Protein AF-A0A5J4VWJ1-F1 (afdb_monomer_lite)

Secondary structure (DSSP, 8-state):
-B---TT--S--TT-GGG---HHHHHHHHHHHHHH-TTS----EE-S--SSSSHHHHSSSSTTHHHHHHHHHS--SEE---SGGGS-HHHHHHIIIIIHHHTTT-BB-SSEEESSTT--SSBSEEEEEETTTEEEEEEEEE-S-----TTEEE--HHHHTT-HHHHHHHHH-TTTS-SSS-EEEEEEEEES-TTSHHHHHHHHHHHHH-TTS-EEEE--SSSS--EEE-STHHHHHHHH--S--------S-TT--S--S---HHHHHHHHHHHHHHHHHTTT-EEEEESSPBBSSTTSSSBHHIIIIIIIHHHH-TTS---TT----BTTB-PEEEEEEEEEGGG--S-B-SEEEEHHHHHHH-TT---EEEEEEEEHHHHHHHHHTTSSSSTTTS--TT--HHHHEE--HHHHHHHH-TT--TTEEEEEEEETTTHHHHHHHHHHHH--S----------TTHHHHHHHHHHHHHHHHHGGG-TTS-HHHHHHHHHHHHHHHHHTS-HHHHHHHTTHHHHHHHHHHH---HHHHHHHHHHHHHHH--SGGGS-HHHHHHHHHHHHHHHT-SSHHHHHHHHHHHHHHHHH-HHHHHHHHHTTHHHHHHHHHHHTS--------------PPPPHHHHHHHHHHHHHHHHHSTTT----HHHHHHHHHHHTT----HHHHHHHHHHHHHH-SS-SHHHHHHHHHHHHHHHHHHHHHHHHHHHHHHHHHHHHHHHHHHHHHHHHHHHHHHHHHHHHHHHHHHHHHHHHTT--------------PPPPPPHHHHHHHHHHHHHTTSSS-----HHHHHHHHTTT-

InterPro domains:
  IPR006179 5'-Nucleotidase/apyrase [PTHR11575] (5-394)
  IPR016024 Armadillo-type fold [SSF48371] (463-711)
  IPR029052 Metallo-dependent phosphatase-like [G3DSA:3.60.21.10] (3-283)
  IPR029052 Metallo-dependent phosphatase-like [SSF56300] (5-232)
  IPR036907 5'-Nucleotidase, C-terminal domain superfamily [G3DSA:3.90.780.10] (284-482)
  IPR036907 5'-Nucleotidase, C-terminal domain superfamily [SSF55816] (283-396)

Structure (mmCIF, N/CA/C/O backbone):
data_AF-A0A5J4VWJ1-F1
#
_entry.id   AF-A0A5J4VWJ1-F1
#
loop_
_atom_site.group_PDB
_atom_site.id
_atom_site.type_symbol
_atom_site.label_atom_id
_atom_site.label_alt_id
_atom_site.label_comp_id
_atom_site.label_asym_id
_atom_site.label_entity_id
_atom_site.label_seq_id
_atom_site.pdbx_PDB_ins_code
_atom_site.Cartn_x
_atom_site.Cartn_y
_atom_site.Cartn_z
_atom_site.occupancy
_atom_site.B_iso_or_equiv
_atom_site.auth_seq_id
_atom_site.auth_comp_id
_atom_site.auth_asym_id
_atom_site.auth_atom_id
_atom_site.pdbx_PDB_model_num
ATOM 1 N N . MET A 1 1 ? -17.140 -6.253 10.075 1.00 41.75 1 MET A N 1
ATOM 2 C CA . MET A 1 1 ? -15.728 -5.814 10.004 1.00 41.75 1 MET A CA 1
ATOM 3 C C . MET A 1 1 ? -15.234 -6.061 8.591 1.00 41.75 1 MET A C 1
ATOM 5 O O . MET A 1 1 ? -15.516 -7.145 8.090 1.00 41.75 1 MET A O 1
ATOM 9 N N . ASN A 1 2 ? -14.573 -5.085 7.962 1.00 52.69 2 ASN A N 1
ATOM 10 C CA . ASN A 1 2 ? -13.907 -5.279 6.672 1.00 52.69 2 ASN A CA 1
ATOM 11 C C . ASN A 1 2 ? -12.413 -5.498 6.952 1.00 52.69 2 ASN A C 1
ATOM 13 O O . ASN A 1 2 ? -11.795 -4.680 7.625 1.00 52.69 2 ASN A O 1
ATOM 17 N N . GLN A 1 3 ? -11.865 -6.644 6.567 1.00 61.09 3 GLN A N 1
ATOM 18 C CA . GLN A 1 3 ? -10.452 -6.974 6.783 1.00 61.09 3 GLN A CA 1
ATOM 19 C C . GLN A 1 3 ? -9.765 -7.047 5.423 1.00 61.09 3 GLN A C 1
ATOM 21 O O . GLN A 1 3 ? -10.224 -7.834 4.601 1.00 61.09 3 GLN A O 1
ATOM 26 N N . GLN A 1 4 ? -8.679 -6.284 5.228 1.00 69.62 4 GLN A N 1
ATOM 27 C CA . GLN A 1 4 ? -7.743 -6.422 4.099 1.00 69.62 4 GLN A CA 1
ATOM 28 C C . GLN A 1 4 ? -8.444 -6.388 2.729 1.00 69.62 4 GLN A C 1
ATOM 30 O O . GLN A 1 4 ? -8.497 -7.385 2.010 1.00 69.62 4 GLN A O 1
ATOM 35 N N . VAL A 1 5 ? -9.024 -5.232 2.380 1.00 82.19 5 VAL A N 1
ATOM 36 C CA . VAL A 1 5 ? -9.803 -5.055 1.138 1.00 82.19 5 VAL A CA 1
ATOM 37 C C . VAL A 1 5 ? -8.951 -5.279 -0.108 1.00 82.19 5 VAL A C 1
ATOM 39 O O . VAL A 1 5 ? -9.465 -5.793 -1.099 1.00 82.19 5 VAL A O 1
ATOM 42 N N . HIS A 1 6 ? -7.679 -4.870 -0.094 1.00 88.38 6 HIS A N 1
ATOM 43 C CA . HIS A 1 6 ? -6.758 -4.993 -1.231 1.00 88.38 6 HIS A CA 1
ATOM 44 C C . HIS A 1 6 ? -7.349 -4.533 -2.581 1.00 88.38 6 HIS A C 1
ATOM 46 O O . HIS A 1 6 ? -7.099 -5.103 -3.643 1.00 88.38 6 HIS A O 1
ATOM 52 N N . GLY A 1 7 ? -8.188 -3.498 -2.545 1.00 89.75 7 GLY A N 1
ATOM 53 C CA . GLY A 1 7 ? -8.872 -2.942 -3.706 1.00 89.75 7 GLY A CA 1
ATOM 54 C C . GLY A 1 7 ? -10.054 -3.748 -4.262 1.00 89.75 7 GLY A C 1
ATOM 55 O O . GLY A 1 7 ? -10.639 -3.308 -5.251 1.00 89.75 7 GLY A O 1
ATOM 56 N N . TRP A 1 8 ? -10.462 -4.865 -3.649 1.00 89.12 8 TRP A N 1
ATOM 57 C CA . TRP A 1 8 ? -11.611 -5.683 -4.074 1.00 89.12 8 TRP A CA 1
ATOM 58 C C . TRP A 1 8 ? -12.959 -5.008 -3.783 1.00 89.12 8 TRP A C 1
ATOM 60 O O . TRP A 1 8 ? -13.750 -5.441 -2.951 1.00 89.12 8 TRP A O 1
ATOM 70 N N . ILE A 1 9 ? -13.232 -3.912 -4.490 1.00 91.31 9 ILE A N 1
ATOM 71 C CA . ILE A 1 9 ? -14.455 -3.114 -4.344 1.00 91.31 9 ILE A CA 1
ATOM 72 C C . ILE A 1 9 ? -15.513 -3.410 -5.414 1.00 91.31 9 ILE A C 1
ATOM 74 O O . ILE A 1 9 ? -16.617 -2.885 -5.320 1.00 91.31 9 ILE A O 1
ATOM 78 N N . ASN A 1 10 ? -15.182 -4.214 -6.427 1.00 90.25 10 ASN A N 1
ATOM 79 C CA . ASN A 1 10 ? -16.055 -4.566 -7.557 1.00 90.25 10 ASN A CA 1
ATOM 80 C C . ASN A 1 10 ? -16.518 -6.038 -7.522 1.00 90.25 10 ASN A C 1
ATOM 82 O O . ASN A 1 10 ? -16.942 -6.573 -8.543 1.00 90.25 10 ASN A O 1
ATOM 86 N N . GLY A 1 11 ? -16.384 -6.700 -6.369 1.00 83.56 11 GLY A N 1
ATOM 87 C CA . GLY A 1 11 ? -16.665 -8.128 -6.221 1.00 83.56 11 GLY A CA 1
ATOM 88 C C . GLY A 1 11 ? -15.670 -9.034 -6.960 1.00 83.56 11 GLY A C 1
ATOM 89 O O . GLY A 1 11 ? -14.825 -8.590 -7.741 1.00 83.56 11 GLY A O 1
ATOM 90 N N . HIS A 1 12 ? -15.757 -10.338 -6.706 1.00 81.00 12 HIS A N 1
ATOM 91 C CA . HIS A 1 12 ? -14.933 -11.354 -7.352 1.00 81.00 12 HIS A CA 1
ATOM 92 C C . HIS A 1 12 ? -15.649 -11.959 -8.561 1.00 81.00 12 HIS A C 1
ATOM 94 O O . HIS A 1 12 ? -16.521 -12.816 -8.435 1.00 81.00 12 HIS A O 1
ATOM 100 N N . ARG A 1 13 ? -15.202 -11.599 -9.766 1.00 82.62 13 ARG A N 1
ATOM 101 C CA . ARG A 1 13 ? -15.778 -12.088 -11.031 1.00 82.62 13 ARG A CA 1
ATOM 102 C C . ARG A 1 13 ? -15.819 -13.616 -11.162 1.00 82.62 13 ARG A C 1
ATOM 104 O O . ARG A 1 13 ? -16.742 -14.160 -11.766 1.00 82.62 13 ARG A O 1
ATOM 111 N N . HIS A 1 14 ? -14.796 -14.302 -10.657 1.00 83.56 14 HIS A N 1
ATOM 112 C CA . HIS A 1 14 ? -14.616 -15.748 -10.849 1.00 83.56 14 HIS A CA 1
ATOM 113 C C . HIS A 1 14 ? -15.104 -16.599 -9.676 1.00 83.56 14 HIS A C 1
ATOM 115 O O . HIS A 1 14 ? -15.082 -17.828 -9.770 1.00 83.56 14 HIS A O 1
ATOM 121 N N . ILE A 1 15 ? -15.533 -15.965 -8.582 1.00 79.19 15 ILE A N 1
ATOM 122 C CA . ILE A 1 15 ? -16.015 -16.635 -7.373 1.00 79.19 15 ILE A CA 1
ATOM 123 C C . ILE A 1 15 ? -17.427 -16.105 -7.112 1.00 79.19 15 ILE A C 1
ATOM 125 O O . ILE A 1 15 ? -17.566 -15.087 -6.441 1.00 79.19 15 ILE A O 1
ATOM 129 N N . PRO A 1 16 ? -18.471 -16.757 -7.659 1.00 77.25 16 PRO A N 1
ATOM 130 C CA . PRO A 1 16 ? -19.846 -16.268 -7.572 1.00 77.25 16 PRO A CA 1
ATOM 131 C C . PRO A 1 16 ? -20.338 -16.033 -6.142 1.00 77.25 16 PRO A C 1
ATOM 133 O O . PRO A 1 16 ? -21.242 -15.247 -5.927 1.00 77.25 16 PRO A O 1
ATOM 136 N N . GLU A 1 17 ? -19.774 -16.721 -5.151 1.00 75.25 17 GLU A N 1
ATOM 137 C CA . GLU A 1 17 ? -20.124 -16.525 -3.743 1.00 75.25 17 GLU A CA 1
ATOM 138 C C . GLU A 1 17 ? -19.548 -15.231 -3.133 1.00 75.25 17 GLU A C 1
ATOM 140 O O . GLU A 1 17 ? -19.908 -14.879 -2.011 1.00 75.25 17 GLU A O 1
ATOM 145 N N . LEU A 1 18 ? -18.647 -14.549 -3.844 1.00 75.50 18 LEU A N 1
ATOM 146 C CA . LEU A 1 18 ? -17.956 -13.325 -3.431 1.00 75.50 18 LEU A CA 1
ATOM 147 C C . LEU A 1 18 ? -18.155 -12.189 -4.455 1.00 75.50 18 LEU A C 1
ATOM 149 O O . LEU A 1 18 ? -17.297 -11.320 -4.591 1.00 75.50 18 LEU A O 1
ATOM 153 N N . ASP A 1 19 ? -19.254 -12.202 -5.206 1.00 77.00 19 ASP A N 1
ATOM 154 C CA . ASP A 1 19 ? -19.548 -11.236 -6.274 1.00 77.00 19 ASP A CA 1
ATOM 155 C C . ASP A 1 19 ? -20.109 -9.889 -5.781 1.00 77.00 19 ASP A C 1
ATOM 157 O O . ASP A 1 19 ? -20.164 -8.937 -6.559 1.00 77.00 19 ASP A O 1
ATOM 161 N N . ALA A 1 20 ? -20.460 -9.787 -4.495 1.00 82.38 20 ALA A N 1
ATOM 162 C CA . ALA A 1 20 ? -20.917 -8.551 -3.868 1.00 82.38 20 ALA A CA 1
ATOM 163 C C . ALA A 1 20 ? -19.849 -7.443 -3.931 1.00 82.38 20 ALA A C 1
ATOM 165 O O . ALA A 1 20 ? -18.679 -7.655 -3.600 1.00 82.38 20 ALA A O 1
ATOM 166 N N . ASP A 1 21 ? -20.269 -6.237 -4.307 1.00 87.94 21 ASP A N 1
ATOM 167 C CA . ASP A 1 21 ? -19.394 -5.075 -4.443 1.00 87.94 21 ASP A CA 1
ATOM 168 C C . ASP A 1 21 ? -19.426 -4.154 -3.203 1.00 87.94 21 ASP A C 1
ATOM 170 O O . ASP A 1 21 ? -20.156 -4.354 -2.224 1.00 87.94 21 ASP A O 1
ATOM 174 N N . ILE A 1 22 ? -18.611 -3.095 -3.209 1.00 90.88 22 ILE A N 1
ATOM 175 C CA . ILE A 1 22 ? -18.559 -2.149 -2.083 1.00 90.88 22 ILE A CA 1
ATOM 176 C C . ILE A 1 22 ? -19.871 -1.361 -1.906 1.00 90.88 22 ILE A C 1
ATOM 178 O O . ILE A 1 22 ? -20.135 -0.832 -0.823 1.00 90.88 22 ILE A O 1
ATOM 182 N N . ALA A 1 23 ? -20.708 -1.264 -2.942 1.00 89.75 23 ALA A N 1
ATOM 183 C CA . ALA A 1 23 ? -22.016 -0.630 -2.853 1.00 89.75 23 ALA A CA 1
ATOM 184 C C . ALA A 1 23 ? -23.045 -1.560 -2.187 1.00 89.75 23 ALA A C 1
ATOM 186 O O . ALA A 1 23 ? -23.872 -1.086 -1.404 1.00 89.75 23 ALA A O 1
ATOM 187 N N . ASP A 1 24 ? -22.950 -2.875 -2.399 1.00 86.62 24 ASP A N 1
ATOM 188 C CA . ASP A 1 24 ? -23.676 -3.870 -1.600 1.00 86.62 24 ASP A CA 1
ATOM 189 C C . ASP A 1 24 ? -23.291 -3.767 -0.125 1.00 86.62 24 ASP A C 1
ATOM 191 O O . ASP A 1 24 ? -24.164 -3.714 0.748 1.00 86.62 24 ASP A O 1
ATOM 195 N N . TYR A 1 25 ? -21.992 -3.632 0.162 1.00 87.31 25 TYR A N 1
ATOM 196 C CA . TYR A 1 25 ? -21.520 -3.417 1.528 1.00 87.31 25 TYR A CA 1
ATOM 197 C C . TYR A 1 25 ? -22.025 -2.091 2.119 1.00 87.31 25 TYR A C 1
ATOM 199 O O . TYR A 1 25 ? -22.477 -2.064 3.267 1.00 87.31 25 TYR A O 1
ATOM 207 N N . TYR A 1 26 ? -22.036 -1.002 1.341 1.00 91.12 26 TYR A N 1
ATOM 208 C CA . TYR A 1 26 ? -22.662 0.261 1.746 1.00 91.12 26 TYR A CA 1
ATOM 209 C C . TYR A 1 26 ? -24.124 0.049 2.153 1.00 91.12 26 TYR A C 1
ATOM 211 O O . TYR A 1 26 ? -24.516 0.439 3.255 1.00 91.12 26 TYR A O 1
ATOM 219 N N . ASN A 1 27 ? -24.923 -0.589 1.288 1.00 87.31 27 ASN A N 1
ATOM 220 C CA . ASN A 1 27 ? -26.335 -0.851 1.556 1.00 87.31 27 ASN A CA 1
ATOM 221 C C . ASN A 1 27 ? -26.494 -1.682 2.830 1.00 87.31 27 ASN A C 1
ATOM 223 O O . ASN A 1 27 ? -27.317 -1.348 3.680 1.00 87.31 27 ASN A O 1
ATOM 227 N N . PHE A 1 28 ? -25.691 -2.735 2.987 1.00 86.50 28 PHE A N 1
ATOM 228 C CA . PHE A 1 28 ? -25.718 -3.592 4.163 1.00 86.50 28 PHE A CA 1
ATOM 229 C C . PHE A 1 28 ? -25.463 -2.802 5.451 1.00 86.50 28 PHE A C 1
ATOM 231 O O . PHE A 1 28 ? -26.274 -2.870 6.377 1.00 86.50 28 PHE A O 1
ATOM 238 N N . VAL A 1 29 ? -24.381 -2.019 5.520 1.00 86.75 29 VAL A N 1
ATOM 239 C CA . VAL A 1 29 ? -24.052 -1.244 6.729 1.00 86.75 29 VAL A CA 1
ATOM 240 C C . VAL A 1 29 ? -25.121 -0.183 6.998 1.00 86.75 29 VAL A C 1
ATOM 242 O O . VAL A 1 29 ? -25.551 -0.032 8.143 1.00 86.75 29 VAL A O 1
ATOM 245 N N . GLN A 1 30 ? -25.587 0.518 5.961 1.00 88.44 30 GLN A N 1
ATOM 246 C CA . GLN A 1 30 ? -26.596 1.569 6.088 1.00 88.44 30 GLN A CA 1
ATOM 247 C C . GLN A 1 30 ? -27.931 1.009 6.597 1.00 88.44 30 GLN A C 1
ATOM 249 O O . GLN A 1 30 ? -28.434 1.465 7.626 1.00 88.44 30 GLN A O 1
ATOM 254 N N . HIS A 1 31 ? -28.460 -0.037 5.954 1.00 87.00 31 HIS A N 1
ATOM 255 C CA . HIS A 1 31 ? -29.690 -0.704 6.390 1.00 87.00 31 HIS A CA 1
ATOM 256 C C . HIS A 1 31 ? -29.544 -1.280 7.797 1.00 87.00 31 HIS A C 1
ATOM 258 O O . HIS A 1 31 ? -30.457 -1.161 8.610 1.00 87.00 31 HIS A O 1
ATOM 264 N N . THR A 1 32 ? -28.391 -1.865 8.132 1.00 84.62 32 THR A N 1
ATOM 265 C CA . THR A 1 32 ? -28.152 -2.423 9.472 1.00 84.62 32 THR A CA 1
ATOM 266 C C . THR A 1 32 ? -28.196 -1.334 10.543 1.00 84.62 32 THR A C 1
ATOM 268 O O . THR A 1 32 ? -28.865 -1.510 11.564 1.00 84.62 32 THR A O 1
ATOM 271 N N . LYS A 1 33 ? -27.552 -0.185 10.300 1.00 86.12 33 LYS A N 1
ATOM 272 C CA . LYS A 1 33 ? -27.597 0.978 11.200 1.00 86.12 33 LYS A CA 1
ATOM 273 C C . LYS A 1 33 ? -29.017 1.542 11.344 1.00 86.12 33 LYS A C 1
ATOM 275 O O . LYS A 1 33 ? -29.417 1.895 12.451 1.00 86.12 33 LYS A O 1
ATOM 280 N N . GLU A 1 34 ? -29.796 1.584 10.264 1.00 86.25 34 GLU A N 1
ATOM 281 C CA . GLU A 1 34 ? -31.175 2.096 10.278 1.00 86.25 34 GLU A CA 1
ATOM 282 C C . GLU A 1 34 ? -32.186 1.133 10.920 1.00 86.25 34 GLU A C 1
ATOM 284 O O . GLU A 1 34 ? -33.127 1.573 11.582 1.00 86.25 34 GLU A O 1
ATOM 289 N N . LEU A 1 35 ? -32.012 -0.180 10.756 1.00 84.69 35 LEU A N 1
ATOM 290 C CA . LEU A 1 35 ? -32.937 -1.189 11.281 1.00 84.69 35 LEU A CA 1
ATOM 291 C C . LEU A 1 35 ? -32.664 -1.517 12.750 1.00 84.69 35 LEU A C 1
ATOM 293 O O . LEU A 1 35 ? -33.600 -1.719 13.531 1.00 84.69 35 LEU A O 1
ATOM 297 N N . LEU A 1 36 ? -31.395 -1.546 13.163 1.00 84.12 36 LEU A N 1
ATOM 298 C CA . LEU A 1 36 ? -30.996 -1.910 14.521 1.00 84.12 36 LEU A CA 1
ATOM 299 C C . LEU A 1 36 ? -30.930 -0.700 15.463 1.00 84.12 36 LEU A C 1
ATOM 301 O O . LEU A 1 36 ? -30.034 -0.614 16.291 1.00 84.12 36 LEU A O 1
ATOM 305 N N . THR A 1 37 ? -31.934 0.182 15.430 1.00 79.38 37 THR A N 1
ATOM 306 C CA . THR A 1 37 ? -32.017 1.408 16.268 1.00 79.38 37 THR A CA 1
ATOM 307 C C . THR A 1 37 ? -31.914 1.188 17.784 1.00 79.38 37 THR A C 1
ATOM 309 O O . THR A 1 37 ? -31.680 2.132 18.533 1.00 79.38 37 THR A O 1
ATOM 312 N N . LYS A 1 38 ? -32.109 -0.047 18.263 1.00 77.75 38 LYS A N 1
ATOM 313 C CA . LYS A 1 38 ? -31.958 -0.428 19.680 1.00 77.75 38 LYS A CA 1
ATOM 314 C C . LYS A 1 38 ? -30.564 -0.963 20.034 1.00 77.75 38 LYS A C 1
ATOM 316 O O . LYS A 1 38 ? -30.335 -1.292 21.197 1.00 77.75 38 LYS A O 1
ATOM 321 N N . HIS A 1 39 ? -29.673 -1.084 19.054 1.00 81.00 39 HIS A N 1
ATOM 322 C CA . HIS A 1 39 ? -28.316 -1.598 19.199 1.00 81.00 39 HIS A CA 1
ATOM 323 C C . HIS A 1 39 ? -27.301 -0.553 18.736 1.00 81.00 39 HIS A C 1
ATOM 325 O O . HIS A 1 39 ? -27.621 0.380 18.005 1.00 81.00 39 HIS A O 1
ATOM 331 N N . ILE A 1 40 ? -26.057 -0.740 19.163 1.00 82.56 40 ILE A N 1
ATOM 332 C CA . ILE A 1 40 ? -24.918 0.047 18.700 1.00 82.56 40 ILE A CA 1
ATOM 333 C C . ILE A 1 40 ? -24.303 -0.732 17.545 1.00 82.56 40 ILE A C 1
ATOM 335 O O . ILE A 1 40 ? -23.815 -1.842 17.748 1.00 82.56 40 ILE A O 1
ATOM 339 N N . VAL A 1 41 ? -24.349 -0.170 16.342 1.00 85.75 41 VAL A N 1
ATOM 340 C CA . VAL A 1 41 ? -23.763 -0.784 15.147 1.00 85.75 41 VAL A CA 1
ATOM 341 C C . VAL A 1 41 ? -22.576 0.061 14.720 1.00 85.75 41 VAL A C 1
ATOM 343 O O . VAL A 1 41 ? -22.749 1.221 14.345 1.00 85.75 41 VAL A O 1
ATOM 346 N N . LEU A 1 42 ? -21.383 -0.528 14.778 1.00 88.50 42 LEU A N 1
ATOM 347 C CA . LEU A 1 42 ? -20.139 0.101 14.349 1.00 88.50 42 LEU A CA 1
ATOM 348 C C . LEU A 1 42 ? -19.463 -0.758 13.284 1.00 88.50 42 LEU A C 1
ATOM 350 O O . LEU A 1 42 ? -19.460 -1.986 13.379 1.00 88.50 42 LEU A O 1
ATOM 354 N N . ALA A 1 43 ? -18.879 -0.110 12.285 1.00 89.94 43 ALA A N 1
ATOM 355 C CA . ALA A 1 43 ? -18.099 -0.753 11.240 1.00 89.94 43 ALA A CA 1
ATOM 356 C C . ALA A 1 43 ? -16.651 -0.262 11.301 1.00 89.94 43 ALA A C 1
ATOM 358 O O . ALA A 1 43 ? -16.401 0.929 11.462 1.00 89.94 43 ALA A O 1
ATOM 359 N N . PHE A 1 44 ? -15.704 -1.182 11.157 1.00 91.75 44 PHE A N 1
ATOM 360 C CA . PHE A 1 44 ? -14.276 -0.890 11.203 1.00 91.75 44 PHE A CA 1
ATOM 361 C C . PHE A 1 44 ? -13.535 -1.606 10.081 1.00 91.75 44 PHE A C 1
ATOM 363 O O . PHE A 1 44 ? -13.994 -2.662 9.619 1.00 91.75 44 PHE A O 1
ATOM 370 N N . ASP A 1 45 ? -12.406 -1.017 9.701 1.00 92.25 45 ASP A N 1
ATOM 371 C CA . ASP A 1 45 ? -11.444 -1.535 8.736 1.00 92.25 45 ASP A CA 1
ATOM 372 C C . ASP A 1 45 ? -10.030 -1.537 9.338 1.00 92.25 45 ASP A C 1
ATOM 374 O O . ASP A 1 45 ? -9.615 -0.550 9.954 1.00 92.25 45 ASP A O 1
ATOM 378 N N . SER A 1 46 ? -9.319 -2.657 9.188 1.00 90.88 46 SER A N 1
ATOM 379 C CA . SER A 1 46 ? -8.021 -2.895 9.837 1.00 90.88 46 SER A CA 1
ATOM 380 C C . SER A 1 46 ? -6.816 -2.766 8.891 1.00 90.88 46 SER A C 1
ATOM 382 O O . SER A 1 46 ? -5.800 -3.414 9.127 1.00 90.88 46 SER A O 1
ATOM 384 N N . GLY A 1 47 ? -6.894 -1.937 7.845 1.00 90.81 47 GLY A N 1
ATOM 385 C CA . GLY A 1 47 ? -5.755 -1.660 6.956 1.00 90.81 47 GLY A CA 1
ATOM 386 C C . GLY A 1 47 ? -5.665 -2.592 5.749 1.00 90.81 47 GLY A C 1
ATOM 387 O O . GLY A 1 47 ? -6.488 -3.501 5.598 1.00 90.81 47 GLY A O 1
ATOM 388 N N . ASP A 1 48 ? -4.659 -2.351 4.904 1.00 92.81 48 ASP A N 1
ATOM 389 C CA . ASP A 1 48 ? -4.461 -3.000 3.604 1.00 92.81 48 ASP A CA 1
ATOM 390 C C . ASP A 1 48 ? -5.669 -2.811 2.686 1.00 92.81 48 ASP A C 1
ATOM 392 O O . ASP A 1 48 ? -6.320 -3.744 2.203 1.00 92.81 48 ASP A O 1
ATOM 396 N N . GLN A 1 49 ? -6.006 -1.544 2.463 1.00 93.31 49 GLN A N 1
ATOM 397 C CA . GLN A 1 49 ? -7.055 -1.178 1.522 1.00 93.31 49 GLN A CA 1
ATOM 398 C C . GLN A 1 49 ? -6.568 -1.259 0.072 1.00 93.31 49 GLN A C 1
ATOM 400 O O . GLN A 1 49 ? -7.388 -1.386 -0.838 1.00 93.31 49 GLN A O 1
ATOM 405 N N . THR A 1 50 ? -5.255 -1.198 -0.145 1.00 91.62 50 THR A N 1
ATOM 406 C CA . THR A 1 50 ? -4.604 -1.113 -1.457 1.00 91.62 50 THR A CA 1
ATOM 407 C C . THR A 1 50 ? -3.865 -2.404 -1.845 1.00 91.62 50 THR A C 1
ATOM 409 O O . THR A 1 50 ? -3.724 -3.324 -1.041 1.00 91.62 50 THR A O 1
ATOM 412 N N . GLN A 1 51 ? -3.397 -2.478 -3.095 1.00 85.00 51 GLN A N 1
ATOM 413 C CA . GLN A 1 51 ? -2.572 -3.555 -3.659 1.00 85.00 51 GLN A CA 1
ATOM 414 C C . GLN A 1 51 ? -3.252 -4.934 -3.754 1.00 85.00 51 GLN A C 1
ATOM 416 O O . GLN A 1 51 ? -3.119 -5.780 -2.871 1.00 85.00 51 GLN A O 1
ATOM 421 N N . GLY A 1 52 ? -3.910 -5.199 -4.885 1.00 85.50 52 GLY A N 1
ATOM 422 C CA . GLY A 1 52 ? -4.572 -6.477 -5.179 1.00 85.50 52 GLY A CA 1
ATOM 423 C C . GLY A 1 52 ? -5.535 -6.484 -6.372 1.00 85.50 52 GLY A C 1
ATOM 424 O O . GLY A 1 52 ? -6.041 -7.548 -6.731 1.00 85.50 52 GLY A O 1
ATOM 425 N N . THR A 1 53 ? -5.804 -5.335 -6.994 1.00 90.38 53 THR A N 1
ATOM 426 C CA . THR A 1 53 ? -6.703 -5.206 -8.156 1.00 90.38 53 THR A CA 1
ATOM 427 C C . THR A 1 53 ? -6.291 -4.015 -9.012 1.00 90.38 53 THR A C 1
ATOM 429 O O . THR A 1 53 ? -5.716 -3.042 -8.517 1.00 90.38 53 THR A O 1
ATOM 432 N N . GLY A 1 54 ? -6.663 -4.007 -10.289 1.00 90.25 54 GLY A N 1
ATOM 433 C CA . GLY A 1 54 ? -6.392 -2.872 -11.163 1.00 90.25 54 GLY A CA 1
ATOM 434 C C . GLY A 1 54 ? -7.111 -1.582 -10.756 1.00 90.25 54 GLY A C 1
ATOM 435 O O . GLY A 1 54 ? -6.605 -0.496 -11.037 1.00 90.25 54 GLY A O 1
ATOM 436 N N . LEU A 1 55 ? -8.237 -1.664 -10.035 1.00 93.06 55 LEU A N 1
ATOM 437 C CA . LEU A 1 55 ? -8.920 -0.487 -9.471 1.00 93.06 55 LEU A CA 1
ATOM 438 C C . LEU A 1 55 ? -8.099 0.224 -8.388 1.00 93.06 55 LEU A C 1
ATOM 440 O O . LEU A 1 55 ? -8.269 1.429 -8.197 1.00 93.06 55 LEU A O 1
ATOM 444 N N . SER A 1 56 ? -7.226 -0.512 -7.701 1.00 92.38 56 SER A N 1
ATOM 445 C CA . SER A 1 56 ? -6.239 0.041 -6.774 1.00 92.38 56 SER A CA 1
ATOM 446 C C . SER A 1 56 ? -4.933 0.401 -7.483 1.00 92.38 56 SER A C 1
ATOM 448 O O . SER A 1 56 ? -4.362 1.454 -7.214 1.00 92.38 56 SER A O 1
ATOM 450 N N . ASP A 1 57 ? -4.451 -0.461 -8.378 1.00 88.81 57 ASP A N 1
ATOM 451 C CA . ASP A 1 57 ? -3.020 -0.499 -8.715 1.00 88.81 57 ASP A CA 1
ATOM 452 C C . ASP A 1 57 ? -2.699 0.050 -10.108 1.00 88.81 57 ASP A C 1
ATOM 454 O O . ASP A 1 57 ? -1.537 0.297 -10.434 1.00 88.81 57 ASP A O 1
ATOM 458 N N . GLN A 1 58 ? -3.722 0.269 -10.940 1.00 87.00 58 GLN A N 1
ATOM 459 C CA . GLN A 1 58 ? -3.581 0.875 -12.267 1.00 87.00 58 GLN A CA 1
ATOM 460 C C . GLN A 1 58 ? -3.929 2.375 -12.279 1.00 87.00 58 GLN A C 1
ATOM 462 O O . GLN A 1 58 ? -3.911 3.019 -13.332 1.00 87.00 58 GLN A O 1
ATOM 467 N N . THR A 1 59 ? -4.248 2.956 -11.124 1.00 84.12 59 THR A N 1
ATOM 468 C CA . THR A 1 59 ? -4.455 4.400 -10.969 1.00 84.12 59 THR A CA 1
ATOM 469 C C . THR A 1 59 ? -3.125 5.161 -10.942 1.00 84.12 59 THR A C 1
ATOM 471 O O . THR A 1 59 ? -2.059 4.578 -10.751 1.00 84.12 59 THR A O 1
ATOM 474 N N . LEU A 1 60 ? -3.166 6.483 -11.164 1.00 83.19 60 LEU A N 1
ATOM 475 C CA . LEU A 1 60 ? -1.948 7.310 -11.162 1.00 83.19 60 LEU A CA 1
ATOM 476 C C . LEU A 1 60 ? -1.314 7.350 -9.767 1.00 83.19 60 LEU A C 1
ATOM 478 O O . LEU A 1 60 ? -0.096 7.254 -9.628 1.00 83.19 60 LEU A O 1
ATOM 482 N N . ILE A 1 61 ? -2.166 7.492 -8.755 1.00 90.12 61 ILE A N 1
ATOM 483 C CA . ILE A 1 61 ? -1.825 7.356 -7.345 1.00 90.12 61 ILE A CA 1
ATOM 484 C C . ILE A 1 61 ? -2.447 6.038 -6.875 1.00 90.12 61 ILE A C 1
ATOM 486 O O . ILE A 1 61 ? -3.675 5.906 -6.963 1.00 90.12 61 ILE A O 1
ATOM 490 N N . PRO A 1 62 ? -1.658 5.060 -6.394 1.00 86.94 62 PRO A N 1
ATOM 491 C CA . PRO A 1 62 ? -2.202 3.788 -5.932 1.00 86.94 62 PRO A CA 1
ATOM 492 C C . PRO A 1 62 ? -3.274 3.982 -4.861 1.00 86.94 62 PRO A C 1
ATOM 494 O O . PRO A 1 62 ? -3.133 4.815 -3.965 1.00 86.94 62 PRO A O 1
ATOM 497 N N . GLY A 1 63 ? -4.368 3.238 -4.984 1.00 91.62 63 GLY A N 1
ATOM 498 C CA . GLY A 1 63 ? -5.466 3.255 -4.024 1.00 91.62 63 GLY A CA 1
ATOM 499 C C . GLY A 1 63 ? -6.369 4.489 -4.062 1.00 91.62 63 GLY A C 1
ATOM 500 O O . GLY A 1 63 ? -7.386 4.481 -3.373 1.00 91.62 63 GLY A O 1
ATOM 501 N N . GLU A 1 64 ? -6.076 5.530 -4.857 1.00 95.06 64 GLU A N 1
ATOM 502 C CA . GLU A 1 64 ? -6.843 6.793 -4.834 1.00 95.06 64 GLU A CA 1
ATOM 503 C C . GLU A 1 64 ? -8.353 6.564 -4.998 1.00 95.06 64 GLU A C 1
ATOM 505 O O . GLU A 1 64 ? -9.156 7.064 -4.212 1.00 95.06 64 GLU A O 1
ATOM 510 N N . PHE A 1 65 ? -8.730 5.715 -5.956 1.00 96.12 65 PHE A N 1
ATOM 511 C CA . PHE A 1 65 ? -10.124 5.397 -6.239 1.00 96.12 65 PHE A CA 1
ATOM 512 C C . PHE A 1 65 ? -10.747 4.496 -5.162 1.00 96.12 65 PHE A C 1
ATOM 514 O O . PHE A 1 65 ? -11.942 4.598 -4.877 1.00 96.12 65 PHE A O 1
ATOM 521 N N . ILE A 1 66 ? -9.940 3.642 -4.526 1.00 96.00 66 ILE A N 1
ATOM 522 C CA . ILE A 1 66 ? -10.389 2.801 -3.413 1.00 96.00 66 ILE A CA 1
ATOM 523 C C . ILE A 1 66 ? -10.782 3.679 -2.229 1.00 96.00 66 ILE A C 1
ATOM 525 O O . ILE A 1 66 ? -11.887 3.539 -1.703 1.00 96.00 66 ILE A O 1
ATOM 529 N N . PHE A 1 67 ? -9.928 4.633 -1.853 1.00 96.19 67 PHE A N 1
ATOM 530 C CA . PHE A 1 67 ? -10.218 5.555 -0.759 1.00 96.19 67 PHE A CA 1
ATOM 531 C C . PHE A 1 67 ? -11.461 6.409 -1.035 1.00 96.19 67 PHE A C 1
ATOM 533 O O . PHE A 1 67 ? -12.281 6.575 -0.133 1.00 96.19 67 PHE A O 1
ATOM 540 N N . GLU A 1 68 ? -11.664 6.874 -2.274 1.00 95.81 68 GLU A N 1
ATOM 541 C CA . GLU A 1 68 ? -12.882 7.599 -2.674 1.00 95.81 68 GLU A CA 1
ATOM 542 C C . GLU A 1 68 ? -14.163 6.767 -2.490 1.00 95.81 68 GLU A C 1
ATOM 544 O O . GLU A 1 68 ? -15.218 7.307 -2.138 1.00 95.81 68 GLU A O 1
ATOM 549 N N . MET A 1 69 ? -14.118 5.453 -2.746 1.00 96.00 69 MET A N 1
ATOM 550 C CA . MET A 1 69 ? -15.275 4.581 -2.513 1.00 96.00 69 MET A CA 1
ATOM 551 C C . MET A 1 69 ? -15.463 4.277 -1.028 1.00 96.00 69 MET A C 1
ATOM 553 O O . MET A 1 69 ? -16.590 4.352 -0.533 1.00 96.00 69 MET A O 1
ATOM 557 N N . LEU A 1 70 ? -14.380 3.984 -0.304 1.00 93.88 70 LEU A N 1
ATOM 558 C CA . LEU A 1 70 ? -14.423 3.697 1.131 1.00 93.88 70 LEU A CA 1
ATOM 559 C C . LEU A 1 70 ? -14.891 4.900 1.956 1.00 93.88 70 LEU A C 1
ATOM 561 O O . LEU A 1 70 ? -15.608 4.715 2.939 1.00 93.88 70 LEU A O 1
ATOM 565 N N . GLU A 1 71 ? -14.564 6.128 1.540 1.00 95.00 71 GLU A N 1
ATOM 566 C CA . GLU A 1 71 ? -15.022 7.357 2.199 1.00 95.00 71 GLU A CA 1
ATOM 567 C C . GLU A 1 71 ? -16.552 7.402 2.316 1.00 95.00 71 GLU A C 1
ATOM 569 O O . GLU A 1 71 ? -17.083 7.807 3.359 1.00 95.00 71 GLU A O 1
ATOM 574 N N . LYS A 1 72 ? -17.252 6.950 1.264 1.00 94.81 72 LYS A N 1
ATOM 575 C CA . LYS A 1 72 ? -18.719 6.951 1.162 1.00 94.81 72 LYS A CA 1
ATOM 576 C C . LYS A 1 72 ? -19.365 5.922 2.080 1.00 94.81 72 LYS A C 1
ATOM 578 O O . LYS A 1 72 ? -20.513 6.109 2.481 1.00 94.81 72 LYS A O 1
ATOM 583 N N . VAL A 1 73 ? -18.654 4.847 2.422 1.00 93.06 73 VAL A N 1
ATOM 584 C CA . VAL A 1 73 ? -19.170 3.810 3.316 1.00 93.06 73 VAL A CA 1
ATOM 585 C C . VAL A 1 73 ? -19.227 4.360 4.746 1.00 93.06 73 VAL A C 1
ATOM 587 O O . VAL A 1 73 ? -18.257 4.969 5.216 1.00 93.06 73 VAL A O 1
ATOM 590 N N . PRO A 1 74 ? -20.334 4.153 5.487 1.00 92.38 74 PRO A N 1
ATOM 591 C CA . PRO A 1 74 ? -20.478 4.616 6.868 1.00 92.38 74 PRO A CA 1
ATOM 592 C C . PRO A 1 74 ? -19.669 3.758 7.864 1.00 92.38 74 PRO A C 1
ATOM 594 O O . PRO A 1 74 ? -20.198 3.301 8.877 1.00 92.38 74 PRO A O 1
ATOM 597 N N . ILE A 1 75 ? -18.383 3.541 7.581 1.00 93.06 75 ILE A N 1
ATOM 598 C CA . ILE A 1 75 ? -17.382 2.944 8.475 1.00 93.06 75 ILE A CA 1
ATOM 599 C C . ILE A 1 75 ? -17.028 3.969 9.559 1.00 93.06 75 ILE A C 1
ATOM 601 O O . ILE A 1 75 ? -16.932 5.160 9.274 1.00 93.06 75 ILE A O 1
ATOM 605 N N . ASP A 1 76 ? -16.872 3.539 10.806 1.00 95.06 76 ASP A N 1
ATOM 606 C CA . ASP A 1 76 ? -16.671 4.398 11.978 1.00 95.06 76 ASP A CA 1
ATOM 607 C C . ASP A 1 76 ? -15.189 4.635 12.312 1.00 95.06 76 ASP A C 1
ATOM 609 O O . ASP A 1 76 ? -14.860 5.675 12.904 1.00 95.06 76 ASP A O 1
ATOM 613 N N . GLY A 1 77 ? -14.307 3.724 11.885 1.00 95.56 77 GLY A N 1
ATOM 614 C CA . GLY A 1 77 ? -12.853 3.850 11.982 1.00 95.56 77 GLY A CA 1
ATOM 615 C C . GLY A 1 77 ? -12.097 2.963 10.984 1.00 95.56 77 GLY A C 1
ATOM 616 O O . GLY A 1 77 ? -12.514 1.839 10.715 1.00 95.56 77 GLY A O 1
ATOM 617 N N . PHE A 1 78 ? -10.988 3.481 10.468 1.00 94.69 78 PHE A N 1
ATOM 618 C CA . PHE A 1 78 ? -10.016 2.800 9.612 1.00 94.69 78 PHE A CA 1
ATOM 619 C C . PHE A 1 78 ? -8.651 2.849 10.292 1.00 94.69 78 PHE A C 1
ATOM 621 O O . PHE A 1 78 ? -8.374 3.805 11.022 1.00 94.69 78 PHE A O 1
ATOM 628 N N . THR A 1 79 ? -7.782 1.889 10.005 1.00 95.56 79 THR A N 1
ATOM 629 C CA . THR A 1 79 ? -6.347 2.016 10.283 1.00 95.56 79 THR A CA 1
ATOM 630 C C . THR A 1 79 ? -5.523 1.784 9.021 1.00 95.56 79 THR A C 1
ATOM 632 O O . THR A 1 79 ? -6.078 1.486 7.965 1.00 95.56 79 THR A O 1
ATOM 635 N N . ILE A 1 80 ? -4.215 1.998 9.118 1.00 95.31 80 ILE A N 1
ATOM 636 C CA . ILE A 1 80 ? -3.273 1.861 8.006 1.00 95.31 80 ILE A CA 1
ATOM 637 C C . ILE A 1 80 ? -2.649 0.462 8.012 1.00 95.31 80 ILE A C 1
ATOM 639 O O . ILE A 1 80 ? -2.348 -0.062 9.086 1.00 95.31 80 ILE A O 1
ATOM 643 N N . GLY A 1 81 ? -2.466 -0.134 6.835 1.00 94.25 81 GLY A N 1
ATOM 644 C CA . GLY A 1 81 ? -1.698 -1.364 6.651 1.00 94.25 81 GLY A CA 1
ATOM 645 C C . GLY A 1 81 ? -0.336 -1.116 6.011 1.00 94.25 81 GLY A C 1
ATOM 646 O O . GLY A 1 81 ? 0.028 0.017 5.680 1.00 94.25 81 GLY A O 1
ATOM 647 N N . ASN A 1 82 ? 0.453 -2.180 5.853 1.00 89.38 82 ASN A N 1
ATOM 648 C CA . ASN A 1 82 ? 1.776 -2.061 5.237 1.00 89.38 82 ASN A CA 1
ATOM 649 C C . ASN A 1 82 ? 1.674 -1.733 3.741 1.00 89.38 82 ASN A C 1
ATOM 651 O O . ASN A 1 82 ? 2.555 -1.052 3.210 1.00 89.38 82 ASN A O 1
ATOM 655 N N . HIS A 1 83 ? 0.599 -2.155 3.068 1.00 90.00 83 HIS A N 1
ATOM 656 C CA . HIS A 1 83 ? 0.432 -1.927 1.633 1.00 90.00 83 HIS A CA 1
ATOM 657 C C . HIS A 1 83 ? 0.255 -0.449 1.265 1.00 90.00 83 HIS A C 1
ATOM 659 O O . HIS A 1 83 ? 0.775 0.003 0.243 1.00 90.00 83 HIS A O 1
ATOM 665 N N . GLU A 1 84 ? -0.335 0.345 2.156 1.00 93.88 84 GLU A N 1
ATOM 666 C CA . GLU A 1 84 ? -0.446 1.796 1.989 1.00 93.88 84 GLU A CA 1
ATOM 667 C C . GLU A 1 84 ? 0.909 2.524 2.081 1.00 93.88 84 GLU A C 1
ATOM 669 O O . GLU A 1 84 ? 1.035 3.662 1.621 1.00 93.88 84 GLU A O 1
ATOM 674 N N . MET A 1 85 ? 1.926 1.881 2.671 1.00 91.62 85 MET A N 1
ATOM 675 C CA . MET A 1 85 ? 3.221 2.484 3.007 1.00 91.62 85 MET A CA 1
ATOM 676 C C . MET A 1 85 ? 4.355 2.097 2.048 1.00 91.62 85 MET A C 1
ATOM 678 O O . MET A 1 85 ? 5.470 2.607 2.181 1.00 91.62 85 MET A O 1
ATOM 682 N N . TYR A 1 86 ? 4.095 1.241 1.054 1.00 82.31 86 TYR A N 1
ATOM 683 C CA . TYR A 1 86 ? 5.082 0.882 0.026 1.00 82.31 86 TYR A CA 1
ATOM 684 C C . TYR A 1 86 ? 5.254 1.946 -1.068 1.00 82.31 86 TYR A C 1
ATOM 686 O O . TYR A 1 86 ? 6.139 1.807 -1.915 1.00 82.31 86 TYR A O 1
ATOM 694 N N . ASN A 1 87 ? 4.455 3.020 -1.071 1.00 83.25 87 ASN A N 1
ATOM 695 C CA . ASN A 1 87 ? 4.511 4.056 -2.101 1.00 83.25 87 ASN A CA 1
ATOM 696 C C . ASN A 1 87 ? 4.348 5.476 -1.527 1.00 83.25 87 ASN A C 1
ATOM 698 O O . ASN A 1 87 ? 3.306 5.795 -0.960 1.00 83.25 87 ASN A O 1
ATOM 702 N N . ASN A 1 88 ? 5.331 6.357 -1.765 1.00 89.94 88 ASN A N 1
ATOM 703 C CA . ASN A 1 88 ? 5.294 7.760 -1.316 1.00 89.94 88 ASN A CA 1
ATOM 704 C C . ASN A 1 88 ? 4.071 8.536 -1.827 1.00 89.94 88 ASN A C 1
ATOM 706 O O . ASN A 1 88 ? 3.474 9.281 -1.065 1.00 89.94 88 ASN A O 1
ATOM 710 N N . SER A 1 89 ? 3.634 8.321 -3.073 1.00 92.06 89 SER A N 1
ATOM 711 C CA . SER A 1 89 ? 2.428 8.985 -3.593 1.00 92.06 89 SER A CA 1
ATOM 712 C C . SER A 1 89 ? 1.146 8.519 -2.896 1.00 92.06 89 SER A C 1
ATOM 714 O O . SER A 1 89 ? 0.229 9.317 -2.724 1.00 92.06 89 SER A O 1
ATOM 716 N N . CYS A 1 90 ? 1.088 7.258 -2.450 1.00 92.88 90 CYS A N 1
ATOM 717 C CA . CYS A 1 90 ? -0.016 6.760 -1.629 1.00 92.88 90 CYS A CA 1
ATOM 718 C C . CYS A 1 90 ? 0.028 7.393 -0.230 1.00 92.88 90 CYS A C 1
ATOM 720 O O . CYS A 1 90 ? -0.981 7.927 0.225 1.00 92.88 90 CYS A O 1
ATOM 722 N N . ILE A 1 91 ? 1.207 7.428 0.404 1.00 96.44 91 ILE A N 1
ATOM 723 C CA . ILE A 1 91 ? 1.436 8.083 1.704 1.00 96.44 91 ILE A CA 1
ATOM 724 C C . ILE A 1 91 ? 1.013 9.563 1.659 1.00 96.44 91 ILE A C 1
ATOM 726 O O . ILE A 1 91 ? 0.240 10.011 2.509 1.00 96.44 91 ILE A O 1
ATOM 730 N N . ASP A 1 92 ? 1.460 10.305 0.644 1.00 97.00 92 ASP A N 1
ATOM 731 C CA . ASP A 1 92 ? 1.114 11.716 0.451 1.00 97.00 92 ASP A CA 1
ATOM 732 C C . ASP A 1 92 ? -0.387 11.894 0.211 1.00 97.00 92 ASP A C 1
ATOM 734 O O . ASP A 1 92 ? -1.012 12.778 0.790 1.00 97.00 92 ASP A O 1
ATOM 738 N N . ASN A 1 93 ? -1.004 11.029 -0.598 1.00 96.88 93 ASN A N 1
ATOM 739 C CA . ASN A 1 93 ? -2.442 11.076 -0.838 1.00 96.88 93 ASN A CA 1
ATOM 740 C C . ASN A 1 93 ? -3.251 10.791 0.433 1.00 96.88 93 ASN A C 1
ATOM 742 O O . ASN A 1 93 ? -4.287 11.428 0.655 1.00 96.88 93 ASN A O 1
ATOM 746 N N . ILE A 1 94 ? -2.773 9.880 1.287 1.00 97.62 94 ILE A N 1
ATOM 747 C CA . ILE A 1 94 ? -3.378 9.637 2.594 1.00 97.62 94 ILE A CA 1
ATOM 748 C C . ILE A 1 94 ? -3.320 10.907 3.437 1.00 97.62 94 ILE A C 1
ATOM 750 O O . ILE A 1 94 ? -4.358 11.346 3.929 1.00 97.62 94 ILE A O 1
ATOM 754 N N . ALA A 1 95 ? -2.146 11.528 3.551 1.00 97.69 95 ALA A N 1
ATOM 755 C CA . ALA A 1 95 ? -1.967 12.738 4.345 1.00 97.69 95 ALA A CA 1
ATOM 756 C C . ALA A 1 95 ? -2.773 13.938 3.821 1.00 97.69 95 ALA A C 1
ATOM 758 O O . ALA A 1 95 ? -3.406 14.654 4.596 1.00 97.69 95 ALA A O 1
ATOM 759 N N . ASP A 1 96 ? -2.760 14.152 2.507 1.00 96.81 96 ASP A N 1
ATOM 760 C CA . ASP A 1 96 ? -3.258 15.383 1.893 1.00 96.81 96 ASP A CA 1
ATOM 761 C C . ASP A 1 96 ? -4.755 15.319 1.559 1.00 96.81 96 ASP A C 1
ATOM 763 O O . ASP A 1 96 ? -5.420 16.356 1.503 1.00 96.81 96 ASP A O 1
ATOM 767 N N . LYS A 1 97 ? -5.304 14.117 1.325 1.00 96.56 97 LYS A N 1
ATOM 768 C CA . LYS A 1 97 ? -6.701 13.938 0.893 1.00 96.56 97 LYS A CA 1
ATOM 769 C C . LYS A 1 97 ? -7.493 12.976 1.767 1.00 96.56 97 LYS A C 1
ATOM 771 O O . LYS A 1 97 ? -8.553 13.362 2.259 1.00 96.56 97 LYS A O 1
ATOM 776 N N . VAL A 1 98 ? -7.013 11.746 1.968 1.00 96.44 98 VAL A N 1
ATOM 777 C CA . VAL A 1 98 ? -7.810 10.691 2.624 1.00 96.44 98 VAL A CA 1
ATOM 778 C C . VAL A 1 98 ? -8.052 11.019 4.092 1.00 96.44 98 VAL A C 1
ATOM 780 O O . VAL A 1 98 ? -9.200 11.037 4.532 1.00 96.44 98 VAL A O 1
ATOM 783 N N . GLN A 1 99 ? -7.001 11.316 4.856 1.00 95.75 99 GLN A N 1
ATOM 784 C CA . GLN A 1 99 ? -7.102 11.615 6.282 1.00 95.75 99 GLN A CA 1
ATOM 785 C C . GLN A 1 99 ? -8.050 12.804 6.543 1.00 95.75 99 GLN A C 1
ATOM 787 O O . GLN A 1 99 ? -8.978 12.637 7.351 1.00 95.75 99 GLN A O 1
ATOM 792 N N . PRO A 1 100 ? -7.945 13.939 5.814 1.00 95.06 100 PRO A N 1
ATOM 793 C CA . PRO A 1 100 ? -8.917 15.025 5.916 1.00 95.06 100 PRO A CA 1
ATOM 794 C C . PRO A 1 100 ? -10.350 14.607 5.548 1.00 95.06 100 PRO A C 1
ATOM 796 O O . PRO A 1 100 ? -11.296 14.919 6.280 1.00 95.06 100 PRO A O 1
ATOM 799 N N . ALA A 1 101 ? -10.531 13.875 4.443 1.00 95.31 101 ALA A N 1
ATOM 800 C CA . ALA A 1 101 ? -11.846 13.454 3.950 1.00 95.31 101 ALA A CA 1
ATOM 801 C C . ALA A 1 101 ? -12.547 12.459 4.893 1.00 95.31 101 ALA A C 1
ATOM 803 O O . ALA A 1 101 ? -13.767 12.493 5.080 1.00 95.31 101 ALA A O 1
ATOM 804 N N . MET A 1 102 ? -11.769 11.629 5.588 1.00 93.81 102 MET A N 1
ATOM 805 C CA . MET A 1 102 ? -12.264 10.662 6.562 1.00 93.81 102 MET A CA 1
ATOM 806 C C . MET A 1 102 ? -12.755 11.308 7.867 1.00 93.81 102 MET A C 1
ATOM 808 O O . MET A 1 102 ? -13.367 10.609 8.677 1.00 93.81 102 MET A O 1
ATOM 812 N N . LYS A 1 103 ? -12.572 12.624 8.072 1.00 93.38 103 LYS A N 1
ATOM 813 C CA . LYS A 1 103 ? -13.114 13.404 9.210 1.00 93.38 103 LYS A CA 1
ATOM 814 C C . LYS A 1 103 ? -12.776 12.779 10.569 1.00 93.38 103 LYS A C 1
ATOM 816 O O . LYS A 1 103 ? -13.651 12.555 11.408 1.00 93.38 103 LYS A O 1
ATOM 821 N N . GLY A 1 104 ? -11.500 12.439 10.755 1.00 92.25 104 GLY A N 1
ATOM 822 C CA . GLY A 1 104 ? -10.986 11.824 11.983 1.00 92.25 104 GLY A CA 1
ATOM 823 C C . GLY A 1 104 ? -11.339 10.343 12.156 1.00 92.25 104 GLY A C 1
ATOM 824 O O . GLY A 1 104 ? -11.188 9.809 13.249 1.00 92.25 104 GLY A O 1
ATOM 825 N N . ARG A 1 105 ? -11.850 9.665 11.115 1.00 95.50 105 ARG A N 1
ATOM 826 C CA . ARG A 1 105 ? -12.056 8.204 11.113 1.00 95.50 105 ARG A CA 1
ATOM 827 C C . ARG A 1 105 ? -10.800 7.406 10.774 1.00 95.50 105 ARG A C 1
ATOM 829 O O . ARG A 1 105 ? -10.790 6.217 11.054 1.00 95.50 105 ARG A O 1
ATOM 836 N N . TYR A 1 106 ? -9.787 8.015 10.170 1.00 97.25 106 TYR A N 1
ATOM 837 C CA . TYR A 1 106 ? -8.534 7.330 9.859 1.00 97.25 106 TYR A CA 1
ATOM 838 C C . TYR A 1 106 ? -7.595 7.436 11.064 1.00 97.25 106 TYR A C 1
ATOM 840 O O . TYR A 1 106 ? -7.229 8.546 11.457 1.00 97.25 106 TYR A O 1
ATOM 848 N N . ILE A 1 107 ? -7.288 6.303 11.695 1.00 97.94 107 ILE A N 1
ATOM 849 C CA . ILE A 1 107 ? -6.666 6.224 13.019 1.00 97.94 107 ILE A CA 1
ATOM 850 C C . ILE A 1 107 ? -5.367 5.423 12.909 1.00 97.94 107 ILE A C 1
ATOM 852 O O . ILE A 1 107 ? -5.391 4.239 12.574 1.00 97.94 107 ILE A O 1
ATOM 856 N N . THR A 1 108 ? -4.239 6.055 13.224 1.00 97.25 108 THR A N 1
ATOM 857 C CA . THR A 1 108 ? -2.948 5.380 13.399 1.00 97.25 108 THR A CA 1
ATOM 858 C C . THR A 1 108 ? -2.187 6.025 14.552 1.00 97.25 108 THR A C 1
ATOM 860 O O . THR A 1 108 ? -2.000 7.237 14.606 1.00 97.25 108 THR A O 1
ATOM 863 N N . SER A 1 109 ? -1.809 5.197 15.514 1.00 97.94 109 SER A N 1
ATOM 864 C CA . SER A 1 109 ? -1.206 5.537 16.796 1.00 97.94 109 SER A CA 1
ATOM 865 C C . SER A 1 109 ? 0.318 5.428 16.760 1.00 97.94 109 SER A C 1
ATOM 867 O O . SER A 1 109 ? 0.959 5.927 17.678 1.00 97.94 109 SER A O 1
ATOM 869 N N . ASN A 1 110 ? 0.892 4.783 15.738 1.00 97.69 110 ASN A N 1
ATOM 870 C CA . ASN A 1 110 ? 2.337 4.581 15.604 1.00 97.69 110 ASN A CA 1
ATOM 871 C C . ASN A 1 110 ? 2.882 4.785 14.179 1.00 97.69 110 ASN A C 1
ATOM 873 O O . ASN A 1 110 ? 4.045 4.477 13.931 1.00 97.69 110 ASN A O 1
ATOM 877 N N . SER A 1 111 ? 2.078 5.292 13.240 1.00 97.50 111 SER A N 1
ATOM 878 C CA . SER A 1 111 ? 2.545 5.666 11.898 1.00 97.50 111 SER A CA 1
ATOM 879 C C . SER A 1 111 ? 2.464 7.174 11.698 1.00 97.50 111 SER A C 1
ATOM 881 O O . SER A 1 111 ? 1.440 7.807 11.959 1.00 97.50 111 SER A O 1
ATOM 883 N N . HIS A 1 112 ? 3.540 7.751 11.179 1.00 96.31 112 HIS A N 1
ATOM 884 C CA . HIS A 1 112 ? 3.710 9.191 11.052 1.00 96.31 112 HIS A CA 1
ATOM 885 C C . HIS A 1 112 ? 4.185 9.558 9.653 1.00 96.31 112 HIS A C 1
ATOM 887 O O . HIS A 1 112 ? 4.902 8.796 9.008 1.00 96.31 112 HIS A O 1
ATOM 893 N N . HIS A 1 113 ? 3.797 10.743 9.196 1.00 97.12 113 HIS A N 1
ATOM 894 C CA . HIS A 1 113 ? 4.399 11.348 8.018 1.00 97.12 113 HIS A CA 1
ATOM 895 C C . HIS A 1 113 ? 5.713 12.030 8.435 1.00 97.12 113 HIS A C 1
ATOM 897 O O . HIS A 1 113 ? 5.813 12.537 9.554 1.00 97.12 113 HIS A O 1
ATOM 903 N N . ILE A 1 114 ? 6.722 12.044 7.561 1.00 94.06 114 ILE A N 1
ATOM 904 C CA . ILE A 1 114 ? 8.033 12.637 7.873 1.00 94.06 114 ILE A CA 1
ATOM 905 C C . ILE A 1 114 ? 7.974 14.172 7.988 1.00 94.06 114 ILE A C 1
ATOM 907 O O . ILE A 1 114 ? 8.656 14.764 8.822 1.00 94.06 114 ILE A O 1
ATOM 911 N N . ASP A 1 115 ? 7.131 14.824 7.178 1.00 93.25 115 ASP A N 1
ATOM 912 C CA . ASP A 1 115 ? 6.727 16.226 7.374 1.00 93.25 115 ASP A CA 1
ATOM 913 C C . ASP A 1 115 ? 5.827 16.348 8.620 1.00 93.25 115 ASP A C 1
ATOM 915 O O . ASP A 1 115 ? 4.712 15.816 8.605 1.00 93.25 115 ASP A O 1
ATOM 919 N N . PRO A 1 116 ? 6.250 17.081 9.668 1.00 90.75 116 PRO A N 1
ATOM 920 C CA . PRO A 1 116 ? 5.499 17.215 10.916 1.00 90.75 116 PRO A CA 1
ATOM 921 C C . PRO A 1 116 ? 4.177 17.986 10.776 1.00 90.75 116 PRO A C 1
ATOM 923 O O . PRO A 1 116 ? 3.362 17.965 11.699 1.00 90.75 116 PRO A O 1
ATOM 926 N N . ASN A 1 117 ? 3.947 18.683 9.658 1.00 93.38 117 ASN A N 1
ATOM 927 C CA . ASN A 1 117 ? 2.686 19.382 9.395 1.00 93.38 117 ASN A CA 1
ATOM 928 C C . ASN A 1 117 ? 1.616 18.466 8.786 1.00 93.38 117 ASN A C 1
ATOM 930 O O . ASN A 1 117 ? 0.445 18.849 8.722 1.00 93.38 117 ASN A O 1
ATOM 934 N N . LYS A 1 118 ? 2.008 17.269 8.343 1.00 95.12 118 LYS A N 1
ATOM 935 C CA . LYS A 1 118 ? 1.135 16.272 7.730 1.00 95.12 118 LYS A CA 1
ATOM 936 C C . LYS A 1 118 ? 0.842 15.144 8.715 1.00 95.12 118 LYS A C 1
ATOM 938 O O . LYS A 1 118 ? 1.682 14.758 9.524 1.00 95.12 118 LYS A O 1
ATOM 943 N N . LYS A 1 119 ? -0.367 14.586 8.641 1.00 95.38 119 LYS A N 1
ATOM 944 C CA . LYS A 1 119 ? -0.793 13.452 9.470 1.00 95.38 119 LYS A CA 1
ATOM 945 C C . LYS A 1 119 ? -1.270 12.310 8.591 1.00 95.38 119 LYS A C 1
ATOM 947 O O . LYS A 1 119 ? -2.094 12.531 7.715 1.00 95.38 119 LYS A O 1
ATOM 952 N N . LEU A 1 120 ? -0.836 11.088 8.893 1.00 96.81 120 LEU A N 1
ATOM 953 C CA . LEU A 1 120 ? -1.385 9.885 8.254 1.00 96.81 120 LEU A CA 1
ATOM 954 C C . LEU A 1 120 ? -2.712 9.445 8.879 1.00 96.81 120 LEU A C 1
ATOM 956 O O . LEU A 1 120 ? -3.521 8.805 8.224 1.00 96.81 120 LEU A O 1
ATOM 960 N N . GLY A 1 121 ? -2.968 9.826 10.127 1.00 96.62 121 GLY A N 1
ATOM 961 C CA . GLY A 1 121 ? -4.216 9.576 10.836 1.00 96.62 121 GLY A CA 1
ATOM 962 C C . GLY A 1 121 ? -4.241 10.318 12.163 1.00 96.62 121 GLY A C 1
ATOM 963 O O . GLY A 1 121 ? -3.285 11.001 12.530 1.00 96.62 121 GLY A O 1
ATOM 964 N N . GLU A 1 122 ? -5.353 10.206 12.878 1.00 96.56 122 GLU A N 1
ATOM 965 C CA . GLU A 1 122 ? -5.399 10.617 14.279 1.00 96.56 122 GLU A CA 1
ATOM 966 C C . GLU A 1 122 ? -4.835 9.506 15.170 1.00 96.56 122 GLU A C 1
ATOM 968 O O . GLU A 1 122 ? -5.085 8.327 14.927 1.00 96.56 122 GLU A O 1
ATOM 973 N N . ASN A 1 123 ? -4.133 9.872 16.245 1.00 95.00 123 ASN A N 1
ATOM 974 C CA . ASN A 1 123 ? -3.565 8.888 17.172 1.00 95.00 123 ASN A CA 1
ATOM 975 C C . ASN A 1 123 ? -4.644 8.029 17.851 1.00 95.00 123 ASN A C 1
ATOM 977 O O . ASN A 1 123 ? -4.379 6.899 18.251 1.00 95.00 123 ASN A O 1
ATOM 981 N N . TYR A 1 124 ? -5.850 8.571 18.025 1.00 96.00 124 TYR A N 1
ATOM 982 C CA . TYR A 1 124 ? -7.006 7.880 18.588 1.00 96.00 124 TYR A CA 1
ATOM 983 C C . TYR A 1 124 ? -8.303 8.593 18.193 1.00 96.00 124 TYR A C 1
ATOM 985 O O . TYR A 1 124 ? -8.296 9.744 17.752 1.00 96.00 124 TYR A O 1
ATOM 993 N N . LYS A 1 125 ? -9.439 7.935 18.430 1.00 94.62 125 LYS A N 1
ATOM 994 C CA . LYS A 1 125 ? -10.774 8.527 18.290 1.00 94.62 125 LYS A CA 1
ATOM 995 C C . LYS A 1 125 ? -11.659 8.178 19.477 1.00 94.62 125 LYS A C 1
ATOM 997 O O . LYS A 1 125 ? -11.635 7.053 19.960 1.00 94.62 125 LYS A O 1
ATOM 1002 N N . ILE A 1 126 ? -12.494 9.120 19.908 1.00 92.88 126 ILE A N 1
ATOM 1003 C CA . ILE A 1 126 ? -13.557 8.864 20.886 1.00 92.88 126 ILE A CA 1
ATOM 1004 C C . ILE A 1 126 ? -14.906 8.903 20.166 1.00 92.88 126 ILE A C 1
ATOM 1006 O O . ILE A 1 126 ? -15.265 9.911 19.556 1.00 92.88 126 ILE A O 1
ATOM 1010 N N . ILE A 1 127 ? -15.662 7.810 20.240 1.00 92.12 127 ILE A N 1
ATOM 1011 C CA . ILE A 1 127 ? -17.027 7.710 19.717 1.00 92.12 127 ILE A CA 1
ATOM 1012 C C . ILE A 1 127 ? -17.987 7.806 20.900 1.00 92.12 127 ILE A C 1
ATOM 1014 O O . ILE A 1 127 ? -18.017 6.916 21.750 1.00 92.12 127 ILE A O 1
ATOM 1018 N N . LYS A 1 128 ? -18.774 8.883 20.959 1.00 89.94 128 LYS A N 1
ATOM 1019 C CA . LYS A 1 128 ? -19.846 9.034 21.950 1.00 89.94 128 LYS A CA 1
ATOM 1020 C C . LYS A 1 128 ? -21.098 8.327 21.455 1.00 89.94 128 LYS A C 1
ATOM 1022 O O . LYS A 1 128 ? -21.566 8.604 20.353 1.00 89.94 128 LYS A O 1
ATOM 1027 N N . VAL A 1 129 ? -21.632 7.427 22.271 1.00 85.62 129 VAL A N 1
ATOM 1028 C CA . VAL A 1 129 ? -22.819 6.642 21.946 1.00 85.62 129 VAL A CA 1
ATOM 1029 C C . VAL A 1 129 ? -23.906 6.909 22.975 1.00 85.62 129 VAL A C 1
ATOM 1031 O O . VAL A 1 129 ? -23.740 6.651 24.172 1.00 85.62 129 VAL A O 1
ATOM 1034 N N . GLU A 1 130 ? -25.032 7.432 22.495 1.00 81.62 130 GLU A N 1
ATOM 1035 C CA . GLU A 1 130 ? -26.189 7.755 23.324 1.00 81.62 130 GLU A CA 1
ATOM 1036 C C . GLU A 1 130 ? -26.670 6.514 24.091 1.00 81.62 130 GLU A C 1
ATOM 1038 O O . GLU A 1 130 ? -26.771 5.419 23.537 1.00 81.62 130 GLU A O 1
ATOM 1043 N N . ASN A 1 131 ? -26.966 6.678 25.382 1.00 75.94 131 ASN A N 1
ATOM 1044 C CA . ASN A 1 131 ? -27.428 5.607 26.276 1.00 75.94 131 ASN A CA 1
ATOM 1045 C C . ASN A 1 131 ? -26.433 4.442 26.496 1.00 75.94 131 ASN A C 1
ATOM 1047 O O . ASN A 1 131 ? -26.820 3.412 27.058 1.00 75.94 131 ASN A O 1
ATOM 1051 N N . PHE A 1 132 ? -25.163 4.599 26.105 1.00 83.44 132 PHE A N 1
ATOM 1052 C CA . PHE A 1 132 ? -24.089 3.632 26.367 1.00 83.44 132 PHE A CA 1
ATOM 1053 C C . PHE A 1 132 ? -22.892 4.267 27.077 1.00 83.44 132 PHE A C 1
ATOM 1055 O O . PHE A 1 132 ? -22.486 3.789 28.138 1.00 83.44 132 PHE A O 1
ATOM 1062 N N . GLY A 1 133 ? -22.353 5.351 26.519 1.00 85.75 133 GLY A N 1
ATOM 1063 C CA . GLY A 1 133 ? -21.124 5.992 26.978 1.00 85.75 133 GLY A CA 1
ATOM 1064 C C . GLY A 1 133 ? -20.166 6.258 25.820 1.00 85.75 133 GLY A C 1
ATOM 1065 O O . GLY A 1 133 ? -20.582 6.336 24.665 1.00 85.75 133 GLY A O 1
ATOM 1066 N N . SER A 1 134 ? -18.879 6.390 26.126 1.00 89.06 134 SER A N 1
ATOM 1067 C CA . SER A 1 134 ? -17.833 6.608 25.123 1.00 89.06 134 SER A CA 1
ATOM 1068 C C . SER A 1 134 ? -17.081 5.319 24.789 1.00 89.06 134 SER A C 1
ATOM 1070 O O . SER A 1 134 ? -16.889 4.456 25.650 1.00 89.06 134 SER A O 1
ATOM 1072 N N . ILE A 1 135 ? -16.617 5.217 23.545 1.00 91.38 135 ILE A N 1
ATOM 1073 C CA . ILE A 1 135 ? -15.730 4.163 23.041 1.00 91.38 135 ILE A CA 1
ATOM 1074 C C . ILE A 1 135 ? -14.433 4.824 22.584 1.00 91.38 135 ILE A C 1
ATOM 1076 O O . ILE A 1 135 ? -14.474 5.748 21.772 1.00 91.38 135 ILE A O 1
ATOM 1080 N N . LEU A 1 136 ? -13.297 4.361 23.098 1.00 93.19 136 LEU A N 1
ATOM 1081 C CA . LEU A 1 136 ? -11.971 4.821 22.690 1.00 93.19 136 LEU A CA 1
ATOM 1082 C C . LEU A 1 136 ? -11.411 3.873 21.632 1.00 93.19 136 LEU A C 1
ATOM 1084 O O . LEU A 1 136 ? -11.375 2.669 21.855 1.00 93.19 136 LEU A O 1
ATOM 1088 N N . VAL A 1 137 ? -10.987 4.407 20.494 1.00 96.56 137 VAL A N 1
ATOM 1089 C CA . VAL A 1 137 ? -10.474 3.632 19.363 1.00 96.56 137 VAL A CA 1
ATOM 1090 C C . VAL A 1 137 ? -9.014 3.994 19.118 1.00 96.56 137 VAL A C 1
ATOM 1092 O O . VAL A 1 137 ? -8.707 5.173 18.931 1.00 96.56 137 VAL A O 1
ATOM 1095 N N . PHE A 1 138 ? -8.144 2.989 19.098 1.00 97.69 138 PHE A N 1
ATOM 1096 C CA . PHE A 1 138 ? -6.737 3.092 18.698 1.00 97.69 138 PHE A CA 1
ATOM 1097 C C . PHE A 1 138 ? -6.496 2.337 17.388 1.00 97.69 138 PHE A C 1
ATOM 1099 O O . PHE A 1 138 ? -7.281 1.454 17.039 1.00 97.69 138 PHE A O 1
ATOM 1106 N N . GLY A 1 139 ? -5.409 2.669 16.692 1.00 97.19 139 GLY A N 1
ATOM 1107 C CA . GLY A 1 139 ? -5.005 2.017 15.448 1.00 97.19 139 GLY A CA 1
ATOM 1108 C C . GLY A 1 139 ? -3.509 1.750 15.454 1.00 97.19 139 GLY A C 1
ATOM 1109 O O . GLY A 1 139 ? -2.753 2.698 15.569 1.00 97.19 139 GLY A O 1
ATOM 1110 N N . TYR A 1 140 ? -3.060 0.508 15.355 1.00 97.19 140 TYR A N 1
ATOM 1111 C CA . TYR A 1 140 ? -1.633 0.183 15.337 1.00 97.19 140 TYR A CA 1
ATOM 1112 C C . TYR A 1 140 ? -1.308 -0.704 14.146 1.00 97.19 140 TYR A C 1
ATOM 1114 O O . TYR A 1 140 ? -2.006 -1.680 13.896 1.00 97.19 140 TYR A O 1
ATOM 1122 N N . ILE A 1 141 ? -0.215 -0.408 13.457 1.00 95.12 141 ILE A N 1
ATOM 1123 C CA . ILE A 1 141 ? 0.478 -1.399 12.630 1.00 95.12 141 ILE A CA 1
ATOM 1124 C C . ILE A 1 141 ? 1.546 -2.084 13.494 1.00 95.12 141 ILE A C 1
ATOM 1126 O O . ILE A 1 141 ? 2.005 -1.488 14.475 1.00 95.12 141 ILE A O 1
ATOM 1130 N N . TYR A 1 142 ? 1.932 -3.322 13.168 1.00 87.75 142 TYR A N 1
ATOM 1131 C CA . TYR A 1 142 ? 3.110 -3.971 13.770 1.00 87.75 142 TYR A CA 1
ATOM 1132 C C . TYR A 1 142 ? 4.370 -3.099 13.618 1.00 87.75 142 TYR A C 1
ATOM 1134 O O . TYR A 1 142 ? 4.340 -2.071 12.935 1.00 87.75 142 TYR A O 1
ATOM 1142 N N . SER A 1 143 ? 5.489 -3.482 14.239 1.00 86.12 143 SER A N 1
ATOM 1143 C CA . SER A 1 143 ? 6.795 -2.806 14.107 1.00 86.12 143 SER A CA 1
ATOM 1144 C C . SER A 1 143 ? 7.399 -2.933 12.694 1.00 86.12 143 SER A C 1
ATOM 1146 O O . SER A 1 143 ? 8.495 -3.456 12.496 1.00 86.12 143 SER A O 1
ATOM 1148 N N . PHE A 1 144 ? 6.664 -2.450 11.699 1.00 84.19 144 PHE A N 1
ATOM 1149 C CA . PHE A 1 144 ? 6.956 -2.492 10.283 1.00 84.19 144 PHE A CA 1
ATOM 1150 C C . PHE A 1 144 ? 8.122 -1.568 9.936 1.00 84.19 144 PHE A C 1
ATOM 1152 O O . PHE A 1 144 ? 8.170 -0.431 10.394 1.00 84.19 144 PHE A O 1
ATOM 1159 N N . THR A 1 145 ? 9.046 -2.036 9.094 1.00 76.06 145 THR A N 1
ATOM 1160 C CA . THR A 1 145 ? 10.302 -1.325 8.774 1.00 76.06 145 THR A CA 1
ATOM 1161 C C . THR A 1 145 ? 10.531 -1.079 7.281 1.00 76.06 145 THR A C 1
ATOM 1163 O O . THR A 1 145 ? 11.503 -0.424 6.916 1.00 76.06 145 THR A O 1
ATOM 1166 N N . LEU A 1 146 ? 9.657 -1.583 6.400 1.00 72.75 146 LEU A N 1
ATOM 1167 C CA . LEU A 1 146 ? 9.816 -1.475 4.938 1.00 72.75 146 LEU A CA 1
ATOM 1168 C C . LEU A 1 146 ? 8.980 -0.339 4.321 1.00 72.75 146 LEU A C 1
ATOM 1170 O O . LEU A 1 146 ? 8.666 -0.368 3.129 1.00 72.75 146 LEU A O 1
ATOM 1174 N N . TYR A 1 147 ? 8.589 0.643 5.131 1.00 79.31 147 TYR A N 1
ATOM 1175 C CA . TYR A 1 147 ? 7.886 1.838 4.673 1.00 79.31 147 TYR A CA 1
ATOM 1176 C C . TYR A 1 147 ? 8.795 2.726 3.810 1.00 79.31 147 TYR A C 1
ATOM 1178 O O . TYR A 1 147 ? 10.019 2.687 3.925 1.00 79.31 147 TYR A O 1
ATOM 1186 N N 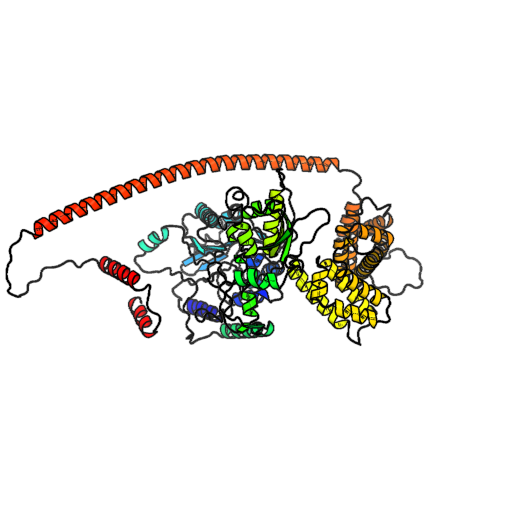. GLN A 1 148 ? 8.197 3.523 2.923 1.00 80.75 148 GLN A N 1
ATOM 1187 C CA . GLN A 1 148 ? 8.936 4.474 2.087 1.00 80.75 148 GLN A CA 1
ATOM 1188 C C . GLN A 1 148 ? 9.254 5.789 2.814 1.00 80.75 148 GLN A C 1
ATOM 1190 O O . GLN A 1 148 ? 8.659 6.110 3.842 1.00 80.75 148 GLN A O 1
ATOM 1195 N N . ASP A 1 149 ? 10.173 6.563 2.230 1.00 86.06 149 ASP A N 1
ATOM 1196 C CA . ASP A 1 149 ? 10.824 7.741 2.823 1.00 86.06 149 ASP A CA 1
ATOM 1197 C C . ASP A 1 149 ? 9.878 8.835 3.361 1.00 86.06 149 ASP A C 1
ATOM 1199 O O . ASP A 1 149 ? 10.292 9.645 4.191 1.00 86.06 149 ASP A O 1
ATOM 1203 N N . HIS A 1 150 ? 8.625 8.903 2.899 1.00 91.31 150 HIS A N 1
ATOM 1204 C CA . HIS A 1 150 ? 7.657 9.904 3.370 1.00 91.31 150 HIS A CA 1
ATOM 1205 C C . HIS A 1 150 ? 6.959 9.511 4.676 1.00 91.31 150 HIS A C 1
ATOM 1207 O O . HIS A 1 150 ? 6.280 10.342 5.285 1.00 91.31 150 HIS A O 1
ATOM 1213 N N . ALA A 1 151 ? 7.120 8.269 5.129 1.00 91.69 151 ALA A N 1
ATOM 1214 C CA . ALA A 1 151 ? 6.544 7.788 6.370 1.00 91.69 151 ALA A CA 1
ATOM 1215 C C . ALA A 1 151 ? 7.613 7.311 7.356 1.00 91.69 151 ALA A C 1
ATOM 1217 O O . ALA A 1 151 ? 8.751 7.016 7.004 1.00 91.69 151 ALA A O 1
ATOM 1218 N N . ASN A 1 152 ? 7.212 7.224 8.618 1.00 92.06 152 ASN A N 1
ATOM 1219 C CA . ASN A 1 152 ? 7.966 6.590 9.682 1.00 92.06 152 ASN A CA 1
ATOM 1220 C C . ASN A 1 152 ? 7.010 5.798 10.577 1.00 92.06 152 ASN A C 1
ATOM 1222 O O . ASN A 1 152 ? 5.937 6.298 10.921 1.00 92.06 152 ASN A O 1
ATOM 1226 N N . VAL A 1 153 ? 7.404 4.592 10.978 1.00 91.94 153 VAL A N 1
ATOM 1227 C CA . VAL A 1 153 ? 6.654 3.782 11.945 1.00 91.94 153 VAL A CA 1
ATOM 1228 C C . VAL A 1 153 ? 7.453 3.699 13.235 1.00 91.94 153 VAL A C 1
ATOM 1230 O O . VAL A 1 153 ? 8.587 3.224 13.250 1.00 91.94 153 VAL A O 1
ATOM 1233 N N . THR A 1 154 ? 6.859 4.159 14.332 1.00 90.88 154 THR A N 1
ATOM 1234 C CA . THR A 1 154 ? 7.399 3.911 15.667 1.00 90.88 154 THR A CA 1
ATOM 1235 C C . THR A 1 154 ? 7.096 2.460 16.038 1.00 90.88 154 THR A C 1
ATOM 1237 O O . THR A 1 154 ? 5.950 2.013 15.929 1.00 90.88 154 THR A O 1
ATOM 1240 N N . SER A 1 155 ? 8.113 1.712 16.478 1.00 89.06 155 SER A N 1
ATOM 1241 C CA . SER A 1 155 ? 7.941 0.318 16.909 1.00 89.06 155 SER A CA 1
ATOM 1242 C C . SER A 1 155 ? 6.849 0.217 17.979 1.00 89.06 155 SER A C 1
ATOM 1244 O O . SER A 1 155 ? 6.716 1.114 18.815 1.00 89.06 155 SER A O 1
ATOM 1246 N N . VAL A 1 156 ? 6.066 -0.864 17.993 1.00 89.31 156 VAL A N 1
ATOM 1247 C CA . VAL A 1 156 ? 5.020 -1.053 19.011 1.00 89.31 156 VAL A CA 1
ATOM 1248 C C . VAL A 1 156 ? 5.588 -0.946 20.435 1.00 89.31 156 VAL A C 1
ATOM 1250 O O . VAL A 1 156 ? 5.009 -0.200 21.230 1.00 89.31 156 VAL A O 1
ATOM 1253 N N . PRO A 1 157 ? 6.728 -1.586 20.783 1.00 89.00 157 PRO A N 1
ATOM 1254 C CA . PRO A 1 157 ? 7.330 -1.449 22.108 1.00 89.00 157 PRO A CA 1
ATOM 1255 C C . PRO A 1 157 ? 7.666 -0.011 22.515 1.00 89.00 157 PRO A C 1
ATOM 1257 O O . PRO A 1 157 ? 7.675 0.278 23.713 1.00 89.00 157 PRO A O 1
ATOM 1260 N N . ASP A 1 158 ? 7.958 0.879 21.567 1.00 90.31 158 ASP A N 1
ATOM 1261 C CA . ASP A 1 158 ? 8.283 2.277 21.854 1.00 90.31 158 ASP A CA 1
ATOM 1262 C C . ASP A 1 158 ? 7.052 3.182 21.809 1.00 90.31 158 ASP A C 1
ATOM 1264 O O . ASP A 1 158 ? 6.870 3.995 22.715 1.00 90.31 158 ASP A O 1
ATOM 1268 N N . ALA A 1 159 ? 6.147 2.967 20.855 1.00 93.69 159 ALA A N 1
ATOM 1269 C CA . ALA A 1 159 ? 4.914 3.736 20.712 1.00 93.69 159 ALA A CA 1
ATOM 1270 C C . ALA A 1 159 ? 4.027 3.640 21.966 1.00 93.69 159 ALA A C 1
ATOM 1272 O O . ALA A 1 159 ? 3.442 4.625 22.412 1.00 93.69 159 ALA A O 1
ATOM 1273 N N . ILE A 1 160 ? 3.966 2.468 22.610 1.00 94.69 160 ILE A N 1
ATOM 1274 C CA . ILE A 1 160 ? 3.194 2.280 23.852 1.00 94.69 160 ILE A CA 1
ATOM 1275 C C . ILE A 1 160 ? 3.808 2.986 25.076 1.00 94.69 160 ILE A C 1
ATOM 1277 O O . ILE A 1 160 ? 3.185 3.035 26.140 1.00 94.69 160 ILE A O 1
ATOM 1281 N N . LYS A 1 161 ? 5.042 3.497 24.970 1.00 93.44 161 LYS A N 1
ATOM 1282 C CA . LYS A 1 161 ? 5.710 4.269 26.030 1.00 93.44 161 LYS A CA 1
ATOM 1283 C C . LYS A 1 161 ? 5.481 5.773 25.885 1.00 93.44 161 LYS A C 1
ATOM 1285 O O . LYS A 1 161 ? 5.830 6.503 26.809 1.00 93.44 161 LYS A O 1
ATOM 1290 N N . GLU A 1 162 ? 4.925 6.234 24.767 1.00 92.88 162 GLU A N 1
ATOM 1291 C CA . GLU A 1 162 ? 4.717 7.656 24.515 1.00 92.88 162 GLU A CA 1
ATOM 1292 C C . GLU A 1 162 ? 3.740 8.282 25.522 1.00 92.88 162 GLU A C 1
ATOM 1294 O O . GLU A 1 162 ? 2.699 7.712 25.868 1.00 92.88 162 GLU A O 1
ATOM 1299 N N . ASP A 1 163 ? 4.065 9.492 25.985 1.00 90.88 163 ASP A N 1
ATOM 1300 C CA . ASP A 1 163 ? 3.340 10.155 27.076 1.00 90.88 163 ASP A CA 1
ATOM 1301 C C . ASP A 1 163 ? 1.860 10.410 26.743 1.00 90.88 163 ASP A C 1
ATOM 1303 O O . ASP A 1 163 ? 0.996 10.312 27.620 1.00 90.88 163 ASP A O 1
ATOM 1307 N N . TRP A 1 164 ? 1.539 10.664 25.469 1.00 91.69 164 TRP A N 1
ATOM 1308 C CA . TRP A 1 164 ? 0.166 10.948 25.046 1.00 91.69 164 TRP A CA 1
ATOM 1309 C C . TRP A 1 164 ? -0.780 9.769 25.312 1.00 91.69 164 TRP A C 1
ATOM 1311 O O . TRP A 1 164 ? -1.944 9.995 25.641 1.00 91.69 164 TRP A O 1
ATOM 1321 N N . LEU A 1 165 ? -0.305 8.518 25.225 1.00 92.19 165 LEU A N 1
ATOM 1322 C CA . LEU A 1 165 ? -1.131 7.333 25.472 1.00 92.19 165 LEU A CA 1
ATOM 1323 C C . LEU A 1 165 ? -1.565 7.279 26.941 1.00 92.19 165 LEU A C 1
ATOM 1325 O O . LEU A 1 165 ? -2.738 7.056 27.258 1.00 92.19 165 LEU A O 1
ATOM 1329 N N . LYS A 1 166 ? -0.619 7.546 27.846 1.00 87.50 166 LYS A N 1
ATOM 1330 C CA . LYS A 1 166 ? -0.875 7.647 29.285 1.00 87.50 166 LYS A CA 1
ATOM 1331 C C . LYS A 1 166 ? -1.852 8.780 29.592 1.00 87.50 166 LYS A C 1
ATOM 1333 O O . LYS A 1 166 ? -2.747 8.590 30.418 1.00 87.50 166 LYS A O 1
ATOM 1338 N N . ASP A 1 167 ? -1.682 9.939 28.962 1.00 86.19 167 ASP A N 1
ATOM 1339 C CA . ASP A 1 167 ? -2.552 11.094 29.179 1.00 86.19 167 ASP A CA 1
ATOM 1340 C C . ASP A 1 167 ? -3.970 10.848 28.675 1.00 86.19 167 ASP A C 1
ATOM 1342 O O . ASP A 1 167 ? -4.934 11.175 29.371 1.00 86.19 167 ASP A O 1
ATOM 1346 N N . VAL A 1 168 ? -4.118 10.197 27.520 1.00 88.75 168 VAL A N 1
ATOM 1347 C CA . VAL A 1 168 ? -5.427 9.775 27.024 1.00 88.75 168 VAL A CA 1
ATOM 1348 C C . VAL A 1 168 ? -6.070 8.811 28.009 1.00 88.75 168 VAL A C 1
ATOM 1350 O O . VAL A 1 168 ? -7.197 9.049 28.408 1.00 88.75 168 VAL A O 1
ATOM 1353 N N . LEU A 1 169 ? -5.376 7.772 28.473 1.00 86.56 169 LEU A N 1
ATOM 1354 C CA . LEU A 1 169 ? -5.991 6.748 29.324 1.00 86.56 169 LEU A CA 1
ATOM 1355 C C . LEU A 1 169 ? -6.284 7.207 30.768 1.00 86.56 169 LEU A C 1
ATOM 1357 O O . LEU A 1 169 ? -7.226 6.685 31.370 1.00 86.56 169 LEU A O 1
ATOM 1361 N N . ASN A 1 170 ? -5.532 8.178 31.309 1.00 81.25 170 ASN A N 1
ATOM 1362 C CA . ASN A 1 170 ? -5.663 8.633 32.705 1.00 81.25 170 ASN A CA 1
ATOM 1363 C C . ASN A 1 170 ? -6.287 10.027 32.887 1.00 81.25 170 ASN A C 1
ATOM 1365 O O . ASN A 1 170 ? -6.962 10.256 33.887 1.00 81.25 170 ASN A O 1
ATOM 1369 N N . ASN A 1 171 ? -6.025 10.970 31.977 1.00 63.88 171 ASN A N 1
ATOM 1370 C CA . ASN A 1 171 ? -6.148 12.408 32.253 1.00 63.88 171 ASN A CA 1
ATOM 1371 C C . ASN A 1 171 ? -7.062 13.162 31.279 1.00 63.88 171 ASN A C 1
ATOM 1373 O O . ASN A 1 171 ? -7.278 14.364 31.455 1.00 63.88 171 ASN A O 1
ATOM 1377 N N . ASN A 1 172 ? -7.607 12.510 30.250 1.00 61.53 172 ASN A N 1
ATOM 1378 C CA . ASN A 1 172 ? -8.441 13.219 29.290 1.00 61.53 172 ASN A CA 1
ATOM 1379 C C . ASN A 1 172 ? -9.815 13.541 29.897 1.00 61.53 172 ASN A C 1
ATOM 1381 O O . ASN A 1 172 ? -10.643 12.662 30.137 1.00 61.53 172 ASN A O 1
ATOM 1385 N N . GLN A 1 173 ? -10.072 14.833 30.098 1.00 53.38 173 GLN A N 1
ATOM 1386 C CA . GLN A 1 173 ? -11.321 15.369 30.641 1.00 53.38 173 GLN A CA 1
ATOM 1387 C C . GLN A 1 173 ? -12.549 15.003 29.781 1.00 53.38 173 GLN A C 1
ATOM 1389 O O . GLN A 1 173 ? -13.663 14.997 30.289 1.00 53.38 173 GLN A O 1
ATOM 1394 N N . GLN A 1 174 ? -12.353 14.621 28.510 1.00 51.41 174 GLN A N 1
ATOM 1395 C CA . GLN A 1 174 ? -13.401 14.081 27.630 1.00 51.41 174 GLN A CA 1
ATOM 1396 C C . GLN A 1 174 ? -13.789 12.621 27.936 1.00 51.41 174 GLN A C 1
ATOM 1398 O O . GLN A 1 174 ? -14.839 12.172 27.485 1.00 51.41 174 GLN A O 1
ATOM 1403 N N . LEU A 1 175 ? -12.961 11.876 28.678 1.00 54.06 175 LEU A N 1
ATOM 1404 C CA . LEU A 1 175 ? -13.243 10.505 29.133 1.00 54.06 175 LEU A CA 1
ATOM 1405 C C . LEU A 1 175 ? -13.832 10.461 30.551 1.00 54.06 175 LEU A C 1
ATOM 1407 O O . LEU A 1 175 ? -14.367 9.430 30.961 1.00 54.06 175 LEU A O 1
ATOM 1411 N N . ILE A 1 176 ? -13.742 11.586 31.267 1.00 56.72 176 ILE A N 1
ATOM 1412 C CA . ILE A 1 176 ? -14.415 11.889 32.538 1.00 56.72 176 ILE A CA 1
ATOM 1413 C C . ILE A 1 176 ? -15.622 12.787 32.219 1.00 56.72 176 ILE A C 1
ATOM 1415 O O . ILE A 1 176 ? -15.806 13.869 32.769 1.00 56.72 176 ILE A O 1
ATOM 1419 N N . ASP A 1 177 ? -16.400 12.367 31.228 1.00 65.94 177 ASP A N 1
ATOM 1420 C CA . ASP A 1 177 ? -17.697 12.950 30.926 1.00 65.94 177 ASP A CA 1
ATOM 1421 C C . ASP A 1 177 ? -18.733 12.138 31.712 1.00 65.94 177 ASP A C 1
ATOM 1423 O O . ASP A 1 177 ? -18.943 10.961 31.414 1.00 65.94 177 ASP A O 1
ATOM 1427 N N . ASP A 1 178 ? -19.342 12.735 32.742 1.00 68.50 178 ASP A N 1
ATOM 1428 C CA . ASP A 1 178 ? -20.385 12.075 33.543 1.00 68.50 178 ASP A CA 1
ATOM 1429 C C . ASP A 1 178 ? -21.576 11.636 32.669 1.00 68.50 178 ASP A C 1
ATOM 1431 O O . ASP A 1 178 ? -22.271 10.674 33.006 1.00 68.50 178 ASP A O 1
ATOM 1435 N N . GLU A 1 179 ? -21.800 12.311 31.534 1.00 75.88 179 GLU A N 1
ATOM 1436 C CA . GLU A 1 179 ? -22.839 11.971 30.561 1.00 75.88 179 GLU A CA 1
ATOM 1437 C C . GLU A 1 179 ? -22.406 10.812 29.646 1.00 75.88 179 GLU A C 1
ATOM 1439 O O . GLU A 1 179 ? -23.208 9.922 29.354 1.00 75.88 179 GLU A O 1
ATOM 1444 N N . TYR A 1 180 ? -21.128 10.767 29.247 1.00 80.75 180 TYR A N 1
ATOM 1445 C CA . TYR A 1 180 ? -20.567 9.732 28.366 1.00 80.75 180 TYR A CA 1
ATOM 1446 C C . TYR A 1 180 ? -19.317 9.050 28.950 1.00 80.75 180 TYR A C 1
ATOM 1448 O O . TYR A 1 180 ? -18.234 9.131 28.353 1.00 80.75 180 TYR A O 1
ATOM 1456 N N . PRO A 1 181 ? -19.442 8.309 30.067 1.00 81.00 181 PRO A N 1
ATOM 1457 C CA . PRO A 1 181 ? -18.313 7.608 30.675 1.00 81.00 181 PRO A CA 1
ATOM 1458 C C . PRO A 1 181 ? -17.662 6.638 29.682 1.00 81.00 181 PRO A C 1
ATOM 1460 O O . PRO A 1 181 ? -18.366 5.954 28.937 1.00 81.00 181 PRO A O 1
ATOM 1463 N N . LEU A 1 182 ? -16.329 6.539 29.676 1.00 83.88 182 LEU A N 1
ATOM 1464 C CA . LEU A 1 182 ? -15.617 5.561 28.844 1.00 83.88 182 LEU A CA 1
ATOM 1465 C C . LEU A 1 182 ? -16.002 4.126 29.250 1.00 83.88 182 LEU A C 1
ATOM 1467 O O . LEU A 1 182 ? -15.882 3.764 30.421 1.00 83.88 182 LEU A O 1
ATOM 1471 N N . LYS A 1 183 ? -16.471 3.321 28.287 1.00 83.69 183 LYS A N 1
ATOM 1472 C CA . LYS A 1 183 ? -16.977 1.952 28.515 1.00 83.69 183 LYS A CA 1
ATOM 1473 C C . LYS A 1 183 ? -16.229 0.852 27.779 1.00 83.69 183 LYS A C 1
ATOM 1475 O O . LYS A 1 183 ? -16.335 -0.297 28.189 1.00 83.69 183 LYS A O 1
ATOM 1480 N N . LEU A 1 184 ? -15.538 1.176 26.692 1.00 85.81 184 LEU A N 1
ATOM 1481 C CA . LEU A 1 184 ? -14.926 0.190 25.805 1.00 85.81 184 LEU A CA 1
ATOM 1482 C C . LEU A 1 184 ? -13.702 0.798 25.128 1.00 85.81 184 LEU A C 1
ATOM 1484 O O . LEU A 1 184 ? -13.737 1.961 24.719 1.00 85.81 184 LEU A O 1
ATOM 1488 N N . VAL A 1 185 ? -12.660 -0.012 24.972 1.00 90.00 185 VAL A N 1
ATOM 1489 C CA . VAL A 1 185 ? -11.562 0.267 24.050 1.00 90.00 185 VAL A CA 1
ATOM 1490 C C . VAL A 1 185 ? -11.687 -0.660 22.845 1.00 90.00 185 VAL A C 1
ATOM 1492 O O . VAL A 1 185 ? -11.877 -1.865 23.002 1.00 90.00 185 VAL A O 1
ATOM 1495 N N . ILE A 1 186 ? -11.589 -0.103 21.644 1.00 93.12 186 ILE A N 1
ATOM 1496 C CA . ILE A 1 186 ? -11.444 -0.853 20.400 1.00 93.12 186 ILE A CA 1
ATOM 1497 C C . ILE A 1 186 ? -10.027 -0.617 19.897 1.00 93.12 186 ILE A C 1
ATOM 1499 O O . ILE A 1 186 ? -9.584 0.521 19.762 1.00 93.12 186 ILE A O 1
ATOM 1503 N N . LEU A 1 187 ? -9.316 -1.699 19.634 1.00 94.25 187 LEU A N 1
ATOM 1504 C CA . LEU A 1 187 ? -7.971 -1.673 19.102 1.00 94.25 187 LEU A CA 1
ATOM 1505 C C . LEU A 1 187 ? -8.014 -2.226 17.678 1.00 94.25 187 LEU A C 1
ATOM 1507 O O . LEU A 1 187 ? -8.193 -3.428 17.488 1.00 94.25 187 LEU A O 1
ATOM 1511 N N . LEU A 1 188 ? -7.878 -1.344 16.691 1.00 94.94 188 LEU A N 1
ATOM 1512 C CA . LEU A 1 188 ? -7.633 -1.744 15.310 1.00 94.94 188 LEU A CA 1
ATOM 1513 C C . LEU A 1 188 ? -6.146 -2.081 15.212 1.00 94.94 188 LEU A C 1
ATOM 1515 O O . LEU A 1 188 ? -5.316 -1.206 15.441 1.00 94.94 188 LEU A O 1
ATOM 1519 N N . VAL A 1 189 ? -5.804 -3.335 14.929 1.00 92.12 189 VAL A N 1
ATOM 1520 C CA . VAL A 1 189 ? -4.418 -3.714 14.644 1.00 92.12 189 VAL A CA 1
ATOM 1521 C C . VAL A 1 189 ? -4.303 -4.205 13.214 1.00 92.12 189 VAL A C 1
ATOM 1523 O O . VAL A 1 189 ? -5.040 -5.093 12.796 1.00 92.12 189 VAL A O 1
ATOM 1526 N N . HIS A 1 190 ? -3.356 -3.660 12.466 1.00 93.38 190 HIS A N 1
ATOM 1527 C CA . HIS A 1 190 ? -2.872 -4.296 11.255 1.00 93.38 190 HIS A CA 1
ATOM 1528 C C . HIS A 1 190 ? -1.764 -5.283 11.639 1.00 93.38 190 HIS A C 1
ATOM 1530 O O . HIS A 1 190 ? -0.590 -5.028 11.412 1.00 93.38 190 HIS A O 1
ATOM 1536 N N . ASN A 1 191 ? -2.148 -6.337 12.359 1.00 86.19 191 ASN A N 1
ATOM 1537 C CA . ASN A 1 191 ? -1.312 -7.435 12.849 1.00 86.19 191 ASN A CA 1
ATOM 1538 C C . ASN A 1 191 ? -2.237 -8.609 13.246 1.00 86.19 191 ASN A C 1
ATOM 1540 O O . ASN A 1 191 ? -3.455 -8.411 13.382 1.00 86.19 191 ASN A O 1
ATOM 1544 N N . ASP A 1 192 ? -1.695 -9.805 13.496 1.00 78.56 192 ASP A N 1
ATOM 1545 C CA . ASP A 1 192 ? -2.471 -10.891 14.100 1.00 78.56 192 ASP A CA 1
ATOM 1546 C C . ASP A 1 192 ? -2.923 -10.471 15.514 1.00 78.56 192 ASP A C 1
ATOM 1548 O O . ASP A 1 192 ? -2.106 -10.066 16.351 1.00 78.56 192 ASP A O 1
ATOM 1552 N N . PRO A 1 193 ? -4.217 -10.593 15.855 1.00 76.44 193 PRO A N 1
ATOM 1553 C CA . PRO A 1 193 ? -4.681 -10.365 17.220 1.00 76.44 193 PRO A CA 1
ATOM 1554 C C . PRO A 1 193 ? -3.993 -11.229 18.291 1.00 76.44 193 PRO A C 1
ATOM 1556 O O . PRO A 1 193 ? -3.987 -10.866 19.472 1.00 76.44 193 PRO A O 1
ATOM 1559 N N . ALA A 1 194 ? -3.471 -12.396 17.907 1.00 74.50 194 ALA A N 1
ATOM 1560 C CA . ALA A 1 194 ? -2.736 -13.310 18.775 1.00 74.50 194 ALA A CA 1
ATOM 1561 C C . ALA A 1 194 ? -1.228 -13.013 18.838 1.00 74.50 194 ALA A C 1
ATOM 1563 O O . ALA A 1 194 ? -0.530 -13.692 19.586 1.00 74.50 194 ALA A O 1
ATOM 1564 N N . ASP A 1 195 ? -0.737 -12.025 18.087 1.00 81.94 195 ASP A N 1
ATOM 1565 C CA . ASP A 1 195 ? 0.675 -11.659 18.092 1.00 81.94 195 ASP A CA 1
ATOM 1566 C C . ASP A 1 195 ? 1.115 -11.027 19.426 1.00 81.94 195 ASP A C 1
ATOM 1568 O O . ASP A 1 195 ? 0.343 -10.362 20.134 1.00 81.94 195 ASP A O 1
ATOM 1572 N N . SER A 1 196 ? 2.394 -11.219 19.750 1.00 83.25 196 SER A N 1
ATOM 1573 C CA . SER A 1 196 ? 3.009 -10.723 20.979 1.00 83.25 196 SER A CA 1
ATOM 1574 C C . SER A 1 196 ? 3.050 -9.191 21.061 1.00 83.25 196 SER A C 1
ATOM 1576 O O . SER A 1 196 ? 2.890 -8.640 22.153 1.00 83.25 196 SER A O 1
ATOM 1578 N N . GLU A 1 197 ? 3.180 -8.469 19.943 1.00 84.00 197 GLU A N 1
ATOM 1579 C CA . GLU A 1 197 ? 3.104 -7.004 19.938 1.00 84.00 197 GLU A CA 1
ATOM 1580 C C . GLU A 1 197 ? 1.684 -6.519 20.233 1.00 84.00 197 GLU A C 1
ATOM 1582 O O . GLU A 1 197 ? 1.493 -5.557 20.983 1.00 84.00 197 GLU A O 1
ATOM 1587 N N . THR A 1 198 ? 0.670 -7.235 19.742 1.00 85.00 198 THR A N 1
ATOM 1588 C CA . THR A 1 198 ? -0.726 -6.971 20.107 1.00 85.00 198 THR A CA 1
ATOM 1589 C C . THR A 1 198 ? -0.935 -7.150 21.617 1.00 85.00 198 THR A C 1
ATOM 1591 O O . THR A 1 198 ? -1.614 -6.335 22.249 1.00 85.00 198 THR A O 1
ATOM 1594 N N . ASP A 1 199 ? -0.336 -8.180 22.231 1.00 84.75 199 ASP A N 1
ATOM 1595 C CA . ASP A 1 199 ? -0.328 -8.341 23.695 1.00 84.75 199 ASP A CA 1
ATOM 1596 C C . ASP A 1 199 ? 0.339 -7.168 24.417 1.00 84.75 199 ASP A C 1
ATOM 1598 O O . ASP A 1 199 ? -0.173 -6.726 25.446 1.00 84.75 199 ASP A O 1
ATOM 1602 N N . LEU A 1 200 ? 1.446 -6.624 23.901 1.00 88.75 200 LEU A N 1
ATOM 1603 C CA . LEU A 1 200 ? 2.106 -5.464 24.508 1.00 88.75 200 LEU A CA 1
ATOM 1604 C C . LEU A 1 200 ? 1.176 -4.246 24.574 1.00 88.75 200 LEU A C 1
ATOM 1606 O O . LEU A 1 200 ? 1.091 -3.602 25.623 1.00 88.75 200 LEU A O 1
ATOM 1610 N N . ILE A 1 201 ? 0.439 -3.960 23.496 1.00 93.19 201 ILE A N 1
ATOM 1611 C CA . ILE A 1 201 ? -0.518 -2.842 23.452 1.00 93.19 201 ILE A CA 1
ATOM 1612 C C . ILE A 1 201 ? -1.643 -3.065 24.466 1.00 93.19 201 ILE A C 1
ATOM 1614 O O . ILE A 1 201 ? -1.947 -2.182 25.274 1.00 93.19 201 ILE A O 1
ATOM 1618 N N . VAL A 1 202 ? -2.241 -4.259 24.464 1.00 90.19 202 VAL A N 1
ATOM 1619 C CA . VAL A 1 202 ? -3.334 -4.614 25.380 1.00 90.19 202 VAL A CA 1
ATOM 1620 C C . VAL A 1 202 ? -2.881 -4.518 26.835 1.00 90.19 202 VAL A C 1
ATOM 1622 O O . VAL A 1 202 ? -3.557 -3.881 27.646 1.00 90.19 202 VAL A O 1
ATOM 1625 N N . ASN A 1 203 ? -1.715 -5.074 27.163 1.00 90.50 203 ASN A N 1
ATOM 1626 C CA . ASN A 1 203 ? -1.143 -5.011 28.504 1.00 90.50 203 ASN A CA 1
ATOM 1627 C C . ASN A 1 203 ? -0.888 -3.566 28.936 1.00 90.50 203 ASN A C 1
ATOM 1629 O O . ASN A 1 203 ? -1.238 -3.196 30.057 1.00 90.50 203 ASN A O 1
ATOM 1633 N N . LYS A 1 204 ? -0.371 -2.716 28.041 1.00 94.12 204 LYS A N 1
ATOM 1634 C CA . LYS A 1 204 ? -0.168 -1.298 28.347 1.00 94.12 204 LYS A CA 1
ATOM 1635 C C . LYS A 1 204 ? -1.477 -0.574 28.648 1.00 94.12 204 LYS A C 1
ATOM 1637 O O . LYS A 1 204 ? -1.550 0.196 29.604 1.00 94.12 204 LYS A O 1
ATOM 1642 N N . ILE A 1 205 ? -2.528 -0.833 27.873 1.00 91.12 205 ILE A N 1
ATOM 1643 C CA . ILE A 1 205 ? -3.854 -0.262 28.139 1.00 91.12 205 ILE A CA 1
ATOM 1644 C C . ILE A 1 205 ? -4.365 -0.742 29.505 1.00 91.12 205 ILE A C 1
ATOM 1646 O O . ILE A 1 205 ? -4.864 0.067 30.288 1.00 91.12 205 ILE A O 1
ATOM 1650 N N . ARG A 1 206 ? -4.187 -2.029 29.830 1.00 87.69 206 ARG A N 1
ATOM 1651 C CA . ARG A 1 206 ? -4.578 -2.627 31.118 1.00 87.69 206 ARG A CA 1
ATOM 1652 C C . ARG A 1 206 ? -3.820 -2.066 32.317 1.00 87.69 206 ARG A C 1
ATOM 1654 O O . ARG A 1 206 ? -4.418 -1.975 33.386 1.00 87.69 206 ARG A O 1
ATOM 1661 N N . GLU A 1 207 ? -2.560 -1.652 32.160 1.00 91.25 207 GLU A N 1
ATOM 1662 C CA . GLU A 1 207 ? -1.804 -0.977 33.228 1.00 91.25 207 GLU A CA 1
ATOM 1663 C C . GLU A 1 207 ? -2.513 0.294 33.714 1.00 91.25 207 GLU A C 1
ATOM 1665 O O . GLU A 1 207 ? -2.504 0.590 34.909 1.00 91.25 207 GLU A O 1
ATOM 1670 N N . TYR A 1 208 ? -3.143 1.037 32.799 1.00 88.62 208 TYR A N 1
ATOM 1671 C CA . TYR A 1 208 ? -3.855 2.274 33.123 1.00 88.62 208 TYR A CA 1
ATOM 1672 C C . TYR A 1 208 ? -5.347 2.053 33.378 1.00 88.62 208 TYR A C 1
ATOM 1674 O O . TYR A 1 208 ? -5.927 2.701 34.246 1.00 88.62 208 TYR A O 1
ATOM 1682 N N . ARG A 1 209 ? -5.976 1.142 32.628 1.00 84.88 209 ARG A N 1
ATOM 1683 C CA . ARG A 1 209 ? -7.419 0.866 32.643 1.00 84.88 209 ARG A CA 1
ATOM 1684 C C . ARG A 1 209 ? -7.697 -0.634 32.764 1.00 84.88 209 ARG A C 1
ATOM 1686 O O . ARG A 1 209 ? -8.177 -1.259 31.815 1.00 84.88 209 ARG A O 1
ATOM 1693 N N . PRO A 1 210 ? -7.437 -1.235 33.940 1.00 83.38 210 PRO A N 1
ATOM 1694 C CA . PRO A 1 210 ? -7.704 -2.655 34.165 1.00 83.38 210 PRO A CA 1
ATOM 1695 C C . PRO A 1 210 ? -9.204 -2.985 34.103 1.00 83.38 210 PRO A C 1
ATOM 1697 O O . PRO A 1 210 ? -9.565 -4.133 33.870 1.00 83.38 210 PRO A O 1
ATOM 1700 N N . ASP A 1 211 ? -10.076 -1.986 34.270 1.00 76.12 211 ASP A N 1
ATOM 1701 C CA . ASP A 1 211 ? -11.536 -2.094 34.335 1.00 76.12 211 ASP A CA 1
ATOM 1702 C C . ASP A 1 211 ? -12.246 -2.173 32.972 1.00 76.12 211 ASP A C 1
ATOM 1704 O O . ASP A 1 211 ? -13.390 -2.625 32.910 1.00 76.12 211 ASP A O 1
ATOM 1708 N N . LEU A 1 212 ? -11.610 -1.723 31.884 1.00 79.25 212 LEU A N 1
ATOM 1709 C CA . LEU A 1 212 ? -12.287 -1.533 30.596 1.00 79.25 212 LEU A CA 1
ATOM 1710 C C . LEU A 1 212 ? -12.201 -2.758 29.684 1.00 79.25 212 LEU A C 1
ATOM 1712 O O . LEU A 1 212 ? -11.096 -3.191 29.390 1.00 79.25 212 LEU A O 1
ATOM 1716 N N . PRO A 1 213 ? -13.300 -3.292 29.137 1.00 83.00 213 PRO A N 1
ATOM 1717 C CA . PRO A 1 213 ? -13.225 -4.257 28.041 1.00 83.00 213 PRO A CA 1
ATOM 1718 C C . PRO A 1 213 ? -12.391 -3.723 26.860 1.00 83.00 213 PRO A C 1
ATOM 1720 O O . PRO A 1 213 ? -12.472 -2.535 26.536 1.00 83.00 213 PRO A O 1
ATOM 1723 N N . ILE A 1 214 ? -11.613 -4.604 26.219 1.00 83.06 214 ILE A N 1
ATOM 1724 C CA . ILE A 1 214 ? -10.796 -4.295 25.035 1.00 83.06 214 ILE A CA 1
ATOM 1725 C C . ILE A 1 214 ? -11.184 -5.268 23.918 1.00 83.06 214 ILE A C 1
ATOM 1727 O O . ILE A 1 214 ? -11.057 -6.481 24.086 1.00 83.06 214 ILE A O 1
ATOM 1731 N N . LEU A 1 215 ? -11.660 -4.735 22.792 1.00 85.31 215 LEU A N 1
ATOM 1732 C CA . LEU A 1 215 ? -11.955 -5.488 21.573 1.00 85.31 215 LEU A CA 1
ATOM 1733 C C . LEU A 1 215 ? -10.824 -5.285 20.568 1.00 85.31 215 LEU A C 1
ATOM 1735 O O . LEU A 1 215 ? -10.599 -4.156 20.136 1.00 85.31 215 LEU A O 1
ATOM 1739 N N . VAL A 1 216 ? -10.141 -6.366 20.188 1.00 84.06 216 VAL A N 1
ATOM 1740 C CA . VAL A 1 216 ? -9.066 -6.320 19.191 1.00 84.06 216 VAL A CA 1
ATOM 1741 C C . VAL A 1 216 ? -9.589 -6.773 17.835 1.00 84.06 216 VAL A C 1
ATOM 1743 O O . VAL A 1 216 ? -10.123 -7.873 17.684 1.00 84.06 216 VAL A O 1
ATOM 1746 N N . LEU A 1 217 ? -9.413 -5.903 16.849 1.00 85.19 217 LEU A N 1
ATOM 1747 C CA . LEU A 1 217 ? -9.841 -6.067 15.472 1.00 85.19 217 LEU A CA 1
ATOM 1748 C C . LEU A 1 217 ? -8.589 -6.110 14.582 1.00 85.19 217 LEU A C 1
ATOM 1750 O O . LEU A 1 217 ? -8.028 -5.066 14.255 1.00 85.19 217 LEU A O 1
ATOM 1754 N N . GLY A 1 218 ? -8.154 -7.323 14.225 1.00 82.25 218 GLY A N 1
ATOM 1755 C CA . GLY A 1 218 ? -6.897 -7.572 13.508 1.00 82.25 218 GLY A CA 1
ATOM 1756 C C . GLY A 1 218 ? -6.956 -7.604 11.983 1.00 82.25 218 GLY A C 1
ATOM 1757 O O . GLY A 1 218 ? -8.034 -7.559 11.388 1.00 82.25 218 GLY A O 1
ATOM 1758 N N . GLY A 1 219 ? -5.774 -7.741 11.381 1.00 81.25 219 GLY A N 1
ATOM 1759 C CA . GLY A 1 219 ? -5.528 -7.837 9.941 1.00 81.25 219 GLY A CA 1
ATOM 1760 C C . GLY A 1 219 ? -4.171 -8.496 9.653 1.00 81.25 219 GLY A C 1
ATOM 1761 O O . GLY A 1 219 ? -3.683 -9.269 10.472 1.00 81.25 219 GLY A O 1
ATOM 1762 N N . HIS A 1 220 ? -3.562 -8.172 8.513 1.00 82.00 220 HIS A N 1
ATOM 1763 C CA . HIS A 1 220 ? -2.236 -8.613 8.049 1.00 82.00 220 HIS A CA 1
ATOM 1764 C C . HIS A 1 220 ? -2.056 -10.100 7.686 1.00 82.00 220 HIS A C 1
ATOM 1766 O O . HIS A 1 220 ? -1.489 -10.415 6.646 1.00 82.00 220 HIS A O 1
ATOM 1772 N N . THR A 1 221 ? -2.540 -11.045 8.497 1.00 68.69 221 THR A N 1
ATOM 1773 C CA . THR A 1 221 ? -2.268 -12.480 8.265 1.00 68.69 221 THR A CA 1
ATOM 1774 C C . THR A 1 221 ? -3.204 -13.141 7.257 1.00 68.69 221 THR A C 1
ATOM 1776 O O . THR A 1 221 ? -3.072 -14.335 6.988 1.00 68.69 221 THR A O 1
ATOM 1779 N N . HIS A 1 222 ? -4.194 -12.409 6.729 1.00 65.75 222 HIS A N 1
ATOM 1780 C CA . HIS A 1 222 ? -5.285 -12.952 5.906 1.00 65.75 222 HIS A CA 1
ATOM 1781 C C . HIS A 1 222 ? -6.076 -14.100 6.578 1.00 65.75 222 HIS A C 1
ATOM 1783 O O . HIS A 1 222 ? -6.842 -14.808 5.920 1.00 65.75 222 HIS A O 1
ATOM 1789 N N . ILE A 1 223 ? -5.924 -14.289 7.894 1.00 59.56 223 ILE A N 1
ATOM 1790 C CA . ILE A 1 223 ? -6.685 -15.252 8.688 1.00 59.56 223 ILE A CA 1
ATOM 1791 C C . ILE A 1 223 ? -7.761 -14.491 9.451 1.00 59.56 223 ILE A C 1
ATOM 1793 O O . ILE A 1 223 ? -7.469 -13.571 10.214 1.00 59.56 223 ILE A O 1
ATOM 1797 N N . GLU A 1 224 ? -9.014 -14.918 9.298 1.00 51.31 224 GLU A N 1
ATOM 1798 C CA . GLU A 1 224 ? -10.109 -14.367 10.089 1.00 51.31 224 GLU A CA 1
ATOM 1799 C C . GLU A 1 224 ? -9.892 -14.673 11.572 1.00 51.31 224 GLU A C 1
ATOM 1801 O O . GLU A 1 224 ? -10.097 -15.795 12.048 1.00 51.31 224 GLU A O 1
ATOM 1806 N N . ARG A 1 225 ? -9.490 -13.652 12.325 1.00 51.44 225 ARG A N 1
ATOM 1807 C CA . ARG A 1 225 ? -9.351 -13.756 13.769 1.00 51.44 225 ARG A CA 1
ATOM 1808 C C . ARG A 1 225 ? -9.841 -12.479 14.436 1.00 51.44 225 ARG A C 1
ATOM 1810 O O . ARG A 1 225 ? -9.419 -11.375 14.108 1.00 51.44 225 ARG A O 1
ATOM 1817 N N . ILE A 1 226 ? -10.751 -12.648 15.389 1.00 51.53 226 ILE A N 1
ATOM 1818 C CA . ILE A 1 226 ? -11.100 -11.630 16.379 1.00 51.53 226 ILE A CA 1
ATOM 1819 C C . ILE A 1 226 ? -10.747 -12.221 17.732 1.00 51.53 226 ILE A C 1
ATOM 1821 O O . ILE A 1 226 ? -11.187 -13.325 18.055 1.00 51.53 226 ILE A O 1
ATOM 1825 N N . VAL A 1 227 ? -9.949 -11.494 18.511 1.00 53.34 227 VAL A N 1
ATOM 1826 C CA . VAL A 1 227 ? -9.570 -11.913 19.861 1.00 53.34 227 VAL A CA 1
ATOM 1827 C C . VAL A 1 227 ? -10.083 -10.884 20.852 1.00 53.34 227 VAL A C 1
ATOM 1829 O O . VAL A 1 227 ? -9.774 -9.696 20.777 1.00 53.34 227 VAL A O 1
ATOM 1832 N N . MET A 1 228 ? -10.861 -11.369 21.810 1.00 54.16 228 MET A N 1
ATOM 1833 C CA . MET A 1 228 ? -11.170 -10.643 23.033 1.00 54.16 228 MET A CA 1
ATOM 1834 C C . MET A 1 228 ? -10.180 -11.116 24.094 1.00 54.16 228 MET A C 1
ATOM 1836 O O . MET A 1 228 ? -10.141 -12.306 24.399 1.00 54.16 228 MET A O 1
ATOM 1840 N N . LYS A 1 229 ? -9.366 -10.208 24.638 1.00 50.38 229 LYS A N 1
ATOM 1841 C CA . LYS A 1 229 ? -8.416 -10.542 25.709 1.00 50.38 229 LYS A CA 1
ATOM 1842 C C . LYS A 1 229 ? -9.088 -10.285 27.083 1.00 50.38 229 LYS A C 1
ATOM 1844 O O . LYS A 1 229 ? -9.216 -9.124 27.483 1.00 50.38 229 LYS A O 1
ATOM 1849 N N . ASP A 1 230 ? -9.553 -11.389 27.710 1.00 51.91 230 ASP A N 1
ATOM 1850 C CA . ASP A 1 230 ? -10.040 -11.662 29.102 1.00 51.91 230 ASP A CA 1
ATOM 1851 C C . ASP A 1 230 ? -11.519 -12.079 29.367 1.00 51.91 230 ASP A C 1
ATOM 1853 O O . ASP A 1 230 ? -12.469 -11.586 28.756 1.00 51.91 230 ASP A O 1
ATOM 1857 N N . ASP A 1 231 ? -11.677 -12.909 30.422 1.00 42.47 231 ASP A N 1
ATOM 1858 C CA . ASP A 1 231 ? -12.861 -13.555 31.056 1.00 42.47 231 ASP A CA 1
ATOM 1859 C C . ASP A 1 231 ? -14.018 -12.627 31.515 1.00 42.47 231 ASP A C 1
ATOM 1861 O O . ASP A 1 231 ? -15.024 -13.062 32.085 1.00 42.47 231 ASP A O 1
ATOM 1865 N N . GLN A 1 232 ? -13.907 -11.312 31.315 1.00 46.41 232 GLN A N 1
ATOM 1866 C CA . GLN A 1 232 ? -14.869 -10.323 31.831 1.00 46.41 232 GLN A CA 1
ATOM 1867 C C . GLN A 1 232 ? -16.201 -10.322 31.070 1.00 46.41 232 GLN A C 1
ATOM 1869 O O . GLN A 1 232 ? -17.195 -9.816 31.598 1.00 46.41 232 GLN A O 1
ATOM 1874 N N . LEU A 1 233 ? -16.254 -10.905 29.864 1.00 43.69 233 LEU A N 1
ATOM 1875 C CA . LEU A 1 233 ? -17.522 -11.121 29.173 1.00 43.69 233 LEU A CA 1
ATOM 1876 C C . LEU A 1 233 ? -18.334 -12.220 29.858 1.00 43.69 233 LEU A C 1
ATOM 1878 O O . LEU A 1 233 ? -19.517 -12.016 30.045 1.00 43.69 233 LEU A O 1
ATOM 1882 N N . GLU A 1 234 ? -17.723 -13.295 30.364 1.00 38.56 234 GLU A N 1
ATOM 1883 C CA . GLU A 1 234 ? -18.445 -14.329 31.122 1.00 38.56 234 GLU A CA 1
ATOM 1884 C C . GLU A 1 234 ? -19.049 -13.741 32.412 1.00 38.56 234 GLU A C 1
ATOM 1886 O O . GLU A 1 234 ? -20.149 -14.098 32.819 1.00 38.56 234 GLU A O 1
ATOM 1891 N N . LEU A 1 235 ? -18.391 -12.742 33.012 1.00 36.97 235 LEU A N 1
ATOM 1892 C CA . LEU A 1 235 ? -18.909 -11.949 34.135 1.00 36.97 235 LEU A CA 1
ATOM 1893 C C . LEU A 1 235 ? -19.952 -10.889 33.729 1.00 36.97 235 LEU A C 1
ATOM 1895 O O . LEU A 1 235 ? -20.820 -10.578 34.544 1.00 36.97 235 LEU A O 1
ATOM 1899 N N . LEU A 1 236 ? -19.906 -10.340 32.511 1.00 37.97 236 LEU A N 1
ATOM 1900 C CA . LEU A 1 236 ? -20.935 -9.449 31.944 1.00 37.97 236 LEU A CA 1
ATOM 1901 C C . LEU A 1 236 ? -22.176 -10.233 31.473 1.00 37.97 236 LEU A C 1
ATOM 1903 O O . LEU A 1 236 ? -23.298 -9.799 31.725 1.00 37.97 236 LEU A O 1
ATOM 1907 N N . GLU A 1 237 ? -21.981 -11.413 30.889 1.00 36.78 237 GLU A N 1
ATOM 1908 C CA . GLU A 1 237 ? -22.982 -12.398 30.471 1.00 36.78 237 GLU A CA 1
ATOM 1909 C C . GLU A 1 237 ? -23.649 -13.045 31.692 1.00 36.78 237 GLU A C 1
ATOM 1911 O O . GLU A 1 237 ? -24.877 -13.107 31.765 1.00 36.78 237 GLU A O 1
ATOM 1916 N N . GLN A 1 238 ? -22.882 -13.439 32.720 1.00 36.09 238 GLN A N 1
ATOM 1917 C CA . GLN A 1 238 ? -23.441 -13.982 33.966 1.00 36.09 238 GLN A CA 1
ATOM 1918 C C . GLN A 1 238 ? -24.137 -12.916 34.825 1.00 36.09 238 GLN A C 1
ATOM 1920 O O . GLN A 1 238 ? -25.124 -13.232 35.495 1.00 36.09 238 GLN A O 1
ATOM 1925 N N . LYS A 1 239 ? -23.680 -11.652 34.819 1.00 35.44 239 LYS A N 1
ATOM 1926 C CA . LYS A 1 239 ? -24.346 -10.566 35.572 1.00 35.44 239 LYS A CA 1
ATOM 1927 C C . LYS A 1 239 ? -25.603 -10.022 34.890 1.00 35.44 239 LYS A C 1
ATOM 1929 O O . LYS A 1 239 ? -26.389 -9.351 35.560 1.00 35.44 239 LYS A O 1
ATOM 1934 N N . HIS A 1 240 ? -25.850 -10.344 33.621 1.00 40.44 240 HIS A N 1
ATOM 1935 C CA . HIS A 1 240 ? -27.031 -9.893 32.887 1.00 40.44 240 HIS A CA 1
ATOM 1936 C C . HIS A 1 240 ? -27.880 -11.057 32.351 1.00 40.44 240 HIS A C 1
ATOM 1938 O O . HIS A 1 240 ? -28.093 -11.199 31.153 1.00 40.44 240 HIS A O 1
ATOM 1944 N N . GLN A 1 241 ? -28.538 -11.789 33.262 1.00 34.62 241 GLN A N 1
ATOM 1945 C CA . GLN A 1 241 ? -29.691 -12.667 32.963 1.00 34.62 241 GLN A CA 1
ATOM 1946 C C . GLN A 1 241 ? -30.952 -11.918 32.457 1.00 34.62 241 GLN A C 1
ATOM 1948 O O . GLN A 1 241 ? -32.064 -12.416 32.584 1.00 34.62 241 GLN A O 1
ATOM 1953 N N . ASN A 1 242 ? -30.804 -10.725 31.875 1.00 31.61 242 ASN A N 1
ATOM 1954 C CA . ASN A 1 242 ? -31.874 -9.949 31.244 1.00 31.61 242 ASN A CA 1
ATOM 1955 C C . ASN A 1 242 ? -31.361 -9.297 29.944 1.00 31.61 242 ASN A C 1
ATOM 1957 O O . ASN A 1 242 ? -31.311 -8.075 29.834 1.00 31.61 242 ASN A O 1
ATOM 1961 N N . GLY A 1 243 ? -30.955 -10.147 28.994 1.00 39.81 243 GLY A N 1
ATOM 1962 C CA . GLY A 1 243 ? -30.907 -9.916 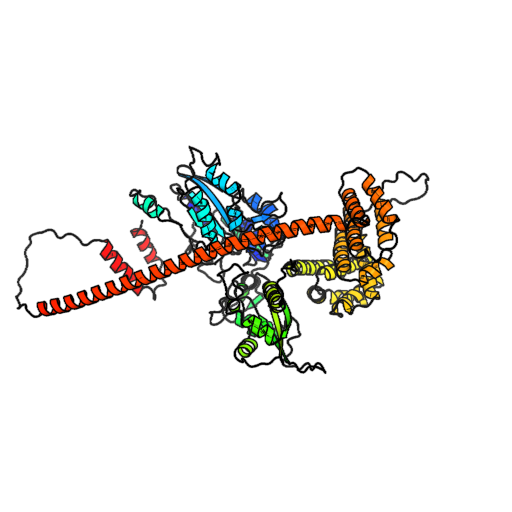27.544 1.00 39.81 243 GLY A CA 1
ATOM 1963 C C . GLY A 1 243 ? -30.337 -8.590 27.038 1.00 39.81 243 GLY A C 1
ATOM 1964 O O . GLY A 1 243 ? -31.091 -7.629 26.897 1.00 39.81 243 GLY A O 1
ATOM 1965 N N . LYS A 1 244 ? -29.057 -8.591 26.643 1.00 36.34 244 LYS A N 1
ATOM 1966 C CA . LYS A 1 244 ? -28.476 -7.719 25.604 1.00 36.34 244 LYS A CA 1
ATOM 1967 C C . LYS A 1 244 ? -27.260 -8.432 24.991 1.00 36.34 244 LYS A C 1
ATOM 1969 O O . LYS A 1 244 ? -26.174 -8.368 25.555 1.00 36.34 244 LYS A O 1
ATOM 1974 N N . ASP A 1 245 ? -27.468 -9.124 23.874 1.00 39.31 245 ASP A N 1
ATOM 1975 C CA . ASP A 1 245 ? -26.414 -9.834 23.139 1.00 39.31 245 ASP A CA 1
ATOM 1976 C C . ASP A 1 245 ? -25.470 -8.829 22.454 1.00 39.31 245 ASP A C 1
ATOM 1978 O O . ASP A 1 245 ? -25.910 -8.005 21.648 1.00 39.31 245 ASP A O 1
ATOM 1982 N N . VAL A 1 246 ? -24.168 -8.895 22.745 1.00 39.94 246 VAL A N 1
ATOM 1983 C CA . VAL A 1 246 ? -23.130 -8.296 21.893 1.00 39.94 246 VAL A CA 1
ATOM 1984 C C . VAL A 1 246 ? -22.824 -9.318 20.804 1.00 39.94 246 VAL A C 1
ATOM 1986 O O . VAL A 1 246 ? -22.261 -10.371 21.083 1.00 39.94 246 VAL A O 1
ATOM 1989 N N . ARG A 1 247 ? -23.223 -9.031 19.563 1.00 42.44 247 ARG A N 1
ATOM 1990 C CA . ARG A 1 247 ? -22.984 -9.905 18.409 1.00 42.44 247 ARG A CA 1
ATOM 1991 C C . ARG A 1 247 ? -21.939 -9.265 17.501 1.00 42.44 247 ARG A C 1
ATOM 1993 O O . ARG A 1 247 ? -22.118 -8.133 17.064 1.00 42.44 247 ARG A O 1
ATOM 2000 N N . ILE A 1 248 ? -20.856 -9.991 17.243 1.00 43.91 248 ILE A N 1
ATOM 2001 C CA . ILE A 1 248 ? -19.767 -9.578 16.354 1.00 43.91 248 ILE A CA 1
ATOM 2002 C C . ILE A 1 248 ? -19.883 -10.420 15.080 1.00 43.91 248 ILE A C 1
ATOM 2004 O O . ILE A 1 248 ? -19.864 -11.646 15.159 1.00 43.91 248 ILE A O 1
ATOM 2008 N N . GLU A 1 249 ? -20.035 -9.775 13.922 1.00 41.53 249 GLU A N 1
ATOM 2009 C CA . GLU A 1 249 ? -20.054 -10.441 12.612 1.00 41.53 249 GLU A CA 1
ATOM 2010 C C . GLU A 1 249 ? -18.869 -9.962 11.754 1.00 41.53 249 GLU A C 1
ATOM 2012 O O . GLU A 1 249 ? -18.688 -8.761 11.498 1.00 41.53 249 GLU A O 1
ATOM 2017 N N . ASN A 1 250 ? -18.049 -10.922 11.321 1.00 38.31 250 ASN A N 1
ATOM 2018 C CA . ASN A 1 250 ? -17.065 -10.743 10.250 1.00 38.31 250 ASN A CA 1
ATOM 2019 C C . ASN A 1 250 ? -17.790 -10.768 8.907 1.00 38.31 250 ASN A C 1
ATOM 2021 O O . ASN A 1 250 ? -18.848 -11.384 8.848 1.00 38.31 250 ASN A O 1
ATOM 2025 N N . GLN A 1 251 ? -17.243 -10.060 7.907 1.00 41.25 251 GLN A N 1
ATOM 2026 C CA . GLN A 1 251 ? -17.596 -10.087 6.473 1.00 41.25 251 GLN A CA 1
ATOM 2027 C C . GLN A 1 251 ? -18.893 -10.851 6.127 1.00 41.25 251 GLN A C 1
ATOM 2029 O O . GLN A 1 251 ? -18.950 -12.067 6.322 1.00 41.25 251 GLN A O 1
ATOM 2034 N N . PRO A 1 252 ? -19.945 -10.212 5.586 1.00 42.06 252 PRO A N 1
ATOM 2035 C CA . PRO A 1 252 ? -21.199 -10.912 5.339 1.00 42.06 252 PRO A CA 1
ATOM 2036 C C . PRO A 1 252 ? -21.035 -11.965 4.221 1.00 42.06 252 PRO A C 1
ATOM 2038 O O . PRO A 1 252 ? -21.181 -11.676 3.042 1.00 42.06 252 PRO A O 1
ATOM 2041 N N . THR A 1 253 ? -20.772 -13.221 4.594 1.00 36.38 253 THR A N 1
ATOM 2042 C CA . THR A 1 253 ? -20.451 -14.347 3.688 1.00 36.38 253 THR A CA 1
ATOM 2043 C C . THR A 1 253 ? -21.657 -14.936 2.942 1.00 36.38 253 THR A C 1
ATOM 2045 O O . THR A 1 253 ? -21.590 -16.057 2.452 1.00 36.38 253 THR A O 1
ATOM 2048 N N . ASN A 1 254 ? -22.792 -14.231 2.877 1.00 38.34 254 ASN A N 1
ATOM 2049 C CA . ASN A 1 254 ? -24.017 -14.699 2.211 1.00 38.34 254 ASN A CA 1
ATOM 2050 C C . ASN A 1 254 ? -25.007 -13.548 1.935 1.00 38.34 254 ASN A C 1
ATOM 2052 O O . ASN A 1 254 ? -26.195 -13.645 2.262 1.00 38.34 254 ASN A O 1
ATOM 2056 N N . VAL A 1 255 ? -24.554 -12.439 1.344 1.00 43.62 255 VAL A N 1
ATOM 2057 C CA . VAL A 1 255 ? -25.491 -11.445 0.790 1.00 43.62 255 VAL A CA 1
ATOM 2058 C C . VAL A 1 255 ? -25.926 -11.926 -0.592 1.00 43.62 255 VAL A C 1
ATOM 2060 O O . VAL A 1 255 ? -25.378 -11.532 -1.603 1.00 43.62 255 VAL A O 1
ATOM 2063 N N . THR A 1 256 ? -26.893 -12.842 -0.647 1.00 40.94 256 THR A N 1
ATOM 2064 C CA . THR A 1 256 ? -27.481 -13.255 -1.931 1.00 40.94 256 THR A CA 1
ATOM 2065 C C . THR A 1 256 ? -28.310 -12.108 -2.521 1.00 40.94 256 THR A C 1
ATOM 2067 O O . THR A 1 256 ? -29.128 -11.558 -1.782 1.00 40.94 256 THR A O 1
ATOM 2070 N N . ASP A 1 257 ? -28.153 -11.841 -3.826 1.00 44.28 257 ASP A N 1
ATOM 2071 C CA . ASP A 1 257 ? -28.722 -10.823 -4.754 1.00 44.28 257 ASP A CA 1
ATOM 2072 C C . ASP A 1 257 ? -30.173 -10.305 -4.603 1.00 44.28 257 ASP A C 1
ATOM 2074 O O . ASP A 1 257 ? -30.677 -9.569 -5.453 1.00 44.28 257 ASP A O 1
ATOM 2078 N N . GLN A 1 258 ? -30.918 -10.652 -3.559 1.00 41.66 258 GLN A N 1
ATOM 2079 C CA . GLN A 1 258 ? -32.246 -10.093 -3.306 1.00 41.66 258 GLN A CA 1
ATOM 2080 C C . GLN A 1 258 ? -32.193 -8.903 -2.341 1.00 41.66 258 GLN A C 1
ATOM 2082 O O . GLN A 1 258 ? -32.892 -8.886 -1.328 1.00 41.66 258 GLN A O 1
ATOM 2087 N N . ILE A 1 259 ? -31.419 -7.867 -2.677 1.00 45.75 259 ILE A N 1
ATOM 2088 C CA . ILE A 1 259 ? -31.559 -6.552 -2.037 1.00 45.75 259 ILE A CA 1
ATOM 2089 C C . ILE A 1 259 ? -32.697 -5.804 -2.735 1.00 45.75 259 ILE A C 1
ATOM 2091 O O . ILE A 1 259 ? -32.538 -5.159 -3.767 1.00 45.75 259 ILE A O 1
ATOM 2095 N N . VAL A 1 260 ? -33.895 -5.877 -2.157 1.00 48.59 260 VAL A N 1
ATOM 2096 C CA . VAL A 1 260 ? -35.014 -5.005 -2.535 1.00 48.59 260 VAL A CA 1
ATOM 2097 C C . VAL A 1 260 ? -34.890 -3.700 -1.742 1.00 48.59 260 VAL A C 1
ATOM 2099 O O . VAL A 1 260 ? -35.687 -3.498 -0.836 1.00 48.59 260 VAL A O 1
ATOM 2102 N N . TRP A 1 261 ? -33.863 -2.880 -2.029 1.00 63.56 261 TRP A N 1
ATOM 2103 C CA . TRP A 1 261 ? -33.769 -1.414 -1.814 1.00 63.56 261 TRP A CA 1
ATOM 2104 C C . TRP A 1 261 ? -32.302 -0.929 -1.865 1.00 63.56 261 TRP A C 1
ATOM 2106 O O . TRP A 1 261 ? -31.629 -0.849 -0.838 1.00 63.56 261 TRP A O 1
ATOM 2116 N N . ASP A 1 262 ? -31.806 -0.570 -3.050 1.00 82.88 262 ASP A N 1
ATOM 2117 C CA . ASP A 1 262 ? -30.550 0.182 -3.183 1.00 82.88 262 ASP A CA 1
ATOM 2118 C C . ASP A 1 262 ? -30.752 1.655 -2.794 1.00 82.88 262 ASP A C 1
ATOM 2120 O O . ASP A 1 262 ? -31.707 2.300 -3.245 1.00 82.88 262 ASP A O 1
ATOM 2124 N N . TYR A 1 263 ? -29.817 2.230 -2.035 1.00 89.00 263 TYR A N 1
ATOM 2125 C CA . TYR A 1 263 ? -29.737 3.687 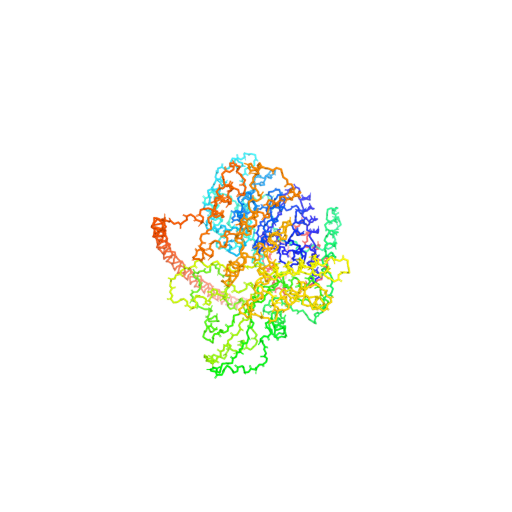-1.891 1.00 89.00 263 TYR A CA 1
ATOM 2126 C C . TYR A 1 263 ? -29.184 4.331 -3.169 1.00 89.00 263 TYR A C 1
ATOM 2128 O O . TYR A 1 263 ? -28.365 3.751 -3.881 1.00 89.00 263 TYR A O 1
ATOM 2136 N N . SER A 1 264 ? -29.556 5.587 -3.435 1.00 91.25 264 SER A N 1
ATOM 2137 C CA . SER A 1 264 ? -29.020 6.342 -4.580 1.00 91.25 264 SER A CA 1
ATOM 2138 C C . SER A 1 264 ? -27.494 6.472 -4.547 1.00 91.25 264 SER A C 1
ATOM 2140 O O . SER A 1 264 ? -26.867 6.448 -5.602 1.00 91.25 264 SER A O 1
ATOM 2142 N N . VAL A 1 265 ? -26.902 6.563 -3.350 1.00 93.25 265 VAL A N 1
ATOM 2143 C CA . VAL A 1 265 ? -25.445 6.579 -3.155 1.00 93.25 265 VAL A CA 1
ATOM 2144 C C . VAL A 1 265 ? -24.820 5.263 -3.622 1.00 93.25 265 VAL A C 1
ATOM 2146 O O . VAL A 1 265 ? -23.841 5.300 -4.358 1.00 93.25 265 VAL A O 1
ATOM 2149 N N . ALA A 1 266 ? -25.415 4.117 -3.278 1.00 91.00 266 ALA A N 1
ATOM 2150 C CA . ALA A 1 266 ? -24.939 2.806 -3.719 1.00 91.00 266 ALA A CA 1
ATOM 2151 C C . ALA A 1 266 ? -25.009 2.664 -5.249 1.00 91.00 266 ALA A C 1
ATOM 2153 O O . ALA A 1 266 ? -24.040 2.261 -5.889 1.00 91.00 266 ALA A O 1
ATOM 2154 N N . VAL A 1 267 ? -26.120 3.088 -5.864 1.00 92.81 267 VAL A N 1
ATOM 2155 C CA . VAL A 1 267 ? -26.261 3.094 -7.331 1.00 92.81 267 VAL A CA 1
ATOM 2156 C C . VAL A 1 267 ? -25.191 3.969 -7.994 1.00 92.81 267 VAL A C 1
ATOM 2158 O O . VAL A 1 267 ? -24.598 3.574 -8.998 1.00 92.81 267 VAL A O 1
ATOM 2161 N N . ASP A 1 268 ? -24.919 5.152 -7.440 1.00 96.19 268 ASP A N 1
ATOM 2162 C CA . ASP A 1 268 ? -23.878 6.046 -7.948 1.00 96.19 268 ASP A CA 1
ATOM 2163 C C . ASP A 1 268 ? -22.470 5.451 -7.784 1.00 96.19 268 ASP A C 1
ATOM 2165 O O . ASP A 1 268 ? -21.668 5.515 -8.714 1.00 96.19 268 ASP A O 1
ATOM 2169 N N . MET A 1 269 ? -22.188 4.785 -6.659 1.00 95.75 269 MET A N 1
ATOM 2170 C CA . MET A 1 269 ? -20.936 4.049 -6.448 1.00 95.75 269 MET A CA 1
ATOM 2171 C C . MET A 1 269 ? -20.724 2.975 -7.523 1.00 95.75 269 MET A C 1
ATOM 2173 O O . MET A 1 269 ? -19.676 2.979 -8.167 1.00 95.75 269 MET A O 1
ATOM 2177 N N . ARG A 1 270 ? -21.727 2.130 -7.813 1.00 94.31 270 ARG A N 1
ATOM 2178 C CA . ARG A 1 270 ? -21.618 1.114 -8.883 1.00 94.31 270 ARG A CA 1
ATOM 2179 C C . ARG A 1 270 ? -21.383 1.730 -10.260 1.00 94.31 270 ARG A C 1
ATOM 2181 O O . ARG A 1 270 ? -20.582 1.223 -11.047 1.00 94.31 270 ARG A O 1
ATOM 2188 N N . ASN A 1 271 ? -22.039 2.855 -10.552 1.00 96.31 271 ASN A N 1
ATOM 2189 C CA . ASN A 1 271 ? -21.824 3.586 -11.801 1.00 96.31 271 ASN A CA 1
ATOM 2190 C C . ASN A 1 271 ? -20.394 4.137 -11.906 1.00 96.31 271 ASN A C 1
ATOM 2192 O O . ASN A 1 271 ? -19.786 4.057 -12.976 1.00 96.31 271 ASN A O 1
ATOM 2196 N N . GLN A 1 272 ? -19.848 4.678 -10.812 1.00 97.81 272 GLN A N 1
ATOM 2197 C CA . GLN A 1 272 ? -18.467 5.161 -10.755 1.00 97.81 272 GLN A CA 1
ATOM 2198 C C . GLN A 1 272 ? -17.466 4.019 -10.947 1.00 97.81 272 GLN A C 1
ATOM 2200 O O . GLN A 1 272 ? -16.557 4.156 -11.764 1.00 97.81 272 GLN A O 1
ATOM 2205 N N . ILE A 1 273 ? -17.673 2.879 -10.281 1.00 96.19 273 ILE A N 1
ATOM 2206 C CA . ILE A 1 273 ? -16.835 1.681 -10.429 1.00 96.19 273 ILE A CA 1
ATOM 2207 C C . ILE A 1 273 ? -16.872 1.186 -11.875 1.00 96.19 273 ILE A C 1
ATOM 2209 O O . ILE A 1 273 ? -15.832 1.109 -12.522 1.00 96.19 273 ILE A O 1
ATOM 2213 N N . THR A 1 274 ? -18.064 0.985 -12.442 1.00 96.44 274 THR A N 1
ATOM 2214 C CA . THR A 1 274 ? -18.234 0.558 -13.844 1.00 96.44 274 THR A CA 1
ATOM 2215 C C . THR A 1 274 ? -17.542 1.512 -14.823 1.00 96.44 274 THR A C 1
ATOM 2217 O O . THR A 1 274 ? -16.965 1.091 -15.828 1.00 96.44 274 THR A O 1
ATOM 2220 N N . LYS A 1 275 ? -17.603 2.824 -14.563 1.00 97.56 275 LYS A N 1
ATOM 2221 C CA . LYS A 1 275 ? -16.910 3.825 -15.378 1.00 97.56 275 LYS A CA 1
ATOM 2222 C C . LYS A 1 275 ? -15.393 3.689 -15.245 1.00 97.56 275 LYS A C 1
ATOM 2224 O O . LYS A 1 275 ? -14.715 3.725 -16.270 1.00 97.56 275 LYS A O 1
ATOM 2229 N N . LYS A 1 276 ? -14.873 3.515 -14.027 1.00 96.62 276 LYS A N 1
ATOM 2230 C CA . LYS A 1 276 ? -13.433 3.403 -13.770 1.00 96.62 276 LYS A CA 1
ATOM 2231 C C . LYS A 1 276 ? -12.842 2.117 -14.351 1.00 96.62 276 LYS A C 1
ATOM 2233 O O . LYS A 1 276 ? -11.811 2.186 -15.009 1.00 96.62 276 LYS A O 1
ATOM 2238 N N . VAL A 1 277 ? -13.546 0.988 -14.232 1.00 96.25 277 VAL A N 1
ATOM 2239 C CA . VAL A 1 277 ? -13.203 -0.289 -14.889 1.00 96.25 277 VAL A CA 1
ATOM 2240 C C . VAL A 1 277 ? -13.024 -0.095 -16.400 1.00 96.25 277 VAL A C 1
ATOM 2242 O O . VAL A 1 277 ? -12.027 -0.532 -16.972 1.00 96.25 277 VAL A O 1
ATOM 2245 N N . LYS A 1 278 ? -13.942 0.632 -17.054 1.00 96.38 278 LYS A N 1
ATOM 2246 C CA . LYS A 1 278 ? -13.850 0.940 -18.494 1.00 96.38 278 LYS A CA 1
ATOM 2247 C C . LYS A 1 278 ? -12.724 1.913 -18.836 1.00 96.38 278 LYS A C 1
ATOM 2249 O O . LYS A 1 278 ? -12.071 1.738 -19.859 1.00 96.38 278 LYS A O 1
ATOM 2254 N N . GLU A 1 279 ? -12.519 2.940 -18.016 1.00 95.94 279 GLU A N 1
ATOM 2255 C CA . GLU A 1 279 ? -11.452 3.936 -18.185 1.00 95.94 279 GLU A CA 1
ATOM 2256 C C . GLU A 1 279 ? -10.064 3.286 -18.126 1.00 95.94 279 GLU A C 1
ATOM 2258 O O . GLU A 1 279 ? -9.218 3.560 -18.975 1.00 95.94 279 GLU A O 1
ATOM 2263 N N . LEU A 1 280 ? -9.869 2.383 -17.164 1.00 92.31 280 LEU A N 1
ATOM 2264 C CA . LEU A 1 280 ? -8.627 1.641 -16.949 1.00 92.31 280 LEU A CA 1
ATOM 2265 C C . LEU A 1 280 ? -8.505 0.389 -17.834 1.00 92.31 280 LEU A C 1
ATOM 2267 O O . LEU A 1 280 ? -7.451 -0.241 -17.849 1.00 92.31 280 LEU A O 1
ATOM 2271 N N . LYS A 1 281 ? -9.557 0.061 -18.599 1.00 95.69 281 LYS A N 1
ATOM 2272 C CA . LYS A 1 281 ? -9.664 -1.125 -19.467 1.00 95.69 281 LYS A CA 1
ATOM 2273 C C . LYS A 1 281 ? -9.483 -2.461 -18.735 1.00 95.69 281 LYS A C 1
ATOM 2275 O O . LYS A 1 281 ? -9.025 -3.437 -19.314 1.00 95.69 281 LYS A O 1
ATOM 2280 N N . LEU A 1 282 ? -9.920 -2.531 -17.483 1.00 93.94 282 LEU A N 1
ATOM 2281 C CA . LEU A 1 282 ? -9.761 -3.713 -16.629 1.00 93.94 282 LEU A CA 1
ATOM 2282 C C . LEU A 1 282 ? -10.482 -4.959 -17.170 1.00 93.94 282 LEU A C 1
ATOM 2284 O O . LEU A 1 282 ? -10.002 -6.077 -16.997 1.00 93.94 282 LEU A O 1
ATOM 2288 N N . ASP A 1 283 ? -11.578 -4.766 -17.906 1.00 94.75 283 ASP A N 1
ATOM 2289 C CA . ASP A 1 283 ? -12.327 -5.842 -18.570 1.00 94.75 283 ASP A CA 1
ATOM 2290 C C . ASP A 1 283 ? -11.737 -6.281 -19.925 1.00 94.75 283 ASP A C 1
ATOM 2292 O O . ASP A 1 283 ? -12.289 -7.175 -20.573 1.00 94.75 283 ASP A O 1
ATOM 2296 N N . GLU A 1 284 ? -10.656 -5.653 -20.405 1.00 95.88 284 GLU A N 1
ATOM 2297 C CA . GLU A 1 284 ? -10.038 -6.019 -21.682 1.00 95.88 284 GLU A CA 1
ATOM 2298 C C . GLU A 1 284 ? -9.443 -7.427 -21.596 1.00 95.88 284 GLU A C 1
ATOM 2300 O O . GLU A 1 284 ? -8.624 -7.718 -20.727 1.00 95.88 284 GLU A O 1
ATOM 2305 N N . ILE A 1 285 ? -9.858 -8.312 -22.504 1.00 96.12 285 ILE A N 1
ATOM 2306 C CA . ILE A 1 285 ? -9.341 -9.680 -22.585 1.00 96.12 285 ILE A CA 1
ATOM 2307 C C . ILE A 1 285 ? -7.939 -9.626 -23.195 1.00 96.12 285 ILE A C 1
ATOM 2309 O O . ILE A 1 285 ? -7.781 -9.316 -24.377 1.00 96.12 285 ILE A O 1
ATOM 2313 N N . ILE A 1 286 ? -6.930 -9.971 -22.401 1.00 94.62 286 ILE A N 1
ATOM 2314 C CA . ILE A 1 286 ? -5.517 -9.972 -22.809 1.00 94.62 286 ILE A CA 1
ATOM 2315 C C . ILE A 1 286 ? -5.013 -11.370 -23.178 1.00 94.62 286 ILE A C 1
ATOM 2317 O O . ILE A 1 286 ? -3.935 -11.522 -23.753 1.00 94.62 286 ILE A O 1
ATOM 2321 N N . GLY A 1 287 ? -5.786 -12.410 -22.863 1.00 94.31 287 GLY A N 1
ATOM 2322 C CA . GLY A 1 287 ? -5.403 -13.782 -23.148 1.00 94.31 287 GLY A CA 1
ATOM 2323 C C . GLY A 1 287 ? -6.433 -14.805 -22.698 1.00 94.31 287 GLY A C 1
ATOM 2324 O O . GLY A 1 287 ? -7.599 -14.498 -22.457 1.00 94.31 287 GLY A O 1
ATOM 2325 N N . CYS A 1 288 ? -5.989 -16.054 -22.612 1.00 95.06 288 CYS A N 1
ATOM 2326 C CA . CYS A 1 288 ? -6.797 -17.165 -22.134 1.00 95.06 288 CYS A CA 1
ATOM 2327 C C . CYS A 1 288 ? -5.911 -18.145 -21.364 1.00 95.06 288 CYS A C 1
ATOM 2329 O O . CYS A 1 288 ? -4.807 -18.465 -21.816 1.00 95.06 288 CYS A O 1
ATOM 2331 N N . SER A 1 289 ? -6.401 -18.622 -20.223 1.00 93.88 289 SER A N 1
ATOM 2332 C CA . SER A 1 289 ? -5.771 -19.677 -19.441 1.00 93.88 289 SER A CA 1
ATOM 2333 C C . SER A 1 289 ? -6.440 -21.016 -19.737 1.00 93.88 289 SER A C 1
ATOM 2335 O O . SER A 1 289 ? -7.663 -21.156 -19.685 1.00 93.88 289 SER A O 1
ATOM 2337 N N . ASP A 1 290 ? -5.635 -22.037 -20.025 1.00 93.75 290 ASP A N 1
ATOM 2338 C CA . ASP A 1 290 ? -6.119 -23.377 -20.365 1.00 93.75 290 ASP A CA 1
ATOM 2339 C C . ASP A 1 290 ? -6.691 -24.135 -19.158 1.00 93.75 290 ASP A C 1
ATOM 2341 O O . ASP A 1 290 ? -7.498 -25.054 -19.325 1.00 93.75 290 ASP A O 1
ATOM 2345 N N . LYS A 1 291 ? -6.296 -23.740 -17.945 1.00 94.12 291 LYS A N 1
ATOM 2346 C CA . LYS A 1 291 ? -6.731 -24.298 -16.660 1.00 94.12 291 LYS A CA 1
ATOM 2347 C C . LYS A 1 291 ? -6.647 -23.240 -15.558 1.00 94.12 291 LYS A C 1
ATOM 2349 O O . LYS A 1 291 ? -6.074 -22.174 -15.760 1.00 94.12 291 LYS A O 1
ATOM 2354 N N . THR A 1 292 ? -7.185 -23.551 -14.385 1.00 92.19 292 THR A N 1
ATOM 2355 C CA . THR A 1 292 ? -6.989 -22.711 -13.201 1.00 92.19 292 THR A CA 1
ATOM 2356 C C . THR A 1 292 ? -5.637 -23.029 -12.567 1.00 92.19 292 THR A C 1
ATOM 2358 O O . THR A 1 292 ? -5.372 -24.191 -12.250 1.00 92.19 292 THR A O 1
ATOM 2361 N N . TYR A 1 293 ? -4.804 -22.009 -12.376 1.00 92.25 293 TYR A N 1
ATOM 2362 C CA . TYR A 1 293 ? -3.558 -22.080 -11.618 1.00 92.25 293 TYR A CA 1
ATOM 2363 C C . TYR A 1 293 ? -3.790 -21.442 -10.250 1.00 92.25 293 TYR A C 1
ATOM 2365 O O . TYR A 1 293 ? -4.112 -20.259 -10.152 1.00 92.25 293 TYR A O 1
ATOM 2373 N N . GLY A 1 294 ? -3.662 -22.239 -9.194 1.00 86.00 294 GLY A N 1
ATOM 2374 C CA . GLY A 1 294 ? -3.780 -21.763 -7.822 1.00 86.00 294 GLY A CA 1
ATOM 2375 C C . GLY A 1 294 ? -2.596 -20.885 -7.412 1.00 86.00 294 GLY A C 1
ATOM 2376 O O . GLY A 1 294 ? -1.506 -20.996 -7.972 1.00 86.00 294 GLY A O 1
ATOM 2377 N N . HIS A 1 295 ? -2.801 -19.994 -6.449 1.00 79.62 295 HIS A N 1
ATOM 2378 C CA . HIS A 1 295 ? -1.751 -19.101 -5.944 1.00 79.62 295 HIS A CA 1
ATOM 2379 C C . HIS A 1 295 ? -1.050 -19.660 -4.699 1.00 79.62 295 HIS A C 1
ATOM 2381 O O . HIS A 1 295 ? -0.152 -19.013 -4.174 1.00 79.62 295 HIS A O 1
ATOM 2387 N N . SER A 1 296 ? -1.427 -20.851 -4.215 1.00 75.31 296 SER A N 1
ATOM 2388 C CA . SER A 1 296 ? -0.706 -21.535 -3.142 1.00 75.31 296 SER A CA 1
ATOM 2389 C C . SER A 1 296 ? 0.326 -22.497 -3.718 1.00 75.31 296 SER A C 1
ATOM 2391 O O . SER A 1 296 ? 0.048 -23.263 -4.640 1.00 75.31 296 SER A O 1
ATOM 2393 N N . LYS A 1 297 ? 1.506 -22.564 -3.091 1.00 66.12 297 LYS A N 1
ATOM 2394 C CA . LYS A 1 297 ? 2.527 -23.578 -3.413 1.00 66.12 297 LYS A CA 1
ATOM 2395 C C . LYS A 1 297 ? 2.046 -25.018 -3.205 1.00 66.12 297 LYS A C 1
ATOM 2397 O O . LYS A 1 297 ? 2.646 -25.953 -3.719 1.00 66.12 297 LYS A O 1
ATOM 2402 N N . THR A 1 298 ? 0.997 -25.207 -2.401 1.00 72.50 298 THR A N 1
ATOM 2403 C CA . THR A 1 298 ? 0.419 -26.532 -2.126 1.00 72.50 298 THR A CA 1
ATOM 2404 C C . THR A 1 298 ? -0.608 -26.965 -3.172 1.00 72.50 298 THR A C 1
ATOM 2406 O O . THR A 1 298 ? -1.008 -28.134 -3.190 1.00 72.50 298 THR A O 1
ATOM 2409 N N . ASP A 1 299 ? -1.005 -26.061 -4.072 1.00 76.06 299 ASP A N 1
ATOM 2410 C CA . ASP A 1 299 ? -1.920 -26.387 -5.154 1.00 76.06 299 ASP A CA 1
ATOM 2411 C C . ASP A 1 299 ? -1.235 -27.303 -6.173 1.00 76.06 299 ASP A C 1
ATOM 2413 O O . ASP A 1 299 ? -0.107 -27.076 -6.612 1.00 76.06 299 ASP A O 1
ATOM 2417 N N . LYS A 1 300 ? -1.957 -28.346 -6.600 1.00 83.50 300 LYS A N 1
ATOM 2418 C CA . LYS A 1 300 ? -1.461 -29.327 -7.587 1.00 83.50 300 LYS A CA 1
ATOM 2419 C C . LYS A 1 300 ? -1.061 -28.694 -8.918 1.00 83.50 300 LYS A C 1
ATOM 2421 O O . LYS A 1 300 ? -0.256 -29.261 -9.646 1.00 83.50 300 LYS A O 1
ATOM 2426 N N . ILE A 1 301 ? -1.719 -27.596 -9.266 1.00 86.62 301 ILE A N 1
ATOM 2427 C CA . ILE A 1 301 ? -1.462 -26.782 -10.446 1.00 86.62 301 ILE A CA 1
ATOM 2428 C C . ILE A 1 301 ? -1.392 -25.363 -9.911 1.00 86.62 301 ILE A C 1
ATOM 2430 O O . ILE A 1 301 ? -2.426 -24.797 -9.559 1.00 86.62 301 ILE A O 1
ATOM 2434 N N . ASN A 1 302 ? -0.184 -24.830 -9.791 1.00 84.50 302 ASN A N 1
ATOM 2435 C CA . ASN A 1 302 ? 0.047 -23.547 -9.146 1.00 84.50 302 ASN A CA 1
ATOM 2436 C C . ASN A 1 302 ? 0.759 -22.566 -10.082 1.00 84.50 302 ASN A C 1
ATOM 2438 O O . ASN A 1 302 ? 1.408 -22.944 -11.062 1.00 84.50 302 ASN A O 1
ATOM 2442 N N . LEU A 1 303 ? 0.592 -21.286 -9.777 1.00 86.00 303 LEU A N 1
ATOM 2443 C CA . LEU A 1 303 ? 1.158 -20.180 -10.531 1.00 86.00 303 LEU A CA 1
ATOM 2444 C C . LEU A 1 303 ? 2.678 -20.116 -10.435 1.00 86.00 303 LEU A C 1
ATOM 2446 O O . LEU A 1 303 ? 3.320 -19.658 -11.375 1.00 86.00 303 LEU A O 1
ATOM 2450 N N . PHE A 1 304 ? 3.264 -20.598 -9.343 1.00 79.19 304 PHE A N 1
ATOM 2451 C CA . PHE A 1 304 ? 4.711 -20.582 -9.181 1.00 79.19 304 PHE A CA 1
ATOM 2452 C C . PHE A 1 304 ? 5.396 -21.517 -10.165 1.00 79.19 304 PHE A C 1
ATOM 2454 O O . PHE A 1 304 ? 6.324 -21.097 -10.845 1.00 79.19 304 PHE A O 1
ATOM 2461 N N . ASP A 1 305 ? 4.898 -22.743 -10.312 1.00 78.94 305 ASP A N 1
ATOM 2462 C CA . ASP A 1 305 ? 5.385 -23.689 -11.312 1.00 78.94 305 ASP A CA 1
ATOM 2463 C C . ASP A 1 305 ? 5.215 -23.124 -12.723 1.00 78.94 305 ASP A C 1
ATOM 2465 O O . ASP A 1 305 ? 6.107 -23.240 -13.566 1.00 78.94 305 ASP A O 1
ATOM 2469 N N . LEU A 1 306 ? 4.089 -22.459 -12.993 1.00 84.56 306 LEU A N 1
ATOM 2470 C CA . LEU A 1 306 ? 3.886 -21.783 -14.269 1.00 84.56 306 LEU A CA 1
ATOM 2471 C C . LEU A 1 306 ? 4.938 -20.681 -14.491 1.00 84.56 306 LEU A C 1
ATOM 2473 O O . LEU A 1 306 ? 5.571 -20.639 -15.546 1.00 84.56 306 LEU A O 1
ATOM 2477 N N . LEU A 1 307 ? 5.163 -19.809 -13.511 1.00 81.56 307 LEU A N 1
ATOM 2478 C CA . LEU A 1 307 ? 6.093 -18.689 -13.636 1.00 81.56 307 LEU A CA 1
ATOM 2479 C C . LEU A 1 307 ? 7.547 -19.155 -13.720 1.00 81.56 307 LEU A C 1
ATOM 2481 O O . LEU A 1 307 ? 8.222 -18.885 -14.713 1.00 81.56 307 LEU A O 1
ATOM 2485 N N . ILE A 1 308 ? 8.006 -19.897 -12.718 1.00 77.38 308 ILE A N 1
ATOM 2486 C CA . ILE A 1 308 ? 9.404 -20.291 -12.538 1.00 77.38 308 ILE A CA 1
ATOM 2487 C C . ILE A 1 308 ? 9.825 -21.374 -13.533 1.00 77.38 308 ILE A C 1
ATOM 2489 O O . ILE A 1 308 ? 10.889 -21.256 -14.130 1.00 77.38 308 ILE A O 1
ATOM 2493 N N . ASN A 1 309 ? 9.007 -22.408 -13.758 1.00 75.25 309 ASN A N 1
ATOM 2494 C CA . ASN A 1 309 ? 9.405 -23.531 -14.618 1.00 75.25 309 ASN A CA 1
ATOM 2495 C C . ASN A 1 309 ? 9.010 -23.340 -16.089 1.00 75.25 309 ASN A C 1
ATOM 2497 O O . ASN A 1 309 ? 9.580 -23.988 -16.967 1.00 75.25 309 ASN A O 1
ATOM 2501 N N . THR A 1 310 ? 8.039 -22.468 -16.392 1.00 81.00 310 THR A N 1
ATOM 2502 C CA . THR A 1 310 ? 7.529 -22.316 -17.767 1.00 81.00 310 THR A CA 1
ATOM 2503 C C . THR A 1 310 ? 7.749 -20.929 -18.359 1.00 81.00 310 THR A C 1
ATOM 2505 O O . THR A 1 310 ? 8.154 -20.846 -19.521 1.00 81.00 310 THR A O 1
ATOM 2508 N N . ILE A 1 311 ? 7.458 -19.850 -17.628 1.00 83.44 311 ILE A N 1
ATOM 2509 C CA . ILE A 1 311 ? 7.481 -18.486 -18.178 1.00 83.44 311 ILE A CA 1
ATOM 2510 C C . ILE A 1 311 ? 8.892 -17.900 -18.134 1.00 83.44 311 ILE A C 1
ATOM 2512 O O . ILE A 1 311 ? 9.433 -17.579 -19.192 1.00 83.44 311 ILE A O 1
ATOM 2516 N N . TYR A 1 312 ? 9.522 -17.789 -16.965 1.00 79.94 312 TYR A N 1
ATOM 2517 C CA . TYR A 1 312 ? 10.831 -17.141 -16.825 1.00 79.94 312 TYR A CA 1
ATOM 2518 C C . TYR A 1 312 ? 11.930 -17.784 -17.681 1.00 79.94 312 TYR A C 1
ATOM 2520 O O . TYR A 1 312 ? 12.601 -17.040 -18.399 1.00 79.94 312 TYR A O 1
ATOM 2528 N N . PRO A 1 313 ? 12.055 -19.125 -17.770 1.00 75.88 313 PRO A N 1
ATOM 2529 C CA . PRO A 1 313 ? 13.051 -19.755 -18.635 1.00 75.88 313 PRO A CA 1
ATOM 2530 C C . PRO A 1 313 ? 12.856 -19.438 -20.126 1.00 75.88 313 PRO A C 1
ATOM 2532 O O . PRO A 1 313 ? 13.818 -19.452 -20.898 1.00 75.88 313 PRO A O 1
ATOM 2535 N N . LYS A 1 314 ? 11.617 -19.143 -20.551 1.00 79.81 314 LYS A N 1
ATOM 2536 C CA . LYS A 1 314 ? 11.300 -18.726 -21.927 1.00 79.81 314 LYS A CA 1
ATOM 2537 C C . LYS A 1 314 ? 11.534 -17.236 -22.147 1.00 79.81 314 LYS A C 1
ATOM 2539 O O . LYS A 1 314 ? 12.060 -16.866 -23.193 1.00 79.81 314 LYS A O 1
ATOM 2544 N N . VAL A 1 315 ? 11.119 -16.405 -21.191 1.00 76.12 315 VAL A N 1
ATOM 2545 C CA . VAL A 1 315 ? 11.210 -14.939 -21.268 1.00 76.12 315 VAL A CA 1
ATOM 2546 C C . VAL A 1 315 ? 12.653 -14.470 -21.145 1.00 76.12 315 VAL A C 1
ATOM 2548 O O . VAL A 1 315 ? 13.024 -13.518 -21.825 1.00 76.12 315 VAL A O 1
ATOM 2551 N N . LYS A 1 316 ? 13.468 -15.167 -20.344 1.00 74.25 316 LYS A N 1
ATOM 2552 C CA . LYS A 1 316 ? 14.886 -14.864 -20.129 1.00 74.25 316 LYS A CA 1
ATOM 2553 C C . LYS A 1 316 ? 15.095 -13.401 -19.724 1.00 74.25 316 LYS A C 1
ATOM 2555 O O . LYS A 1 316 ? 15.620 -12.629 -20.533 1.00 74.25 316 LYS A O 1
ATOM 2560 N N . PRO A 1 317 ? 14.659 -12.989 -18.514 1.00 66.94 317 PRO A N 1
ATOM 2561 C CA . PRO A 1 317 ? 14.605 -11.583 -18.102 1.00 66.94 317 PRO A CA 1
ATOM 2562 C C . PRO A 1 317 ? 15.888 -10.774 -18.346 1.00 66.94 317 PRO A C 1
ATOM 2564 O O . PRO A 1 317 ? 15.816 -9.565 -18.560 1.00 66.94 317 PRO A O 1
ATOM 2567 N N . PHE A 1 318 ? 17.059 -11.423 -18.364 1.00 66.75 318 PHE A N 1
ATOM 2568 C CA . PHE A 1 318 ? 18.345 -10.772 -18.635 1.00 66.75 318 PHE A CA 1
ATOM 2569 C C . PHE A 1 318 ? 19.061 -11.256 -19.905 1.00 66.75 318 PHE A C 1
ATOM 2571 O O . PHE A 1 318 ? 20.191 -10.835 -20.165 1.00 66.75 318 PHE A O 1
ATOM 2578 N N . GLY A 1 319 ? 18.457 -12.152 -20.692 1.00 58.09 319 GLY A N 1
ATOM 2579 C CA . GLY A 1 319 ? 18.971 -12.642 -21.979 1.00 58.09 319 GLY A CA 1
ATOM 2580 C C . GLY A 1 319 ? 20.276 -13.453 -21.917 1.00 58.09 319 GLY A C 1
ATOM 2581 O O . GLY A 1 319 ? 20.752 -13.931 -22.953 1.00 58.09 319 GLY A O 1
ATOM 2582 N N . ARG A 1 320 ? 20.867 -13.615 -20.723 1.00 55.50 320 ARG A N 1
ATOM 2583 C CA . ARG A 1 320 ? 22.077 -14.413 -20.461 1.00 55.50 320 ARG A CA 1
ATOM 2584 C C . ARG A 1 320 ? 21.773 -15.892 -20.226 1.00 55.50 320 ARG A C 1
ATOM 2586 O O . ARG A 1 320 ? 22.705 -16.684 -20.321 1.00 55.50 320 ARG A O 1
ATOM 2593 N N . GLU A 1 321 ? 20.510 -16.276 -20.014 1.00 56.66 321 GLU A N 1
ATOM 2594 C CA . GLU A 1 321 ? 20.085 -17.662 -19.755 1.00 56.66 321 GLU A CA 1
ATOM 2595 C C . GLU A 1 321 ? 20.126 -18.549 -21.024 1.00 56.66 321 GLU A C 1
ATOM 2597 O O . GLU A 1 321 ? 19.139 -19.177 -21.419 1.00 56.66 321 GLU A O 1
ATOM 2602 N N . LYS A 1 322 ? 21.240 -18.565 -21.768 1.00 44.16 322 LYS A N 1
ATOM 2603 C CA . LYS A 1 322 ? 21.397 -19.429 -22.949 1.00 44.16 322 LYS A CA 1
ATOM 2604 C C . LYS A 1 322 ? 21.629 -20.885 -22.542 1.00 44.16 322 LYS A C 1
ATOM 2606 O O . LYS A 1 322 ? 22.441 -21.176 -21.675 1.00 44.16 322 LYS A O 1
ATOM 2611 N N . GLU A 1 323 ? 20.924 -21.772 -23.249 1.00 42.75 323 GLU A N 1
ATOM 2612 C CA . GLU A 1 323 ? 21.038 -23.232 -23.204 1.00 42.75 323 GLU A CA 1
ATOM 2613 C C . GLU A 1 323 ? 22.501 -23.668 -23.143 1.00 42.75 323 GLU A C 1
ATOM 2615 O O . GLU A 1 323 ? 23.208 -23.466 -24.127 1.00 42.75 323 GLU A O 1
ATOM 2620 N N . ASN A 1 324 ? 22.942 -24.258 -22.024 1.00 39.69 324 ASN A N 1
ATOM 2621 C CA . ASN A 1 324 ? 24.136 -25.108 -21.922 1.00 39.69 324 ASN A CA 1
ATOM 2622 C C . ASN A 1 324 ? 25.312 -24.719 -22.841 1.00 39.69 324 ASN A C 1
ATOM 2624 O O . ASN A 1 324 ? 25.932 -25.575 -23.474 1.00 39.69 324 ASN A O 1
ATOM 2628 N N . SER A 1 325 ? 25.633 -23.429 -22.949 1.00 35.78 325 SER A N 1
ATOM 2629 C CA . SER A 1 325 ? 26.764 -22.985 -23.748 1.00 35.78 325 SER A CA 1
ATOM 2630 C C . SER A 1 325 ? 27.880 -22.675 -22.780 1.00 35.78 325 SER A C 1
ATOM 2632 O O . SER A 1 325 ? 27.889 -21.627 -22.137 1.00 35.78 325 SER A O 1
ATOM 2634 N N . SER A 1 326 ? 28.801 -23.626 -22.683 1.00 36.41 326 SER A N 1
ATOM 2635 C CA . SER A 1 326 ? 30.140 -23.478 -22.137 1.00 36.41 326 SER A CA 1
ATOM 2636 C C . SER A 1 326 ? 30.774 -22.163 -22.606 1.00 36.41 326 SER A C 1
ATOM 2638 O O . SER A 1 326 ? 31.434 -22.115 -23.646 1.00 36.41 326 SER A O 1
ATOM 2640 N N . TYR A 1 327 ? 30.582 -21.083 -21.849 1.00 36.66 327 TYR A N 1
ATOM 2641 C CA . TYR A 1 327 ? 31.411 -19.896 -21.968 1.00 36.66 327 TYR A CA 1
ATOM 2642 C C . TYR A 1 327 ? 32.732 -20.226 -21.286 1.00 36.66 327 TYR A C 1
ATOM 2644 O O . TYR A 1 327 ? 32.935 -20.005 -20.098 1.00 36.66 327 TYR A O 1
ATOM 2652 N N . SER A 1 328 ? 33.635 -20.820 -22.061 1.00 36.31 328 SER A N 1
ATOM 2653 C CA . SER A 1 328 ? 35.032 -20.945 -21.684 1.00 36.31 328 SER A CA 1
ATOM 2654 C C . SER A 1 328 ? 35.625 -19.542 -21.579 1.00 36.31 328 SER A C 1
ATOM 2656 O O . SER A 1 328 ? 36.032 -18.951 -22.581 1.00 36.31 328 SER A O 1
ATOM 2658 N N . ASN A 1 329 ? 35.690 -19.008 -20.363 1.00 35.28 329 ASN A N 1
ATOM 2659 C CA . ASN A 1 329 ? 36.705 -18.023 -20.036 1.00 35.28 329 ASN A CA 1
ATOM 2660 C C . ASN A 1 329 ? 38.056 -18.750 -20.211 1.00 35.28 329 ASN A C 1
ATOM 2662 O O . ASN A 1 329 ? 38.209 -19.827 -19.629 1.00 35.28 329 ASN A O 1
ATOM 2666 N N . PRO A 1 330 ? 39.035 -18.260 -20.999 1.00 40.34 330 PRO A N 1
ATOM 2667 C CA . PRO A 1 330 ? 40.233 -19.044 -21.339 1.00 40.34 330 PRO A CA 1
ATOM 2668 C C . PRO A 1 330 ? 41.123 -19.407 -20.137 1.00 40.34 330 PRO A C 1
ATOM 2670 O O . PRO A 1 330 ? 42.149 -20.058 -20.312 1.00 40.34 330 PRO A O 1
ATOM 2673 N N . ILE A 1 331 ? 40.759 -18.960 -18.930 1.00 44.09 331 ILE A N 1
ATOM 2674 C CA . ILE A 1 331 ? 41.522 -19.121 -17.693 1.00 44.09 331 ILE A CA 1
ATOM 2675 C C . ILE A 1 331 ? 40.695 -19.809 -16.577 1.00 44.09 331 ILE A C 1
ATOM 2677 O O . ILE A 1 331 ? 41.274 -20.206 -15.574 1.00 44.09 331 ILE A O 1
ATOM 2681 N N . ASN A 1 332 ? 39.380 -20.047 -16.735 1.00 45.16 332 ASN A N 1
ATOM 2682 C CA . ASN A 1 332 ? 38.594 -20.803 -15.742 1.00 45.16 332 ASN A CA 1
ATOM 2683 C C . ASN A 1 332 ? 37.373 -21.507 -16.366 1.00 45.16 332 ASN A C 1
ATOM 2685 O O . ASN A 1 332 ? 36.475 -20.871 -16.913 1.00 45.16 332 ASN A O 1
ATOM 2689 N N . THR A 1 333 ? 37.343 -22.836 -16.269 1.00 49.88 333 THR A N 1
ATOM 2690 C CA . THR A 1 333 ? 36.344 -23.752 -16.843 1.00 49.88 333 THR A CA 1
ATOM 2691 C C . THR A 1 333 ? 35.147 -23.963 -15.905 1.00 49.88 333 THR A C 1
ATOM 2693 O O . THR A 1 333 ? 34.925 -25.089 -15.459 1.00 49.88 333 THR A O 1
ATOM 2696 N N . LYS A 1 334 ? 34.403 -22.909 -15.545 1.00 53.44 334 LYS A N 1
ATOM 2697 C CA . LYS A 1 334 ? 33.199 -23.057 -14.705 1.00 53.44 334 LYS A CA 1
ATOM 2698 C C . LYS A 1 334 ? 31.919 -23.014 -15.537 1.00 53.44 334 LYS A C 1
ATOM 2700 O O . LYS A 1 334 ? 31.791 -22.194 -16.441 1.00 53.44 334 LYS A O 1
ATOM 2705 N N . SER A 1 335 ? 30.991 -23.926 -15.255 1.00 59.47 335 SER A N 1
ATOM 2706 C CA . SER A 1 335 ? 29.670 -23.963 -15.895 1.00 59.47 335 SER A CA 1
ATOM 2707 C C . SER A 1 335 ? 28.723 -23.031 -15.143 1.00 59.47 335 SER A C 1
ATOM 2709 O O . SER A 1 335 ? 28.596 -23.160 -13.926 1.00 59.47 335 SER A O 1
ATOM 2711 N N . ILE A 1 336 ? 28.066 -22.118 -15.864 1.00 63.19 336 ILE A N 1
ATOM 2712 C CA . ILE A 1 336 ? 27.127 -21.145 -15.292 1.00 63.19 336 ILE A CA 1
ATOM 2713 C C . ILE A 1 336 ? 25.708 -21.710 -15.379 1.00 63.19 336 ILE A C 1
ATOM 2715 O O . ILE A 1 336 ? 25.293 -22.123 -16.461 1.00 63.19 336 ILE A O 1
ATOM 2719 N N . SER A 1 337 ? 24.980 -21.737 -14.261 1.00 70.81 337 SER A N 1
ATOM 2720 C CA . SER A 1 337 ? 23.560 -22.130 -14.215 1.00 70.81 337 SER A CA 1
ATOM 2721 C C . SER A 1 337 ? 22.714 -20.972 -13.693 1.00 70.81 337 SER A C 1
ATOM 2723 O O . SER A 1 337 ? 23.103 -20.321 -12.726 1.00 70.81 337 SER A O 1
ATOM 2725 N N . THR A 1 338 ? 21.567 -20.706 -14.316 1.00 73.44 338 THR A N 1
ATOM 2726 C CA . THR A 1 338 ? 20.631 -19.685 -13.826 1.00 73.44 338 THR A CA 1
ATOM 2727 C C . THR A 1 338 ? 19.574 -20.330 -12.945 1.00 73.44 338 THR A C 1
ATOM 2729 O O . THR A 1 338 ? 19.077 -21.399 -13.279 1.00 73.44 338 THR A O 1
ATOM 2732 N N . ILE A 1 339 ? 19.249 -19.677 -11.834 1.00 73.88 339 ILE A N 1
ATOM 2733 C CA . ILE A 1 339 ? 18.263 -20.122 -10.857 1.00 73.88 339 ILE A CA 1
ATOM 2734 C C . ILE A 1 339 ? 17.265 -18.992 -10.648 1.00 73.88 339 ILE A C 1
ATOM 2736 O O . ILE A 1 339 ? 17.662 -17.871 -10.326 1.00 73.88 339 ILE A O 1
ATOM 2740 N N . TYR A 1 340 ? 15.977 -19.288 -10.790 1.00 76.06 340 TYR A N 1
ATOM 2741 C CA . TYR A 1 340 ? 14.927 -18.334 -10.451 1.00 76.06 340 TYR A CA 1
ATOM 2742 C C . TYR A 1 340 ? 14.489 -18.512 -9.003 1.00 76.06 340 TYR A C 1
ATOM 2744 O O . TYR A 1 340 ? 14.235 -19.625 -8.549 1.00 76.06 340 TYR A O 1
ATOM 2752 N N . ILE A 1 341 ? 14.407 -17.394 -8.296 1.00 74.38 341 ILE A N 1
ATOM 2753 C CA . ILE A 1 341 ? 13.954 -17.291 -6.918 1.00 74.38 341 ILE A CA 1
ATOM 2754 C C . ILE A 1 341 ? 12.781 -16.313 -6.919 1.00 74.38 341 ILE A C 1
ATOM 2756 O O . ILE A 1 341 ? 12.865 -15.238 -7.506 1.00 74.38 341 ILE A O 1
ATOM 2760 N N . TYR A 1 342 ? 11.658 -16.692 -6.320 1.00 73.06 342 TYR A N 1
ATOM 2761 C CA . TYR A 1 342 ? 10.484 -15.822 -6.278 1.00 73.06 342 TYR A CA 1
ATOM 2762 C C . TYR A 1 342 ? 9.711 -16.029 -4.986 1.00 73.06 342 TYR A C 1
ATOM 2764 O O . TYR A 1 342 ? 9.494 -17.177 -4.582 1.00 73.06 342 TYR A O 1
ATOM 2772 N N . ASN A 1 343 ? 9.308 -14.927 -4.356 1.00 71.88 343 ASN A N 1
ATOM 2773 C CA . ASN A 1 343 ? 8.565 -14.964 -3.111 1.00 71.88 343 ASN A CA 1
ATOM 2774 C C . ASN A 1 343 ? 7.139 -15.489 -3.299 1.00 71.88 343 ASN A C 1
ATOM 2776 O O . ASN A 1 343 ? 6.355 -14.948 -4.081 1.00 71.88 343 ASN A O 1
ATOM 2780 N N . SER A 1 344 ? 6.782 -16.520 -2.535 1.00 65.38 344 SER A N 1
ATOM 2781 C CA . SER A 1 344 ? 5.446 -17.107 -2.575 1.00 65.38 344 SER A CA 1
ATOM 2782 C C . SER A 1 344 ? 4.326 -16.129 -2.195 1.00 65.38 344 SER A C 1
ATOM 2784 O O . SER A 1 344 ? 3.211 -16.260 -2.680 1.00 65.38 344 SER A O 1
ATOM 2786 N N . GLN A 1 345 ? 4.617 -15.094 -1.411 1.00 69.19 345 GLN A N 1
ATOM 2787 C CA . GLN A 1 345 ? 3.637 -14.078 -1.017 1.00 69.19 345 GLN A CA 1
ATOM 2788 C C . GLN A 1 345 ? 3.432 -12.971 -2.066 1.00 69.19 345 GLN A C 1
ATOM 2790 O O . GLN A 1 345 ? 2.544 -12.132 -1.908 1.00 69.19 345 GLN A O 1
ATOM 2795 N N . SER A 1 346 ? 4.243 -12.947 -3.133 1.00 73.38 346 SER A N 1
ATOM 2796 C CA . SER A 1 346 ? 4.117 -11.950 -4.208 1.00 73.38 346 SER A CA 1
ATOM 2797 C C . SER A 1 346 ? 2.958 -12.237 -5.169 1.00 73.38 346 SER A C 1
ATOM 2799 O O . SER A 1 346 ? 2.479 -11.308 -5.810 1.00 73.38 346 SER A O 1
ATOM 2801 N N . LEU A 1 347 ? 2.470 -13.484 -5.243 1.00 80.12 347 LEU A N 1
ATOM 2802 C CA . LEU A 1 347 ? 1.280 -13.830 -6.030 1.00 80.12 347 LEU A CA 1
ATOM 2803 C C . LEU A 1 347 ? 0.042 -13.816 -5.140 1.00 80.12 347 LEU A C 1
ATOM 2805 O O . LEU A 1 347 ? -0.006 -14.518 -4.132 1.00 80.12 347 LEU A O 1
ATOM 2809 N N . ARG A 1 348 ? -0.953 -13.011 -5.511 1.00 79.88 348 ARG A N 1
ATOM 2810 C CA . ARG A 1 348 ? -2.038 -12.614 -4.598 1.00 79.88 348 ARG A CA 1
ATOM 2811 C C . ARG A 1 348 ? -3.391 -13.239 -4.929 1.00 79.88 348 ARG A C 1
ATOM 2813 O O . ARG A 1 348 ? -4.246 -13.320 -4.054 1.00 79.88 348 ARG A O 1
ATOM 2820 N N . ALA A 1 349 ? -3.577 -13.726 -6.154 1.00 85.00 349 ALA A N 1
ATOM 2821 C CA . ALA A 1 349 ? -4.817 -14.356 -6.597 1.00 85.00 349 ALA A CA 1
ATOM 2822 C C . ALA A 1 349 ? -4.541 -15.540 -7.535 1.00 85.00 349 ALA A C 1
ATOM 2824 O O . ALA A 1 349 ? -3.496 -15.577 -8.188 1.00 85.00 349 ALA A O 1
ATOM 2825 N N . PRO A 1 350 ? -5.448 -16.533 -7.617 1.00 88.56 350 PRO A N 1
ATOM 2826 C CA . PRO A 1 350 ? -5.349 -17.585 -8.621 1.00 88.56 350 PRO A CA 1
ATOM 2827 C C . PRO A 1 350 ? -5.622 -17.031 -10.029 1.00 88.56 350 PRO A C 1
ATOM 2829 O O . PRO A 1 350 ? -6.416 -16.111 -10.205 1.00 88.56 350 PRO A O 1
ATOM 2832 N N . LEU A 1 351 ? -5.033 -17.653 -11.051 1.00 92.38 351 LEU A N 1
ATOM 2833 C CA . LEU A 1 351 ? -5.388 -17.394 -12.448 1.00 92.38 351 LEU A CA 1
ATOM 2834 C C . LEU A 1 351 ? -6.436 -18.410 -12.891 1.00 92.38 351 LEU A C 1
ATOM 2836 O O . LEU A 1 351 ? -6.135 -19.599 -13.010 1.00 92.38 351 LEU A O 1
ATOM 2840 N N . HIS A 1 352 ? -7.663 -17.961 -13.131 1.00 91.62 352 HIS A N 1
ATOM 2841 C CA . HIS A 1 352 ? -8.782 -18.835 -13.482 1.00 91.62 352 HIS A CA 1
ATOM 2842 C C . HIS A 1 352 ? -8.732 -19.324 -14.936 1.00 91.62 352 HIS A C 1
ATOM 2844 O O . HIS A 1 352 ? -8.220 -18.651 -15.826 1.00 91.62 352 HIS A O 1
ATOM 2850 N N . GLN A 1 353 ? -9.273 -20.523 -15.181 1.00 94.38 353 GLN A N 1
ATOM 2851 C CA . GLN A 1 353 ? -9.460 -21.059 -16.531 1.00 94.38 353 GLN A CA 1
ATOM 2852 C C . GLN A 1 353 ? -10.430 -20.195 -17.348 1.00 94.38 353 GLN A C 1
ATOM 2854 O O . GLN A 1 353 ? -11.512 -19.864 -16.869 1.00 94.38 353 GLN A O 1
ATOM 2859 N N . GLY A 1 354 ? -10.108 -19.963 -18.622 1.00 95.00 354 GLY A N 1
ATOM 2860 C CA . GLY A 1 354 ? -10.951 -19.214 -19.552 1.00 95.00 354 GLY A CA 1
ATOM 2861 C C . GLY A 1 354 ? -10.312 -17.900 -19.981 1.00 95.00 354 GLY A C 1
ATOM 2862 O O . GLY A 1 354 ? -9.089 -17.784 -20.007 1.00 95.00 354 GLY A O 1
ATOM 2863 N N . GLU A 1 355 ? -11.141 -16.936 -20.374 1.00 95.31 355 GLU A N 1
ATOM 2864 C CA . GLU A 1 355 ? -10.682 -15.596 -20.750 1.00 95.31 355 GLU A CA 1
ATOM 2865 C C . GLU A 1 355 ? -9.986 -14.926 -19.565 1.00 95.31 355 GLU A C 1
ATOM 2867 O O . GLU A 1 355 ? -10.523 -14.919 -18.461 1.00 95.31 355 GLU A O 1
ATOM 2872 N N . VAL A 1 356 ? -8.800 -14.376 -19.817 1.00 95.06 356 VAL A N 1
ATOM 2873 C CA . VAL A 1 356 ? -8.006 -13.638 -18.832 1.00 95.06 356 VAL A CA 1
ATOM 2874 C C . VAL A 1 356 ? -8.109 -12.166 -19.178 1.00 95.06 356 VAL A C 1
ATOM 2876 O O . VAL A 1 356 ? -7.716 -11.767 -20.283 1.00 95.06 356 VAL A O 1
ATOM 2879 N N . THR A 1 357 ? -8.638 -11.369 -18.257 1.00 94.88 357 THR A N 1
ATOM 2880 C CA . THR A 1 357 ? -8.686 -9.917 -18.421 1.00 94.88 357 THR A CA 1
ATOM 2881 C C . THR A 1 357 ? -7.438 -9.228 -17.888 1.00 94.88 357 THR A C 1
ATOM 2883 O O . THR A 1 357 ? -6.585 -9.834 -17.236 1.00 94.88 357 THR A O 1
ATOM 2886 N N . GLN A 1 358 ? -7.318 -7.937 -18.185 1.00 92.88 358 GLN A N 1
ATOM 2887 C CA . GLN A 1 358 ? -6.299 -7.094 -17.586 1.00 92.88 358 GLN A CA 1
ATOM 2888 C C . GLN A 1 358 ? -6.386 -7.115 -16.054 1.00 92.88 358 GLN A C 1
ATOM 2890 O O . GLN A 1 358 ? -5.354 -7.271 -15.409 1.00 92.88 358 GLN A O 1
ATOM 2895 N N . ASP A 1 359 ? -7.587 -7.037 -15.474 1.00 92.56 359 ASP A N 1
ATOM 2896 C CA . ASP A 1 359 ? -7.759 -7.097 -14.016 1.00 92.56 359 ASP A CA 1
ATOM 2897 C C . ASP A 1 359 ? -7.316 -8.440 -13.423 1.00 92.56 359 ASP A C 1
ATOM 2899 O O . ASP A 1 359 ? -6.618 -8.457 -12.417 1.00 92.56 359 ASP A O 1
ATOM 2903 N N . ASP A 1 360 ? -7.622 -9.562 -14.089 1.00 92.19 360 ASP A N 1
ATOM 2904 C CA . ASP A 1 360 ? -7.202 -10.894 -13.630 1.00 92.19 360 ASP A CA 1
ATOM 2905 C C . ASP A 1 360 ? -5.680 -10.992 -13.487 1.00 92.19 360 ASP A C 1
ATOM 2907 O O . ASP A 1 360 ? -5.165 -11.554 -12.521 1.00 92.19 360 ASP A O 1
ATOM 2911 N N . PHE A 1 361 ? -4.941 -10.423 -14.442 1.00 88.31 361 PHE A N 1
ATOM 2912 C CA . PHE A 1 361 ? -3.482 -10.382 -14.383 1.00 88.31 361 PHE A CA 1
ATOM 2913 C C . PHE A 1 361 ? -2.974 -9.496 -13.240 1.00 88.31 361 PHE A C 1
ATOM 2915 O O . PHE A 1 361 ? -2.038 -9.876 -12.536 1.00 88.31 361 PHE A O 1
ATOM 2922 N N . LEU A 1 362 ? -3.607 -8.340 -13.035 1.00 88.75 362 LEU A N 1
ATOM 2923 C CA . LEU A 1 362 ? -3.249 -7.392 -11.980 1.00 88.75 362 LEU A CA 1
ATOM 2924 C C . LEU A 1 362 ? -3.545 -7.936 -10.586 1.00 88.75 362 LEU A C 1
ATOM 2926 O O . LEU A 1 362 ? -2.772 -7.701 -9.667 1.00 88.75 362 LEU A O 1
ATOM 2930 N N . SER A 1 363 ? -4.613 -8.712 -10.433 1.00 88.31 363 SER A N 1
ATOM 2931 C CA . SER A 1 363 ? -4.910 -9.397 -9.179 1.00 88.31 363 SER A CA 1
ATOM 2932 C C . SER A 1 363 ? -3.939 -10.534 -8.875 1.00 88.31 363 SER A C 1
ATOM 2934 O O . SER A 1 363 ? -3.677 -10.818 -7.708 1.00 88.31 363 SER A O 1
ATOM 2936 N N . VAL A 1 364 ? -3.381 -11.185 -9.900 1.00 88.88 364 VAL A N 1
ATOM 2937 C CA . VAL A 1 364 ? -2.377 -12.241 -9.716 1.00 88.88 364 VAL A CA 1
ATOM 2938 C C . VAL A 1 364 ? -1.042 -11.665 -9.232 1.00 88.88 364 VAL A C 1
ATOM 2940 O O . VAL A 1 364 ? -0.521 -12.159 -8.234 1.00 88.88 364 VAL A O 1
ATOM 2943 N N . ASP A 1 365 ? -0.498 -10.643 -9.900 1.00 84.88 365 ASP A N 1
ATOM 2944 C CA . ASP A 1 365 ? 0.791 -10.009 -9.556 1.00 84.88 365 ASP A CA 1
ATOM 2945 C C . ASP A 1 365 ? 0.664 -8.470 -9.488 1.00 84.88 365 ASP A C 1
ATOM 2947 O O . ASP A 1 365 ? 1.107 -7.755 -10.396 1.00 84.88 365 ASP A O 1
ATOM 2951 N N . PRO A 1 366 ? 0.063 -7.931 -8.409 1.00 79.50 366 PRO A N 1
ATOM 2952 C CA . PRO A 1 366 ? -0.161 -6.490 -8.256 1.00 79.50 366 PRO A CA 1
ATOM 2953 C C . PRO A 1 366 ? 1.123 -5.715 -7.933 1.00 79.50 366 PRO A C 1
ATOM 2955 O O . PRO A 1 366 ? 1.172 -4.495 -8.077 1.00 79.50 366 PRO A O 1
ATOM 2958 N N . GLY A 1 367 ? 2.179 -6.404 -7.483 1.00 66.19 367 GLY A N 1
ATOM 2959 C CA . GLY A 1 367 ? 3.443 -5.774 -7.098 1.00 66.19 367 GLY A CA 1
ATOM 2960 C C . GLY A 1 367 ? 4.265 -5.285 -8.291 1.00 66.19 367 GLY A C 1
ATOM 2961 O O . GLY A 1 367 ? 5.144 -4.440 -8.121 1.00 66.19 367 GLY A O 1
ATOM 2962 N N . PHE A 1 368 ? 3.991 -5.801 -9.498 1.00 65.19 368 PHE A N 1
ATOM 2963 C CA . PHE A 1 368 ? 4.741 -5.512 -10.726 1.00 65.19 368 PHE A CA 1
ATOM 2964 C C . PHE A 1 368 ? 6.255 -5.515 -10.516 1.00 65.19 368 PHE A C 1
ATOM 2966 O O . PHE A 1 368 ? 6.975 -4.602 -10.949 1.00 65.19 368 PHE A O 1
ATOM 2973 N N . ASN A 1 369 ? 6.735 -6.524 -9.803 1.00 67.69 369 ASN A N 1
ATOM 2974 C CA . ASN A 1 369 ? 8.139 -6.612 -9.470 1.00 67.69 369 ASN A CA 1
ATOM 2975 C C . ASN A 1 369 ? 8.980 -6.673 -10.752 1.00 67.69 369 ASN A C 1
ATOM 2977 O O . ASN A 1 369 ? 8.689 -7.445 -11.666 1.00 67.69 369 ASN A O 1
ATOM 2981 N N . THR A 1 370 ? 10.045 -5.873 -10.825 1.00 71.38 370 THR A N 1
ATOM 2982 C CA . THR A 1 370 ? 11.078 -6.105 -11.846 1.00 71.38 370 THR A CA 1
ATOM 2983 C C . THR A 1 370 ? 11.991 -7.217 -11.387 1.00 71.38 370 THR A C 1
ATOM 2985 O O . THR A 1 370 ? 11.873 -7.712 -10.272 1.00 71.38 370 THR A O 1
ATOM 2988 N N . PHE A 1 371 ? 12.911 -7.629 -12.248 1.00 75.94 371 PHE A N 1
ATOM 2989 C CA . PHE A 1 371 ? 13.915 -8.610 -11.881 1.00 75.94 371 PHE A CA 1
ATOM 2990 C C . PHE A 1 371 ? 15.212 -7.921 -11.460 1.00 75.94 371 PHE A C 1
ATOM 2992 O O . PHE A 1 371 ? 15.607 -6.909 -12.040 1.00 75.94 371 PHE A O 1
ATOM 2999 N N . CYS A 1 372 ? 15.919 -8.516 -10.506 1.00 76.75 372 CYS A N 1
ATOM 3000 C CA . CYS A 1 372 ? 17.350 -8.325 -10.305 1.00 76.75 372 CYS A CA 1
ATOM 3001 C C . CYS A 1 372 ? 18.075 -9.663 -10.475 1.00 76.75 372 CYS A C 1
ATOM 3003 O O . CYS A 1 372 ? 17.462 -10.731 -10.404 1.00 76.75 372 CYS A O 1
ATOM 3005 N N . ALA A 1 373 ? 19.385 -9.599 -10.713 1.00 79.12 373 ALA A N 1
ATOM 3006 C CA . ALA A 1 373 ? 20.224 -10.783 -10.811 1.00 79.12 373 ALA A CA 1
ATOM 3007 C C . ALA A 1 373 ? 21.459 -10.672 -9.911 1.00 79.12 373 ALA A C 1
ATOM 3009 O O . ALA A 1 373 ? 22.229 -9.718 -10.037 1.00 79.12 373 ALA A O 1
ATOM 3010 N N . PHE A 1 374 ? 21.686 -11.678 -9.069 1.00 75.88 374 PHE A N 1
ATOM 3011 C CA . PHE A 1 374 ? 22.954 -11.896 -8.378 1.00 75.88 374 PHE A CA 1
ATOM 3012 C C . PHE A 1 374 ? 23.786 -12.835 -9.232 1.00 75.88 374 PHE A C 1
ATOM 3014 O O . PHE A 1 374 ? 23.439 -14.000 -9.401 1.00 75.88 374 PHE A O 1
ATOM 3021 N N . ARG A 1 375 ? 24.856 -12.309 -9.818 1.00 77.62 375 ARG A N 1
ATOM 3022 C CA . ARG A 1 375 ? 25.713 -13.065 -10.729 1.00 77.62 375 ARG A CA 1
ATOM 3023 C C . ARG A 1 375 ? 26.964 -13.532 -10.025 1.00 77.62 375 ARG A C 1
ATOM 3025 O O . ARG A 1 375 ? 27.448 -12.857 -9.119 1.00 77.62 375 ARG A O 1
ATOM 3032 N N . GLY A 1 376 ? 27.527 -14.633 -10.497 1.00 70.12 376 GLY A N 1
ATOM 3033 C CA . GLY A 1 376 ? 28.795 -15.103 -9.960 1.00 70.12 376 GLY A CA 1
ATOM 3034 C C . GLY A 1 376 ? 28.693 -15.779 -8.601 1.00 70.12 376 GLY A C 1
ATOM 3035 O O . GLY A 1 376 ? 29.705 -15.912 -7.914 1.00 70.12 376 GLY A O 1
ATOM 3036 N N . VAL A 1 377 ? 27.490 -16.194 -8.199 1.00 74.44 377 VAL A N 1
ATOM 3037 C CA . VAL A 1 377 ? 27.263 -16.827 -6.901 1.00 74.44 377 VAL A CA 1
ATOM 3038 C C . VAL A 1 377 ? 27.966 -18.178 -6.908 1.00 74.44 377 VAL A C 1
ATOM 3040 O O . VAL A 1 377 ? 27.728 -19.016 -7.780 1.00 74.44 377 VAL A O 1
ATOM 3043 N N . THR A 1 378 ? 28.876 -18.401 -5.965 1.00 72.50 378 THR A N 1
ATOM 3044 C CA . THR A 1 378 ? 29.619 -19.661 -5.916 1.00 72.50 378 THR A CA 1
ATOM 3045 C C . THR A 1 378 ? 28.727 -20.790 -5.404 1.00 72.50 378 THR A C 1
ATOM 3047 O O . THR A 1 378 ? 27.745 -20.562 -4.696 1.00 72.50 378 THR A O 1
ATOM 3050 N N . GLY A 1 379 ? 29.082 -22.044 -5.699 1.00 69.62 379 GLY A N 1
ATOM 3051 C CA . GLY A 1 379 ? 28.407 -23.187 -5.075 1.00 69.62 379 GLY A CA 1
ATOM 3052 C C . GLY A 1 379 ? 28.446 -23.158 -3.545 1.00 69.62 379 GLY A C 1
ATOM 3053 O O . GLY A 1 379 ? 27.511 -23.640 -2.911 1.00 69.62 379 GLY A O 1
ATOM 3054 N N . GLN A 1 380 ? 29.475 -22.556 -2.940 1.00 70.00 380 GLN A N 1
ATOM 3055 C CA . GLN A 1 380 ? 29.554 -22.356 -1.494 1.00 70.00 380 GLN A CA 1
ATOM 3056 C C . GLN A 1 380 ? 28.527 -21.337 -0.991 1.00 70.00 380 GLN A C 1
ATOM 3058 O O . GLN A 1 380 ? 27.779 -21.657 -0.069 1.00 70.00 380 GLN A O 1
ATOM 3063 N N . ASP A 1 381 ? 28.454 -20.160 -1.609 1.00 72.31 381 ASP A N 1
ATOM 3064 C CA . ASP A 1 381 ? 27.519 -19.105 -1.195 1.00 72.31 381 ASP A CA 1
ATOM 3065 C C . ASP A 1 381 ? 26.070 -19.538 -1.430 1.00 72.31 381 ASP A C 1
ATOM 3067 O O . ASP A 1 381 ? 25.200 -19.304 -0.595 1.00 72.31 381 ASP A O 1
ATOM 3071 N N . MET A 1 382 ? 25.822 -20.273 -2.520 1.00 71.88 382 MET A N 1
ATOM 3072 C CA . MET A 1 382 ? 24.518 -20.870 -2.796 1.00 71.88 382 MET A CA 1
ATOM 3073 C C . MET A 1 382 ? 24.140 -21.916 -1.739 1.00 71.88 382 MET A C 1
ATOM 3075 O O . MET A 1 382 ? 23.015 -21.915 -1.241 1.00 71.88 382 MET A O 1
ATOM 3079 N N . ARG A 1 383 ? 25.077 -22.787 -1.330 1.00 68.00 383 ARG A N 1
ATOM 3080 C CA . ARG A 1 383 ? 24.850 -23.713 -0.206 1.00 68.00 383 ARG A CA 1
ATOM 3081 C C . ARG A 1 383 ? 24.526 -22.946 1.065 1.00 68.00 383 ARG A C 1
ATOM 3083 O O . ARG A 1 383 ? 23.603 -23.342 1.765 1.00 68.00 383 ARG A O 1
ATOM 3090 N N . GLN A 1 384 ? 25.244 -21.865 1.358 1.00 65.06 384 GLN A N 1
ATOM 3091 C CA . GLN A 1 384 ? 25.004 -21.077 2.560 1.00 65.06 384 GLN A CA 1
ATOM 3092 C C . GLN A 1 384 ? 23.613 -20.430 2.523 1.00 65.06 384 GLN A C 1
ATOM 3094 O O . GLN A 1 384 ? 22.860 -20.622 3.475 1.00 65.06 384 GLN A O 1
ATOM 3099 N N . LEU A 1 385 ? 23.238 -19.787 1.409 1.00 68.12 385 LEU A N 1
ATOM 3100 C CA . LEU A 1 385 ? 21.924 -19.168 1.186 1.00 68.12 385 LEU A CA 1
ATOM 3101 C C . LEU A 1 385 ? 20.784 -20.170 1.402 1.00 68.12 385 LEU A C 1
ATOM 3103 O O . LEU A 1 385 ? 19.819 -19.879 2.103 1.00 68.12 385 LEU A O 1
ATOM 3107 N N . MET A 1 386 ? 20.928 -21.385 0.867 1.00 60.75 386 MET A N 1
ATOM 3108 C CA . MET A 1 386 ? 19.907 -22.434 0.962 1.00 60.75 386 MET A CA 1
ATOM 3109 C C . MET A 1 386 ? 19.956 -23.219 2.287 1.00 60.75 386 MET A C 1
ATOM 3111 O O . MET A 1 386 ? 18.950 -23.791 2.709 1.00 60.75 386 MET A O 1
ATOM 3115 N N . SER A 1 387 ? 21.110 -23.260 2.965 1.00 53.31 387 SER A N 1
ATOM 3116 C CA . SER A 1 387 ? 21.301 -23.942 4.257 1.00 53.31 387 SER A CA 1
ATOM 3117 C C . SER A 1 387 ? 20.797 -23.147 5.458 1.00 53.31 387 SER A C 1
ATOM 3119 O O . SER A 1 387 ? 20.749 -23.697 6.559 1.00 53.31 387 SER A O 1
ATOM 3121 N N . MET A 1 388 ? 20.343 -21.904 5.256 1.00 56.81 388 MET A N 1
ATOM 3122 C CA . MET A 1 388 ? 19.681 -21.053 6.258 1.00 56.81 388 MET A CA 1
ATOM 3123 C C . MET A 1 388 ? 18.310 -21.592 6.712 1.00 56.81 388 MET A C 1
ATOM 3125 O O . MET A 1 388 ? 17.399 -20.847 7.057 1.00 56.81 388 MET A O 1
ATOM 3129 N N . LYS A 1 389 ? 18.167 -22.918 6.750 1.00 43.41 389 LYS A N 1
ATOM 3130 C CA . LYS A 1 389 ? 17.050 -23.641 7.337 1.00 43.41 389 LYS A CA 1
ATOM 3131 C C . LYS A 1 389 ? 17.196 -23.819 8.854 1.00 43.41 389 LYS A C 1
ATOM 3133 O O . LYS A 1 389 ? 16.205 -24.137 9.494 1.00 43.41 389 LYS A O 1
ATOM 3138 N N . TYR A 1 390 ? 18.380 -23.612 9.446 1.00 39.75 390 TYR A N 1
ATOM 3139 C CA . TYR A 1 390 ? 18.594 -23.807 10.886 1.00 39.75 390 TYR A CA 1
ATOM 3140 C C . TYR A 1 390 ? 19.702 -22.905 11.469 1.00 39.75 390 TYR A C 1
ATOM 3142 O O . TYR A 1 390 ? 20.852 -22.982 11.056 1.00 39.75 390 TYR A O 1
ATOM 3150 N N . ALA A 1 391 ? 19.331 -22.127 12.495 1.00 35.78 391 ALA A N 1
ATOM 3151 C CA . ALA A 1 391 ? 20.176 -21.537 13.544 1.00 35.78 391 ALA A CA 1
ATOM 3152 C C . ALA A 1 391 ? 21.250 -20.503 13.132 1.00 35.78 391 ALA A C 1
ATOM 3154 O O . ALA A 1 391 ? 22.405 -20.856 12.918 1.00 35.78 391 ALA A O 1
ATOM 3155 N N . SER A 1 392 ? 20.860 -19.215 13.119 1.00 31.66 392 SER A N 1
ATOM 3156 C CA . SER A 1 392 ? 21.629 -18.018 13.579 1.00 31.66 392 SER A CA 1
ATOM 3157 C C . SER A 1 392 ? 21.166 -16.683 12.960 1.00 31.66 392 SER A C 1
ATOM 3159 O O . SER A 1 392 ? 21.732 -15.642 13.268 1.00 31.66 392 SER A O 1
ATOM 3161 N N . VAL A 1 393 ? 20.085 -16.671 12.169 1.00 34.28 393 VAL A N 1
ATOM 3162 C CA . VAL A 1 393 ? 19.439 -15.426 11.684 1.00 34.28 393 VAL A CA 1
ATOM 3163 C C . VAL A 1 393 ? 18.221 -15.018 12.543 1.00 34.28 393 VAL A C 1
ATOM 3165 O O . VAL A 1 393 ? 17.675 -13.937 12.371 1.00 34.28 393 VAL A O 1
ATOM 3168 N N . ASN A 1 394 ? 17.867 -15.813 13.562 1.00 33.41 394 ASN A N 1
ATOM 3169 C CA . ASN A 1 394 ? 16.752 -15.549 14.493 1.00 33.41 394 ASN A CA 1
ATOM 3170 C C . ASN A 1 394 ? 16.957 -14.338 15.426 1.00 33.41 394 ASN A C 1
ATOM 3172 O O . ASN A 1 394 ? 16.110 -14.084 16.271 1.00 33.41 394 ASN A O 1
ATOM 3176 N N . TYR A 1 395 ? 18.092 -13.638 15.353 1.00 32.78 395 TYR A N 1
ATOM 3177 C CA . TYR A 1 395 ? 18.432 -12.587 16.320 1.00 32.78 395 TYR A CA 1
ATOM 3178 C C . TYR A 1 395 ? 18.283 -11.160 15.768 1.00 32.78 395 TYR A C 1
ATOM 3180 O O . TYR A 1 395 ? 18.440 -10.213 16.528 1.00 32.78 395 TYR A O 1
ATOM 3188 N N . ILE A 1 396 ? 18.041 -10.987 14.458 1.00 35.53 396 ILE A N 1
ATOM 3189 C CA . ILE A 1 396 ? 18.107 -9.659 13.806 1.00 35.53 396 ILE A CA 1
ATOM 3190 C C . ILE A 1 396 ? 16.917 -9.378 12.867 1.00 35.53 396 ILE A C 1
ATOM 3192 O O . ILE A 1 396 ? 16.689 -8.232 12.496 1.00 35.53 396 ILE A O 1
ATOM 3196 N N . LEU A 1 397 ? 16.125 -10.389 12.514 1.00 32.41 397 LEU A N 1
ATOM 3197 C CA . LEU A 1 397 ? 14.834 -10.203 11.854 1.00 32.41 397 LEU A CA 1
ATOM 3198 C C . LEU A 1 397 ? 13.774 -10.609 12.881 1.00 32.41 397 LEU A C 1
ATOM 3200 O O . LEU A 1 397 ? 13.593 -11.798 13.134 1.00 32.41 397 LEU A O 1
ATOM 3204 N N . ASN A 1 398 ? 13.167 -9.629 13.554 1.00 33.34 398 ASN A N 1
ATOM 3205 C CA . ASN A 1 398 ? 11.934 -9.852 14.308 1.00 33.34 398 ASN A CA 1
ATOM 3206 C C . ASN A 1 398 ? 10.893 -10.352 13.310 1.00 33.34 398 ASN A C 1
ATOM 3208 O O . ASN A 1 398 ? 10.360 -9.534 12.580 1.00 33.34 398 ASN A O 1
ATOM 3212 N N . GLU A 1 399 ? 10.662 -11.658 13.246 1.00 39.94 399 GLU A N 1
ATOM 3213 C CA . GLU A 1 399 ? 9.423 -12.243 12.737 1.00 39.94 399 GLU A CA 1
ATOM 3214 C C . GLU A 1 399 ? 9.468 -13.756 12.980 1.00 39.94 399 GLU A C 1
ATOM 3216 O O . GLU A 1 399 ? 10.295 -14.485 12.428 1.00 39.94 399 GLU A O 1
ATOM 3221 N N . GLU A 1 400 ? 8.537 -14.243 13.798 1.00 33.28 400 GLU A N 1
ATOM 3222 C CA . GLU A 1 400 ? 8.182 -15.662 13.901 1.00 33.28 400 GLU A CA 1
ATOM 3223 C C . GLU A 1 400 ? 7.556 -16.203 12.596 1.00 33.28 400 GLU A C 1
ATOM 3225 O O . GLU A 1 400 ? 7.094 -17.343 12.554 1.00 33.28 400 GLU A O 1
ATOM 3230 N N . GLU A 1 401 ? 7.541 -15.428 11.508 1.00 44.66 401 GLU A N 1
ATOM 3231 C CA . GLU A 1 401 ? 6.600 -15.663 10.421 1.00 44.66 401 GLU A CA 1
ATOM 3232 C C . GLU A 1 401 ? 7.119 -16.433 9.215 1.00 44.66 401 GLU A C 1
ATOM 3234 O O . GLU A 1 401 ? 6.286 -16.901 8.442 1.00 44.66 401 GLU A O 1
ATOM 3239 N N . THR A 1 402 ? 8.419 -16.653 8.976 1.00 39.00 402 THR A N 1
ATOM 3240 C CA . THR A 1 402 ? 8.777 -17.544 7.849 1.00 39.00 402 THR A CA 1
ATOM 3241 C C . THR A 1 402 ? 10.245 -17.952 7.777 1.00 39.00 402 THR A C 1
ATOM 3243 O O . THR A 1 402 ? 11.167 -17.138 7.738 1.00 39.00 402 THR A O 1
ATOM 3246 N N . LEU A 1 403 ? 10.475 -19.256 7.616 1.00 37.03 403 LEU A N 1
ATOM 3247 C CA . LEU A 1 403 ? 11.777 -19.784 7.224 1.00 37.03 403 LEU A CA 1
ATOM 3248 C C . LEU A 1 403 ? 12.130 -19.262 5.821 1.00 37.03 403 LEU A C 1
ATOM 3250 O O . LEU A 1 403 ? 11.283 -19.208 4.930 1.00 37.03 403 LEU A O 1
ATOM 3254 N N . PHE A 1 404 ? 13.398 -18.925 5.579 1.00 39.94 404 PHE A N 1
ATOM 3255 C CA . PHE A 1 404 ? 13.874 -18.456 4.267 1.00 39.94 404 PHE A CA 1
ATOM 3256 C C . PHE A 1 404 ? 13.538 -19.450 3.135 1.00 39.94 404 PHE A C 1
ATOM 3258 O O . PHE A 1 404 ? 13.293 -19.060 1.999 1.00 39.94 404 PHE A O 1
ATOM 3265 N N . SER A 1 405 ? 13.429 -20.745 3.458 1.00 43.44 405 SER A N 1
ATOM 3266 C CA . SER A 1 405 ? 12.991 -21.781 2.515 1.00 43.44 405 SER A CA 1
ATOM 3267 C C . SER A 1 405 ? 11.508 -21.726 2.136 1.00 43.44 405 SER A C 1
ATOM 3269 O O . SER A 1 405 ? 11.131 -22.311 1.128 1.00 43.44 405 SER A O 1
ATOM 3271 N N . ASP A 1 406 ? 10.654 -21.108 2.952 1.00 41.25 406 ASP A N 1
ATOM 3272 C CA . ASP A 1 406 ? 9.223 -20.974 2.655 1.00 41.25 406 ASP A CA 1
ATOM 3273 C C . ASP A 1 406 ? 8.924 -19.795 1.733 1.00 41.25 406 ASP A C 1
ATOM 3275 O O . ASP A 1 406 ? 7.919 -19.824 1.019 1.00 41.25 406 ASP A O 1
ATOM 3279 N N . HIS A 1 407 ? 9.817 -18.805 1.713 1.00 46.84 407 HIS A N 1
ATOM 3280 C CA . HIS A 1 407 ? 9.713 -17.653 0.835 1.00 46.84 407 HIS A CA 1
ATOM 3281 C C . HIS A 1 407 ? 9.939 -18.036 -0.619 1.00 46.84 407 HIS A C 1
ATOM 3283 O O . HIS A 1 407 ? 9.190 -17.577 -1.464 1.00 46.84 407 HIS A O 1
ATOM 3289 N N . TYR A 1 408 ? 10.894 -18.908 -0.928 1.00 54.28 408 TYR A N 1
ATOM 3290 C CA . TYR A 1 408 ? 11.364 -19.045 -2.301 1.00 54.28 408 TYR A CA 1
ATOM 3291 C C . TYR A 1 408 ? 11.045 -20.391 -2.932 1.00 54.28 408 TYR A C 1
ATOM 3293 O O . TYR A 1 408 ? 11.320 -21.450 -2.366 1.00 54.28 408 TYR A O 1
ATOM 3301 N N . LEU A 1 409 ? 10.524 -20.339 -4.155 1.00 55.09 409 LEU A N 1
ATOM 3302 C CA . LEU A 1 409 ? 10.427 -21.495 -5.037 1.00 55.09 409 LEU A CA 1
ATOM 3303 C C . LEU A 1 409 ? 11.527 -21.429 -6.091 1.00 55.09 409 LEU A C 1
ATOM 3305 O O . LEU A 1 409 ? 11.873 -20.349 -6.568 1.00 55.09 409 LEU A O 1
ATOM 3309 N N . VAL A 1 410 ? 12.082 -22.597 -6.406 1.00 57.66 410 VAL A N 1
ATOM 3310 C CA . VAL A 1 410 ? 13.200 -22.764 -7.331 1.00 57.66 410 VAL A CA 1
ATOM 3311 C C . VAL A 1 410 ? 12.825 -23.783 -8.400 1.00 57.66 410 VAL A C 1
ATOM 3313 O O . VAL A 1 410 ? 12.125 -24.749 -8.096 1.00 57.66 410 VAL A O 1
ATOM 3316 N N . ASP A 1 411 ? 13.284 -23.562 -9.632 1.00 55.88 411 ASP A N 1
ATOM 3317 C CA . ASP A 1 411 ? 13.015 -24.445 -10.768 1.00 55.88 411 ASP A CA 1
ATOM 3318 C C . ASP A 1 411 ? 13.546 -25.877 -10.579 1.00 55.88 411 ASP A C 1
ATOM 3320 O O . ASP A 1 411 ? 14.358 -26.144 -9.698 1.00 55.88 411 ASP A O 1
ATOM 3324 N N . ASP A 1 412 ? 13.093 -26.819 -11.409 1.00 50.84 412 ASP A N 1
ATOM 3325 C CA . ASP A 1 412 ? 13.490 -28.235 -11.336 1.00 50.84 412 ASP A CA 1
ATOM 3326 C C . ASP A 1 412 ? 15.005 -28.470 -11.481 1.00 50.84 412 ASP A C 1
ATOM 3328 O O . ASP A 1 412 ? 15.520 -29.464 -10.958 1.00 50.84 412 ASP A O 1
ATOM 3332 N N . GLU A 1 413 ? 15.731 -27.614 -12.208 1.00 51.75 413 GLU A N 1
ATOM 3333 C CA . GLU A 1 413 ? 17.186 -27.735 -12.346 1.00 51.75 413 GLU A CA 1
ATOM 3334 C C . GLU A 1 413 ? 17.879 -27.285 -11.060 1.00 51.75 413 GLU A C 1
ATOM 3336 O O . GLU A 1 413 ? 18.733 -28.014 -10.555 1.00 51.75 413 GLU A O 1
ATOM 3341 N N . GLY A 1 414 ? 17.452 -26.169 -10.471 1.00 52.03 414 GLY A N 1
ATOM 3342 C CA . GLY A 1 414 ? 17.856 -25.688 -9.157 1.00 52.03 414 GLY A CA 1
ATOM 3343 C C . GLY A 1 414 ? 17.455 -26.657 -8.043 1.00 52.03 414 GLY A C 1
ATOM 3344 O O . GLY A 1 414 ? 18.292 -27.037 -7.231 1.00 52.03 414 GLY A O 1
ATOM 3345 N N . TYR A 1 415 ? 16.228 -27.179 -8.049 1.00 50.91 415 TYR A N 1
ATOM 3346 C CA . TYR A 1 415 ? 15.749 -28.185 -7.100 1.00 50.91 415 TYR A CA 1
ATOM 3347 C C . TYR A 1 415 ? 16.580 -29.473 -7.171 1.00 50.91 415 TYR A C 1
ATOM 3349 O O . TYR A 1 415 ? 16.980 -30.017 -6.136 1.00 50.91 415 TYR A O 1
ATOM 3357 N N . LYS A 1 416 ? 16.925 -29.933 -8.384 1.00 47.78 416 LYS A N 1
ATOM 3358 C CA . LYS A 1 416 ? 17.851 -31.061 -8.585 1.00 47.78 416 LYS A CA 1
ATOM 3359 C C . LYS A 1 416 ? 19.274 -30.733 -8.137 1.00 47.78 416 LYS A C 1
ATOM 3361 O O . LYS A 1 416 ? 19.856 -31.559 -7.436 1.00 47.78 416 LYS A O 1
ATOM 3366 N N . LEU A 1 417 ? 19.788 -29.536 -8.443 1.00 46.69 417 LEU A N 1
ATOM 3367 C CA . LEU A 1 417 ? 21.063 -28.996 -7.943 1.00 46.69 417 LEU A CA 1
ATOM 3368 C C . LEU A 1 417 ? 21.136 -29.014 -6.403 1.00 46.69 417 LEU A C 1
ATOM 3370 O O . LEU A 1 417 ? 22.221 -29.189 -5.856 1.00 46.69 417 LEU A O 1
ATOM 3374 N N . PHE A 1 418 ? 20.006 -28.896 -5.696 1.00 51.75 418 PHE A N 1
ATOM 3375 C CA . PHE A 1 418 ? 19.946 -28.979 -4.228 1.00 51.75 418 PHE A CA 1
ATOM 3376 C C . PHE A 1 418 ? 19.835 -30.409 -3.677 1.00 51.75 418 PHE A C 1
ATOM 3378 O O . PHE A 1 418 ? 20.242 -30.657 -2.539 1.00 51.75 418 PHE A O 1
ATOM 3385 N N . SER A 1 419 ? 19.286 -31.355 -4.450 1.00 49.34 419 SER A N 1
ATOM 3386 C CA . SER A 1 419 ? 19.279 -32.785 -4.092 1.00 49.34 419 SER A CA 1
ATOM 3387 C C . SER A 1 419 ? 20.620 -33.471 -4.389 1.00 49.34 419 SER A C 1
ATOM 3389 O O . SER A 1 419 ? 21.041 -34.359 -3.643 1.00 49.34 419 SER A O 1
ATOM 3391 N N . ASP A 1 420 ? 21.325 -32.991 -5.418 1.00 50.75 420 ASP A N 1
ATOM 3392 C CA . ASP A 1 420 ? 22.678 -33.387 -5.795 1.00 50.75 420 ASP A CA 1
ATOM 3393 C C . ASP A 1 420 ? 23.689 -32.617 -4.931 1.00 50.75 420 ASP A C 1
ATOM 3395 O O . ASP A 1 420 ? 24.297 -31.643 -5.369 1.00 50.75 420 ASP A O 1
ATOM 3399 N N . LYS A 1 421 ? 23.888 -33.056 -3.683 1.00 44.25 421 LYS A N 1
ATOM 3400 C CA . LYS A 1 421 ? 24.812 -32.467 -2.686 1.00 44.25 421 LYS A CA 1
ATOM 3401 C C . LYS A 1 421 ? 26.286 -32.277 -3.132 1.00 44.25 421 LYS A C 1
ATOM 3403 O O . LYS A 1 421 ? 27.075 -31.770 -2.340 1.00 44.25 421 LYS A O 1
ATOM 3408 N N . ASP A 1 422 ? 26.651 -32.620 -4.370 1.00 49.31 422 ASP A N 1
ATOM 3409 C CA . ASP A 1 422 ? 28.025 -32.868 -4.831 1.00 49.31 422 ASP A CA 1
ATOM 3410 C C . ASP A 1 422 ? 28.459 -32.045 -6.063 1.00 49.31 422 ASP A C 1
ATOM 3412 O O . ASP A 1 422 ? 29.274 -32.503 -6.868 1.00 49.31 422 ASP A O 1
ATOM 3416 N N . LYS A 1 423 ? 27.959 -30.820 -6.256 1.00 51.88 423 LYS A N 1
ATOM 3417 C CA . LYS A 1 423 ? 28.553 -29.916 -7.259 1.00 51.88 423 LYS A CA 1
ATOM 3418 C C . LYS A 1 423 ? 29.477 -28.887 -6.603 1.00 51.88 423 LYS A C 1
ATOM 3420 O O . LYS A 1 423 ? 29.053 -27.862 -6.070 1.00 51.88 423 LYS A O 1
ATOM 3425 N N . ASP A 1 424 ? 30.756 -29.267 -6.642 1.00 55.41 424 ASP A N 1
ATOM 3426 C CA . ASP A 1 424 ? 31.982 -28.557 -6.262 1.00 55.41 424 ASP A CA 1
ATOM 3427 C C . ASP A 1 424 ? 32.046 -27.100 -6.747 1.00 55.41 424 ASP A C 1
ATOM 3429 O O . ASP A 1 424 ? 31.330 -26.698 -7.666 1.00 55.41 424 ASP A O 1
ATOM 3433 N N . ASP A 1 425 ? 33.009 -26.343 -6.207 1.00 56.06 425 ASP A N 1
ATOM 3434 C CA . ASP A 1 425 ? 33.384 -24.956 -6.550 1.00 56.06 425 ASP A CA 1
ATOM 3435 C C . ASP A 1 425 ? 33.673 -24.702 -8.051 1.00 56.06 425 ASP A C 1
ATOM 3437 O O . ASP A 1 425 ? 34.080 -23.608 -8.439 1.00 56.06 425 ASP A O 1
ATOM 3441 N N . ILE A 1 426 ? 33.472 -25.697 -8.913 1.00 54.59 426 ILE A N 1
ATOM 3442 C CA . ILE A 1 426 ? 33.537 -25.653 -10.374 1.00 54.59 426 ILE A CA 1
ATOM 3443 C C . ILE A 1 426 ? 32.272 -25.068 -11.034 1.00 54.59 426 ILE A C 1
ATOM 3445 O O . ILE A 1 426 ? 32.276 -24.871 -12.248 1.00 54.59 426 ILE A O 1
ATOM 3449 N N . TYR A 1 427 ? 31.207 -24.786 -10.277 1.00 60.28 427 TYR A N 1
ATOM 3450 C CA . TYR A 1 427 ? 29.986 -24.145 -10.786 1.00 60.28 427 TYR A CA 1
ATOM 3451 C C . TYR A 1 427 ? 29.819 -22.722 -10.256 1.00 60.28 427 TYR A C 1
ATOM 3453 O O . TYR A 1 427 ? 30.207 -22.398 -9.130 1.00 60.28 427 TYR A O 1
ATOM 3461 N N . GLU A 1 428 ? 29.232 -21.889 -11.103 1.00 68.88 428 GLU A N 1
ATOM 3462 C CA . GLU A 1 428 ? 28.870 -20.502 -10.835 1.00 68.88 428 GLU A CA 1
ATOM 3463 C C . GLU A 1 428 ? 27.371 -20.347 -11.121 1.00 68.88 428 GLU A C 1
ATOM 3465 O O . GLU A 1 428 ? 26.854 -20.956 -12.061 1.00 68.88 428 GLU A O 1
ATOM 3470 N N . TYR A 1 429 ? 26.662 -19.587 -10.293 1.00 73.06 429 TYR A N 1
ATOM 3471 C CA . TYR A 1 429 ? 25.214 -19.436 -10.379 1.00 73.06 429 TYR A CA 1
ATOM 3472 C C . TYR A 1 429 ? 24.829 -17.977 -10.608 1.00 73.06 429 TYR A C 1
ATOM 3474 O O . TYR A 1 429 ? 25.359 -17.069 -9.965 1.00 73.06 429 TYR A O 1
ATOM 3482 N N . ASP A 1 430 ? 23.868 -17.777 -11.504 1.00 76.12 430 ASP A N 1
ATOM 3483 C CA . ASP A 1 430 ? 23.144 -16.519 -11.643 1.00 76.12 430 ASP A CA 1
ATOM 3484 C C . ASP A 1 430 ? 21.779 -16.698 -10.963 1.00 76.12 430 ASP A C 1
ATOM 3486 O O . ASP A 1 430 ? 20.953 -17.476 -11.429 1.00 76.12 430 ASP A O 1
ATOM 3490 N N . ILE A 1 431 ? 21.529 -16.000 -9.858 1.00 77.81 431 ILE A N 1
ATOM 3491 C CA . ILE A 1 431 ? 20.219 -15.980 -9.196 1.00 77.81 431 ILE A CA 1
ATOM 3492 C C . ILE A 1 431 ? 19.414 -14.833 -9.783 1.00 77.81 431 ILE A C 1
ATOM 3494 O O . ILE A 1 431 ? 19.829 -13.685 -9.659 1.00 77.81 431 ILE A O 1
ATOM 3498 N N . VAL A 1 432 ? 18.257 -15.118 -10.368 1.00 77.44 432 VAL A N 1
ATOM 3499 C CA . VAL A 1 432 ? 17.299 -14.120 -10.850 1.00 77.44 432 VAL A CA 1
ATOM 3500 C C . VAL A 1 432 ? 16.112 -14.080 -9.894 1.00 77.44 432 VAL A C 1
ATOM 3502 O O . VAL A 1 432 ? 15.486 -15.106 -9.653 1.00 77.44 432 VAL A O 1
ATOM 3505 N N . THR A 1 433 ? 15.795 -12.905 -9.353 1.00 76.06 433 THR A N 1
ATOM 3506 C CA . THR A 1 433 ? 14.691 -12.733 -8.395 1.00 76.06 433 THR A CA 1
ATOM 3507 C C . THR A 1 433 ? 13.909 -11.450 -8.636 1.00 76.06 433 THR A C 1
ATOM 3509 O O . THR A 1 433 ? 14.382 -10.557 -9.336 1.00 76.06 433 THR A O 1
ATOM 3512 N N . ALA A 1 434 ? 12.721 -11.350 -8.045 1.00 73.81 434 ALA A N 1
ATOM 3513 C CA . ALA A 1 434 ? 11.918 -10.134 -8.017 1.00 73.81 434 ALA A CA 1
ATOM 3514 C C . ALA A 1 434 ? 12.598 -9.001 -7.222 1.00 73.81 434 ALA A C 1
ATOM 3516 O O . ALA A 1 434 ? 13.265 -9.248 -6.219 1.00 73.81 434 ALA A O 1
ATOM 3517 N N . SER A 1 435 ? 12.369 -7.750 -7.630 1.00 70.50 435 SER A N 1
ATOM 3518 C CA . SER A 1 435 ? 12.910 -6.524 -7.027 1.00 70.50 435 SER A CA 1
ATOM 3519 C C . SER A 1 435 ? 12.582 -6.395 -5.545 1.00 70.50 435 SER A C 1
ATOM 3521 O O . SER A 1 435 ? 13.395 -5.875 -4.786 1.00 70.50 435 SER A O 1
ATOM 3523 N N . TYR A 1 436 ? 11.412 -6.895 -5.143 1.00 71.31 436 TYR A N 1
ATOM 3524 C CA . TYR A 1 436 ? 10.985 -6.987 -3.750 1.00 71.31 436 TYR A C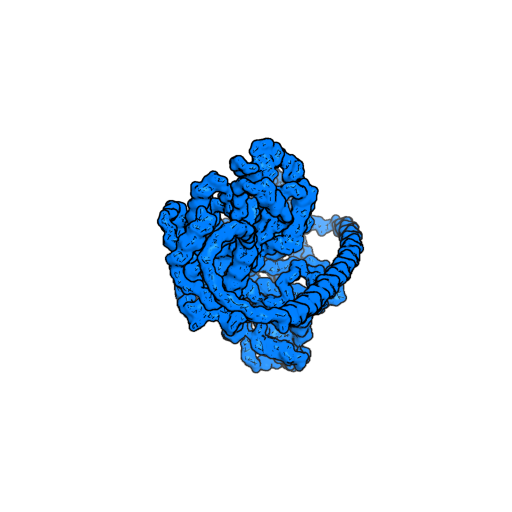A 1
ATOM 3525 C C . TYR A 1 436 ? 11.956 -7.808 -2.885 1.00 71.31 436 TYR A C 1
ATOM 3527 O O . TYR A 1 436 ? 12.276 -7.429 -1.763 1.00 71.31 436 TYR A O 1
ATOM 3535 N N . ASP A 1 437 ? 12.501 -8.892 -3.435 1.00 70.31 437 ASP A N 1
ATOM 3536 C CA . ASP A 1 437 ? 13.327 -9.850 -2.695 1.00 70.31 437 ASP A CA 1
ATOM 3537 C C . ASP A 1 437 ? 14.824 -9.497 -2.702 1.00 70.31 437 ASP A C 1
ATOM 3539 O O . ASP A 1 437 ? 15.597 -9.983 -1.872 1.00 70.31 437 ASP A O 1
ATOM 3543 N N . CYS A 1 438 ? 15.258 -8.624 -3.617 1.00 71.38 438 CYS A N 1
ATOM 3544 C CA . CYS A 1 438 ? 16.670 -8.279 -3.796 1.00 71.38 438 CYS A CA 1
ATOM 3545 C C . CYS A 1 438 ? 17.346 -7.736 -2.526 1.00 71.38 438 CYS A C 1
ATOM 3547 O O . CYS A 1 438 ? 18.448 -8.199 -2.219 1.00 71.38 438 CYS A O 1
ATOM 3549 N N . PRO A 1 439 ? 16.748 -6.806 -1.749 1.00 66.31 439 PRO A N 1
ATOM 3550 C CA . PRO A 1 439 ? 17.393 -6.299 -0.540 1.00 66.31 439 PRO A CA 1
ATOM 3551 C C . PRO A 1 439 ? 17.681 -7.410 0.476 1.00 66.31 439 PRO A C 1
ATOM 3553 O O . PRO A 1 439 ? 18.784 -7.471 1.019 1.00 66.31 439 PRO A O 1
ATOM 3556 N N . ARG A 1 440 ? 16.738 -8.344 0.663 1.00 66.31 440 ARG A N 1
ATOM 3557 C CA . ARG A 1 440 ? 16.866 -9.469 1.604 1.00 66.31 440 ARG A CA 1
ATOM 3558 C C . ARG A 1 440 ? 17.979 -10.428 1.182 1.00 66.31 440 ARG A C 1
ATOM 3560 O O . ARG A 1 440 ? 18.826 -10.790 1.997 1.00 66.31 440 ARG A O 1
ATOM 3567 N N . ILE A 1 441 ? 18.033 -10.791 -0.102 1.00 69.81 441 ILE A N 1
ATOM 3568 C CA . ILE A 1 441 ? 19.106 -11.648 -0.632 1.00 69.81 441 ILE A CA 1
ATOM 3569 C C . ILE A 1 441 ? 20.471 -10.936 -0.554 1.00 69.81 441 ILE A C 1
ATOM 3571 O O . ILE A 1 441 ? 21.473 -11.548 -0.181 1.00 69.81 441 ILE A O 1
ATOM 3575 N N . SER A 1 442 ? 20.524 -9.629 -0.827 1.00 69.38 442 SER A N 1
ATOM 3576 C CA . SER A 1 442 ? 21.754 -8.832 -0.721 1.00 69.38 442 SER A CA 1
ATOM 3577 C C . SER A 1 442 ? 22.285 -8.755 0.714 1.00 69.38 442 SER A C 1
ATOM 3579 O O . SER A 1 442 ? 23.479 -8.960 0.929 1.00 69.38 442 SER A O 1
ATOM 3581 N N . GLN A 1 443 ? 21.422 -8.484 1.700 1.00 61.97 443 GLN A N 1
ATOM 3582 C CA . GLN A 1 443 ? 21.796 -8.449 3.124 1.00 61.97 443 GLN A CA 1
ATOM 3583 C C . GLN A 1 443 ? 22.431 -9.766 3.568 1.00 61.97 443 GLN A C 1
ATOM 3585 O O . GLN A 1 443 ? 23.410 -9.782 4.317 1.00 61.97 443 GLN A O 1
ATOM 3590 N N . ILE A 1 444 ? 21.895 -10.877 3.071 1.00 65.06 444 ILE A N 1
ATOM 3591 C CA . ILE A 1 444 ? 22.423 -12.201 3.356 1.00 65.06 444 ILE A CA 1
ATOM 3592 C C . ILE A 1 444 ? 23.840 -12.352 2.806 1.00 65.06 444 ILE A C 1
ATOM 3594 O O . ILE A 1 444 ? 24.746 -12.670 3.575 1.00 65.06 444 ILE A O 1
ATOM 3598 N N . PHE A 1 445 ? 24.068 -12.055 1.525 1.00 66.94 445 PHE A N 1
ATOM 3599 C CA . PHE A 1 445 ? 25.411 -12.143 0.943 1.00 66.94 445 PHE A CA 1
ATOM 3600 C C . PHE A 1 445 ? 26.417 -11.186 1.599 1.00 66.94 445 PHE A C 1
ATOM 3602 O O . PHE A 1 445 ? 27.591 -11.529 1.745 1.00 66.94 445 PHE A O 1
ATOM 3609 N N . GLN A 1 446 ? 25.981 -10.002 2.035 1.00 63.47 446 GLN A N 1
ATOM 3610 C CA . GLN A 1 446 ? 26.835 -9.071 2.779 1.00 63.47 446 GLN A CA 1
ATOM 3611 C C . GLN A 1 446 ? 27.275 -9.666 4.122 1.00 63.47 446 GLN A C 1
ATOM 3613 O O . GLN A 1 446 ? 28.463 -9.638 4.443 1.00 63.47 446 GLN A O 1
ATOM 3618 N N . ARG A 1 447 ? 26.347 -10.282 4.866 1.00 58.75 447 ARG A N 1
ATOM 3619 C CA . ARG A 1 447 ? 26.641 -10.912 6.162 1.00 58.75 447 ARG A CA 1
ATOM 3620 C C . ARG A 1 447 ? 27.449 -12.203 6.046 1.00 58.75 447 ARG A C 1
ATOM 3622 O O . ARG A 1 447 ? 28.246 -12.496 6.931 1.00 58.75 447 ARG A O 1
ATOM 3629 N N . MET A 1 448 ? 27.293 -12.954 4.953 1.00 61.62 448 MET A N 1
ATOM 3630 C CA . MET A 1 448 ? 28.144 -14.116 4.655 1.00 61.62 448 MET A CA 1
ATOM 3631 C C . MET A 1 448 ? 29.615 -13.719 4.469 1.00 61.62 448 MET A C 1
ATOM 3633 O O . MET A 1 448 ? 30.507 -14.455 4.884 1.00 61.62 448 MET A O 1
ATOM 3637 N N . ASN A 1 449 ? 29.863 -12.545 3.881 1.00 52.38 449 ASN A N 1
ATOM 3638 C CA . ASN A 1 449 ? 31.207 -12.044 3.591 1.00 52.38 449 ASN A CA 1
ATOM 3639 C C . ASN A 1 449 ? 31.849 -11.267 4.756 1.00 52.38 449 ASN A C 1
ATOM 3641 O O . ASN A 1 449 ? 33.071 -11.107 4.788 1.00 52.38 449 ASN A O 1
ATOM 3645 N N . SER A 1 450 ? 31.069 -10.795 5.731 1.00 44.56 450 SER A N 1
ATOM 3646 C CA . SER A 1 450 ? 31.588 -10.108 6.915 1.00 44.56 450 SER A CA 1
ATOM 3647 C C . SER A 1 450 ? 32.019 -11.109 7.993 1.00 44.56 450 SER A C 1
ATOM 3649 O O . SER A 1 450 ? 31.213 -11.583 8.787 1.00 44.56 450 SER A O 1
ATOM 3651 N N . SER A 1 451 ? 33.321 -11.390 8.077 1.00 38.66 451 SER A N 1
ATOM 3652 C CA . SER A 1 451 ? 33.938 -12.040 9.252 1.00 38.66 451 SER A CA 1
ATOM 3653 C C . SER A 1 451 ? 34.195 -11.059 10.411 1.00 38.66 451 SER A C 1
ATOM 3655 O O . SER A 1 451 ? 34.969 -11.363 11.315 1.00 38.66 451 SER A O 1
ATOM 3657 N N . SER A 1 452 ? 33.622 -9.856 10.367 1.00 31.36 452 SER A N 1
ATOM 3658 C CA . SER A 1 452 ? 33.903 -8.773 11.308 1.00 31.36 452 SER A CA 1
ATOM 3659 C C . SER A 1 452 ? 32.615 -8.078 11.729 1.00 31.36 452 SER A C 1
ATOM 3661 O O . SER A 1 452 ? 31.897 -7.556 10.878 1.00 31.36 452 SER A O 1
ATOM 3663 N N . GLU A 1 453 ? 32.373 -8.052 13.039 1.00 33.78 453 GLU A N 1
ATOM 3664 C CA . GLU A 1 453 ? 31.425 -7.169 13.720 1.00 33.78 453 GLU A CA 1
ATOM 3665 C C . GLU A 1 453 ? 31.713 -5.710 13.343 1.00 33.78 453 GLU A C 1
ATOM 3667 O O . GLU A 1 453 ? 32.599 -5.089 13.918 1.00 33.78 453 GLU A O 1
ATOM 3672 N N . TYR A 1 454 ? 31.006 -5.166 12.359 1.00 31.23 454 TYR A N 1
ATOM 3673 C CA . TYR A 1 454 ? 30.800 -3.727 12.228 1.00 31.23 454 TYR A CA 1
ATOM 3674 C C . TYR A 1 454 ? 29.489 -3.498 11.479 1.00 31.23 454 TYR A C 1
ATOM 3676 O O . TYR A 1 454 ? 29.418 -3.669 10.262 1.00 31.23 454 TYR A O 1
ATOM 3684 N N . ASP A 1 455 ? 28.465 -3.108 12.240 1.00 31.50 455 ASP A N 1
ATOM 3685 C CA . ASP A 1 455 ? 27.286 -2.411 11.735 1.00 31.50 455 ASP A CA 1
ATOM 3686 C C . ASP A 1 455 ? 27.760 -1.148 11.006 1.00 31.50 455 ASP A C 1
ATOM 3688 O O . ASP A 1 455 ? 28.300 -0.217 11.611 1.00 31.50 455 ASP A O 1
ATOM 3692 N N . GLN A 1 456 ? 27.600 -1.135 9.687 1.00 26.77 456 GLN A N 1
ATOM 3693 C CA . GLN A 1 456 ? 27.572 0.095 8.914 1.00 26.77 456 GLN A CA 1
ATOM 3694 C C . GLN A 1 456 ? 26.128 0.331 8.488 1.00 26.77 456 GLN A C 1
ATOM 3696 O O . GLN A 1 456 ? 25.511 -0.545 7.884 1.00 26.77 456 GLN A O 1
ATOM 3701 N N . ASP A 1 457 ? 25.621 1.528 8.786 1.00 28.73 457 ASP A N 1
ATOM 3702 C CA . ASP A 1 457 ? 24.396 2.081 8.214 1.00 28.73 457 ASP A CA 1
ATOM 3703 C C . ASP A 1 457 ? 24.508 2.087 6.682 1.00 28.73 457 ASP A C 1
ATOM 3705 O O . ASP A 1 457 ? 25.109 2.981 6.078 1.00 28.73 457 ASP A O 1
ATOM 3709 N N . ILE A 1 458 ? 23.941 1.069 6.038 1.00 27.78 458 ILE A N 1
ATOM 3710 C CA . ILE A 1 458 ? 23.817 1.010 4.584 1.00 27.78 458 ILE A CA 1
ATOM 3711 C C . ILE A 1 458 ? 22.454 1.596 4.215 1.00 27.78 458 ILE A C 1
ATOM 3713 O O . ILE A 1 458 ? 21.416 0.965 4.400 1.00 27.78 458 ILE A O 1
ATOM 3717 N N . LYS A 1 459 ? 22.462 2.809 3.649 1.00 23.17 459 LYS A N 1
ATOM 3718 C CA . LYS A 1 459 ? 21.325 3.345 2.889 1.00 23.17 459 LYS A CA 1
ATOM 3719 C C . LYS A 1 459 ? 21.117 2.487 1.637 1.00 23.17 459 LYS A C 1
ATOM 3721 O O . LYS A 1 459 ? 22.009 2.396 0.793 1.00 23.17 459 LYS A O 1
ATOM 3726 N N . TYR A 1 460 ? 19.950 1.858 1.526 1.00 27.83 460 TYR A N 1
ATOM 3727 C CA . TYR A 1 460 ? 19.579 1.006 0.396 1.00 27.83 460 TYR A CA 1
ATOM 3728 C C . TYR A 1 460 ? 19.214 1.831 -0.850 1.00 27.83 460 TYR A C 1
ATOM 3730 O O . TYR A 1 460 ? 18.633 2.909 -0.720 1.00 27.83 460 TYR A O 1
ATOM 3738 N N . PRO A 1 461 ? 19.475 1.324 -2.071 1.00 24.39 461 PRO A N 1
ATOM 3739 C CA . PRO A 1 461 ? 18.766 1.790 -3.250 1.00 24.39 461 PRO A CA 1
ATOM 3740 C C . PRO A 1 461 ? 17.298 1.354 -3.134 1.00 24.39 461 PRO A C 1
ATOM 3742 O O . PRO A 1 461 ? 16.972 0.169 -3.103 1.00 24.39 461 PRO A O 1
ATOM 3745 N N . VAL A 1 462 ? 16.449 2.366 -3.001 1.00 28.14 462 VAL A N 1
ATOM 3746 C CA . VAL A 1 462 ? 15.010 2.346 -2.728 1.00 28.14 462 VAL A CA 1
ATOM 3747 C C . VAL A 1 462 ? 14.217 1.590 -3.810 1.00 28.14 462 VAL A C 1
ATOM 3749 O O . VAL A 1 462 ? 14.560 1.631 -4.994 1.00 28.14 462 VAL A O 1
ATOM 3752 N N . HIS A 1 463 ? 13.089 0.982 -3.415 1.00 29.64 463 HIS A N 1
ATOM 3753 C CA . HIS A 1 463 ? 12.006 0.440 -4.262 1.00 29.64 463 HIS A CA 1
ATOM 3754 C C . HIS A 1 463 ? 11.366 1.462 -5.238 1.00 29.64 463 HIS A C 1
ATOM 3756 O O . HIS A 1 463 ? 10.368 1.170 -5.895 1.00 29.64 463 HIS A O 1
ATOM 3762 N N . SER A 1 464 ? 11.952 2.648 -5.400 1.00 31.41 464 SER A N 1
ATOM 3763 C CA . SER A 1 464 ? 11.488 3.717 -6.280 1.00 31.41 464 SER A CA 1
ATOM 3764 C C . SER A 1 464 ? 11.757 3.440 -7.760 1.00 31.41 464 SER A C 1
ATOM 3766 O O . SER A 1 464 ? 11.124 4.061 -8.611 1.00 31.41 464 SER A O 1
ATOM 3768 N N . SER A 1 465 ? 12.651 2.503 -8.105 1.00 40.06 465 SER A N 1
ATOM 3769 C CA . SER A 1 465 ? 13.130 2.383 -9.486 1.00 40.06 465 SER A CA 1
ATOM 3770 C C . SER A 1 465 ? 12.035 1.994 -10.485 1.00 40.06 465 SER A C 1
ATOM 3772 O O . SER A 1 465 ? 12.041 2.539 -11.576 1.00 40.06 465 SER A O 1
ATOM 3774 N N . ASN A 1 466 ? 11.035 1.172 -10.142 1.00 48.84 466 ASN A N 1
ATOM 3775 C CA . ASN A 1 466 ? 10.072 0.676 -11.142 1.00 48.84 466 ASN A CA 1
ATOM 3776 C C . ASN A 1 466 ? 8.936 1.637 -11.484 1.00 48.84 466 ASN A C 1
ATOM 3778 O O . ASN A 1 466 ? 8.544 1.724 -12.647 1.00 48.84 466 ASN A O 1
ATOM 3782 N N . ILE A 1 467 ? 8.389 2.354 -10.502 1.00 41.44 467 ILE A N 1
ATOM 3783 C CA . ILE A 1 467 ? 7.325 3.337 -10.757 1.00 41.44 467 ILE A CA 1
ATOM 3784 C C . ILE A 1 467 ? 7.932 4.583 -11.389 1.00 41.44 467 ILE A C 1
ATOM 3786 O O . ILE A 1 467 ? 7.410 5.063 -12.393 1.00 41.44 467 ILE A O 1
ATOM 3790 N N . VAL A 1 468 ? 9.089 5.030 -10.889 1.00 49.56 468 VAL A N 1
ATOM 3791 C CA . VAL A 1 468 ? 9.851 6.119 -11.505 1.00 49.56 468 VAL A CA 1
ATOM 3792 C C . VAL A 1 468 ? 10.285 5.724 -12.919 1.00 49.56 468 VAL A C 1
ATOM 3794 O O . VAL A 1 468 ? 10.103 6.515 -13.835 1.00 49.56 468 VAL A O 1
ATOM 3797 N N . GLN A 1 469 ? 10.748 4.490 -13.166 1.00 56.66 469 GLN A N 1
ATOM 3798 C CA . GLN A 1 469 ? 11.057 4.026 -14.528 1.00 56.66 469 GLN A CA 1
ATOM 3799 C C . GLN A 1 469 ? 9.815 3.950 -15.418 1.00 56.66 469 GLN A C 1
ATOM 3801 O O . GLN A 1 469 ? 9.894 4.389 -16.559 1.00 56.66 469 GLN A O 1
ATOM 3806 N N . LYS A 1 470 ? 8.663 3.460 -14.937 1.00 59.72 470 LYS A N 1
ATOM 3807 C CA . LYS A 1 470 ? 7.408 3.459 -15.716 1.00 59.72 470 LYS A CA 1
ATOM 3808 C C . LYS A 1 470 ? 6.945 4.880 -16.052 1.00 59.72 470 LYS A C 1
ATOM 3810 O O . LYS A 1 470 ? 6.602 5.139 -17.203 1.00 59.72 470 LYS A O 1
ATOM 3815 N N . GLN A 1 471 ? 6.980 5.801 -15.090 1.00 61.31 471 GLN A N 1
ATOM 3816 C CA . GLN A 1 471 ? 6.657 7.218 -15.297 1.00 61.31 471 GLN A CA 1
ATOM 3817 C C . GLN A 1 471 ? 7.634 7.873 -16.276 1.00 61.31 471 GLN A C 1
ATOM 3819 O O . GLN A 1 471 ? 7.213 8.569 -17.198 1.00 61.31 471 GLN A O 1
ATOM 3824 N N . ILE A 1 472 ? 8.931 7.596 -16.142 1.00 71.06 472 ILE A N 1
ATOM 3825 C CA . ILE A 1 472 ? 9.963 8.040 -17.081 1.00 71.06 472 ILE A CA 1
ATOM 3826 C C . ILE A 1 472 ? 9.701 7.479 -18.484 1.00 71.06 472 ILE A C 1
ATOM 3828 O O . ILE A 1 472 ? 9.728 8.240 -19.446 1.00 71.06 472 ILE A O 1
ATOM 3832 N N . ILE A 1 473 ? 9.394 6.185 -18.624 1.00 72.94 473 ILE A N 1
ATOM 3833 C CA . ILE A 1 473 ? 9.070 5.551 -19.912 1.00 72.94 473 ILE A CA 1
ATOM 3834 C C . ILE A 1 473 ? 7.850 6.230 -20.541 1.00 72.94 473 ILE A C 1
ATOM 3836 O O . ILE A 1 473 ? 7.908 6.618 -21.705 1.00 72.94 473 ILE A O 1
ATOM 3840 N N . GLN A 1 474 ? 6.771 6.437 -19.781 1.00 71.88 474 GLN A N 1
ATOM 3841 C CA . GLN A 1 474 ? 5.571 7.127 -20.266 1.00 71.88 474 GLN A CA 1
ATOM 3842 C C . GLN A 1 474 ? 5.867 8.573 -20.680 1.00 71.88 474 GLN A C 1
ATOM 3844 O O . GLN A 1 474 ? 5.404 9.016 -21.730 1.00 71.88 474 GLN A O 1
ATOM 3849 N N . THR A 1 475 ? 6.692 9.282 -19.911 1.00 78.75 475 THR A N 1
ATOM 3850 C CA . THR A 1 475 ? 7.111 10.658 -20.210 1.00 78.75 475 THR A CA 1
ATOM 3851 C C . THR A 1 475 ? 7.958 10.702 -21.485 1.00 78.75 475 THR A C 1
ATOM 3853 O O . THR A 1 475 ? 7.725 11.538 -22.357 1.00 78.75 475 THR A O 1
ATOM 3856 N N . ILE A 1 476 ? 8.879 9.751 -21.676 1.00 82.88 476 ILE A N 1
ATOM 3857 C CA . ILE A 1 476 ? 9.652 9.609 -22.919 1.00 82.88 476 ILE A CA 1
ATOM 3858 C C . ILE A 1 476 ? 8.724 9.279 -24.095 1.00 82.88 476 ILE A C 1
ATOM 3860 O O . ILE A 1 476 ? 8.893 9.841 -25.176 1.00 82.88 476 ILE A O 1
ATOM 3864 N N . ILE A 1 477 ? 7.720 8.415 -23.922 1.00 78.94 477 ILE A N 1
ATOM 3865 C CA . ILE A 1 477 ? 6.732 8.106 -24.970 1.00 78.94 477 ILE A CA 1
ATOM 3866 C C . ILE A 1 477 ? 5.948 9.369 -25.359 1.00 78.94 477 ILE A C 1
ATOM 3868 O O . ILE A 1 477 ? 5.803 9.648 -26.551 1.00 78.94 477 ILE A O 1
ATOM 3872 N N . GLN A 1 478 ? 5.513 10.167 -24.381 1.00 79.50 478 GLN A N 1
ATOM 3873 C CA . GLN A 1 478 ? 4.811 11.433 -24.612 1.00 79.50 478 GLN A CA 1
ATOM 3874 C C . GLN A 1 478 ? 5.692 12.444 -25.352 1.00 79.50 478 GLN A C 1
ATOM 3876 O O . GLN A 1 478 ? 5.318 12.883 -26.440 1.00 79.50 478 GLN A O 1
ATOM 3881 N N . ILE A 1 479 ? 6.890 12.748 -24.840 1.00 81.56 479 ILE A N 1
ATOM 3882 C CA . ILE A 1 479 ? 7.833 13.684 -25.479 1.00 81.56 479 ILE A CA 1
ATOM 3883 C C . ILE A 1 479 ? 8.196 13.199 -26.888 1.00 81.56 479 ILE A C 1
ATOM 3885 O O . ILE A 1 479 ? 8.259 13.979 -27.840 1.00 81.56 479 ILE A O 1
ATOM 3889 N N . SER A 1 480 ? 8.399 11.891 -27.054 1.00 83.88 480 SER A N 1
ATOM 3890 C CA . SER A 1 480 ? 8.793 11.318 -28.336 1.00 83.88 480 SER A CA 1
ATOM 3891 C C . SER A 1 480 ? 7.650 11.224 -29.346 1.00 83.88 480 SER A C 1
ATOM 3893 O O . SER A 1 480 ? 7.919 11.039 -30.531 1.00 83.88 480 SER A O 1
ATOM 3895 N N . SER A 1 481 ? 6.379 11.293 -28.936 1.00 79.06 481 SER A N 1
ATOM 3896 C CA . SER A 1 481 ? 5.231 11.255 -29.858 1.00 79.06 481 SER A CA 1
ATOM 3897 C C . SER A 1 481 ? 5.226 12.454 -30.816 1.00 79.06 481 SER A C 1
ATOM 3899 O O . SER A 1 481 ? 5.023 12.270 -32.014 1.00 79.06 481 SER A O 1
ATOM 3901 N N . GLY A 1 482 ? 5.608 13.636 -30.322 1.00 73.50 482 GLY A N 1
ATOM 3902 C CA . GLY A 1 482 ? 5.709 14.860 -31.120 1.00 73.50 482 GLY A CA 1
ATOM 3903 C C . GLY A 1 482 ? 6.934 14.931 -32.038 1.00 73.50 482 GLY A C 1
ATOM 3904 O O . GLY A 1 482 ? 6.953 15.733 -32.964 1.00 73.50 482 GLY A O 1
ATOM 3905 N N . LEU A 1 483 ? 7.958 14.085 -31.849 1.00 79.81 483 LEU A N 1
ATOM 3906 C CA . LEU A 1 483 ? 9.218 14.158 -32.614 1.00 79.81 483 LEU A CA 1
ATOM 3907 C C . LEU A 1 483 ? 9.063 13.874 -34.118 1.00 79.81 483 LEU A C 1
ATOM 3909 O O . LEU A 1 483 ? 9.915 14.287 -34.909 1.00 79.81 483 LEU A O 1
ATOM 3913 N N . THR A 1 484 ? 8.012 13.152 -34.509 1.00 66.81 484 THR A N 1
ATOM 3914 C CA . THR A 1 484 ? 7.738 12.741 -35.896 1.00 66.81 484 THR A CA 1
ATOM 3915 C C . THR A 1 484 ? 6.641 13.560 -36.575 1.00 66.81 484 THR A C 1
ATOM 3917 O O . THR A 1 484 ? 6.317 13.293 -37.730 1.00 66.81 484 THR A O 1
ATOM 3920 N N . GLU A 1 485 ? 6.062 14.545 -35.889 1.00 74.06 485 GLU A N 1
ATOM 3921 C CA . GLU A 1 485 ? 5.043 15.421 -36.468 1.00 74.06 485 GLU A CA 1
ATOM 3922 C C . GLU A 1 485 ? 5.675 16.464 -37.405 1.00 74.06 485 GLU A C 1
ATOM 3924 O O . GLU A 1 485 ? 6.723 17.040 -37.108 1.00 74.06 485 GLU A O 1
ATOM 3929 N N . GLU A 1 486 ? 5.037 16.742 -38.548 1.00 61.88 486 GLU A N 1
ATOM 3930 C CA . GLU A 1 486 ? 5.563 17.685 -39.556 1.00 61.88 486 GLU A CA 1
ATOM 3931 C C . GLU A 1 486 ? 5.621 19.145 -39.061 1.00 61.88 486 GLU A C 1
ATOM 3933 O O . GLU A 1 486 ? 6.356 19.952 -39.628 1.00 61.88 486 GLU A O 1
ATOM 3938 N N . ASN A 1 487 ? 4.888 19.482 -37.992 1.00 67.06 487 ASN A N 1
ATOM 3939 C CA . ASN A 1 487 ? 4.690 20.859 -37.526 1.00 67.06 487 ASN A CA 1
ATOM 3940 C C . ASN A 1 487 ? 5.605 21.301 -36.370 1.00 67.06 487 ASN A C 1
ATOM 3942 O O . ASN A 1 487 ? 5.580 22.478 -36.018 1.00 67.06 487 ASN A O 1
ATOM 3946 N N . ILE A 1 488 ? 6.399 20.406 -35.774 1.00 79.00 488 ILE A N 1
ATOM 3947 C CA . ILE A 1 488 ? 7.269 20.756 -34.639 1.00 79.00 488 ILE A CA 1
ATOM 3948 C C . ILE A 1 488 ? 8.593 21.380 -35.121 1.00 79.00 488 ILE A C 1
ATOM 3950 O O . ILE A 1 488 ? 9.228 20.895 -36.068 1.00 79.00 488 ILE A O 1
ATOM 3954 N N . GLY A 1 489 ? 9.039 22.459 -34.471 1.00 81.69 489 GLY A N 1
ATOM 3955 C CA . GLY A 1 489 ? 10.256 23.174 -34.859 1.00 81.69 489 GLY A CA 1
ATOM 3956 C C . GLY A 1 489 ? 11.538 22.376 -34.582 1.00 81.69 489 GLY A C 1
ATOM 3957 O O . GLY A 1 489 ? 11.629 21.620 -33.619 1.00 81.69 489 GLY A O 1
ATOM 3958 N N . GLU A 1 490 ? 12.598 22.567 -35.378 1.00 82.25 490 GLU A N 1
ATOM 3959 C CA . GLU A 1 490 ? 13.873 21.841 -35.181 1.00 82.25 490 GLU A CA 1
ATOM 3960 C C . GLU A 1 490 ? 14.535 22.137 -33.816 1.00 82.25 490 GLU A C 1
ATOM 3962 O O . GLU A 1 490 ? 15.228 21.284 -33.264 1.00 82.25 490 GLU A O 1
ATOM 3967 N N . ASN A 1 491 ? 14.309 23.320 -33.235 1.00 83.19 491 ASN A N 1
ATOM 3968 C CA . ASN A 1 491 ? 14.793 23.639 -31.887 1.00 83.19 491 ASN A CA 1
ATOM 3969 C C . ASN A 1 491 ? 14.016 22.876 -30.805 1.00 83.19 491 ASN A C 1
ATOM 3971 O O . ASN A 1 491 ? 14.623 22.363 -29.870 1.00 83.19 491 ASN A O 1
ATOM 3975 N N . GLU A 1 492 ? 12.700 22.739 -30.965 1.00 84.06 492 GLU A N 1
ATOM 3976 C CA . GLU A 1 492 ? 11.842 21.974 -30.054 1.00 84.06 492 GLU A CA 1
ATOM 3977 C C . GLU A 1 492 ? 12.189 20.482 -30.106 1.00 84.06 492 GLU A C 1
ATOM 3979 O O . GLU A 1 492 ? 12.325 19.848 -29.063 1.00 84.06 492 GLU A O 1
ATOM 3984 N N . LYS A 1 493 ? 12.472 19.936 -31.301 1.00 86.69 493 LYS A N 1
ATOM 3985 C CA . LYS A 1 493 ? 12.994 18.565 -31.453 1.00 86.69 493 LYS A CA 1
ATOM 3986 C C . LYS A 1 493 ? 14.326 18.368 -30.732 1.00 86.69 493 LYS A C 1
ATOM 3988 O O . LYS A 1 493 ? 14.543 17.328 -30.116 1.00 86.69 493 LYS A O 1
ATOM 3993 N N . ALA A 1 494 ? 15.233 19.344 -30.814 1.00 87.44 494 ALA A N 1
ATOM 3994 C CA . ALA A 1 494 ? 16.515 19.264 -30.122 1.00 87.44 494 ALA A CA 1
ATOM 3995 C C . ALA A 1 494 ? 16.326 19.255 -28.597 1.00 87.44 494 ALA A C 1
ATOM 3997 O O . ALA A 1 494 ? 16.905 18.399 -27.935 1.00 87.44 494 ALA A O 1
ATOM 3998 N N . VAL A 1 495 ? 15.477 20.135 -28.058 1.00 87.50 495 VAL A N 1
ATOM 3999 C CA . VAL A 1 495 ? 15.159 20.192 -26.621 1.00 87.50 495 VAL A CA 1
ATOM 4000 C C . VAL A 1 495 ? 14.478 18.904 -26.146 1.00 87.50 495 VAL A C 1
ATOM 4002 O O . VAL A 1 495 ? 14.863 18.353 -25.118 1.00 87.50 495 VAL A O 1
ATOM 4005 N N . ALA A 1 496 ? 13.537 18.364 -26.923 1.00 88.25 496 ALA A N 1
ATOM 4006 C CA . ALA A 1 496 ? 12.881 17.091 -26.632 1.00 88.25 496 ALA A CA 1
ATOM 4007 C C . ALA A 1 496 ? 13.886 15.927 -26.554 1.00 88.25 496 ALA A C 1
ATOM 4009 O O . ALA A 1 496 ? 13.853 15.142 -25.609 1.00 88.25 496 ALA A O 1
ATOM 4010 N N . LEU A 1 497 ? 14.837 15.840 -27.492 1.00 90.81 497 LEU A N 1
ATOM 4011 C CA . LEU A 1 497 ? 15.896 14.825 -27.442 1.00 90.81 497 LEU A CA 1
ATOM 4012 C C . LEU A 1 497 ? 16.822 14.997 -26.229 1.00 90.81 497 LEU A C 1
ATOM 4014 O O . LEU A 1 497 ? 17.240 14.002 -25.643 1.00 90.81 497 LEU A O 1
ATOM 4018 N N . GLN A 1 498 ? 17.125 16.235 -25.833 1.00 93.38 498 GLN A N 1
ATOM 4019 C CA . GLN A 1 498 ? 17.920 16.513 -24.633 1.00 93.38 498 GLN A CA 1
ATOM 4020 C C . GLN A 1 498 ? 17.190 16.062 -23.364 1.00 93.38 498 GLN A C 1
ATOM 4022 O O . GLN A 1 498 ? 17.795 15.388 -22.531 1.00 93.38 498 GLN A O 1
ATOM 4027 N N . GLN A 1 499 ? 15.893 16.366 -23.239 1.00 90.50 499 GLN A N 1
ATOM 4028 C CA . GLN A 1 499 ? 15.065 15.901 -22.121 1.00 90.50 499 GLN A CA 1
ATOM 4029 C C . GLN A 1 499 ? 15.002 14.374 -22.067 1.00 90.50 499 GLN A C 1
ATOM 4031 O O . GLN A 1 499 ? 15.138 13.793 -20.998 1.00 90.50 499 GLN A O 1
ATOM 4036 N N . ILE A 1 500 ? 14.872 13.705 -23.215 1.00 89.81 500 ILE A N 1
ATOM 4037 C CA . ILE A 1 500 ? 14.870 12.239 -23.263 1.00 89.81 500 ILE A CA 1
ATOM 4038 C C . ILE A 1 500 ? 16.212 11.665 -22.788 1.00 89.81 500 ILE A C 1
ATOM 4040 O O . ILE A 1 500 ? 16.218 10.720 -22.005 1.00 89.81 500 ILE A O 1
ATOM 4044 N N . ILE A 1 501 ? 17.347 12.248 -23.189 1.00 90.62 501 ILE A N 1
ATOM 4045 C CA . ILE A 1 501 ? 18.670 11.842 -22.683 1.00 90.62 501 ILE A CA 1
ATOM 4046 C C . ILE A 1 501 ? 18.749 12.014 -21.159 1.00 90.62 501 ILE A C 1
ATOM 4048 O O . ILE A 1 501 ? 19.209 11.106 -20.468 1.00 90.62 501 ILE A O 1
ATOM 4052 N N . ALA A 1 502 ? 18.267 13.141 -20.629 1.00 85.94 502 ALA A N 1
ATOM 4053 C CA . ALA A 1 502 ? 18.226 13.401 -19.191 1.00 85.94 502 ALA A CA 1
ATOM 4054 C C . ALA A 1 502 ? 17.371 12.365 -18.443 1.00 85.94 502 ALA A C 1
ATOM 4056 O O . ALA A 1 502 ? 17.825 11.780 -17.466 1.00 85.94 502 ALA A O 1
ATOM 4057 N N . LEU A 1 503 ? 16.176 12.066 -18.952 1.00 82.81 503 LEU A N 1
ATOM 4058 C CA . LEU A 1 503 ? 15.258 11.079 -18.384 1.00 82.81 503 LEU A CA 1
ATOM 4059 C C . LEU A 1 503 ? 15.834 9.653 -18.411 1.00 82.81 503 LEU A C 1
ATOM 4061 O O . LEU A 1 503 ? 15.726 8.920 -17.427 1.00 82.81 503 LEU A O 1
ATOM 4065 N N . ILE A 1 504 ? 16.519 9.272 -19.495 1.00 83.25 504 ILE A N 1
ATOM 4066 C CA . ILE A 1 504 ? 17.249 7.997 -19.587 1.00 83.25 504 ILE A CA 1
ATOM 4067 C C . ILE A 1 504 ? 18.334 7.919 -18.500 1.00 83.25 504 ILE A C 1
ATOM 4069 O O . ILE A 1 504 ? 18.500 6.870 -17.880 1.00 83.25 504 ILE A O 1
ATOM 4073 N N . ILE A 1 505 ? 19.046 9.014 -18.227 1.00 83.12 505 ILE A N 1
ATOM 4074 C CA . ILE A 1 505 ? 20.083 9.077 -17.184 1.00 83.12 505 ILE A CA 1
ATOM 4075 C C . ILE A 1 505 ? 19.472 8.983 -15.781 1.00 83.12 505 ILE A C 1
ATOM 4077 O O . ILE A 1 505 ? 19.956 8.196 -14.965 1.00 83.12 505 ILE A O 1
ATOM 4081 N N . ILE A 1 506 ? 18.398 9.735 -15.522 1.00 77.00 506 ILE A N 1
ATOM 4082 C CA . ILE A 1 506 ? 17.678 9.747 -14.238 1.00 77.00 506 ILE A CA 1
ATOM 4083 C C . ILE A 1 506 ? 17.138 8.354 -13.898 1.00 77.00 506 ILE A C 1
ATOM 4085 O O . ILE A 1 506 ? 17.145 7.953 -12.739 1.00 77.00 506 ILE A O 1
ATOM 4089 N N . SER A 1 507 ? 16.742 7.573 -14.907 1.00 72.69 507 SER A N 1
ATOM 4090 C CA . SER A 1 507 ? 16.174 6.237 -14.703 1.00 72.69 507 SER A CA 1
ATOM 4091 C C . SER A 1 507 ? 17.097 5.221 -14.018 1.00 72.69 507 SER A C 1
ATOM 4093 O O . SER A 1 507 ? 16.629 4.179 -13.551 1.00 72.69 507 SER A O 1
ATOM 4095 N N . GLY A 1 508 ? 18.414 5.457 -14.035 1.00 67.44 508 GLY A N 1
ATOM 4096 C CA . GLY A 1 508 ? 19.420 4.510 -13.554 1.00 67.44 508 GLY A CA 1
ATOM 4097 C C . GLY A 1 508 ? 19.563 3.227 -14.393 1.00 67.44 508 GLY A C 1
ATOM 4098 O O . GLY A 1 508 ? 20.509 2.476 -14.163 1.00 67.44 508 GLY A O 1
ATOM 4099 N N . ASN A 1 509 ? 18.687 2.985 -15.381 1.00 68.88 509 ASN A N 1
ATOM 4100 C CA . ASN A 1 509 ? 18.635 1.775 -16.209 1.00 68.88 509 ASN A CA 1
ATOM 4101 C C . ASN A 1 509 ? 18.364 2.111 -17.691 1.00 68.88 509 ASN A C 1
ATOM 4103 O O . ASN A 1 509 ? 17.300 1.846 -18.255 1.00 68.88 509 ASN A O 1
ATOM 4107 N N . TRP A 1 510 ? 19.372 2.719 -18.315 1.00 75.19 510 TRP A N 1
ATOM 4108 C CA . TRP A 1 510 ? 19.338 3.263 -19.673 1.00 75.19 510 TRP A CA 1
ATOM 4109 C C . TRP A 1 510 ? 18.818 2.326 -20.776 1.00 75.19 510 TRP A C 1
ATOM 4111 O O . TRP A 1 510 ? 17.977 2.743 -21.566 1.00 75.19 510 TRP A O 1
ATOM 4121 N N . GLU A 1 511 ? 19.296 1.079 -20.830 1.00 67.81 511 GLU A N 1
ATOM 4122 C CA . GLU A 1 511 ? 18.966 0.091 -21.860 1.00 67.81 511 GLU A CA 1
ATOM 4123 C C . GLU A 1 511 ? 17.479 -0.261 -21.794 1.00 67.81 511 GLU A C 1
ATOM 4125 O O . GLU A 1 511 ? 16.773 -0.150 -22.794 1.00 67.81 511 GLU A O 1
ATOM 4130 N N . GLN A 1 512 ? 16.978 -0.621 -20.608 1.00 66.00 512 GLN A N 1
ATOM 4131 C CA . GLN A 1 512 ? 15.586 -1.044 -20.450 1.00 66.00 512 GLN A CA 1
ATOM 4132 C C . GLN A 1 512 ? 14.605 0.098 -20.729 1.00 66.00 512 GLN A C 1
ATOM 4134 O O . GLN A 1 512 ? 13.632 -0.100 -21.454 1.00 66.00 512 GLN A O 1
ATOM 4139 N N . VAL A 1 513 ? 14.878 1.304 -20.223 1.00 68.81 513 VAL A N 1
ATOM 4140 C CA . VAL A 1 513 ? 13.999 2.467 -20.421 1.00 68.81 513 VAL A CA 1
ATOM 4141 C C . VAL A 1 513 ? 13.991 2.942 -21.872 1.00 68.81 513 VAL A C 1
ATOM 4143 O O . VAL A 1 513 ? 12.933 3.265 -22.419 1.00 68.81 513 VAL A O 1
ATOM 4146 N N . ALA A 1 514 ? 15.146 2.958 -22.534 1.00 72.06 514 ALA A N 1
ATOM 4147 C CA . ALA A 1 514 ? 15.226 3.360 -23.932 1.00 72.06 514 ALA A CA 1
ATOM 4148 C C . ALA A 1 514 ? 14.575 2.328 -24.876 1.00 72.06 514 ALA A C 1
ATOM 4150 O O . ALA A 1 514 ? 13.922 2.712 -25.845 1.00 72.06 514 ALA A O 1
ATOM 4151 N N . LEU A 1 515 ? 14.683 1.028 -24.581 1.00 68.44 515 LEU A N 1
ATOM 4152 C CA . LEU A 1 515 ? 13.996 -0.013 -25.352 1.00 68.44 515 LEU A CA 1
ATOM 4153 C C . LEU A 1 515 ? 12.476 0.032 -25.141 1.00 68.44 515 LEU A C 1
ATOM 4155 O O . LEU A 1 515 ? 11.724 0.032 -26.113 1.00 68.44 515 LEU A O 1
ATOM 4159 N N . ALA A 1 516 ? 12.023 0.127 -23.888 1.00 65.38 516 ALA A N 1
ATOM 4160 C CA . ALA A 1 516 ? 10.600 0.126 -23.541 1.00 65.38 516 ALA A CA 1
ATOM 4161 C C . ALA A 1 516 ? 9.844 1.381 -24.013 1.00 65.38 516 ALA A C 1
ATOM 4163 O O . ALA A 1 516 ? 8.628 1.346 -24.167 1.00 65.38 516 ALA A O 1
ATOM 4164 N N . SER A 1 517 ? 10.552 2.487 -24.251 1.00 74.38 517 SER A N 1
ATOM 4165 C CA . SER A 1 517 ? 9.967 3.731 -24.767 1.00 74.38 517 SER A CA 1
ATOM 4166 C C . SER A 1 517 ? 9.951 3.834 -26.297 1.00 74.38 517 SER A C 1
ATOM 4168 O O . SER A 1 517 ? 9.507 4.849 -26.835 1.00 74.38 517 SER A O 1
ATOM 4170 N N . GLU A 1 518 ? 10.463 2.819 -27.005 1.00 81.50 518 GLU A N 1
ATOM 4171 C CA . GLU A 1 518 ? 10.590 2.778 -28.471 1.00 81.50 518 GLU A CA 1
ATOM 4172 C C . GLU A 1 518 ? 11.387 3.956 -29.077 1.00 81.50 518 GLU A C 1
ATOM 4174 O O . GLU A 1 518 ? 11.345 4.206 -30.291 1.00 81.50 518 GLU A O 1
ATOM 4179 N N . ILE A 1 519 ? 12.153 4.691 -28.259 1.00 85.81 519 ILE A N 1
ATOM 4180 C CA . ILE A 1 519 ? 12.854 5.897 -28.714 1.00 85.81 519 ILE A CA 1
ATOM 4181 C C . ILE A 1 519 ? 13.926 5.580 -29.760 1.00 85.81 519 ILE A C 1
ATOM 4183 O O . ILE A 1 519 ? 14.192 6.402 -30.639 1.00 85.81 519 ILE A O 1
ATOM 4187 N N . GLU A 1 520 ? 14.497 4.374 -29.730 1.00 82.81 520 GLU A N 1
ATOM 4188 C CA . GLU A 1 520 ? 15.512 3.934 -30.687 1.00 82.81 520 GLU A CA 1
ATOM 4189 C C . GLU A 1 520 ? 15.031 4.070 -32.142 1.00 82.81 520 GLU A C 1
ATOM 4191 O O . GLU A 1 520 ? 15.751 4.584 -33.005 1.00 82.81 520 GLU A O 1
ATOM 4196 N N . GLY A 1 521 ? 13.788 3.656 -32.417 1.00 80.19 521 GLY A N 1
ATOM 4197 C CA . GLY A 1 521 ? 13.197 3.733 -33.751 1.00 80.19 521 GLY A CA 1
ATOM 4198 C C . GLY A 1 521 ? 13.059 5.178 -34.229 1.00 80.19 521 GLY A C 1
ATOM 4199 O O . GLY A 1 521 ? 13.436 5.505 -35.357 1.00 80.19 521 GLY A O 1
ATOM 4200 N N . LYS A 1 522 ? 12.596 6.068 -33.346 1.00 85.31 522 LYS A N 1
ATOM 4201 C CA . LYS A 1 522 ? 12.396 7.495 -33.642 1.00 85.31 522 LYS A CA 1
ATOM 4202 C C . LYS A 1 522 ? 13.721 8.239 -33.818 1.00 85.31 522 LYS A C 1
ATOM 4204 O O . LYS A 1 522 ? 13.876 8.992 -34.779 1.00 85.31 522 LYS A O 1
ATOM 4209 N N . ALA A 1 523 ? 14.708 7.969 -32.964 1.00 86.06 523 ALA A N 1
ATOM 4210 C CA . ALA A 1 523 ? 16.059 8.511 -33.096 1.00 86.06 523 ALA A CA 1
ATOM 4211 C C . ALA A 1 523 ? 16.706 8.084 -34.427 1.00 86.06 523 ALA A C 1
ATOM 4213 O O . ALA A 1 523 ? 17.319 8.901 -35.115 1.00 86.06 523 ALA A O 1
ATOM 4214 N N . ARG A 1 524 ? 16.507 6.830 -34.857 1.00 85.06 524 ARG A N 1
ATOM 4215 C CA . ARG A 1 524 ? 17.006 6.327 -36.149 1.00 85.06 524 ARG A CA 1
ATOM 4216 C C . ARG A 1 524 ? 16.383 7.057 -37.344 1.00 85.06 524 ARG A C 1
ATOM 4218 O O . ARG A 1 524 ? 17.093 7.380 -38.298 1.00 85.06 524 ARG A O 1
ATOM 4225 N N . ILE A 1 525 ? 15.083 7.348 -37.288 1.00 84.31 525 ILE A N 1
ATOM 4226 C CA . ILE A 1 525 ? 14.382 8.128 -38.319 1.00 84.31 525 ILE A CA 1
ATOM 4227 C C . ILE A 1 525 ? 14.962 9.547 -38.384 1.00 84.31 525 ILE A C 1
ATOM 4229 O O . ILE A 1 525 ? 15.411 9.973 -39.452 1.00 84.31 525 ILE A O 1
ATOM 4233 N N . LEU A 1 526 ? 15.053 10.239 -37.244 1.00 85.00 526 LEU A N 1
ATOM 4234 C CA . LEU A 1 526 ? 15.589 11.603 -37.157 1.00 85.00 526 LEU A CA 1
ATOM 4235 C C . LEU A 1 526 ? 17.043 11.703 -37.624 1.00 85.00 526 LEU A C 1
ATOM 4237 O O . LEU A 1 526 ? 17.401 12.659 -38.314 1.00 85.00 526 LEU A O 1
ATOM 4241 N N . LEU A 1 527 ? 17.861 10.695 -37.323 1.00 85.56 527 LEU A N 1
ATOM 4242 C CA . LEU A 1 527 ? 19.242 10.614 -37.788 1.00 85.56 527 LEU A CA 1
ATOM 4243 C C . LEU A 1 527 ? 19.342 10.626 -39.324 1.00 85.56 527 LEU A C 1
ATOM 4245 O O . LEU A 1 527 ? 20.261 11.232 -39.882 1.00 85.56 527 LEU A O 1
ATOM 4249 N N . SER A 1 528 ? 18.391 9.977 -40.002 1.00 81.69 528 SER A N 1
ATOM 4250 C CA . SER A 1 528 ? 18.347 9.889 -41.466 1.00 81.69 528 SER A CA 1
ATOM 4251 C C . SER A 1 528 ? 17.667 11.084 -42.147 1.00 81.69 528 SER A C 1
ATOM 4253 O O . SER A 1 528 ? 18.034 11.419 -43.272 1.00 81.69 528 SER A O 1
ATOM 4255 N N . GLN A 1 529 ? 16.712 11.741 -41.477 1.00 81.88 529 GLN A N 1
ATOM 4256 C CA . GLN A 1 529 ? 15.808 12.717 -42.102 1.00 81.88 529 GLN A CA 1
ATOM 4257 C C . GLN A 1 529 ? 16.039 14.176 -41.684 1.00 81.88 529 GLN A C 1
ATOM 4259 O O . GLN A 1 529 ? 15.770 15.072 -42.483 1.00 81.88 529 GLN A O 1
ATOM 4264 N N . SER A 1 530 ? 16.536 14.456 -40.473 1.00 82.19 530 SER A N 1
ATOM 4265 C CA . SER A 1 530 ? 16.709 15.848 -40.028 1.00 82.19 530 SER A CA 1
ATOM 4266 C C . SER A 1 530 ? 17.900 16.514 -40.737 1.00 82.19 530 SER A C 1
ATOM 4268 O O . SER A 1 530 ? 18.962 15.901 -40.863 1.00 82.19 530 SER A O 1
ATOM 4270 N N . PRO A 1 531 ? 17.793 17.779 -41.181 1.00 79.25 531 PRO A N 1
ATOM 4271 C CA . PRO A 1 531 ? 18.933 18.551 -41.675 1.00 79.25 531 PRO A CA 1
ATOM 4272 C C . PRO A 1 531 ? 19.798 19.147 -40.544 1.00 79.25 531 PRO A C 1
ATOM 4274 O O . PRO A 1 531 ? 20.889 19.649 -40.817 1.00 79.25 531 PRO A O 1
ATOM 4277 N N . ASN A 1 532 ? 19.355 19.093 -39.281 1.00 86.81 532 ASN A N 1
ATOM 4278 C CA . ASN A 1 532 ? 20.016 19.734 -38.146 1.00 86.81 532 ASN A CA 1
ATOM 4279 C C . ASN A 1 532 ? 21.113 18.841 -37.532 1.00 86.81 532 ASN A C 1
ATOM 4281 O O . ASN A 1 532 ? 20.860 17.751 -37.014 1.00 86.81 532 ASN A O 1
ATOM 4285 N N . ASN A 1 533 ? 22.354 19.337 -37.527 1.00 86.75 533 ASN A N 1
ATOM 4286 C CA . ASN A 1 533 ? 23.505 18.612 -36.982 1.00 86.75 533 ASN A CA 1
ATOM 4287 C C . ASN A 1 533 ? 23.393 18.316 -35.476 1.00 86.75 533 ASN A C 1
ATOM 4289 O O . ASN A 1 533 ? 23.918 17.297 -35.030 1.00 86.75 533 ASN A O 1
ATOM 4293 N N . LYS A 1 534 ? 22.715 19.166 -34.692 1.00 88.00 534 LYS A N 1
ATOM 4294 C CA . LYS A 1 534 ? 22.484 18.939 -33.256 1.00 88.00 534 LYS A CA 1
ATOM 4295 C C . LYS A 1 534 ? 21.547 17.750 -33.044 1.00 88.00 534 LYS A C 1
ATOM 4297 O O . LYS A 1 534 ? 21.883 16.847 -32.290 1.00 88.00 534 LYS A O 1
ATOM 4302 N N . ILE A 1 535 ? 20.442 17.687 -33.789 1.00 88.88 535 ILE A N 1
ATOM 4303 C CA . ILE A 1 535 ? 19.490 16.563 -33.743 1.00 88.88 535 ILE A CA 1
ATOM 4304 C C . ILE A 1 535 ? 20.169 15.254 -34.147 1.00 88.88 535 ILE A C 1
ATOM 4306 O O . ILE A 1 535 ? 19.991 14.244 -33.469 1.00 88.88 535 ILE A O 1
ATOM 4310 N N . LYS A 1 536 ? 21.004 15.265 -35.197 1.00 88.25 536 LYS A N 1
ATOM 4311 C CA . LYS A 1 536 ? 21.784 14.080 -35.595 1.00 88.25 536 LYS A CA 1
ATOM 4312 C C . LYS A 1 536 ? 22.737 13.615 -34.499 1.00 88.25 536 LYS A C 1
ATOM 4314 O O . LYS A 1 536 ? 22.810 12.420 -34.235 1.00 88.25 536 LYS A O 1
ATOM 4319 N N . LYS A 1 537 ? 23.451 14.545 -33.852 1.00 90.12 537 LYS A N 1
ATOM 4320 C CA . LYS A 1 537 ? 24.354 14.230 -32.734 1.00 90.12 537 LYS A CA 1
ATOM 4321 C C . LYS A 1 537 ? 23.600 13.626 -31.548 1.00 90.12 537 LYS A C 1
ATOM 4323 O O . LYS A 1 537 ? 24.013 12.584 -31.060 1.00 90.12 537 LYS A O 1
ATOM 4328 N N . LEU A 1 538 ? 22.479 14.222 -31.140 1.00 90.75 538 LEU A N 1
ATOM 4329 C CA . LEU A 1 538 ? 21.656 13.726 -30.028 1.00 90.75 538 LEU A CA 1
ATOM 4330 C C . LEU A 1 538 ? 21.006 12.371 -30.345 1.00 90.75 538 LEU A C 1
ATOM 4332 O O . LEU A 1 538 ? 20.985 11.481 -29.504 1.00 90.75 538 LEU A O 1
ATOM 4336 N N . SER A 1 539 ? 20.539 12.178 -31.579 1.00 90.25 539 SER A N 1
ATOM 4337 C CA . SER A 1 539 ? 19.958 10.903 -32.022 1.00 90.25 539 SER A CA 1
ATOM 4338 C C . SER A 1 539 ? 21.005 9.783 -32.067 1.00 90.25 539 SER A C 1
ATOM 4340 O O . SER A 1 539 ? 20.728 8.657 -31.658 1.00 90.25 539 SER A O 1
ATOM 4342 N N . ASN A 1 540 ? 22.226 10.095 -32.519 1.00 87.12 540 ASN A N 1
ATOM 4343 C CA . ASN A 1 540 ? 23.364 9.176 -32.440 1.00 87.12 540 ASN A CA 1
ATOM 4344 C C . ASN A 1 540 ? 23.754 8.862 -30.996 1.00 87.12 540 ASN A C 1
ATOM 4346 O O . ASN A 1 540 ? 24.081 7.719 -30.703 1.00 87.12 540 ASN A O 1
ATOM 4350 N N . LEU A 1 541 ? 23.703 9.852 -30.103 1.00 88.50 541 LEU A N 1
ATOM 4351 C CA . LEU A 1 541 ? 24.008 9.669 -28.690 1.00 88.50 541 LEU A CA 1
ATOM 4352 C C . LEU A 1 541 ? 23.005 8.723 -28.018 1.00 88.50 541 LEU A C 1
ATOM 4354 O O . LEU A 1 541 ? 23.432 7.792 -27.351 1.00 88.50 541 LEU A O 1
ATOM 4358 N N . ILE A 1 542 ? 21.699 8.882 -28.262 1.00 87.44 542 ILE A N 1
ATOM 4359 C CA . ILE A 1 542 ? 20.671 7.947 -27.764 1.00 87.44 542 ILE A CA 1
ATOM 4360 C C . ILE A 1 542 ? 20.945 6.530 -28.272 1.00 87.44 542 ILE A C 1
ATOM 4362 O O . ILE A 1 542 ? 20.943 5.583 -27.492 1.00 87.44 542 ILE A O 1
ATOM 4366 N N . LYS A 1 543 ? 21.240 6.379 -29.569 1.00 84.81 543 LYS A N 1
ATOM 4367 C CA . LYS A 1 543 ? 21.612 5.082 -30.143 1.00 84.81 543 LYS A CA 1
ATOM 4368 C C . LYS A 1 543 ? 22.845 4.491 -29.444 1.00 84.81 543 LYS A C 1
ATOM 4370 O O . LYS A 1 543 ? 22.836 3.322 -29.077 1.00 84.81 543 LYS A O 1
ATOM 4375 N N . SER A 1 544 ? 23.883 5.295 -29.237 1.00 81.44 544 SER A N 1
ATOM 4376 C CA . SER A 1 544 ? 25.118 4.855 -28.588 1.00 81.44 544 SER A CA 1
ATOM 4377 C C . SER A 1 544 ? 24.907 4.468 -27.122 1.00 81.44 544 SER A C 1
ATOM 4379 O O . SER A 1 544 ? 25.427 3.446 -26.683 1.00 81.44 544 SER A O 1
ATOM 4381 N N . MET A 1 545 ? 24.089 5.223 -26.382 1.00 78.38 545 MET A N 1
ATOM 4382 C CA . MET A 1 545 ? 23.701 4.907 -25.003 1.00 78.38 545 MET A CA 1
ATOM 4383 C C . MET A 1 545 ? 22.940 3.575 -24.902 1.00 78.38 545 MET A C 1
ATOM 4385 O O . MET A 1 545 ? 23.038 2.898 -23.887 1.00 78.38 545 MET A O 1
ATOM 4389 N N . ILE A 1 546 ? 22.211 3.175 -25.950 1.00 73.69 546 ILE A N 1
ATOM 4390 C CA . ILE A 1 546 ? 21.541 1.865 -26.031 1.00 73.69 546 ILE A CA 1
ATOM 4391 C C . ILE A 1 546 ? 22.545 0.752 -26.384 1.00 73.69 546 ILE A C 1
ATOM 4393 O O . ILE A 1 546 ? 22.466 -0.354 -25.854 1.00 73.69 546 ILE A O 1
ATOM 4397 N N . GLU A 1 547 ? 23.500 1.025 -27.279 1.00 69.06 547 GLU A N 1
ATOM 4398 C CA . GLU A 1 547 ? 24.488 0.038 -27.742 1.00 69.06 547 GLU A CA 1
ATOM 4399 C C . GLU A 1 547 ? 25.568 -0.275 -26.686 1.00 69.06 547 GLU A C 1
ATOM 4401 O O . GLU A 1 547 ? 25.976 -1.432 -26.521 1.00 69.06 547 GLU A O 1
ATOM 4406 N N . HIS A 1 548 ? 26.030 0.730 -25.942 1.00 61.81 548 HIS A N 1
ATOM 4407 C CA . HIS A 1 548 ? 27.074 0.588 -24.931 1.00 61.81 548 HIS A CA 1
ATOM 4408 C C . HIS A 1 548 ? 26.459 0.204 -23.584 1.00 61.81 548 HIS A C 1
ATOM 4410 O O . HIS A 1 548 ? 26.251 1.054 -22.748 1.00 61.81 548 HIS A O 1
ATOM 4416 N N . ARG A 1 549 ? 26.215 -1.085 -23.330 1.00 53.66 549 ARG A N 1
ATOM 4417 C CA . ARG A 1 549 ? 25.557 -1.616 -22.108 1.00 53.66 549 ARG A CA 1
ATOM 4418 C C . ARG A 1 549 ? 26.209 -1.276 -20.746 1.00 53.66 549 ARG A C 1
ATOM 4420 O O . ARG A 1 549 ? 25.612 -1.556 -19.710 1.00 53.66 549 ARG A O 1
ATOM 4427 N N . GLU A 1 550 ? 27.403 -0.667 -20.711 1.00 55.28 550 GLU A N 1
ATOM 4428 C CA . GLU A 1 550 ? 28.111 -0.219 -19.487 1.00 55.28 550 GLU A CA 1
ATOM 4429 C C . GLU A 1 550 ? 28.591 1.245 -19.618 1.00 55.28 550 GLU A C 1
ATOM 4431 O O . GLU A 1 550 ? 29.240 1.578 -20.614 1.00 55.28 550 GLU A O 1
ATOM 4436 N N . LYS A 1 551 ? 28.325 2.111 -18.611 1.00 55.91 551 LYS A N 1
ATOM 4437 C CA . LYS A 1 551 ? 28.677 3.562 -18.601 1.00 55.91 551 LYS A CA 1
ATOM 4438 C C . LYS A 1 551 ? 30.157 3.821 -18.932 1.00 55.91 551 LYS A C 1
ATOM 4440 O O . LYS A 1 551 ? 30.526 4.867 -19.461 1.00 55.91 551 LYS A O 1
ATOM 4445 N N . GLU A 1 552 ? 31.014 2.850 -18.634 1.00 56.66 552 GLU A N 1
ATOM 4446 C CA . GLU A 1 552 ? 32.465 2.903 -18.811 1.00 56.66 552 GLU A CA 1
ATOM 4447 C C . GLU A 1 552 ? 32.925 2.801 -20.273 1.00 56.66 552 GLU A C 1
ATOM 4449 O O . GLU A 1 552 ? 34.060 3.179 -20.572 1.00 56.66 552 GLU A O 1
ATOM 4454 N N . ARG A 1 553 ? 32.057 2.331 -21.182 1.00 61.34 553 ARG A N 1
ATOM 4455 C CA . ARG A 1 553 ? 32.386 2.109 -22.600 1.00 61.34 553 ARG A CA 1
ATOM 4456 C C . ARG A 1 553 ? 32.101 3.305 -23.509 1.00 61.34 553 ARG A C 1
ATOM 4458 O O . ARG A 1 553 ? 32.538 3.273 -24.654 1.00 61.34 553 ARG A O 1
ATOM 4465 N N . MET A 1 554 ? 31.410 4.332 -23.012 1.00 74.00 554 MET A N 1
ATOM 4466 C CA . MET A 1 554 ? 31.162 5.568 -23.760 1.00 74.00 554 MET A CA 1
ATOM 4467 C C . MET A 1 554 ? 32.441 6.393 -23.916 1.00 74.00 554 MET A C 1
ATOM 4469 O O . MET A 1 554 ? 33.256 6.496 -22.987 1.00 74.00 554 MET A O 1
ATOM 4473 N N . ASP A 1 555 ? 32.604 7.003 -25.086 1.00 78.50 555 ASP A N 1
ATOM 4474 C CA . ASP A 1 555 ? 33.772 7.816 -25.395 1.00 78.50 555 ASP A CA 1
ATOM 4475 C C . ASP A 1 555 ? 33.702 9.218 -24.751 1.00 78.50 555 ASP A C 1
ATOM 4477 O O . ASP A 1 555 ? 32.662 9.688 -24.283 1.00 78.50 555 ASP A O 1
ATOM 4481 N N . ASN A 1 556 ? 34.842 9.914 -24.685 1.00 79.62 556 ASN A N 1
ATOM 4482 C CA . ASN A 1 556 ? 34.895 11.243 -24.064 1.00 79.62 556 ASN A CA 1
ATOM 4483 C C . ASN A 1 556 ? 34.070 12.297 -24.827 1.00 79.62 556 ASN A C 1
ATOM 4485 O O . ASN A 1 556 ? 33.602 13.248 -24.208 1.00 79.62 556 ASN A O 1
ATOM 4489 N N . SER A 1 557 ? 33.888 12.146 -26.141 1.00 83.25 557 SER A N 1
ATOM 4490 C CA . SER A 1 557 ? 33.130 13.092 -26.971 1.00 83.25 557 SER A CA 1
ATOM 4491 C C . SER A 1 557 ? 31.614 12.956 -26.775 1.00 83.25 557 SER A C 1
ATOM 4493 O O . SER A 1 557 ? 30.869 13.939 -26.844 1.00 83.25 557 SER A O 1
ATOM 4495 N N . GLU A 1 558 ? 31.150 11.752 -26.450 1.00 85.75 558 GLU A N 1
ATOM 4496 C CA . GLU A 1 558 ? 29.777 11.451 -26.063 1.00 85.75 558 GLU A CA 1
ATOM 4497 C C . GLU A 1 558 ? 29.470 12.016 -24.678 1.00 85.75 558 GLU A C 1
ATOM 4499 O O . GLU A 1 558 ? 28.455 12.692 -24.512 1.00 85.75 558 GLU A O 1
ATOM 4504 N N . TRP A 1 559 ? 30.381 11.850 -23.711 1.00 86.94 559 TRP A N 1
ATOM 4505 C CA . TRP A 1 559 ? 30.262 12.495 -22.400 1.00 86.94 559 TRP A CA 1
ATOM 4506 C C . TRP A 1 559 ? 30.279 14.026 -22.493 1.00 86.94 559 TRP A C 1
ATOM 4508 O O . TRP A 1 559 ? 29.496 14.685 -21.814 1.00 86.94 559 TRP A O 1
ATOM 4518 N N . GLU A 1 560 ? 31.103 14.609 -23.369 1.00 88.88 560 GLU A N 1
ATOM 4519 C CA . GLU A 1 560 ? 31.072 16.050 -23.659 1.00 88.88 560 GLU A CA 1
ATOM 4520 C C . GLU A 1 560 ? 29.709 16.493 -24.208 1.00 88.88 560 GLU A C 1
ATOM 4522 O O . GLU A 1 560 ? 29.183 17.526 -23.784 1.00 88.88 560 GLU A O 1
ATOM 4527 N N . THR A 1 561 ? 29.114 15.690 -25.094 1.00 89.75 561 THR A N 1
ATOM 4528 C CA . THR A 1 561 ? 27.792 15.955 -25.681 1.00 89.75 561 THR A CA 1
ATOM 4529 C C . THR A 1 561 ? 26.671 15.831 -24.643 1.00 89.75 561 THR A C 1
ATOM 4531 O O . THR A 1 561 ? 25.755 16.658 -24.648 1.00 89.75 561 THR A O 1
ATOM 4534 N N . ILE A 1 562 ? 26.744 14.854 -23.729 1.00 90.69 562 ILE A N 1
ATOM 4535 C CA . ILE A 1 562 ? 25.812 14.713 -22.596 1.00 90.69 562 ILE A CA 1
ATOM 4536 C C . ILE A 1 562 ? 25.914 15.935 -21.687 1.00 90.69 562 ILE A C 1
ATOM 4538 O O . ILE A 1 562 ? 24.913 16.615 -21.477 1.00 90.69 562 ILE A O 1
ATOM 4542 N N . CYS A 1 563 ? 27.114 16.257 -21.196 1.00 91.25 563 CYS A N 1
ATOM 4543 C CA . CYS A 1 563 ? 27.319 17.385 -20.287 1.00 91.25 563 CYS A CA 1
ATOM 4544 C C . CYS A 1 563 ? 26.838 18.699 -20.906 1.00 91.25 563 CYS A C 1
ATOM 4546 O O . CYS A 1 563 ? 26.122 19.452 -20.249 1.00 91.25 563 CYS A O 1
ATOM 4548 N N . GLN A 1 564 ? 27.146 18.942 -22.185 1.00 91.06 564 GLN A N 1
ATOM 4549 C CA . GLN A 1 564 ? 26.671 20.130 -22.892 1.00 91.06 564 GLN A CA 1
ATOM 4550 C C . GLN A 1 564 ? 25.138 20.160 -22.969 1.00 91.06 564 GLN A C 1
ATOM 4552 O O . GLN A 1 564 ? 24.525 21.188 -22.700 1.00 91.06 564 GLN A O 1
ATOM 4557 N N . SER A 1 565 ? 24.513 19.028 -23.294 1.00 91.44 565 SER A N 1
ATOM 4558 C CA . SER A 1 565 ? 23.059 18.933 -23.437 1.00 91.44 565 SER A CA 1
ATOM 4559 C C . SER A 1 565 ? 22.318 19.171 -22.130 1.00 91.44 565 SER A C 1
ATOM 4561 O O . SER A 1 565 ? 21.344 19.914 -22.112 1.00 91.44 565 SER A O 1
ATOM 4563 N N . LEU A 1 566 ? 22.783 1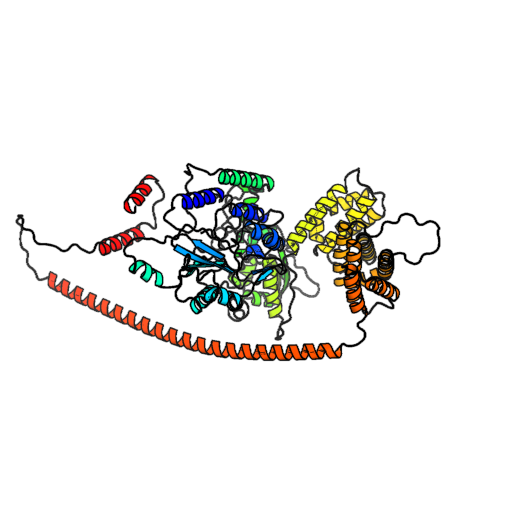8.570 -21.035 1.00 93.88 566 LEU A N 1
ATOM 4564 C CA . LEU A 1 566 ? 22.151 18.741 -19.730 1.00 93.88 566 LEU A CA 1
ATOM 4565 C C . LEU A 1 566 ? 22.404 20.136 -19.150 1.00 93.88 566 LEU A C 1
ATOM 4567 O O . LEU A 1 566 ? 21.526 20.696 -18.502 1.00 93.88 566 LEU A O 1
ATOM 4571 N N . THR A 1 567 ? 23.571 20.721 -19.433 1.00 92.75 567 THR A N 1
ATOM 4572 C CA . THR A 1 567 ? 23.861 22.117 -19.084 1.00 92.75 567 THR A CA 1
ATOM 4573 C C . THR A 1 567 ? 22.883 23.052 -19.798 1.00 92.75 567 THR A C 1
ATOM 4575 O O . THR A 1 567 ? 22.292 23.916 -19.165 1.00 92.75 567 THR A O 1
ATOM 4578 N N . GLU A 1 568 ? 22.628 22.845 -21.093 1.00 92.44 568 GLU A N 1
ATOM 4579 C CA . GLU A 1 568 ? 21.628 23.624 -21.838 1.00 92.44 568 GLU A CA 1
ATOM 4580 C C . GLU A 1 568 ? 20.199 23.469 -21.280 1.00 92.44 568 GLU A C 1
ATOM 4582 O O . GLU A 1 568 ? 19.446 24.441 -21.298 1.00 92.44 568 GLU A O 1
ATOM 4587 N N . LEU A 1 569 ? 19.828 22.293 -20.752 1.00 91.38 569 LEU A N 1
ATOM 4588 C CA . LEU A 1 569 ? 18.544 22.103 -20.064 1.00 91.38 569 LEU A CA 1
ATOM 4589 C C . LEU A 1 569 ? 18.483 22.877 -18.747 1.00 91.38 569 LEU A C 1
ATOM 4591 O O . LEU A 1 569 ? 17.503 23.578 -18.518 1.00 91.38 569 LEU A O 1
ATOM 4595 N N . LEU A 1 570 ? 19.528 22.785 -17.917 1.00 94.19 570 LEU A N 1
ATOM 4596 C CA . LEU A 1 570 ? 19.613 23.467 -16.621 1.00 94.19 570 LEU A CA 1
ATOM 4597 C C . LEU A 1 570 ? 19.385 24.980 -16.751 1.00 94.19 570 LEU A C 1
ATOM 4599 O O . LEU A 1 570 ? 18.678 25.562 -15.934 1.00 94.19 570 LEU A O 1
ATOM 4603 N N . PHE A 1 571 ? 19.948 25.601 -17.791 1.00 91.56 571 PHE A N 1
ATOM 4604 C CA . PHE A 1 571 ? 19.812 27.036 -18.074 1.00 91.56 571 PHE A CA 1
ATOM 4605 C C . PHE A 1 571 ? 18.563 27.396 -18.901 1.00 91.56 571 PHE A C 1
ATOM 4607 O O . PHE A 1 571 ? 18.469 28.504 -19.429 1.00 91.56 571 PHE A O 1
ATOM 4614 N N . SER A 1 572 ? 17.603 26.480 -19.054 1.00 89.69 572 SER A N 1
ATOM 4615 C CA . SER A 1 572 ? 16.332 26.786 -19.711 1.00 89.69 572 SER A CA 1
ATOM 4616 C C . SER A 1 572 ? 15.514 27.782 -18.887 1.00 89.69 572 SER A C 1
ATOM 4618 O O . SER A 1 572 ? 15.441 27.674 -17.668 1.00 89.69 572 SER A O 1
ATOM 4620 N N . THR A 1 573 ? 14.820 28.706 -19.556 1.00 86.12 573 THR A N 1
ATOM 4621 C CA . THR A 1 573 ? 13.824 29.583 -18.916 1.00 86.12 573 THR A CA 1
ATOM 4622 C C . THR A 1 573 ? 12.552 28.836 -18.504 1.00 86.12 573 THR A C 1
ATOM 4624 O O . THR A 1 573 ? 11.709 29.396 -17.813 1.00 86.12 573 THR A O 1
ATOM 4627 N N . ASN A 1 574 ? 12.389 27.577 -18.920 1.00 86.44 574 ASN A N 1
ATOM 4628 C CA . ASN A 1 574 ? 11.305 26.719 -18.463 1.00 86.44 574 ASN A CA 1
ATOM 4629 C C . ASN A 1 574 ? 11.758 25.928 -17.228 1.00 86.44 574 ASN A C 1
ATOM 4631 O O . ASN A 1 574 ? 12.671 25.106 -17.316 1.00 86.44 574 ASN A O 1
ATOM 4635 N N . GLU A 1 575 ? 11.079 26.150 -16.107 1.00 84.81 575 GLU A N 1
ATOM 4636 C CA . GLU A 1 575 ? 11.354 25.512 -14.818 1.00 84.81 575 GLU A CA 1
ATOM 4637 C C . GLU A 1 575 ? 11.423 23.982 -14.911 1.00 84.81 575 GLU A C 1
ATOM 4639 O O . GLU A 1 575 ? 12.416 23.394 -14.501 1.00 84.81 575 GLU A O 1
ATOM 4644 N N . ASN A 1 576 ? 10.438 23.324 -15.530 1.00 81.56 576 ASN A N 1
ATOM 4645 C CA . ASN A 1 576 ? 10.404 21.858 -15.626 1.00 81.56 576 ASN A CA 1
ATOM 4646 C C . ASN A 1 576 ? 11.595 21.301 -16.423 1.00 81.56 576 ASN A C 1
ATOM 4648 O O . ASN A 1 576 ? 12.162 20.255 -16.089 1.00 81.56 576 ASN A O 1
ATOM 4652 N N . ILE A 1 577 ? 11.998 22.014 -17.479 1.00 85.25 577 ILE A N 1
ATOM 4653 C CA . ILE A 1 577 ? 13.158 21.659 -18.305 1.00 85.25 577 ILE A CA 1
ATOM 4654 C C . ILE A 1 577 ? 14.453 21.857 -17.505 1.00 85.25 577 ILE A C 1
ATOM 4656 O O . ILE A 1 577 ? 15.321 20.981 -17.522 1.00 85.25 577 ILE A O 1
ATOM 4660 N N . SER A 1 578 ? 14.551 22.963 -16.763 1.00 89.38 578 SER A N 1
ATOM 4661 C CA . SER A 1 578 ? 15.665 23.257 -15.859 1.00 89.38 578 SER A CA 1
ATOM 4662 C C . SER A 1 578 ? 15.806 22.203 -14.761 1.00 89.38 578 SER A C 1
ATOM 4664 O O . SER A 1 578 ? 16.899 21.670 -14.567 1.00 89.38 578 SER A O 1
ATOM 4666 N N . THR A 1 579 ? 14.699 21.812 -14.126 1.00 85.12 579 THR A N 1
ATOM 4667 C CA . THR A 1 579 ? 14.653 20.779 -13.082 1.00 85.12 579 THR A CA 1
ATOM 4668 C C . THR A 1 579 ? 15.114 19.427 -13.623 1.00 85.12 579 THR A C 1
ATOM 4670 O O . THR A 1 579 ? 15.970 18.783 -13.019 1.00 85.12 579 THR A O 1
ATOM 4673 N N . THR A 1 580 ? 14.661 19.050 -14.825 1.00 81.44 580 THR A N 1
ATOM 4674 C CA . THR A 1 580 ? 15.111 17.826 -15.512 1.00 81.44 580 THR A CA 1
ATOM 4675 C C . THR A 1 580 ? 16.626 17.841 -15.770 1.00 81.44 580 THR A C 1
ATOM 4677 O O . THR A 1 580 ? 17.311 16.833 -15.582 1.00 81.44 580 THR A O 1
ATOM 4680 N N . GLY A 1 581 ? 17.175 18.991 -16.180 1.00 86.75 581 GLY A N 1
ATOM 4681 C CA . GLY A 1 581 ? 18.619 19.184 -16.343 1.00 86.75 581 GLY A CA 1
ATOM 4682 C C . GLY A 1 581 ? 19.387 19.084 -15.021 1.00 86.75 581 GLY A C 1
ATOM 4683 O O . GLY A 1 581 ? 20.425 18.421 -14.968 1.00 86.75 581 GLY A O 1
ATOM 4684 N N . LYS A 1 582 ? 18.857 19.693 -13.951 1.00 91.44 582 LYS A N 1
ATOM 4685 C CA . LYS A 1 582 ? 19.409 19.651 -12.589 1.00 91.44 582 LYS A CA 1
ATOM 4686 C C . LYS A 1 582 ? 19.495 18.221 -12.064 1.00 91.44 582 LYS A C 1
ATOM 4688 O O . LYS A 1 582 ? 20.579 17.802 -11.669 1.00 91.44 582 LYS A O 1
ATOM 4693 N N . ASP A 1 583 ? 18.399 17.465 -12.095 1.00 82.44 583 ASP A N 1
ATOM 4694 C CA . ASP A 1 583 ? 18.361 16.093 -11.570 1.00 82.44 583 ASP A CA 1
ATOM 4695 C C . ASP A 1 583 ? 19.378 15.190 -12.285 1.00 82.44 583 ASP A C 1
ATOM 4697 O O . ASP A 1 583 ? 20.181 14.507 -11.643 1.00 82.44 583 ASP A O 1
ATOM 4701 N N . ALA A 1 584 ? 19.422 15.249 -13.620 1.00 84.19 584 ALA A N 1
ATOM 4702 C CA . ALA A 1 584 ? 20.359 14.456 -14.410 1.00 84.19 584 ALA A CA 1
ATOM 4703 C C . ALA A 1 584 ? 21.831 14.843 -14.161 1.00 84.19 584 ALA A C 1
ATOM 4705 O O . ALA A 1 584 ? 22.687 13.961 -14.055 1.00 84.19 584 ALA A O 1
ATOM 4706 N N . LEU A 1 585 ? 22.148 16.142 -14.054 1.00 89.12 585 LEU A N 1
ATOM 4707 C CA . LEU A 1 585 ? 23.513 16.603 -13.766 1.00 89.12 585 LEU A CA 1
ATOM 4708 C C . LEU A 1 585 ? 23.966 16.219 -12.361 1.00 89.12 585 LEU A C 1
ATOM 4710 O O . LEU A 1 585 ? 25.092 15.750 -12.216 1.00 89.12 585 LEU A O 1
ATOM 4714 N N . THR A 1 586 ? 23.109 16.374 -11.351 1.00 84.44 586 THR A N 1
ATOM 4715 C CA . THR A 1 586 ? 23.407 15.990 -9.964 1.00 84.44 586 THR A CA 1
ATOM 4716 C C . THR A 1 586 ? 23.774 14.509 -9.885 1.00 84.44 586 THR A C 1
ATOM 4718 O O . THR A 1 586 ? 24.854 14.175 -9.399 1.00 84.44 586 THR A O 1
ATOM 4721 N N . ILE A 1 587 ? 22.958 13.632 -10.487 1.00 79.94 587 ILE A N 1
ATOM 4722 C CA . ILE A 1 587 ? 23.224 12.185 -10.555 1.00 79.94 587 ILE A CA 1
ATOM 4723 C C . ILE A 1 587 ? 24.576 11.899 -11.222 1.00 79.94 587 ILE A C 1
ATOM 4725 O O . ILE A 1 587 ? 25.371 11.100 -10.722 1.00 79.94 587 ILE A O 1
ATOM 4729 N N . LEU A 1 588 ? 24.868 12.538 -12.358 1.00 83.69 588 LEU A N 1
ATOM 4730 C CA . LEU A 1 588 ? 26.110 12.286 -13.089 1.00 83.69 588 LEU A CA 1
ATOM 4731 C C . LEU A 1 588 ? 27.359 12.817 -12.383 1.00 83.69 588 LEU A C 1
ATOM 4733 O O . LEU A 1 588 ? 28.401 12.165 -12.445 1.00 83.69 588 LEU A O 1
ATOM 4737 N N . ILE A 1 589 ? 27.269 13.978 -11.734 1.00 84.44 589 ILE A N 1
ATOM 4738 C CA . ILE A 1 589 ? 28.372 14.569 -10.970 1.00 84.44 589 ILE A CA 1
ATOM 4739 C C . ILE A 1 589 ? 28.759 13.645 -9.813 1.00 84.44 589 ILE A C 1
ATOM 4741 O O . ILE A 1 589 ? 29.947 13.434 -9.584 1.00 84.44 589 ILE A O 1
ATOM 4745 N N . GLU A 1 590 ? 27.779 13.059 -9.125 1.00 81.00 590 GLU A N 1
ATOM 4746 C CA . GLU A 1 590 ? 28.020 12.155 -7.996 1.00 81.00 590 GLU A CA 1
ATOM 4747 C C . GLU A 1 590 ? 28.535 10.778 -8.425 1.00 81.00 590 GLU A C 1
ATOM 4749 O O . GLU A 1 590 ? 29.327 10.164 -7.712 1.00 81.00 590 GLU A O 1
ATOM 4754 N N . GLN A 1 591 ? 28.115 10.290 -9.595 1.00 78.12 591 GLN A N 1
ATOM 4755 C CA . GLN A 1 591 ? 28.398 8.921 -10.035 1.00 78.12 591 GLN A CA 1
ATOM 4756 C C . GLN A 1 591 ? 29.556 8.798 -11.036 1.00 78.12 591 GLN A C 1
ATOM 4758 O O . GLN A 1 591 ? 30.004 7.681 -11.301 1.00 78.12 591 GLN A O 1
ATOM 4763 N N . CYS A 1 592 ? 30.032 9.892 -11.647 1.00 78.56 592 CYS A N 1
ATOM 4764 C CA . CYS A 1 592 ? 31.024 9.827 -12.723 1.00 78.56 592 CYS A CA 1
ATOM 4765 C C . CYS A 1 592 ? 32.112 10.910 -12.629 1.00 78.56 592 CYS A C 1
ATOM 4767 O O . CYS A 1 592 ? 31.932 12.065 -13.009 1.00 78.56 592 CYS A O 1
ATOM 4769 N N . GLU A 1 593 ? 33.327 10.504 -12.258 1.00 78.62 593 GLU A N 1
ATOM 4770 C CA . GLU A 1 593 ? 34.479 11.410 -12.129 1.00 78.62 593 GLU A CA 1
ATOM 4771 C C . GLU A 1 593 ? 34.883 12.100 -13.456 1.00 78.62 593 GLU A C 1
ATOM 4773 O O . GLU A 1 593 ? 35.393 13.230 -13.476 1.00 78.62 593 GLU A O 1
ATOM 4778 N N . LYS A 1 594 ? 34.625 11.446 -14.601 1.00 82.00 594 LYS A N 1
ATOM 4779 C CA . LYS A 1 594 ? 34.863 12.024 -15.937 1.00 82.00 594 LYS A CA 1
ATOM 4780 C C . LYS A 1 594 ? 33.974 13.247 -16.184 1.00 82.00 594 LYS A C 1
ATOM 4782 O O . LYS A 1 594 ? 34.457 14.226 -16.752 1.00 82.00 594 LYS A O 1
ATOM 4787 N N . VAL A 1 595 ? 32.723 13.222 -15.714 1.00 85.88 595 VAL A N 1
ATOM 4788 C CA . VAL A 1 595 ? 31.753 14.322 -15.866 1.00 85.88 595 VAL A CA 1
ATOM 4789 C C . VAL A 1 595 ? 32.255 15.579 -15.168 1.00 85.88 595 VAL A C 1
ATOM 4791 O O . VAL A 1 595 ? 32.271 16.647 -15.777 1.00 85.88 595 VAL A O 1
ATOM 4794 N N . VAL A 1 596 ? 32.781 15.446 -13.947 1.00 83.25 596 VAL A N 1
ATOM 4795 C CA . VAL A 1 596 ? 33.388 16.563 -13.205 1.00 83.25 596 VAL A CA 1
ATOM 4796 C C . VAL A 1 596 ? 34.513 17.209 -14.018 1.00 83.25 596 VAL A C 1
ATOM 4798 O O . VAL A 1 596 ? 34.567 18.428 -14.175 1.00 83.25 596 VAL A O 1
ATOM 4801 N N . SER A 1 597 ? 35.385 16.390 -14.611 1.00 83.81 597 SER A N 1
ATOM 4802 C CA . SER A 1 597 ? 36.515 16.868 -15.417 1.00 83.81 597 SER A CA 1
ATOM 4803 C C . SER A 1 597 ? 36.078 17.573 -16.709 1.00 83.81 597 SER A C 1
ATOM 4805 O O . SER A 1 597 ? 36.747 18.501 -17.162 1.00 83.81 597 SER A O 1
ATOM 4807 N N . ILE A 1 598 ? 34.971 17.140 -17.313 1.00 86.06 598 ILE A N 1
ATOM 4808 C CA . ILE A 1 598 ? 34.394 17.738 -18.524 1.00 86.06 598 ILE A CA 1
ATOM 4809 C C . ILE A 1 598 ? 33.700 19.062 -18.201 1.00 86.06 598 ILE A C 1
ATOM 4811 O O . ILE A 1 598 ? 33.948 20.050 -18.887 1.00 86.06 598 ILE A O 1
ATOM 4815 N N . LEU A 1 599 ? 32.906 19.123 -17.131 1.00 86.50 599 LEU A N 1
ATOM 4816 C CA . LEU A 1 599 ? 32.236 20.353 -16.698 1.00 86.50 599 LEU A CA 1
ATOM 4817 C C . LEU A 1 599 ? 33.242 21.450 -16.310 1.00 86.50 599 LEU A C 1
ATOM 4819 O O . LEU A 1 599 ? 33.028 22.620 -16.631 1.00 86.50 599 LEU A O 1
ATOM 4823 N N . LEU A 1 600 ? 34.386 21.075 -15.717 1.00 81.12 600 LEU A N 1
ATOM 4824 C CA . LEU A 1 600 ? 35.510 21.997 -15.503 1.00 81.12 600 LEU A CA 1
ATOM 4825 C C . LEU A 1 600 ? 36.053 22.563 -16.825 1.00 81.12 600 LEU A C 1
ATOM 4827 O O . LEU A 1 600 ? 36.329 23.756 -16.911 1.00 81.12 600 LEU A O 1
ATOM 4831 N N . LYS A 1 601 ? 36.185 21.734 -17.869 1.00 81.31 601 LYS A N 1
ATOM 4832 C CA . LYS A 1 601 ? 36.635 22.176 -19.204 1.00 81.31 601 LYS A CA 1
ATOM 4833 C C . LYS A 1 601 ? 35.589 23.018 -19.940 1.00 81.31 601 LYS A C 1
ATOM 4835 O O . LYS A 1 601 ? 35.962 23.861 -20.749 1.00 81.31 601 LYS A O 1
ATOM 4840 N N . GLN A 1 602 ? 34.303 22.799 -19.667 1.00 79.94 602 GLN A N 1
ATOM 4841 C CA . GLN A 1 602 ? 33.179 23.517 -20.281 1.00 79.94 602 GLN A CA 1
ATOM 4842 C C . GLN A 1 602 ? 32.865 24.862 -19.599 1.00 79.94 602 GLN A C 1
ATOM 4844 O O . GLN A 1 602 ? 31.867 25.492 -19.934 1.00 79.94 602 GLN A O 1
ATOM 4849 N N . ASN A 1 603 ? 33.706 25.336 -18.667 1.00 79.06 603 ASN A N 1
ATOM 4850 C CA . ASN A 1 603 ? 33.507 26.588 -17.922 1.00 79.06 603 ASN A CA 1
ATOM 4851 C C . ASN A 1 603 ? 32.145 26.677 -17.205 1.00 79.06 603 ASN A C 1
ATOM 4853 O O . ASN A 1 603 ? 31.626 27.777 -17.003 1.00 79.06 603 ASN A O 1
ATOM 4857 N N . PHE A 1 604 ? 31.587 25.537 -16.782 1.00 86.62 604 PHE A N 1
ATOM 4858 C CA . PHE A 1 604 ? 30.271 25.446 -16.140 1.00 86.62 604 PHE A CA 1
ATOM 4859 C C . PHE A 1 604 ? 30.105 26.446 -14.984 1.00 86.62 604 PHE A C 1
ATOM 4861 O O . PHE A 1 604 ? 29.112 27.170 -14.914 1.00 86.62 604 PHE A O 1
ATOM 4868 N N . ILE A 1 605 ? 31.118 26.556 -14.120 1.00 82.81 605 ILE A N 1
ATOM 4869 C CA . ILE A 1 605 ? 31.108 27.480 -12.980 1.00 82.81 605 ILE A CA 1
ATOM 4870 C C . ILE A 1 605 ? 31.092 28.943 -13.425 1.00 82.81 605 ILE A C 1
ATOM 4872 O O . ILE A 1 605 ? 30.365 29.737 -12.836 1.00 82.81 605 ILE A O 1
ATOM 4876 N N . SER A 1 606 ? 31.838 29.306 -14.473 1.00 82.56 606 SER A N 1
ATOM 4877 C CA . SER A 1 606 ? 31.840 30.682 -14.988 1.00 82.56 606 SER A CA 1
ATOM 4878 C C . SER A 1 606 ? 30.466 31.052 -15.538 1.00 82.56 606 SER A C 1
ATOM 4880 O O . SER A 1 606 ? 29.933 32.094 -15.178 1.00 82.56 606 SER A O 1
ATOM 4882 N N . HIS A 1 607 ? 29.868 30.169 -16.343 1.00 86.12 607 HIS A N 1
ATOM 4883 C CA . HIS A 1 607 ? 28.539 30.390 -16.911 1.00 86.12 607 HIS A CA 1
ATOM 4884 C C . HIS A 1 607 ? 27.461 30.489 -15.824 1.00 86.12 607 HIS A C 1
ATOM 4886 O O . HIS A 1 607 ? 26.651 31.409 -15.834 1.00 86.12 607 HIS A O 1
ATOM 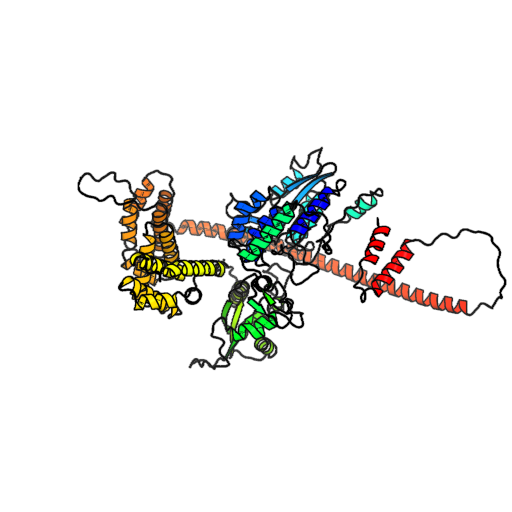4892 N N . SER A 1 608 ? 27.513 29.601 -14.827 1.00 87.94 608 SER A N 1
ATOM 4893 C CA . SER A 1 608 ? 26.597 29.644 -13.683 1.00 87.94 608 SER A CA 1
ATOM 4894 C C . SER A 1 608 ? 26.761 30.931 -12.869 1.00 87.94 608 SER A C 1
ATOM 4896 O O . SER A 1 608 ? 25.780 31.547 -12.472 1.00 87.94 608 SER A O 1
ATOM 4898 N N . THR A 1 609 ? 28.004 31.376 -12.665 1.00 85.56 609 THR A N 1
ATOM 4899 C CA . THR A 1 609 ? 28.307 32.640 -11.974 1.00 85.56 609 THR A CA 1
ATOM 4900 C C . THR A 1 609 ? 27.753 33.841 -12.743 1.00 85.56 609 THR A C 1
ATOM 4902 O O . THR A 1 609 ? 27.248 34.778 -12.130 1.00 85.56 609 THR A O 1
ATOM 4905 N N . ASP A 1 610 ? 27.827 33.828 -14.074 1.00 85.38 610 ASP A N 1
ATOM 4906 C CA . ASP A 1 610 ? 27.296 34.902 -14.916 1.00 85.38 610 ASP A CA 1
ATOM 4907 C C . ASP A 1 610 ? 25.763 34.944 -14.932 1.00 85.38 610 ASP A C 1
ATOM 4909 O O . ASP A 1 610 ? 25.194 36.034 -14.980 1.00 85.38 610 ASP A O 1
ATOM 4913 N N . GLU A 1 611 ? 25.092 33.797 -14.812 1.00 84.69 611 GLU A N 1
ATOM 4914 C CA . GLU A 1 611 ? 23.634 33.741 -14.652 1.00 84.69 611 GLU A CA 1
ATOM 4915 C C . GLU A 1 611 ? 23.203 34.270 -13.272 1.00 84.69 611 GLU A C 1
ATOM 4917 O O . GLU A 1 611 ? 22.324 35.126 -13.183 1.00 84.69 611 GLU A O 1
ATOM 4922 N N . LEU A 1 612 ? 23.906 33.879 -12.198 1.00 83.81 612 LEU A N 1
ATOM 4923 C CA . LEU A 1 612 ? 23.682 34.399 -10.839 1.00 83.81 612 LEU A CA 1
ATOM 4924 C C . LEU A 1 612 ? 23.986 35.902 -10.708 1.00 83.81 612 LEU A C 1
ATOM 4926 O O . LEU A 1 612 ? 23.411 36.585 -9.866 1.00 83.81 612 LEU A O 1
ATOM 4930 N N . LYS A 1 613 ? 24.857 36.471 -11.549 1.00 85.12 613 LYS A N 1
ATOM 4931 C CA . LYS A 1 613 ? 25.069 37.929 -11.584 1.00 85.12 613 LYS A CA 1
ATOM 4932 C C . LYS A 1 613 ? 23.824 38.693 -12.030 1.00 85.12 613 LYS A C 1
ATOM 4934 O O . LYS A 1 613 ? 23.664 39.838 -11.614 1.00 85.12 613 LYS A O 1
ATOM 4939 N N . ARG A 1 614 ? 22.963 38.101 -12.868 1.00 82.69 614 ARG A N 1
ATOM 4940 C CA . ARG A 1 614 ? 21.791 38.792 -13.439 1.00 82.69 614 ARG A CA 1
ATOM 4941 C C . ARG A 1 614 ? 20.716 39.097 -12.402 1.00 82.69 614 ARG A C 1
ATOM 4943 O O . ARG A 1 614 ? 19.993 40.070 -12.573 1.00 82.69 614 ARG A O 1
ATOM 4950 N N . ILE A 1 615 ? 20.639 38.302 -11.334 1.00 78.06 615 ILE A N 1
ATOM 4951 C CA . ILE A 1 615 ? 19.657 38.486 -10.256 1.00 78.06 615 ILE A CA 1
ATOM 4952 C C . ILE A 1 615 ? 20.067 39.550 -9.232 1.00 78.06 615 ILE A C 1
ATOM 4954 O O . ILE A 1 615 ? 19.244 39.970 -8.427 1.00 78.06 615 ILE A O 1
ATOM 4958 N N . ILE A 1 616 ? 21.318 40.024 -9.261 1.00 74.94 616 ILE A N 1
ATOM 4959 C CA . ILE A 1 616 ? 21.756 41.116 -8.390 1.00 74.94 616 ILE A CA 1
ATOM 4960 C C . ILE A 1 616 ? 21.168 42.429 -8.939 1.00 74.94 616 ILE A C 1
ATOM 4962 O O . ILE A 1 616 ? 21.470 42.792 -10.081 1.00 74.94 616 ILE A O 1
ATOM 4966 N N . PRO A 1 617 ? 20.358 43.176 -8.163 1.00 63.66 617 PRO A N 1
ATOM 4967 C CA . PRO A 1 617 ? 19.715 44.390 -8.644 1.00 63.66 617 PRO A CA 1
ATOM 4968 C C . PRO A 1 617 ? 20.752 45.403 -9.141 1.00 63.66 617 PRO A C 1
ATOM 4970 O O . PRO A 1 617 ? 21.756 45.683 -8.482 1.00 63.66 617 PRO A O 1
ATOM 4973 N N . ALA A 1 618 ? 20.496 45.970 -10.324 1.00 50.19 618 ALA A N 1
ATOM 4974 C CA . ALA A 1 618 ? 21.378 46.894 -11.032 1.00 50.19 618 ALA A CA 1
ATOM 4975 C C . ALA A 1 618 ? 21.486 48.268 -10.339 1.00 50.19 618 ALA A C 1
ATOM 4977 O O . ALA A 1 618 ? 21.082 49.298 -10.874 1.00 50.19 618 ALA A O 1
ATOM 4978 N N . ALA A 1 619 ? 22.084 48.317 -9.155 1.00 40.34 619 ALA A N 1
ATOM 4979 C CA . ALA A 1 619 ? 22.445 49.549 -8.472 1.00 40.34 619 ALA A CA 1
ATOM 4980 C C . ALA A 1 619 ? 23.925 49.895 -8.701 1.00 40.34 619 ALA A C 1
ATOM 4982 O O . ALA A 1 619 ? 24.628 50.161 -7.736 1.00 40.34 619 ALA A O 1
ATOM 4983 N N . GLN A 1 620 ? 24.409 49.871 -9.958 1.00 42.19 620 GLN A N 1
ATOM 4984 C CA . GLN A 1 620 ? 25.646 50.546 -10.417 1.00 42.19 620 GLN A CA 1
ATOM 4985 C C . GLN A 1 620 ? 25.937 50.311 -11.920 1.00 42.19 620 GLN A C 1
ATOM 4987 O O . GLN A 1 620 ? 26.960 49.751 -12.293 1.00 42.19 620 GLN A O 1
ATOM 4992 N N . GLN A 1 621 ? 25.084 50.796 -12.827 1.00 39.91 621 GLN A N 1
ATOM 4993 C CA . GLN A 1 621 ? 25.530 51.104 -14.197 1.00 39.91 621 GLN A CA 1
ATOM 4994 C C . GLN A 1 621 ? 25.031 52.484 -14.625 1.00 39.91 621 GLN A C 1
ATOM 4996 O O . GLN A 1 621 ? 23.996 52.665 -15.260 1.00 39.91 621 GLN A O 1
ATOM 5001 N N . ALA A 1 622 ? 25.825 53.495 -14.276 1.00 37.44 622 ALA A N 1
ATOM 5002 C CA . ALA A 1 622 ? 25.791 54.779 -14.949 1.00 37.44 622 ALA A CA 1
ATOM 5003 C C . ALA A 1 622 ? 26.474 54.641 -16.319 1.00 37.44 622 ALA A C 1
ATOM 5005 O O . ALA A 1 622 ? 27.667 54.878 -16.444 1.00 37.44 622 ALA A O 1
ATOM 5006 N N . SER A 1 623 ? 25.733 54.248 -17.352 1.00 35.31 623 SER A N 1
ATOM 5007 C CA . SER A 1 623 ? 25.799 54.885 -18.676 1.00 35.31 623 SER A CA 1
ATOM 5008 C C . SER A 1 623 ? 24.763 54.257 -19.603 1.00 35.31 623 SER A C 1
ATOM 5010 O O . SER A 1 623 ? 24.691 53.050 -19.793 1.00 35.31 623 SER A O 1
ATOM 5012 N N . ARG A 1 624 ? 23.923 55.125 -20.163 1.00 42.28 624 ARG A N 1
ATOM 5013 C CA . ARG A 1 624 ? 22.973 54.803 -21.220 1.00 42.28 624 ARG A CA 1
ATOM 5014 C C . ARG A 1 624 ? 23.749 54.401 -22.472 1.00 42.28 624 ARG A C 1
ATOM 5016 O O . ARG A 1 624 ? 24.410 55.271 -23.029 1.00 42.28 624 ARG A O 1
ATOM 5023 N N . GLN A 1 625 ? 23.577 53.170 -22.947 1.00 38.66 625 GLN A N 1
ATOM 5024 C CA . GLN A 1 625 ? 23.293 52.864 -24.355 1.00 38.66 625 GLN A CA 1
ATOM 5025 C C . GLN A 1 625 ? 23.084 51.356 -24.557 1.00 38.66 625 GLN A C 1
ATOM 5027 O O . GLN A 1 625 ? 23.959 50.566 -24.238 1.00 38.66 625 GLN A O 1
ATOM 5032 N N . ALA A 1 626 ? 21.920 51.026 -25.127 1.00 43.53 626 ALA A N 1
ATOM 5033 C CA . ALA A 1 626 ? 21.544 49.753 -25.746 1.00 43.53 626 ALA A CA 1
ATOM 5034 C C . ALA A 1 626 ? 21.805 48.480 -24.921 1.00 43.53 626 ALA A C 1
ATOM 5036 O O . ALA A 1 626 ? 22.817 47.813 -25.103 1.00 43.53 626 ALA A O 1
ATOM 5037 N N . VAL A 1 627 ? 20.832 48.088 -24.099 1.00 38.59 627 VAL A N 1
ATOM 5038 C CA . VAL A 1 627 ? 20.657 46.678 -23.731 1.00 38.59 627 VAL A CA 1
ATOM 5039 C C . VAL A 1 627 ? 19.193 46.349 -23.991 1.00 38.59 627 VAL A C 1
ATOM 5041 O O . VAL A 1 627 ? 18.304 47.058 -23.520 1.00 38.59 627 VAL A O 1
ATOM 5044 N N . GLU A 1 628 ? 18.976 45.366 -24.861 1.00 39.41 628 GLU A N 1
ATOM 5045 C CA . GLU A 1 628 ? 17.680 44.759 -25.162 1.00 39.41 628 GLU A CA 1
ATOM 5046 C C . GLU A 1 628 ? 16.992 44.338 -23.852 1.00 39.41 628 GLU A C 1
ATOM 5048 O O . GLU A 1 628 ? 17.679 44.019 -22.884 1.00 39.41 628 GLU A O 1
ATOM 5053 N N . GLU A 1 629 ? 15.657 44.364 -23.797 1.00 43.31 629 GLU A N 1
ATOM 5054 C CA . GLU A 1 629 ? 14.882 43.795 -22.683 1.00 43.31 629 GLU A CA 1
ATOM 5055 C C . GLU A 1 629 ? 15.239 42.304 -22.530 1.00 43.31 629 GLU A C 1
ATOM 5057 O O . GLU A 1 629 ? 14.632 41.439 -23.153 1.00 43.31 629 GLU A O 1
ATOM 5062 N N . GLN A 1 630 ? 16.282 41.997 -21.755 1.00 55.25 630 GLN A N 1
ATOM 5063 C CA . GLN A 1 630 ? 16.628 40.638 -21.361 1.00 55.25 630 GLN A CA 1
ATOM 5064 C C . GLN A 1 630 ? 15.804 40.285 -20.127 1.00 55.25 630 GLN A C 1
ATOM 5066 O O . GLN A 1 630 ? 15.939 40.904 -19.072 1.00 55.25 630 GLN A O 1
ATOM 5071 N N . GLU A 1 631 ? 14.926 39.303 -20.299 1.00 65.12 631 GLU A N 1
ATOM 5072 C CA . GLU A 1 631 ? 14.097 38.718 -19.250 1.00 65.12 631 GLU A CA 1
ATOM 5073 C C . GLU A 1 631 ? 14.992 38.117 -18.150 1.00 65.12 631 GLU A C 1
ATOM 5075 O O . GLU A 1 631 ? 15.965 37.417 -18.443 1.00 65.12 631 GLU A O 1
ATOM 5080 N N . LEU A 1 632 ? 14.700 38.427 -16.883 1.00 73.88 632 LEU A N 1
ATOM 5081 C CA . LEU A 1 632 ? 15.417 37.854 -15.739 1.00 73.88 632 LEU A CA 1
ATOM 5082 C C . LEU A 1 632 ? 15.146 36.342 -15.651 1.00 73.88 632 LEU A C 1
ATOM 5084 O O . LEU A 1 632 ? 14.028 35.915 -15.953 1.00 73.88 632 LEU A O 1
ATOM 5088 N N . PRO A 1 633 ? 16.126 35.526 -15.220 1.00 76.44 633 PRO A N 1
ATOM 5089 C CA . PRO A 1 633 ? 15.900 34.099 -15.037 1.00 76.44 633 PRO A CA 1
ATOM 5090 C C . PRO A 1 633 ? 14.827 33.856 -13.955 1.00 76.44 633 PRO A C 1
ATOM 5092 O O . PRO A 1 633 ? 14.831 34.554 -12.935 1.00 76.44 633 PRO A O 1
ATOM 5095 N N . PRO A 1 634 ? 13.917 32.880 -14.143 1.00 82.06 634 PRO A N 1
ATOM 5096 C CA . PRO A 1 634 ? 12.925 32.524 -13.131 1.00 82.06 634 PRO A CA 1
ATOM 5097 C C . PRO A 1 634 ? 13.565 32.067 -11.816 1.00 82.06 634 PRO A C 1
ATOM 5099 O O . PRO A 1 634 ? 14.645 31.475 -11.814 1.00 82.06 634 PRO A O 1
ATOM 5102 N N . HIS A 1 635 ? 12.860 32.293 -10.707 1.00 81.31 635 HIS A N 1
ATOM 5103 C CA . HIS A 1 635 ? 13.315 31.967 -9.351 1.00 81.31 635 HIS A CA 1
ATOM 5104 C C . HIS A 1 635 ? 13.774 30.501 -9.213 1.00 81.31 635 HIS A C 1
ATOM 5106 O O . HIS A 1 635 ? 14.887 30.236 -8.762 1.00 81.31 635 HIS A O 1
ATOM 5112 N N . ASP A 1 636 ? 12.980 29.550 -9.702 1.00 80.56 636 ASP A N 1
ATOM 5113 C CA . ASP A 1 636 ? 13.273 28.116 -9.566 1.00 80.56 636 ASP A CA 1
ATOM 5114 C C . ASP A 1 636 ? 14.461 27.666 -10.429 1.00 80.56 636 ASP A C 1
ATOM 5116 O O . ASP A 1 636 ? 15.250 26.807 -10.034 1.00 80.56 636 ASP A O 1
ATOM 5120 N N . VAL A 1 637 ? 14.678 28.318 -11.578 1.00 85.75 637 VAL A N 1
ATOM 5121 C CA . VAL A 1 637 ? 15.852 28.077 -12.437 1.00 85.75 637 VAL A CA 1
ATOM 5122 C C . VAL A 1 637 ? 17.137 28.484 -11.711 1.00 85.75 637 VAL A C 1
ATOM 5124 O O . VAL A 1 637 ? 18.142 27.774 -11.769 1.00 85.75 637 VAL A O 1
ATOM 5127 N N . VAL A 1 638 ? 17.107 29.595 -10.972 1.00 86.25 638 VAL A N 1
ATOM 5128 C CA . VAL A 1 638 ? 18.234 30.056 -10.147 1.00 86.25 638 VAL A CA 1
ATOM 5129 C C . VAL A 1 638 ? 18.537 29.051 -9.033 1.00 86.25 638 VAL A C 1
ATOM 5131 O O . VAL A 1 638 ? 19.700 28.692 -8.828 1.00 86.25 638 VAL A O 1
ATOM 5134 N N . ILE A 1 639 ? 17.506 28.546 -8.353 1.00 82.62 639 ILE A N 1
ATOM 5135 C CA . ILE A 1 639 ? 17.647 27.528 -7.302 1.00 82.62 639 ILE A CA 1
ATOM 5136 C C . ILE A 1 639 ? 18.259 26.242 -7.865 1.00 82.62 639 ILE A C 1
ATOM 5138 O O . ILE A 1 639 ? 19.242 25.745 -7.299 1.00 82.62 639 ILE A O 1
ATOM 5142 N N . ASN A 1 640 ? 17.755 25.764 -9.006 1.00 90.00 640 ASN A N 1
ATOM 5143 C CA . ASN A 1 640 ? 18.270 24.592 -9.711 1.00 90.00 640 ASN A CA 1
ATOM 5144 C C . ASN A 1 640 ? 19.760 24.749 -10.058 1.00 90.00 640 ASN A C 1
ATOM 5146 O O . ASN A 1 640 ? 20.563 23.848 -9.807 1.00 90.00 640 ASN A O 1
ATOM 5150 N N . ILE A 1 641 ? 20.164 25.914 -10.581 1.00 90.12 641 ILE A N 1
ATOM 5151 C CA . ILE A 1 641 ? 21.574 26.224 -10.863 1.00 90.12 641 ILE A CA 1
ATOM 5152 C C . ILE A 1 641 ? 22.411 26.133 -9.578 1.00 90.12 641 ILE A C 1
ATOM 5154 O O . ILE A 1 641 ? 23.468 25.497 -9.567 1.00 90.12 641 ILE A O 1
ATOM 5158 N N . MET A 1 642 ? 21.933 26.712 -8.473 1.00 87.00 642 MET A N 1
ATOM 5159 C CA . MET A 1 642 ? 22.625 26.671 -7.182 1.00 87.00 642 MET A CA 1
ATOM 5160 C C . MET A 1 642 ? 22.744 25.245 -6.610 1.00 87.00 642 MET A C 1
ATOM 5162 O O . MET A 1 642 ? 23.729 24.956 -5.931 1.00 87.00 642 MET A O 1
ATOM 5166 N N . ASP A 1 643 ? 21.793 24.341 -6.882 1.00 86.00 643 ASP A N 1
ATOM 5167 C CA . ASP A 1 643 ? 21.848 22.935 -6.430 1.00 86.00 643 ASP A CA 1
ATOM 5168 C C . ASP A 1 643 ? 22.947 22.154 -7.139 1.00 86.00 643 ASP A C 1
ATOM 5170 O O . ASP A 1 643 ? 23.748 21.456 -6.504 1.00 86.00 643 ASP A O 1
ATOM 5174 N N . VAL A 1 644 ? 23.027 22.312 -8.462 1.00 88.56 644 VAL A N 1
ATOM 5175 C CA . VAL A 1 644 ? 24.076 21.668 -9.256 1.00 88.56 644 VAL A CA 1
ATOM 5176 C C . VAL A 1 644 ? 25.447 22.218 -8.857 1.00 88.56 644 VAL A C 1
ATOM 5178 O O . VAL A 1 644 ? 26.385 21.439 -8.695 1.00 88.56 644 VAL A O 1
ATOM 5181 N N . ILE A 1 645 ? 25.572 23.533 -8.615 1.00 87.94 645 ILE A N 1
ATOM 5182 C CA . ILE A 1 645 ? 26.803 24.143 -8.081 1.00 87.94 645 ILE A CA 1
ATOM 5183 C C . ILE A 1 645 ? 27.186 23.528 -6.729 1.00 87.94 645 ILE A C 1
ATOM 5185 O O . ILE A 1 645 ? 28.346 23.164 -6.544 1.00 87.94 645 ILE A O 1
ATOM 5189 N N . GLY A 1 646 ? 26.244 23.396 -5.791 1.00 83.06 646 GLY A N 1
ATOM 5190 C CA . GLY A 1 646 ? 26.515 22.825 -4.467 1.00 83.06 646 GLY A CA 1
ATOM 5191 C C . GLY A 1 646 ? 27.023 21.390 -4.542 1.00 83.06 646 GLY A C 1
ATOM 5192 O O . GLY A 1 646 ? 28.060 21.060 -3.958 1.00 83.06 646 GLY A O 1
ATOM 5193 N N . THR A 1 647 ? 26.352 20.561 -5.342 1.00 83.75 647 THR A N 1
ATOM 5194 C CA . THR A 1 647 ? 26.770 19.179 -5.614 1.00 83.75 647 THR A CA 1
ATOM 5195 C C . THR A 1 647 ? 28.160 19.143 -6.249 1.00 83.75 647 THR A C 1
ATOM 5197 O O . THR A 1 647 ? 29.039 18.397 -5.814 1.00 83.75 647 THR A O 1
ATOM 5200 N N . PHE A 1 648 ? 28.404 20.008 -7.232 1.00 85.19 648 PHE A N 1
ATOM 5201 C CA . PHE A 1 648 ? 29.688 20.108 -7.912 1.00 85.19 648 PHE A CA 1
ATOM 5202 C C . PHE A 1 648 ? 30.827 20.535 -6.976 1.00 85.19 648 PHE A C 1
ATOM 5204 O O . PHE A 1 648 ? 31.906 19.947 -7.026 1.00 85.19 648 PHE A O 1
ATOM 5211 N N . ILE A 1 649 ? 30.604 21.513 -6.089 1.00 79.88 649 ILE A N 1
ATOM 5212 C CA . ILE A 1 649 ? 31.593 21.951 -5.090 1.00 79.88 649 ILE A CA 1
ATOM 5213 C C . ILE A 1 649 ? 31.921 20.827 -4.111 1.00 79.88 649 ILE A C 1
ATOM 5215 O O . ILE A 1 649 ? 33.099 20.594 -3.831 1.00 79.88 649 ILE A O 1
ATOM 5219 N N . ARG A 1 650 ? 30.901 20.106 -3.635 1.00 80.25 650 ARG A N 1
ATOM 5220 C CA . ARG A 1 650 ? 31.069 18.975 -2.719 1.00 80.25 650 ARG A CA 1
ATOM 5221 C C . ARG A 1 650 ? 31.951 17.881 -3.323 1.00 80.25 650 ARG A C 1
ATOM 5223 O O . ARG A 1 650 ? 32.863 17.405 -2.653 1.00 80.25 650 ARG A O 1
ATOM 5230 N N . VAL A 1 651 ? 31.713 17.516 -4.585 1.00 78.00 651 VAL A N 1
ATOM 5231 C CA . VAL A 1 651 ? 32.429 16.417 -5.258 1.00 78.00 651 VAL A CA 1
ATOM 5232 C C . VAL A 1 651 ? 33.802 16.850 -5.795 1.00 78.00 651 VAL A C 1
ATOM 5234 O O . VAL A 1 651 ? 34.759 16.082 -5.744 1.00 78.00 651 VAL A O 1
ATOM 5237 N N . ALA A 1 652 ? 33.952 18.086 -6.280 1.00 71.94 652 ALA A N 1
ATOM 5238 C CA . ALA A 1 652 ? 35.182 18.559 -6.925 1.00 71.94 652 ALA A CA 1
ATOM 5239 C C . ALA A 1 652 ? 36.132 19.353 -5.997 1.00 71.94 652 ALA A C 1
ATOM 5241 O O . ALA A 1 652 ? 37.049 20.018 -6.493 1.00 71.94 652 ALA A O 1
ATOM 5242 N N . LYS A 1 653 ? 35.940 19.276 -4.666 1.00 64.31 653 LYS A N 1
ATOM 5243 C CA . LYS A 1 653 ? 36.603 20.094 -3.619 1.00 64.31 653 LYS A CA 1
ATOM 5244 C C . LYS A 1 653 ? 38.138 20.176 -3.752 1.00 64.31 653 LYS A C 1
ATOM 5246 O O . LYS A 1 653 ? 38.714 21.229 -3.495 1.00 64.31 653 LYS A O 1
ATOM 5251 N N . GLU A 1 654 ? 38.805 19.118 -4.222 1.00 56.16 654 GLU A N 1
ATOM 5252 C CA . GLU A 1 654 ? 40.275 19.060 -4.382 1.00 56.16 654 GLU A CA 1
ATOM 5253 C C . GLU A 1 654 ? 40.806 19.566 -5.740 1.00 56.16 654 GLU A C 1
ATOM 5255 O O . GLU A 1 654 ? 42.007 19.783 -5.897 1.00 56.16 654 GLU A O 1
ATOM 5260 N N . ARG A 1 655 ? 39.935 19.758 -6.741 1.00 58.75 655 ARG A N 1
ATOM 5261 C CA . ARG A 1 655 ? 40.317 20.076 -8.135 1.00 58.75 655 ARG A CA 1
ATOM 5262 C C . ARG A 1 655 ? 40.053 21.525 -8.534 1.00 58.75 655 ARG A C 1
ATOM 5264 O O . ARG A 1 655 ? 40.403 21.928 -9.643 1.00 58.75 655 ARG A O 1
ATOM 5271 N N . MET A 1 656 ? 39.452 22.316 -7.647 1.00 59.00 656 MET A N 1
ATOM 5272 C CA . MET A 1 656 ? 39.083 23.698 -7.935 1.00 59.00 656 MET A CA 1
ATOM 5273 C C . MET A 1 656 ? 40.150 24.694 -7.474 1.00 59.00 656 MET A C 1
ATOM 5275 O O . MET A 1 656 ? 40.327 24.960 -6.288 1.00 59.00 656 MET A O 1
ATOM 5279 N N . ASN A 1 657 ? 40.836 25.306 -8.441 1.00 54.22 657 ASN A N 1
ATOM 5280 C CA . ASN A 1 657 ? 41.707 26.452 -8.199 1.00 54.22 657 ASN A CA 1
ATOM 5281 C C . ASN A 1 657 ? 40.917 27.756 -8.392 1.00 54.22 657 ASN A C 1
ATOM 5283 O O . ASN A 1 657 ? 40.532 28.073 -9.510 1.00 54.22 657 ASN A O 1
ATOM 5287 N N . LYS A 1 658 ? 40.744 28.517 -7.300 1.00 55.03 658 LYS A N 1
ATOM 5288 C CA . LYS A 1 658 ? 40.204 29.894 -7.225 1.00 55.03 658 LYS A CA 1
ATOM 5289 C C . LYS A 1 658 ? 38.833 30.111 -7.884 1.00 55.03 658 LYS A C 1
ATOM 5291 O O . LYS A 1 658 ? 38.744 30.493 -9.043 1.00 55.03 658 LYS A O 1
ATOM 5296 N N . ILE A 1 659 ? 37.783 30.027 -7.069 1.00 64.75 659 ILE A N 1
ATOM 5297 C CA . ILE A 1 659 ? 36.433 30.497 -7.413 1.00 64.75 659 ILE A CA 1
ATOM 5298 C C . ILE A 1 659 ? 36.139 31.846 -6.729 1.00 64.75 659 ILE A C 1
ATOM 5300 O O . ILE A 1 659 ? 35.124 32.011 -6.055 1.00 64.75 659 ILE A O 1
ATOM 5304 N N . SER A 1 660 ? 37.072 32.801 -6.833 1.00 63.97 660 SER A N 1
ATOM 5305 C CA . SER A 1 660 ? 36.905 34.141 -6.240 1.00 63.97 660 SER A CA 1
ATOM 5306 C C . SER A 1 660 ? 35.607 34.798 -6.694 1.00 63.97 660 SER A C 1
ATOM 5308 O O . SER A 1 660 ? 34.907 35.398 -5.887 1.00 63.97 660 SER A O 1
ATOM 5310 N N . ASP A 1 661 ? 35.268 34.599 -7.964 1.00 71.94 661 ASP A N 1
ATOM 5311 C CA . ASP A 1 661 ? 34.172 35.295 -8.618 1.00 71.94 661 ASP A CA 1
ATOM 5312 C C . ASP A 1 661 ? 32.815 34.734 -8.171 1.00 71.94 661 ASP A C 1
ATOM 5314 O O . ASP A 1 661 ? 31.922 35.508 -7.855 1.00 71.94 661 ASP A O 1
ATOM 5318 N N . LEU A 1 662 ? 32.656 33.408 -8.042 1.00 80.50 662 LEU A N 1
ATOM 5319 C CA . LEU A 1 662 ? 31.419 32.821 -7.498 1.00 80.50 662 LEU A CA 1
ATOM 5320 C C . LEU A 1 662 ? 31.221 33.222 -6.037 1.00 80.50 662 LEU A C 1
ATOM 5322 O O . LEU A 1 662 ? 30.113 33.565 -5.644 1.00 80.50 662 LEU A O 1
ATOM 5326 N N . ARG A 1 663 ? 32.295 33.196 -5.240 1.00 80.12 663 ARG A N 1
ATOM 5327 C CA . ARG A 1 663 ? 32.235 33.580 -3.829 1.00 80.12 663 ARG A CA 1
ATOM 5328 C C . ARG A 1 663 ? 31.802 35.037 -3.668 1.00 80.12 663 ARG A C 1
ATOM 5330 O O . ARG A 1 663 ? 30.907 35.304 -2.879 1.00 80.12 663 ARG A O 1
ATOM 5337 N N . GLU A 1 664 ? 32.377 35.949 -4.451 1.00 81.19 664 GLU A N 1
ATOM 5338 C CA . GLU A 1 664 ? 31.997 37.366 -4.441 1.00 81.19 664 GLU A CA 1
ATOM 5339 C C . GLU A 1 664 ? 30.515 37.564 -4.803 1.00 81.19 664 GLU A C 1
ATOM 5341 O O . GLU A 1 664 ? 29.830 38.393 -4.206 1.00 81.19 664 GLU A O 1
ATOM 5346 N N . ILE A 1 665 ? 30.004 36.799 -5.773 1.00 83.19 665 ILE A N 1
ATOM 5347 C CA . ILE A 1 665 ? 28.597 36.862 -6.186 1.00 83.19 665 ILE A CA 1
ATOM 5348 C C . ILE A 1 665 ? 27.664 36.278 -5.120 1.00 83.19 665 ILE A C 1
ATOM 5350 O O . ILE A 1 665 ? 26.656 36.906 -4.811 1.00 83.19 665 ILE A O 1
ATOM 5354 N N . LEU A 1 666 ? 28.011 35.148 -4.501 1.00 81.88 666 LEU A N 1
ATOM 5355 C CA . LEU A 1 666 ? 27.225 34.553 -3.414 1.00 81.88 666 LEU A CA 1
ATOM 5356 C C . LEU A 1 666 ? 27.192 35.450 -2.164 1.00 81.88 666 LEU A C 1
ATOM 5358 O O . LEU A 1 666 ? 26.126 35.615 -1.581 1.00 81.88 666 LEU A O 1
ATOM 5362 N N . GLU A 1 667 ? 28.311 36.090 -1.796 1.00 83.50 667 GLU A N 1
ATOM 5363 C CA . GLU A 1 667 ? 28.369 37.069 -0.692 1.00 83.50 667 GLU A CA 1
ATOM 5364 C C . GLU A 1 667 ? 27.478 38.293 -0.990 1.00 83.50 667 GLU A C 1
ATOM 5366 O O . GLU A 1 667 ? 26.775 38.797 -0.112 1.00 83.50 667 GLU A O 1
ATOM 5371 N N . LYS A 1 668 ? 27.446 38.754 -2.250 1.00 82.44 668 LYS A N 1
ATOM 5372 C CA . LYS A 1 668 ? 26.552 39.838 -2.692 1.00 82.44 668 LYS A CA 1
ATOM 5373 C C . LYS A 1 668 ? 25.078 39.438 -2.668 1.00 82.44 668 LYS A C 1
ATOM 5375 O O . LYS A 1 668 ? 24.256 40.297 -2.360 1.00 82.44 668 LYS A O 1
ATOM 5380 N N . ILE A 1 669 ? 24.745 38.188 -2.984 1.00 81.50 669 ILE A N 1
ATOM 5381 C CA . ILE A 1 669 ? 23.377 37.654 -2.899 1.00 81.50 669 ILE A CA 1
ATOM 5382 C C . ILE A 1 669 ? 22.945 37.546 -1.428 1.00 81.50 669 ILE A C 1
ATOM 5384 O O . ILE A 1 669 ? 21.926 38.120 -1.067 1.00 81.50 669 ILE A O 1
ATOM 5388 N N . GLU A 1 670 ? 23.762 36.943 -0.553 1.00 79.31 670 GLU A N 1
ATOM 5389 C CA . GLU A 1 670 ? 23.474 36.830 0.891 1.00 79.31 670 GLU A CA 1
ATOM 5390 C C . GLU A 1 670 ? 23.261 38.206 1.556 1.00 79.31 670 GLU A C 1
ATOM 5392 O O . GLU A 1 670 ? 22.405 38.377 2.424 1.00 79.31 670 GLU A O 1
ATOM 5397 N N . SER A 1 671 ? 24.028 39.220 1.141 1.00 73.25 671 SER A N 1
ATOM 5398 C CA . SER A 1 671 ? 23.993 40.553 1.755 1.00 73.25 671 SER A CA 1
ATOM 5399 C C . SER A 1 671 ? 22.717 41.373 1.496 1.00 73.25 671 SER A C 1
ATOM 5401 O O . SER A 1 671 ? 22.563 42.440 2.096 1.00 73.25 671 SER A O 1
ATOM 5403 N N . GLN A 1 672 ? 21.800 40.911 0.637 1.00 68.56 672 GLN A N 1
ATOM 5404 C CA . GLN A 1 672 ? 20.609 41.671 0.226 1.00 68.56 672 GLN A CA 1
ATOM 5405 C C . GLN A 1 672 ? 19.486 41.750 1.284 1.00 68.56 672 GLN A C 1
ATOM 5407 O O . GLN A 1 672 ? 18.495 42.431 1.051 1.00 68.56 672 GLN A O 1
ATOM 5412 N N . GLN A 1 673 ? 19.668 41.178 2.485 1.00 49.69 673 GLN A N 1
ATOM 5413 C CA . GLN A 1 673 ? 18.772 41.285 3.661 1.00 49.69 673 GLN A CA 1
ATOM 5414 C C . GLN A 1 673 ? 17.317 40.802 3.479 1.00 49.69 673 GLN A C 1
ATOM 5416 O O . GLN A 1 673 ? 16.544 40.861 4.440 1.00 49.69 673 GLN A O 1
ATOM 5421 N N . GLU A 1 674 ? 16.936 40.269 2.319 1.00 55.47 674 GLU A N 1
ATOM 5422 C CA . GLU A 1 674 ? 15.669 39.558 2.142 1.00 55.47 674 GLU A CA 1
ATOM 5423 C C . GLU A 1 674 ? 15.834 38.109 2.638 1.00 55.47 674 GLU A C 1
ATOM 5425 O O . GLU A 1 674 ? 16.768 37.409 2.257 1.00 55.47 674 GLU A O 1
ATOM 5430 N N . MET A 1 675 ? 14.967 37.650 3.554 1.00 52.72 675 MET A N 1
ATOM 5431 C CA . MET A 1 675 ? 14.929 36.240 3.986 1.00 52.72 675 MET A CA 1
ATOM 5432 C C . MET A 1 675 ? 14.227 35.377 2.929 1.00 52.72 675 MET A C 1
ATOM 5434 O O . MET A 1 675 ? 13.210 34.747 3.217 1.00 52.72 675 MET A O 1
ATOM 5438 N N . ASP A 1 676 ? 14.739 35.389 1.705 1.00 69.81 676 ASP A N 1
ATOM 5439 C CA . ASP A 1 676 ? 14.261 34.540 0.622 1.00 69.81 676 ASP A CA 1
ATOM 5440 C C . ASP A 1 676 ? 15.096 33.253 0.498 1.00 69.81 676 ASP A C 1
ATOM 5442 O O . ASP A 1 676 ? 16.169 33.089 1.093 1.00 69.81 676 ASP A O 1
ATOM 5446 N N . GLU A 1 677 ? 14.551 32.287 -0.236 1.00 76.12 677 GLU A N 1
ATOM 5447 C CA . GLU A 1 677 ? 15.130 30.954 -0.407 1.00 76.12 677 GLU A CA 1
ATOM 5448 C C . GLU A 1 677 ? 16.506 31.010 -1.094 1.00 76.12 677 GLU A C 1
ATOM 5450 O O . GLU A 1 677 ? 17.436 30.305 -0.695 1.00 76.12 677 GLU A O 1
ATOM 5455 N N . ILE A 1 678 ? 16.682 31.921 -2.058 1.00 79.94 678 ILE A N 1
ATOM 5456 C CA . ILE A 1 678 ? 17.942 32.142 -2.781 1.00 79.94 678 ILE A CA 1
ATOM 5457 C C . ILE A 1 678 ? 19.049 32.632 -1.832 1.00 79.94 678 ILE A C 1
ATOM 5459 O O . ILE A 1 678 ? 20.167 32.107 -1.870 1.00 79.94 678 ILE A O 1
ATOM 5463 N N . SER A 1 679 ? 18.755 33.582 -0.939 1.00 75.19 679 SER A N 1
ATOM 5464 C CA . SER A 1 679 ? 19.729 34.107 0.028 1.00 75.19 679 SER A CA 1
ATOM 5465 C C . SER A 1 679 ? 20.156 33.048 1.048 1.00 75.19 679 SER A C 1
ATOM 5467 O O . SER A 1 679 ? 21.343 32.932 1.370 1.00 75.19 679 SER A O 1
ATOM 5469 N N . GLN A 1 680 ? 19.223 32.211 1.516 1.00 78.25 680 GLN A N 1
ATOM 5470 C CA . GLN A 1 680 ? 19.543 31.087 2.408 1.00 78.25 680 GLN A CA 1
ATOM 5471 C C . GLN A 1 680 ? 20.441 30.052 1.721 1.00 78.25 680 GLN A C 1
ATOM 5473 O O . GLN A 1 680 ? 21.411 29.565 2.308 1.00 78.25 680 GLN A O 1
ATOM 5478 N N . LYS A 1 681 ? 20.161 29.753 0.452 1.00 80.62 681 LYS A N 1
ATOM 5479 C CA . LYS A 1 681 ? 20.938 28.810 -0.354 1.00 80.62 681 LYS A CA 1
ATOM 5480 C C . LYS A 1 681 ? 22.335 29.345 -0.669 1.00 80.62 681 LYS A C 1
ATOM 5482 O O . LYS A 1 681 ? 23.305 28.588 -0.658 1.00 80.62 681 LYS A O 1
ATOM 5487 N N . ALA A 1 682 ? 22.472 30.658 -0.870 1.00 81.62 682 ALA A N 1
ATOM 5488 C CA . ALA A 1 682 ? 23.768 31.311 -1.044 1.00 81.62 682 ALA A CA 1
ATOM 5489 C C . ALA A 1 682 ? 24.638 31.172 0.212 1.00 81.62 682 ALA A C 1
ATOM 5491 O O . ALA A 1 682 ? 25.810 30.806 0.107 1.00 81.62 682 ALA A O 1
ATOM 5492 N N . LYS A 1 683 ? 24.047 31.362 1.398 1.00 81.06 683 LYS A N 1
ATOM 5493 C CA . LYS A 1 683 ? 24.721 31.150 2.684 1.00 81.06 683 LYS A CA 1
ATOM 5494 C C . LYS A 1 683 ? 25.224 29.711 2.854 1.00 81.06 683 LYS A C 1
ATOM 5496 O O . LYS A 1 683 ? 26.385 29.511 3.200 1.00 81.06 683 LYS A O 1
ATOM 5501 N N . GLN A 1 684 ? 24.399 28.710 2.542 1.00 81.19 684 GLN A N 1
ATOM 5502 C CA . GLN A 1 684 ? 24.810 27.298 2.597 1.00 81.19 684 GLN A CA 1
ATOM 5503 C C . GLN A 1 684 ? 25.998 27.005 1.666 1.00 81.19 684 GLN A C 1
ATOM 5505 O O . GLN A 1 684 ? 26.955 26.335 2.051 1.00 81.19 684 GLN A O 1
ATOM 5510 N N . LEU A 1 685 ? 25.981 27.543 0.442 1.00 81.75 685 LEU A N 1
ATOM 5511 C CA . LEU A 1 685 ? 27.095 27.386 -0.497 1.00 81.75 685 LEU A CA 1
ATOM 5512 C C . LEU A 1 685 ? 28.378 28.074 -0.003 1.00 81.75 685 LEU A C 1
ATOM 5514 O O . LEU A 1 685 ? 29.473 27.543 -0.204 1.00 81.75 685 LEU A O 1
ATOM 5518 N N . LEU A 1 686 ? 28.265 29.227 0.664 1.00 78.50 686 LEU A N 1
ATOM 5519 C CA . LEU A 1 686 ? 29.400 29.927 1.275 1.00 78.50 686 LEU A CA 1
ATOM 5520 C C . LEU A 1 686 ? 30.004 29.150 2.450 1.00 78.50 686 LEU A C 1
ATOM 5522 O O . LEU A 1 686 ? 31.230 29.121 2.575 1.00 78.50 686 LEU A O 1
ATOM 5526 N N . GLU A 1 687 ? 29.183 28.478 3.259 1.00 77.69 687 GLU A N 1
ATOM 5527 C CA . GLU A 1 687 ? 29.646 27.574 4.320 1.00 77.69 687 GLU A CA 1
ATOM 5528 C C . GLU A 1 687 ? 30.452 26.404 3.732 1.00 77.69 687 GLU A C 1
ATOM 5530 O O . GLU A 1 687 ? 31.588 26.167 4.150 1.00 77.69 687 GLU A O 1
ATOM 5535 N N . ILE A 1 688 ? 29.944 25.762 2.671 1.00 74.06 688 ILE A N 1
ATOM 5536 C CA . ILE A 1 688 ? 30.647 24.679 1.954 1.00 74.06 688 ILE A CA 1
ATOM 5537 C C . ILE A 1 688 ? 31.997 25.163 1.381 1.00 74.06 688 ILE A C 1
ATOM 5539 O O . ILE A 1 688 ? 32.987 24.424 1.383 1.00 74.06 688 ILE A O 1
ATOM 5543 N N . LEU A 1 689 ? 32.066 26.414 0.909 1.00 72.75 689 LEU A N 1
ATOM 5544 C CA . LEU A 1 689 ? 33.287 27.047 0.391 1.00 72.75 689 LEU A CA 1
ATOM 5545 C C . LEU A 1 689 ? 34.249 27.542 1.495 1.00 72.75 689 LEU A C 1
ATOM 5547 O O . LEU A 1 689 ? 35.423 27.806 1.209 1.00 72.75 689 LEU A O 1
ATOM 5551 N N . GLY A 1 690 ? 33.767 27.703 2.731 1.00 60.50 690 GLY A N 1
ATOM 5552 C CA . GLY A 1 690 ? 34.461 28.328 3.861 1.00 60.50 690 GLY A CA 1
ATOM 5553 C C . GLY A 1 690 ? 35.264 27.383 4.760 1.00 60.50 690 GLY A C 1
ATOM 5554 O O . GLY A 1 690 ? 36.088 27.859 5.541 1.00 60.50 690 GLY A O 1
ATOM 5555 N N . GLU A 1 691 ? 35.097 26.064 4.638 1.00 51.88 691 GLU A N 1
ATOM 5556 C CA . GLU A 1 691 ? 35.787 25.049 5.450 1.00 51.88 691 GLU A CA 1
ATOM 5557 C C . GLU A 1 691 ? 37.288 24.902 5.120 1.00 51.88 691 GLU A C 1
ATOM 5559 O O . GLU A 1 691 ? 37.770 23.885 4.615 1.00 51.88 691 GLU A O 1
ATOM 5564 N N . LYS A 1 692 ? 38.069 25.927 5.459 1.00 41.44 692 LYS A N 1
ATOM 5565 C CA . LYS A 1 692 ? 39.495 25.798 5.764 1.00 41.44 692 LYS A CA 1
ATOM 5566 C C . LYS A 1 692 ? 39.725 26.227 7.211 1.00 41.44 692 LYS A C 1
ATOM 5568 O O . LYS A 1 692 ? 40.118 27.359 7.465 1.00 41.44 692 LYS A O 1
ATOM 5573 N N . GLY A 1 693 ? 39.518 25.293 8.141 1.00 36.78 693 GLY A N 1
ATOM 5574 C CA . GLY A 1 693 ? 40.068 25.370 9.498 1.00 36.78 693 GLY A CA 1
ATOM 5575 C C . GLY A 1 693 ? 39.063 25.156 10.627 1.00 36.78 693 GLY A C 1
ATOM 5576 O O . GLY A 1 693 ? 38.644 26.128 11.237 1.00 36.78 693 GLY A O 1
ATOM 5577 N N . ASN A 1 694 ? 38.712 23.897 10.911 1.00 38.03 694 ASN A N 1
ATOM 5578 C CA . ASN A 1 694 ? 38.546 23.337 12.267 1.00 38.03 694 ASN A CA 1
ATOM 5579 C C . ASN A 1 694 ? 37.934 21.934 12.175 1.00 38.03 694 ASN A C 1
ATOM 5581 O O . ASN A 1 694 ? 36.773 21.715 12.499 1.00 38.03 694 ASN A O 1
ATOM 5585 N N . THR A 1 695 ? 38.729 20.971 11.720 1.00 40.56 695 THR A N 1
ATOM 5586 C CA . THR A 1 695 ? 38.298 19.568 11.647 1.00 40.56 695 THR A CA 1
ATOM 5587 C C . THR A 1 695 ? 38.512 18.823 12.975 1.00 40.56 695 THR A C 1
ATOM 5589 O O . THR A 1 695 ? 37.877 17.805 13.203 1.00 40.56 695 THR A O 1
ATOM 5592 N N . GLU A 1 696 ? 39.338 19.339 13.896 1.00 37.25 696 GLU A N 1
ATOM 5593 C CA . GLU A 1 696 ? 39.731 18.596 15.111 1.00 37.25 696 GLU A CA 1
ATOM 5594 C C . GLU A 1 696 ? 38.745 18.701 16.292 1.00 37.25 696 GLU A C 1
ATOM 5596 O O . GLU A 1 696 ? 38.625 17.755 17.061 1.00 37.25 696 GLU A O 1
ATOM 5601 N N . LEU A 1 697 ? 37.993 19.799 16.447 1.00 34.91 697 LEU A N 1
ATOM 5602 C CA . LEU A 1 697 ? 37.076 19.961 17.595 1.00 34.91 697 LEU A CA 1
ATOM 5603 C C . LEU A 1 697 ? 35.740 19.221 17.418 1.00 34.91 697 LEU A C 1
ATOM 5605 O O . LEU A 1 697 ? 35.180 18.724 18.392 1.00 34.91 697 LEU A O 1
ATOM 5609 N N . MET A 1 698 ? 35.250 19.105 16.182 1.00 37.94 698 MET A N 1
ATOM 5610 C CA . MET A 1 698 ? 33.965 18.459 15.896 1.00 37.94 698 MET A CA 1
ATOM 5611 C C . MET A 1 698 ? 34.092 16.931 15.834 1.00 37.94 698 MET A C 1
ATOM 5613 O O . MET A 1 698 ? 33.160 16.229 16.215 1.00 37.94 698 MET A O 1
ATOM 5617 N N . GLU A 1 699 ? 35.256 16.401 15.436 1.00 41.19 699 GLU A N 1
ATOM 5618 C CA . GLU A 1 699 ? 35.532 14.963 15.525 1.00 41.19 699 GLU A CA 1
ATOM 5619 C C . GLU A 1 699 ? 35.635 14.488 16.974 1.00 41.19 699 GLU A C 1
ATOM 5621 O O . GLU A 1 699 ? 35.075 13.442 17.290 1.00 41.19 699 GLU A O 1
ATOM 5626 N N . ASP A 1 700 ? 36.271 15.245 17.871 1.00 41.50 700 ASP A N 1
ATOM 5627 C CA . ASP A 1 700 ? 36.401 14.838 19.275 1.00 41.50 700 ASP A CA 1
ATOM 5628 C C . ASP A 1 700 ? 35.067 14.904 20.035 1.00 41.50 700 ASP A C 1
ATOM 5630 O O . ASP A 1 700 ? 34.764 13.991 20.809 1.00 41.50 700 ASP A O 1
ATOM 5634 N N . GLU A 1 701 ? 34.217 15.903 19.774 1.00 42.16 701 GLU A N 1
ATOM 5635 C CA . GLU A 1 701 ? 32.864 15.944 20.348 1.00 42.16 701 GLU A CA 1
ATOM 5636 C C . GLU A 1 701 ? 31.970 14.830 19.782 1.00 42.16 701 GLU A C 1
ATOM 5638 O O . GLU A 1 701 ? 31.301 14.133 20.550 1.00 42.16 701 GLU A O 1
ATOM 5643 N N . LEU A 1 702 ? 32.021 14.567 18.470 1.00 43.78 702 LEU A N 1
ATOM 5644 C CA . LEU A 1 702 ? 31.255 13.485 17.844 1.00 43.78 702 LEU A CA 1
ATOM 5645 C C . LEU A 1 702 ? 31.745 12.098 18.298 1.00 43.78 702 LEU A C 1
ATOM 5647 O O . LEU A 1 702 ? 30.949 11.172 18.456 1.00 43.78 702 LEU A O 1
ATOM 5651 N N . LYS A 1 703 ? 33.044 11.948 18.568 1.00 46.91 703 LYS A N 1
ATOM 5652 C CA . LYS A 1 703 ? 33.657 10.711 19.069 1.00 46.91 703 LYS A CA 1
ATOM 5653 C C . LYS A 1 703 ? 33.342 10.480 20.547 1.00 46.91 703 LYS A C 1
ATOM 5655 O O . LYS A 1 703 ? 33.021 9.357 20.920 1.00 46.91 703 LYS A O 1
ATOM 5660 N N . GLN A 1 704 ? 33.333 11.528 21.371 1.00 47.03 704 GLN A N 1
ATOM 5661 C CA . GLN A 1 704 ? 32.910 11.463 22.779 1.00 47.03 704 GLN A CA 1
ATOM 5662 C C . GLN A 1 704 ? 31.409 11.195 22.941 1.00 47.03 704 GLN A C 1
ATOM 5664 O O . GLN A 1 704 ? 30.994 10.543 23.901 1.00 47.03 704 GLN A O 1
ATOM 5669 N N . ILE A 1 705 ? 30.583 11.691 22.016 1.00 48.84 705 ILE A N 1
ATOM 5670 C CA . ILE A 1 705 ? 29.151 11.378 21.972 1.00 48.84 705 ILE A CA 1
ATOM 5671 C C . ILE A 1 705 ? 28.946 9.926 21.530 1.00 48.84 705 ILE A C 1
ATOM 5673 O O . ILE A 1 705 ? 28.220 9.201 22.201 1.00 48.84 705 ILE A O 1
ATOM 5677 N N . LYS A 1 706 ? 29.652 9.456 20.490 1.00 44.53 706 LYS A N 1
ATOM 5678 C CA . LYS A 1 706 ? 29.594 8.049 20.052 1.00 44.53 706 LYS A CA 1
ATOM 5679 C C . LYS A 1 706 ? 30.044 7.069 21.136 1.00 44.53 706 LYS A C 1
ATOM 5681 O O . LYS A 1 706 ? 29.386 6.057 21.328 1.00 44.53 706 LYS A O 1
ATOM 5686 N N . ILE A 1 707 ? 31.113 7.371 21.875 1.00 58.12 707 ILE A N 1
ATOM 5687 C CA . ILE A 1 707 ? 31.594 6.505 22.966 1.00 58.12 707 ILE A CA 1
ATOM 5688 C C . ILE A 1 707 ? 30.551 6.404 24.086 1.00 58.12 707 ILE A C 1
ATOM 5690 O O . ILE A 1 707 ? 30.245 5.301 24.525 1.00 58.12 707 ILE A O 1
ATOM 5694 N N . ARG A 1 708 ? 29.947 7.526 24.503 1.00 48.84 708 ARG A N 1
ATOM 5695 C CA . ARG A 1 708 ? 28.887 7.505 25.525 1.00 48.84 708 ARG A CA 1
ATOM 5696 C C . ARG A 1 708 ? 27.630 6.773 25.061 1.00 48.84 708 ARG A C 1
ATOM 5698 O O . ARG A 1 708 ? 27.046 6.042 25.853 1.00 48.84 708 ARG A O 1
ATOM 5705 N N . LEU A 1 709 ? 27.260 6.925 23.790 1.00 43.50 709 LEU A N 1
ATOM 5706 C CA . LEU A 1 709 ? 26.116 6.228 23.204 1.00 43.50 709 LEU A CA 1
ATOM 5707 C C . LEU A 1 709 ? 26.339 4.708 23.182 1.00 43.50 709 LEU A C 1
ATOM 5709 O O . LEU A 1 709 ? 25.447 3.953 23.551 1.00 43.50 709 LEU A O 1
ATOM 5713 N N . VAL A 1 710 ? 27.549 4.265 22.827 1.00 48.81 710 VAL A N 1
ATOM 5714 C CA . VAL A 1 710 ? 27.931 2.844 22.830 1.00 48.81 710 VAL A CA 1
ATOM 5715 C C . VAL A 1 710 ? 27.984 2.285 24.256 1.00 48.81 710 VAL A C 1
ATOM 5717 O O . VAL A 1 710 ? 27.513 1.179 24.497 1.00 48.81 710 VAL A O 1
ATOM 5720 N N . GLU A 1 711 ? 28.496 3.042 25.230 1.00 50.56 711 GLU A N 1
ATOM 5721 C CA . GLU A 1 711 ? 28.524 2.616 26.638 1.00 50.56 711 GLU A CA 1
ATOM 5722 C C . GLU A 1 711 ? 27.122 2.520 27.268 1.00 50.56 711 GLU A C 1
ATOM 5724 O O . GLU A 1 711 ? 26.877 1.638 28.095 1.00 50.56 711 GLU A O 1
ATOM 5729 N N . GLU A 1 712 ? 26.189 3.402 26.896 1.00 43.94 712 GLU A N 1
ATOM 5730 C CA . GLU A 1 712 ? 24.784 3.296 27.310 1.00 43.94 712 GLU A CA 1
ATOM 5731 C C . GLU A 1 712 ? 24.072 2.132 26.616 1.00 43.94 712 GLU A C 1
ATOM 5733 O O . GLU A 1 712 ? 23.380 1.367 27.289 1.00 43.94 712 GLU A O 1
ATOM 5738 N N . GLN A 1 713 ? 24.300 1.927 25.316 1.00 41.62 713 GLN A N 1
ATOM 5739 C CA . GLN A 1 713 ? 23.766 0.779 24.580 1.00 41.62 713 GLN A CA 1
ATOM 5740 C C . GLN A 1 713 ? 24.273 -0.549 25.154 1.00 41.62 713 GLN A C 1
ATOM 5742 O O . GLN A 1 713 ? 23.478 -1.461 25.368 1.00 41.62 713 GLN A O 1
ATOM 5747 N N . GLN A 1 714 ? 25.554 -0.640 25.517 1.00 47.41 714 GLN A N 1
ATOM 5748 C CA . GLN A 1 714 ? 26.125 -1.836 26.139 1.00 47.41 714 GLN A CA 1
ATOM 5749 C C . GLN A 1 714 ? 25.459 -2.152 27.488 1.00 47.41 714 GLN A C 1
ATOM 5751 O O . GLN A 1 714 ? 25.142 -3.307 27.769 1.00 47.41 714 GLN A O 1
ATOM 5756 N N . LYS A 1 715 ? 25.171 -1.132 28.309 1.00 51.97 715 LYS A N 1
ATOM 5757 C CA . LYS A 1 715 ? 24.458 -1.315 29.587 1.00 51.97 715 LYS A CA 1
ATOM 5758 C C . LYS A 1 715 ? 23.011 -1.760 29.395 1.00 51.97 715 LYS A C 1
ATOM 5760 O O . LYS A 1 715 ? 22.512 -2.549 30.197 1.00 51.97 715 LYS A O 1
ATOM 5765 N N . VAL A 1 716 ? 22.339 -1.270 28.353 1.00 47.03 716 VAL A N 1
ATOM 5766 C CA . VAL A 1 716 ? 20.983 -1.708 27.994 1.00 47.03 716 VAL A CA 1
ATOM 5767 C C . VAL A 1 716 ? 21.003 -3.168 27.537 1.00 47.03 716 VAL A C 1
ATOM 5769 O O . VAL A 1 716 ? 20.191 -3.953 28.023 1.00 47.03 716 VAL A O 1
ATOM 5772 N N . VAL A 1 717 ? 21.981 -3.562 26.715 1.00 46.66 717 VAL A N 1
ATOM 5773 C CA . VAL A 1 717 ? 22.174 -4.952 26.268 1.00 46.66 717 VAL A CA 1
ATOM 5774 C C . VAL A 1 717 ? 22.447 -5.889 27.447 1.00 46.66 717 VAL A C 1
ATOM 5776 O O . VAL A 1 717 ? 21.800 -6.927 27.565 1.00 46.66 717 VAL A O 1
ATOM 5779 N N . GLU A 1 718 ? 23.336 -5.515 28.370 1.00 52.28 718 GLU A N 1
ATOM 5780 C CA . GLU A 1 718 ? 23.638 -6.317 29.566 1.00 52.28 718 GLU A CA 1
ATOM 5781 C C . GLU A 1 718 ? 22.416 -6.465 30.492 1.00 52.28 718 GLU A C 1
ATOM 5783 O O . GLU A 1 718 ? 22.140 -7.551 31.007 1.00 52.28 718 GLU A O 1
ATOM 5788 N N . SER A 1 719 ? 21.643 -5.388 30.660 1.00 45.25 719 SER A N 1
ATOM 5789 C CA . SER A 1 719 ? 20.377 -5.375 31.404 1.00 45.25 719 SER A CA 1
ATOM 5790 C C . SER A 1 719 ? 19.321 -6.283 30.761 1.00 45.25 719 SER A C 1
ATOM 5792 O O . SER A 1 719 ? 18.668 -7.071 31.450 1.00 45.25 719 SER A O 1
ATOM 5794 N N . GLU A 1 720 ? 19.154 -6.208 29.440 1.00 43.03 720 GLU A N 1
ATOM 5795 C CA . GLU A 1 720 ? 18.216 -7.059 28.709 1.00 43.03 720 GLU A CA 1
ATOM 5796 C C . GLU A 1 720 ? 18.628 -8.528 28.726 1.00 43.03 720 GLU A C 1
ATOM 5798 O O . GLU A 1 720 ? 17.771 -9.402 28.864 1.00 43.03 720 GLU A O 1
ATOM 5803 N N . GLN A 1 721 ? 19.926 -8.814 28.637 1.00 44.78 721 GLN A N 1
ATOM 5804 C CA . GLN A 1 721 ? 20.447 -10.174 28.682 1.00 44.78 721 GLN A CA 1
ATOM 5805 C C . GLN A 1 721 ? 20.195 -10.824 30.046 1.00 44.78 721 GLN A C 1
ATOM 5807 O O . GLN A 1 721 ? 19.696 -11.949 30.104 1.00 44.78 721 GLN A O 1
ATOM 5812 N N . ALA A 1 722 ? 20.403 -10.083 31.139 1.00 53.84 722 ALA A N 1
ATOM 5813 C CA . ALA A 1 722 ? 20.042 -10.539 32.480 1.00 53.84 722 ALA A CA 1
ATOM 5814 C C . ALA A 1 722 ? 18.528 -10.804 32.618 1.00 53.84 722 ALA A C 1
ATOM 5816 O O . ALA A 1 722 ? 18.119 -11.799 33.223 1.00 53.84 722 ALA A O 1
ATOM 5817 N N . ARG A 1 723 ? 17.683 -9.958 32.009 1.00 54.59 723 ARG A N 1
ATOM 5818 C CA . ARG A 1 723 ? 16.218 -10.123 32.017 1.00 54.59 723 ARG A CA 1
ATOM 5819 C C . ARG A 1 723 ? 15.766 -11.352 31.220 1.00 54.59 723 ARG A C 1
ATOM 5821 O O . ARG A 1 723 ? 14.864 -12.067 31.656 1.00 54.59 723 ARG A O 1
ATOM 5828 N N . LYS A 1 724 ? 16.416 -11.623 30.085 1.00 46.97 724 LYS A N 1
ATOM 5829 C CA . LYS A 1 724 ? 16.161 -12.789 29.223 1.00 46.97 724 LYS A CA 1
ATOM 5830 C C . LYS A 1 724 ? 16.574 -14.096 29.898 1.00 46.97 724 LYS A C 1
ATOM 5832 O O . LYS A 1 724 ? 15.816 -15.060 29.855 1.00 46.97 724 LYS A O 1
ATOM 5837 N N . GLU A 1 725 ? 17.710 -14.123 30.595 1.00 60.81 725 GLU A N 1
ATOM 5838 C CA . GLU A 1 725 ? 18.117 -15.293 31.387 1.00 60.81 725 GLU A CA 1
ATOM 5839 C C . GLU A 1 725 ? 17.140 -15.596 32.533 1.00 60.81 725 GLU A C 1
ATOM 5841 O O . GLU A 1 725 ? 16.878 -16.761 32.844 1.00 60.81 725 GLU A O 1
ATOM 5846 N N . GLU A 1 726 ? 16.569 -14.565 33.162 1.00 59.47 726 GLU A N 1
ATOM 5847 C CA . GLU A 1 726 ? 15.534 -14.750 34.181 1.00 59.47 726 GLU A CA 1
ATOM 5848 C C . GLU A 1 726 ? 14.222 -15.276 33.576 1.00 59.47 726 GLU A C 1
ATOM 5850 O O . GLU A 1 726 ? 13.598 -16.181 34.137 1.00 59.47 726 GLU A O 1
ATOM 5855 N N . GLN A 1 727 ? 13.819 -14.760 32.414 1.00 51.19 727 GLN A N 1
ATOM 5856 C CA . GLN A 1 727 ? 12.619 -15.205 31.705 1.00 51.19 727 GLN A CA 1
ATOM 5857 C C . GLN A 1 727 ? 12.751 -16.652 31.208 1.00 51.19 727 GLN A C 1
ATOM 5859 O O . GLN A 1 727 ? 11.825 -17.442 31.389 1.00 51.19 727 GLN A O 1
ATOM 5864 N N . GLN A 1 728 ? 13.924 -17.039 30.702 1.00 54.19 728 GLN A N 1
ATOM 5865 C CA . GLN A 1 728 ? 14.220 -18.412 30.294 1.00 54.19 728 GLN A CA 1
ATOM 5866 C C . GLN A 1 728 ? 14.096 -19.391 31.469 1.00 54.19 728 GLN A C 1
ATOM 5868 O O . GLN A 1 728 ? 13.435 -20.422 31.357 1.00 54.19 728 GLN A O 1
ATOM 5873 N N . LYS A 1 729 ? 14.627 -19.029 32.646 1.00 68.81 729 LYS A N 1
ATOM 5874 C CA . LYS A 1 729 ? 14.472 -19.837 33.869 1.00 68.81 729 LYS A CA 1
ATOM 5875 C C . LYS A 1 729 ? 13.010 -19.983 34.299 1.00 68.81 729 LYS A C 1
ATOM 5877 O O . LYS A 1 729 ? 12.635 -21.020 34.847 1.00 68.81 729 LYS A O 1
ATOM 5882 N N . ARG A 1 730 ? 12.173 -18.964 34.070 1.00 66.00 730 ARG A N 1
ATOM 5883 C CA . ARG A 1 730 ? 10.733 -19.015 34.381 1.00 66.00 730 ARG A CA 1
ATOM 5884 C C . ARG A 1 730 ? 9.975 -19.929 33.418 1.00 66.00 730 ARG A C 1
ATOM 5886 O O . ARG A 1 730 ? 9.170 -20.729 33.890 1.00 66.00 730 ARG A O 1
ATOM 5893 N N . ILE A 1 731 ? 10.284 -19.867 32.122 1.00 62.78 731 ILE A N 1
ATOM 5894 C CA . ILE A 1 731 ? 9.690 -20.729 31.088 1.00 62.78 731 ILE A CA 1
ATOM 5895 C C . ILE A 1 731 ? 10.066 -22.193 31.330 1.00 62.78 731 ILE A C 1
ATOM 5897 O O . ILE A 1 731 ? 9.197 -23.060 31.320 1.00 62.78 731 ILE A O 1
ATOM 5901 N N . GLU A 1 732 ? 11.334 -22.478 31.630 1.00 70.81 732 GLU A N 1
ATOM 5902 C CA . GLU A 1 732 ? 11.786 -23.840 31.939 1.00 70.81 732 GLU A CA 1
ATOM 5903 C C . GLU A 1 732 ? 11.094 -24.403 33.191 1.00 70.81 732 GLU A C 1
ATOM 5905 O O . GLU A 1 732 ? 10.665 -25.559 33.206 1.00 70.81 732 GLU A O 1
ATOM 5910 N N . ALA A 1 733 ? 10.906 -23.578 34.226 1.00 73.25 733 ALA A N 1
ATOM 5911 C CA . ALA A 1 733 ? 10.164 -23.971 35.423 1.00 73.25 733 ALA A CA 1
ATOM 5912 C C . ALA A 1 733 ? 8.668 -24.213 35.143 1.00 73.25 733 ALA A C 1
ATOM 5914 O O . ALA A 1 733 ? 8.039 -25.062 35.777 1.00 73.25 733 ALA A O 1
ATOM 5915 N N . GLU A 1 734 ? 8.075 -23.474 34.209 1.00 69.06 734 GLU A N 1
ATOM 5916 C CA . GLU A 1 734 ? 6.677 -23.634 33.811 1.00 69.06 734 GLU A CA 1
ATOM 5917 C C . GLU A 1 734 ? 6.453 -24.857 32.920 1.00 69.06 734 GLU A C 1
ATOM 5919 O O . GLU A 1 734 ? 5.518 -25.620 33.154 1.00 69.06 734 GLU A O 1
ATOM 5924 N N . GLN A 1 735 ? 7.362 -25.129 31.983 1.00 64.94 735 GLN A N 1
ATOM 5925 C CA . GLN A 1 735 ? 7.348 -26.352 31.183 1.00 64.94 735 GLN A CA 1
ATOM 5926 C C . GLN A 1 735 ? 7.454 -27.601 32.062 1.00 64.94 735 GLN A C 1
ATOM 5928 O O . GLN A 1 735 ? 6.697 -28.550 31.864 1.00 64.94 735 GLN A O 1
ATOM 5933 N N . GLN A 1 736 ? 8.316 -27.581 33.085 1.00 76.38 736 GLN A N 1
ATOM 5934 C CA . GLN A 1 736 ? 8.413 -28.685 34.045 1.00 76.38 736 GLN A CA 1
ATOM 5935 C C . GLN A 1 736 ? 7.110 -28.897 34.825 1.00 76.38 736 GLN A C 1
ATOM 5937 O O . GLN A 1 736 ? 6.683 -30.039 34.991 1.00 76.38 736 GLN A O 1
ATOM 5942 N N . ARG A 1 737 ? 6.437 -27.818 35.248 1.00 75.50 737 ARG A N 1
ATOM 5943 C CA . ARG A 1 737 ? 5.127 -27.908 35.915 1.00 75.50 737 ARG A CA 1
ATOM 5944 C C . ARG A 1 737 ? 4.041 -28.462 34.991 1.00 75.50 737 ARG A C 1
ATOM 5946 O O . ARG A 1 737 ? 3.281 -29.332 35.405 1.00 75.50 737 ARG A O 1
ATOM 5953 N N . ASN A 1 738 ? 4.005 -28.018 33.737 1.00 69.81 738 ASN A N 1
ATOM 5954 C CA . ASN A 1 738 ? 3.015 -28.467 32.755 1.00 69.81 738 ASN A CA 1
ATOM 5955 C C . ASN A 1 738 ? 3.221 -29.932 32.340 1.00 69.81 738 ASN A C 1
ATOM 5957 O O . ASN A 1 738 ? 2.257 -30.646 32.069 1.00 69.81 738 ASN A O 1
ATOM 5961 N N . GLU A 1 739 ? 4.469 -30.396 32.293 1.00 77.25 739 GLU A N 1
ATOM 5962 C CA . GLU A 1 739 ? 4.809 -31.805 32.075 1.00 77.25 739 GLU A CA 1
ATOM 5963 C C . GLU A 1 739 ? 4.357 -32.676 33.260 1.00 77.25 739 GLU A C 1
ATOM 5965 O O . GLU A 1 739 ? 3.778 -33.748 33.070 1.00 77.25 739 GLU A O 1
ATOM 5970 N N . GLU A 1 740 ? 4.585 -32.212 34.492 1.00 82.56 740 GLU A N 1
ATOM 5971 C CA . GLU A 1 740 ? 4.196 -32.937 35.704 1.00 82.56 740 GLU A CA 1
ATOM 5972 C C . GLU A 1 740 ? 2.668 -33.047 35.842 1.00 82.56 740 GLU A C 1
ATOM 5974 O O . GLU A 1 740 ? 2.152 -34.118 36.174 1.00 82.56 740 GLU A O 1
ATOM 5979 N N . GLU A 1 741 ? 1.938 -31.982 35.504 1.00 75.44 741 GLU A N 1
ATOM 5980 C CA . GLU A 1 741 ? 0.472 -31.969 35.484 1.00 75.44 741 GLU A CA 1
ATOM 5981 C C . GLU A 1 741 ? -0.092 -32.906 34.403 1.00 75.44 741 GLU A C 1
ATOM 5983 O O . GLU A 1 741 ? -0.998 -33.696 34.675 1.00 75.44 741 GLU A O 1
ATOM 5988 N N . ARG A 1 742 ? 0.504 -32.921 33.201 1.00 72.94 742 ARG A N 1
ATOM 5989 C CA . ARG A 1 742 ? 0.122 -33.865 32.134 1.00 72.94 742 ARG A CA 1
ATOM 5990 C C . ARG A 1 742 ? 0.240 -35.317 32.586 1.00 72.94 742 ARG A C 1
ATOM 5992 O O . ARG A 1 742 ? -0.694 -36.095 32.403 1.00 72.94 742 ARG A O 1
ATOM 5999 N N . ARG A 1 743 ? 1.343 -35.668 33.254 1.00 82.19 743 ARG A N 1
ATOM 6000 C CA . ARG A 1 743 ? 1.547 -37.023 33.792 1.00 82.19 743 ARG A CA 1
ATOM 6001 C C . ARG A 1 743 ? 0.528 -37.387 34.872 1.00 82.19 743 ARG A C 1
ATOM 6003 O O . ARG A 1 743 ? 0.164 -38.557 34.986 1.00 82.19 743 ARG A O 1
ATOM 6010 N N . ARG A 1 744 ? 0.057 -36.418 35.667 1.00 82.69 744 ARG A N 1
ATOM 6011 C CA . ARG A 1 744 ? -1.012 -36.651 36.655 1.00 82.69 744 ARG A CA 1
ATOM 6012 C C . ARG A 1 744 ? -2.346 -36.943 35.981 1.00 82.69 744 ARG A C 1
ATOM 6014 O O . ARG A 1 744 ? -2.984 -37.925 36.353 1.00 82.69 744 ARG A O 1
ATOM 6021 N N . ILE A 1 745 ? -2.716 -36.153 34.974 1.00 78.69 745 ILE A N 1
ATOM 6022 C CA . ILE A 1 745 ? -3.964 -36.331 34.220 1.00 78.69 745 ILE A CA 1
ATOM 6023 C C . ILE A 1 745 ? -3.972 -37.690 33.507 1.00 78.69 745 ILE A C 1
ATOM 6025 O O . ILE A 1 745 ? -4.949 -38.430 33.604 1.00 78.69 745 ILE A O 1
ATOM 6029 N N . GLU A 1 746 ? -2.870 -38.069 32.856 1.00 79.75 746 GLU A N 1
ATOM 6030 C CA . GLU A 1 746 ? -2.743 -39.378 32.200 1.00 79.75 746 GLU A CA 1
ATOM 6031 C C . GLU A 1 746 ? -2.868 -40.541 33.198 1.00 79.75 746 GLU A C 1
ATOM 6033 O O . GLU A 1 746 ? -3.549 -41.535 32.931 1.00 79.75 746 GLU A O 1
ATOM 6038 N N . ALA A 1 747 ? -2.262 -40.416 34.383 1.00 82.75 747 ALA A N 1
ATOM 6039 C CA . ALA A 1 747 ? -2.366 -41.428 35.431 1.00 82.75 747 ALA A CA 1
ATOM 6040 C C . ALA A 1 747 ? -3.787 -41.538 36.016 1.00 82.75 747 ALA A C 1
ATOM 6042 O O . ALA A 1 747 ? -4.210 -42.631 36.400 1.00 82.75 747 ALA A O 1
ATOM 6043 N N . GLU A 1 748 ? -4.522 -40.430 36.099 1.00 80.75 748 GLU A N 1
ATOM 6044 C CA . GLU A 1 748 ? -5.910 -40.401 36.563 1.00 80.75 748 GLU A CA 1
ATOM 6045 C C . GLU A 1 748 ? -6.861 -41.023 35.534 1.00 80.75 748 GLU A C 1
ATOM 6047 O O . GLU A 1 748 ? -7.647 -41.905 35.884 1.00 80.75 748 GLU A O 1
ATOM 6052 N N . GLN A 1 749 ? -6.703 -40.683 34.252 1.00 77.50 749 GLN A N 1
ATOM 6053 C CA . GLN A 1 749 ? -7.471 -41.286 33.158 1.00 77.50 749 GLN A CA 1
ATOM 6054 C C . GLN A 1 749 ? -7.273 -42.806 33.085 1.00 77.50 749 GLN A C 1
ATOM 6056 O O . GLN A 1 749 ? -8.246 -43.552 32.961 1.00 77.50 749 GLN A O 1
ATOM 6061 N N . ALA A 1 750 ? -6.036 -43.285 33.252 1.00 81.81 750 ALA A N 1
ATOM 6062 C CA . ALA A 1 750 ? -5.746 -44.717 33.285 1.00 81.81 750 ALA A CA 1
ATOM 6063 C C . ALA A 1 750 ? -6.436 -45.434 34.465 1.00 81.81 750 ALA A C 1
ATOM 6065 O O . ALA A 1 750 ? -6.929 -46.556 34.314 1.00 81.81 750 ALA A O 1
ATOM 6066 N N . ARG A 1 751 ? -6.515 -44.789 35.640 1.00 83.81 751 ARG A N 1
ATOM 6067 C CA . ARG A 1 751 ? -7.222 -45.337 36.812 1.00 83.81 751 ARG A CA 1
ATOM 6068 C C . ARG A 1 751 ? -8.729 -45.396 36.593 1.00 83.81 751 ARG A C 1
ATOM 6070 O O . ARG A 1 751 ? -9.343 -46.412 36.922 1.00 83.81 751 ARG A O 1
ATOM 6077 N N . GLU A 1 752 ? -9.319 -44.346 36.027 1.00 78.19 752 GLU A N 1
ATOM 6078 C CA . GLU A 1 752 ? -10.747 -44.331 35.702 1.00 78.19 752 GLU A CA 1
ATOM 6079 C C . GLU A 1 752 ? -11.113 -45.407 34.678 1.00 78.19 752 GLU A C 1
ATOM 6081 O O . GLU A 1 752 ? -12.155 -46.060 34.799 1.00 78.19 752 GLU A O 1
ATOM 6086 N N . GLU A 1 753 ? -10.266 -45.610 33.668 1.00 79.94 753 GLU A N 1
ATOM 6087 C CA . GLU A 1 753 ? -10.482 -46.632 32.651 1.00 79.94 753 GLU A CA 1
ATOM 6088 C C . GLU A 1 753 ? -10.430 -48.040 33.259 1.00 79.94 753 GLU A C 1
ATOM 6090 O O . GLU A 1 753 ? -11.301 -48.871 32.978 1.00 79.94 753 GLU A O 1
ATOM 6095 N N . GLU A 1 754 ? -9.483 -48.299 34.167 1.00 81.81 754 GLU A N 1
ATOM 6096 C CA . GLU A 1 754 ? -9.417 -49.570 34.888 1.00 81.81 754 GLU A CA 1
ATOM 6097 C C . GLU A 1 754 ? -10.650 -49.792 35.784 1.00 81.81 754 GLU A C 1
ATOM 6099 O O . GLU A 1 754 ? -11.211 -50.893 35.811 1.00 81.81 754 GLU A O 1
ATOM 6104 N N . GLU A 1 755 ? -11.134 -48.752 36.469 1.00 80.00 755 GLU A N 1
ATOM 6105 C CA . GLU A 1 755 ? -12.334 -48.841 37.305 1.00 80.00 755 GLU A CA 1
ATOM 6106 C C . GLU A 1 755 ? -13.602 -49.096 36.472 1.00 80.00 755 GLU A C 1
ATOM 6108 O O . GLU A 1 755 ? -14.431 -49.937 36.841 1.00 80.00 755 GLU A O 1
ATOM 6113 N N . ARG A 1 756 ? -13.740 -48.447 35.307 1.00 78.81 756 ARG A N 1
ATOM 6114 C CA . ARG A 1 756 ? -14.829 -48.732 34.353 1.00 78.81 756 ARG A CA 1
ATOM 6115 C C . ARG A 1 756 ? -14.777 -50.176 33.877 1.00 78.81 756 ARG A C 1
ATOM 6117 O O . ARG A 1 756 ? -15.816 -50.833 33.811 1.00 78.81 756 ARG A O 1
ATOM 6124 N N . ARG A 1 757 ? -13.580 -50.695 33.597 1.00 78.81 757 ARG A N 1
ATOM 6125 C CA . ARG A 1 757 ? -13.382 -52.087 33.175 1.00 78.81 757 ARG A CA 1
ATOM 6126 C C . ARG A 1 757 ? -13.805 -53.074 34.262 1.00 78.81 757 ARG A C 1
ATOM 6128 O O . ARG A 1 757 ? -14.467 -54.062 33.955 1.00 78.81 757 ARG A O 1
ATOM 6135 N N . ARG A 1 758 ? -13.494 -52.784 35.531 1.00 78.75 758 ARG A N 1
ATOM 6136 C CA . ARG A 1 758 ? -13.942 -53.592 36.680 1.00 78.75 758 ARG A CA 1
ATOM 6137 C C . ARG A 1 758 ? -15.460 -53.577 36.840 1.00 78.75 758 ARG A C 1
ATOM 6139 O O . ARG A 1 758 ? -16.046 -54.647 36.964 1.00 78.75 758 ARG A O 1
ATOM 6146 N N . LYS A 1 759 ? -16.099 -52.404 36.759 1.00 77.06 759 LYS A N 1
ATOM 6147 C CA . LYS A 1 759 ? -17.569 -52.282 36.836 1.00 77.06 759 LYS A CA 1
ATOM 6148 C C . LYS A 1 759 ? -18.271 -53.035 35.707 1.00 77.06 759 LYS A C 1
ATOM 6150 O O . LYS A 1 759 ? -19.271 -53.697 35.956 1.00 77.06 759 LYS A O 1
ATOM 6155 N N . LEU A 1 760 ? -17.716 -53.006 34.493 1.00 76.75 760 LEU A N 1
ATOM 6156 C CA . LEU A 1 760 ? -18.266 -53.741 33.351 1.00 76.75 760 LEU A CA 1
ATOM 6157 C C . LEU A 1 760 ? -18.257 -55.262 33.587 1.00 76.75 760 LEU A C 1
ATOM 6159 O O . LEU A 1 760 ? -19.235 -55.938 33.284 1.00 76.75 760 LEU A O 1
ATOM 6163 N N . ILE A 1 761 ? -17.172 -55.789 34.164 1.00 77.19 761 ILE A N 1
ATOM 6164 C CA . ILE A 1 761 ? -17.052 -57.211 34.526 1.00 77.19 761 ILE A CA 1
ATOM 6165 C C . ILE A 1 761 ? -18.049 -57.577 35.639 1.00 77.19 761 ILE A C 1
ATOM 6167 O O . ILE A 1 761 ? -18.658 -58.646 35.608 1.00 77.19 761 ILE A O 1
ATOM 6171 N N . GLU A 1 762 ? -18.242 -56.687 36.613 1.00 72.94 762 GLU A N 1
ATOM 6172 C CA . GLU A 1 762 ? -19.168 -56.892 37.731 1.00 72.94 762 GLU A CA 1
ATOM 6173 C C . GLU A 1 762 ? -20.643 -56.877 37.291 1.00 72.94 762 GLU A C 1
ATOM 6175 O O . GLU A 1 762 ? -21.442 -57.700 37.747 1.00 72.94 762 GLU A O 1
ATOM 6180 N N . ASP A 1 763 ? -21.006 -55.986 36.366 1.00 70.00 763 ASP A N 1
ATOM 6181 C CA . ASP A 1 763 ? -22.357 -55.895 35.804 1.00 70.00 763 ASP A CA 1
ATOM 6182 C C . ASP A 1 763 ? -22.694 -57.088 34.898 1.00 70.00 763 ASP A C 1
ATOM 6184 O O . ASP A 1 763 ? -23.830 -57.579 34.913 1.00 70.00 763 ASP A O 1
ATOM 6188 N N . ASP A 1 764 ? -21.714 -57.608 34.156 1.00 68.62 764 ASP A N 1
ATOM 6189 C CA . ASP A 1 764 ? -21.889 -58.803 33.325 1.00 68.62 764 ASP A CA 1
ATOM 6190 C C . ASP A 1 764 ? -22.065 -60.070 34.187 1.00 68.62 764 ASP A C 1
ATOM 6192 O O . ASP A 1 764 ? -22.912 -60.926 33.912 1.00 68.62 764 ASP A O 1
ATOM 6196 N N . ALA A 1 765 ? -21.370 -60.140 35.330 1.00 65.69 765 ALA A N 1
ATOM 6197 C CA . ALA A 1 765 ? -21.580 -61.187 36.330 1.00 65.69 765 ALA A CA 1
ATOM 6198 C C . ALA A 1 765 ? -22.979 -61.122 36.979 1.00 65.69 765 ALA A C 1
ATOM 6200 O O . ALA A 1 765 ? -23.573 -62.165 37.266 1.00 65.69 765 ALA A O 1
ATOM 6201 N N . ARG A 1 766 ? -23.539 -59.917 37.175 1.00 62.09 766 ARG A N 1
ATOM 6202 C CA . ARG A 1 766 ? -24.896 -59.717 37.724 1.00 62.09 766 ARG A CA 1
ATOM 6203 C C . ARG A 1 766 ? -26.003 -60.058 36.725 1.00 62.09 766 ARG A C 1
ATOM 6205 O O . ARG A 1 766 ? -27.029 -60.604 37.133 1.00 62.09 766 ARG A O 1
ATOM 6212 N N . ARG A 1 767 ? -25.812 -59.792 35.427 1.00 56.62 767 ARG A N 1
ATOM 6213 C CA . ARG A 1 767 ? -26.794 -60.145 34.378 1.00 56.62 767 ARG A CA 1
ATOM 6214 C C . ARG A 1 767 ? -26.975 -61.649 34.200 1.00 56.62 767 ARG A C 1
ATOM 6216 O O . ARG A 1 767 ? -28.078 -62.086 33.888 1.00 56.62 767 ARG A O 1
ATOM 6223 N N . ASN A 1 768 ? -25.946 -62.443 34.477 1.00 55.72 768 ASN A N 1
ATOM 6224 C CA . ASN A 1 768 ? -26.014 -63.902 34.385 1.00 55.72 768 ASN A CA 1
ATOM 6225 C C . ASN A 1 768 ? -26.723 -64.589 35.577 1.00 55.72 768 ASN A C 1
ATOM 6227 O O . ASN A 1 768 ? -26.751 -65.817 35.626 1.00 55.72 768 ASN A O 1
ATOM 6231 N N . GLN A 1 769 ? -27.311 -63.840 36.528 1.00 50.78 769 GLN A N 1
ATOM 6232 C CA . GLN A 1 769 ? -27.920 -64.400 37.750 1.00 50.78 769 GLN A CA 1
ATOM 6233 C C . GLN A 1 769 ? -29.433 -64.155 37.953 1.00 50.78 769 GLN A C 1
ATOM 6235 O O . GLN A 1 769 ? -29.937 -64.482 39.027 1.00 50.78 769 GLN A O 1
ATOM 6240 N N . GLN A 1 770 ? -30.205 -63.642 36.982 1.00 40.62 770 GLN A N 1
ATOM 6241 C CA . GLN A 1 770 ? -31.661 -63.442 37.176 1.00 40.62 770 GLN A CA 1
ATOM 6242 C C . GLN A 1 770 ? -32.563 -64.323 36.277 1.00 40.62 770 GLN A C 1
ATOM 6244 O O . GLN A 1 770 ? -32.331 -64.389 35.070 1.00 40.62 770 GLN A O 1
ATOM 6249 N N . PRO A 1 771 ? -33.600 -64.996 36.839 1.00 43.62 771 PRO A N 1
ATOM 6250 C CA . PRO A 1 771 ? -34.508 -65.895 36.113 1.00 43.62 771 PRO A CA 1
ATOM 6251 C C . PRO A 1 771 ? -35.707 -65.151 35.476 1.00 43.62 771 PRO A C 1
ATOM 6253 O O . PRO A 1 771 ? -35.968 -63.997 35.821 1.00 43.62 771 PRO A O 1
ATOM 6256 N N . PRO A 1 772 ? -36.466 -65.784 34.552 1.00 45.78 772 PRO A N 1
ATOM 6257 C CA . PRO A 1 772 ? -37.405 -65.081 33.680 1.00 45.78 772 PRO A CA 1
ATOM 6258 C C . PRO A 1 772 ? -38.789 -64.917 34.323 1.00 45.78 772 PRO A C 1
ATOM 6260 O O . PRO A 1 772 ? -39.294 -65.843 34.958 1.00 45.78 772 PRO A O 1
ATOM 6263 N N . VAL A 1 773 ? -39.449 -63.774 34.097 1.00 37.53 773 VAL A N 1
ATOM 6264 C CA . VAL A 1 773 ? -40.862 -63.576 34.472 1.00 37.53 773 VAL A CA 1
ATOM 6265 C C . VAL A 1 773 ? -41.675 -62.981 33.319 1.00 37.53 773 VAL A C 1
ATOM 6267 O O . VAL A 1 773 ? -41.238 -62.078 32.611 1.00 37.53 773 VAL A O 1
ATOM 6270 N N . ASN A 1 774 ? -42.862 -63.574 33.165 1.00 34.31 774 ASN A N 1
ATOM 6271 C CA . ASN A 1 774 ? -43.875 -63.432 32.124 1.00 34.31 774 ASN A CA 1
ATOM 6272 C C . ASN A 1 774 ? -44.729 -62.146 32.178 1.00 34.31 774 ASN A C 1
ATOM 6274 O O . ASN A 1 774 ? -44.909 -61.522 33.219 1.00 34.31 774 ASN A O 1
ATOM 6278 N N . ASN A 1 775 ? -45.325 -61.881 31.009 1.00 44.56 775 ASN A N 1
ATOM 6279 C CA . ASN A 1 775 ? -46.358 -60.909 30.617 1.00 44.56 775 ASN A CA 1
ATOM 6280 C C . ASN A 1 775 ? -47.577 -60.744 31.556 1.00 44.56 775 ASN A C 1
ATOM 6282 O O . ASN A 1 775 ? -48.056 -61.743 32.085 1.00 44.56 775 ASN A O 1
ATOM 6286 N N . VAL A 1 776 ? -48.158 -59.522 31.601 1.00 31.81 776 VAL A N 1
ATOM 6287 C CA . VAL A 1 776 ? -49.602 -59.140 31.443 1.00 31.81 776 VAL A CA 1
ATOM 6288 C C . VAL A 1 776 ? -49.801 -57.621 31.753 1.00 31.81 776 VAL A C 1
ATOM 6290 O O . VAL A 1 776 ? -48.973 -57.058 32.467 1.00 31.81 776 VAL A O 1
ATOM 6293 N N . PRO A 1 777 ? -50.817 -56.922 31.176 1.00 36.59 777 PRO A N 1
ATOM 6294 C CA . PRO A 1 777 ? -50.761 -55.492 30.828 1.00 36.59 777 PRO A CA 1
ATOM 6295 C C . PRO A 1 777 ? -51.767 -54.617 31.647 1.00 36.59 777 PRO A C 1
ATOM 6297 O O . PRO A 1 777 ? -52.122 -55.006 32.757 1.00 36.59 777 PRO A O 1
ATOM 6300 N N . PRO A 1 778 ? -52.164 -53.394 31.223 1.00 53.97 778 PRO A N 1
ATOM 6301 C CA . PRO A 1 778 ? -51.820 -52.155 31.916 1.00 53.97 778 PRO A CA 1
ATOM 6302 C C . PRO A 1 778 ? -52.997 -51.520 32.679 1.00 53.97 778 PRO A C 1
ATOM 6304 O O . PRO A 1 778 ? -54.125 -51.501 32.188 1.00 53.97 778 PRO A O 1
ATOM 6307 N N . ASN A 1 779 ? -52.734 -50.873 33.820 1.00 27.20 779 ASN A N 1
ATOM 6308 C CA . ASN A 1 779 ? -53.522 -49.697 34.186 1.00 27.20 779 ASN A CA 1
ATOM 6309 C C . ASN A 1 779 ? -52.784 -48.726 35.113 1.00 27.20 779 ASN A C 1
ATOM 6311 O O . ASN A 1 779 ? -51.942 -49.108 35.920 1.00 27.20 779 ASN A O 1
ATOM 6315 N N . ASN A 1 780 ? -53.139 -47.460 34.919 1.00 38.41 780 ASN A N 1
ATOM 6316 C CA . ASN A 1 780 ? -52.544 -46.245 35.451 1.00 38.41 780 ASN A CA 1
ATOM 6317 C C . ASN A 1 780 ? -52.400 -46.210 36.977 1.00 38.41 780 ASN A C 1
ATOM 6319 O O . ASN A 1 780 ? -53.365 -46.452 37.696 1.00 38.41 780 ASN A O 1
ATOM 6323 N N . ASN A 1 781 ? -51.248 -45.724 37.443 1.00 28.48 781 ASN A N 1
ATOM 6324 C CA . ASN A 1 781 ? -51.210 -44.586 38.358 1.00 28.48 781 ASN A CA 1
ATOM 6325 C C . ASN A 1 781 ? -49.868 -43.853 38.255 1.00 28.48 781 ASN A C 1
ATOM 6327 O O . ASN A 1 781 ? -48.810 -44.451 38.074 1.00 28.48 781 ASN A O 1
ATOM 6331 N N . GLN A 1 782 ? -49.976 -42.529 38.291 1.00 38.16 782 GLN A N 1
ATOM 6332 C CA . GLN A 1 782 ? -48.898 -41.559 38.189 1.00 38.16 782 GLN A CA 1
ATOM 6333 C C . GLN A 1 782 ? -47.936 -41.679 39.371 1.00 38.16 782 GLN A C 1
ATOM 6335 O O . GLN A 1 782 ? -48.374 -41.641 40.513 1.00 38.16 782 GLN A O 1
ATOM 6340 N N . GLU A 1 783 ? -46.635 -41.671 39.087 1.00 31.25 783 GLU A N 1
ATOM 6341 C CA . GLU A 1 783 ? -45.638 -41.104 39.993 1.00 31.25 783 GLU A CA 1
ATOM 6342 C C . GLU A 1 783 ? -44.519 -40.434 39.184 1.00 31.25 783 GLU A C 1
ATOM 6344 O O . GLU A 1 783 ? -44.096 -40.895 38.121 1.00 31.25 783 GLU A O 1
ATOM 6349 N N . GLN A 1 784 ? -44.131 -39.260 39.671 1.00 41.81 784 GLN A N 1
ATOM 6350 C CA . GLN A 1 784 ? -43.320 -38.237 39.024 1.00 41.81 784 GLN A CA 1
ATOM 6351 C C . GLN A 1 784 ? -41.926 -38.748 38.624 1.00 41.81 784 GLN A C 1
ATOM 6353 O O . GLN A 1 784 ? -41.121 -39.123 39.473 1.00 41.81 784 GLN A O 1
ATOM 6358 N N . ARG A 1 785 ? -41.589 -38.664 37.330 1.00 32.12 785 ARG A N 1
ATOM 6359 C CA . ARG A 1 785 ? -40.199 -38.732 36.853 1.00 32.12 785 ARG A CA 1
ATOM 6360 C C . ARG A 1 785 ? -39.683 -37.324 36.581 1.00 32.12 785 ARG A C 1
ATOM 6362 O O . ARG A 1 785 ? -40.278 -36.586 35.800 1.00 32.12 785 ARG A O 1
ATOM 6369 N N . ARG A 1 786 ? -38.558 -36.976 37.213 1.00 37.75 786 ARG A N 1
ATOM 6370 C CA . ARG A 1 786 ? -37.739 -35.814 36.848 1.00 37.75 786 ARG A CA 1
ATOM 6371 C C . ARG A 1 786 ? -37.232 -35.995 35.418 1.00 37.75 786 ARG A C 1
ATOM 6373 O O . ARG A 1 786 ? -36.625 -37.016 35.097 1.00 37.75 786 ARG A O 1
ATOM 6380 N N . SER A 1 787 ? -37.513 -35.004 34.585 1.00 34.38 787 SER A N 1
ATOM 6381 C CA . SER A 1 787 ? -37.062 -34.897 33.201 1.00 34.38 787 SER A CA 1
ATOM 6382 C C . SER A 1 787 ? -35.527 -34.854 33.129 1.00 34.38 787 SER A C 1
ATOM 6384 O O . SER A 1 787 ? -34.913 -34.199 33.976 1.00 34.38 787 SER A O 1
ATOM 6386 N N . PRO A 1 788 ? -34.888 -35.505 32.141 1.00 38.59 788 PRO A N 1
ATOM 6387 C CA . PRO A 1 788 ? -33.459 -35.343 31.897 1.00 38.59 788 PRO A CA 1
ATOM 6388 C C . PRO A 1 788 ? -33.153 -33.906 31.461 1.00 38.59 788 PRO A C 1
ATOM 6390 O O . PRO A 1 788 ? -33.966 -33.274 30.786 1.00 38.59 788 PRO A O 1
ATOM 6393 N N . ASN A 1 789 ? -31.975 -33.410 31.843 1.00 43.03 789 ASN A N 1
ATOM 6394 C CA . ASN A 1 789 ? -31.487 -32.078 31.498 1.00 43.03 789 ASN A CA 1
ATOM 6395 C C . ASN A 1 789 ? -31.489 -31.878 29.959 1.00 43.03 789 ASN A C 1
ATOM 6397 O O . ASN A 1 789 ? -30.820 -32.649 29.264 1.00 43.03 789 ASN A O 1
ATOM 6401 N N . PRO A 1 790 ? -32.191 -30.857 29.424 1.00 37.97 790 PRO A N 1
ATOM 6402 C CA . PRO A 1 790 ? -32.228 -30.545 27.992 1.00 37.97 790 PRO A CA 1
ATOM 6403 C C . PRO A 1 790 ? -30.841 -30.386 27.355 1.00 37.97 790 PRO A C 1
ATOM 6405 O O . PRO A 1 790 ? -30.653 -30.755 26.198 1.00 37.97 790 PRO A O 1
ATOM 6408 N N . TRP A 1 791 ? -29.850 -29.927 28.122 1.00 34.28 791 TRP A N 1
ATOM 6409 C CA . TRP A 1 791 ? -28.488 -29.692 27.642 1.00 34.28 791 TRP A CA 1
ATOM 6410 C C . TRP A 1 791 ? -27.749 -30.972 27.241 1.00 34.28 791 TRP A C 1
ATOM 6412 O O . TRP A 1 791 ? -27.066 -30.990 26.223 1.00 34.28 791 TRP A O 1
ATOM 6422 N N . GLN A 1 792 ? -27.972 -32.082 27.948 1.00 40.50 792 GLN A N 1
ATOM 6423 C CA . GLN A 1 792 ? -27.324 -33.364 27.630 1.00 40.50 792 GLN A CA 1
ATOM 6424 C C . GLN A 1 792 ? -27.914 -34.045 26.385 1.00 40.50 792 GLN A C 1
ATOM 6426 O O . GLN A 1 792 ? -27.282 -34.919 25.790 1.00 40.50 792 GLN A O 1
ATOM 6431 N N . ILE A 1 793 ? -29.135 -33.664 25.995 1.00 40.09 793 ILE A N 1
ATOM 6432 C CA . ILE A 1 793 ? -29.781 -34.129 24.763 1.00 40.09 793 ILE A CA 1
ATOM 6433 C C . ILE A 1 793 ? -29.298 -33.283 23.579 1.00 40.09 793 ILE A C 1
ATOM 6435 O O . ILE A 1 793 ? -29.014 -33.834 22.521 1.00 40.09 793 ILE A O 1
ATOM 6439 N N . ILE A 1 794 ? -29.135 -31.971 23.774 1.00 38.31 794 ILE A N 1
ATOM 6440 C CA . ILE A 1 794 ? -28.639 -31.044 22.749 1.00 38.31 794 ILE A CA 1
ATOM 6441 C C . ILE A 1 794 ? -27.168 -31.326 22.419 1.00 38.31 794 ILE A C 1
ATOM 6443 O O . ILE A 1 794 ? -26.821 -31.428 21.251 1.00 38.31 794 ILE A O 1
ATOM 6447 N N . GLU A 1 795 ? -26.317 -31.550 23.419 1.00 37.34 795 GLU A N 1
ATOM 6448 C CA . GLU A 1 795 ? -24.888 -31.824 23.214 1.00 37.34 795 GLU A CA 1
ATOM 6449 C C . GLU A 1 795 ? -24.638 -33.157 22.485 1.00 37.34 795 GLU A C 1
ATOM 6451 O O . GLU A 1 795 ? -23.788 -33.250 21.596 1.00 37.34 795 GLU A O 1
ATOM 6456 N N . ARG A 1 796 ? -25.426 -34.195 22.799 1.00 38.09 796 ARG A N 1
ATOM 6457 C CA . ARG A 1 796 ? -25.347 -35.488 22.101 1.00 38.09 796 ARG A CA 1
ATOM 6458 C C . ARG A 1 796 ? -25.817 -35.406 20.655 1.00 38.09 796 ARG A C 1
ATOM 6460 O O . ARG A 1 796 ? -25.235 -36.078 19.806 1.00 38.09 796 ARG A O 1
ATOM 6467 N N . GLU A 1 797 ? -26.820 -34.581 20.373 1.00 35.50 797 GLU A N 1
ATOM 6468 C CA . GLU A 1 797 ? -27.351 -34.452 19.019 1.00 35.50 797 GLU A CA 1
ATOM 6469 C C . GLU A 1 797 ? -26.512 -33.496 18.159 1.00 35.50 797 GLU A C 1
ATOM 6471 O O . GLU A 1 797 ? -26.275 -33.794 16.992 1.00 35.50 797 GLU A O 1
ATOM 6476 N N . SER A 1 798 ? -25.934 -32.441 18.742 1.00 35.91 798 SER A N 1
ATOM 6477 C CA . SER A 1 798 ? -24.965 -31.562 18.071 1.00 35.91 798 SER A CA 1
ATOM 6478 C C . SER A 1 798 ? -23.686 -32.309 17.686 1.00 35.91 798 SER A C 1
ATOM 6480 O O . SER A 1 798 ? -23.265 -32.244 16.533 1.00 35.91 798 SER A O 1
ATOM 6482 N N . ASN A 1 799 ? -23.120 -33.116 18.590 1.00 36.66 799 ASN A N 1
ATOM 6483 C CA . ASN A 1 799 ? -21.922 -33.915 18.295 1.00 36.66 799 ASN A CA 1
ATOM 6484 C C . ASN A 1 799 ? -22.181 -35.047 17.286 1.00 36.66 799 ASN A C 1
ATOM 6486 O O . ASN A 1 799 ? -21.269 -35.490 16.584 1.00 36.66 799 ASN A O 1
ATOM 6490 N N . ARG A 1 800 ? -23.430 -35.514 17.179 1.00 35.03 800 ARG A N 1
ATOM 6491 C CA . ARG A 1 800 ? -23.846 -36.498 16.174 1.00 35.03 800 ARG A CA 1
ATOM 6492 C C . ARG A 1 800 ? -24.075 -35.861 14.799 1.00 35.03 800 ARG A C 1
ATOM 6494 O O . ARG A 1 800 ? -23.741 -36.486 13.796 1.00 35.03 800 ARG A O 1
ATOM 6501 N N . ILE A 1 801 ? -24.596 -34.634 14.754 1.00 36.06 801 ILE A N 1
ATOM 6502 C CA . ILE A 1 801 ? -24.824 -33.874 13.517 1.00 36.06 801 ILE A CA 1
ATOM 6503 C C . ILE A 1 801 ? -23.489 -33.402 12.928 1.00 36.06 801 ILE A C 1
ATOM 6505 O O . ILE A 1 801 ? -23.237 -33.679 11.760 1.00 36.06 801 ILE A O 1
ATOM 6509 N N . ILE A 1 802 ? -22.587 -32.834 13.739 1.00 37.19 802 ILE A N 1
ATOM 6510 C CA . ILE A 1 802 ? -21.262 -32.347 13.303 1.00 37.19 802 ILE A CA 1
ATOM 6511 C C . ILE A 1 802 ? -20.412 -33.471 12.681 1.00 37.19 802 ILE A C 1
ATOM 6513 O O . ILE A 1 802 ? -19.753 -33.264 11.665 1.00 37.19 802 ILE A O 1
ATOM 6517 N N . ASN A 1 803 ? -20.486 -34.692 13.224 1.00 37.19 803 ASN A N 1
ATOM 6518 C CA . ASN A 1 803 ? -19.750 -35.846 12.694 1.00 37.19 803 ASN A CA 1
ATOM 6519 C C . ASN A 1 803 ? -20.374 -36.472 11.430 1.00 37.19 803 ASN A C 1
ATOM 6521 O O . ASN A 1 803 ? -19.707 -37.250 10.749 1.00 37.19 803 ASN A O 1
ATOM 6525 N N . GLN A 1 804 ? -21.634 -36.162 11.100 1.00 31.42 804 GLN A N 1
ATOM 6526 C CA . GLN A 1 804 ? -22.312 -36.684 9.904 1.00 31.42 804 GLN A CA 1
ATOM 6527 C C . GLN A 1 804 ? -22.363 -35.677 8.741 1.00 31.42 804 GLN A C 1
ATOM 6529 O O . GLN A 1 804 ? -22.491 -36.101 7.594 1.00 31.42 804 GLN A O 1
ATOM 6534 N N . THR A 1 805 ? -22.204 -34.372 8.988 1.00 37.53 805 THR A N 1
ATOM 6535 C CA . THR A 1 805 ? -22.360 -33.312 7.970 1.00 37.53 805 THR A CA 1
ATOM 6536 C C . THR A 1 805 ? -21.085 -32.907 7.228 1.00 37.53 805 THR A C 1
ATOM 6538 O O . THR A 1 805 ? -21.157 -32.094 6.314 1.00 37.53 805 THR A O 1
ATOM 6541 N N . GLY A 1 806 ? -19.927 -33.504 7.523 1.00 33.69 806 GLY A N 1
ATOM 6542 C CA . GLY A 1 806 ? -18.672 -33.216 6.810 1.00 33.69 806 GLY A CA 1
ATOM 6543 C C . GLY A 1 806 ? -18.614 -33.662 5.338 1.00 33.69 806 GLY A C 1
ATOM 6544 O O . GLY A 1 806 ? -17.564 -33.518 4.718 1.00 33.69 806 GLY A O 1
ATOM 6545 N N . LYS A 1 807 ? -19.685 -34.241 4.763 1.00 33.47 807 LYS A N 1
ATOM 6546 C CA . LYS A 1 807 ? -19.665 -34.746 3.375 1.00 33.47 807 LYS A CA 1
ATOM 6547 C C . LYS A 1 807 ? -20.863 -34.452 2.474 1.00 33.47 807 LYS A C 1
ATOM 6549 O O . LYS A 1 807 ? -20.736 -34.716 1.286 1.00 33.47 807 LYS A O 1
ATOM 6554 N N . GLU A 1 808 ? -21.970 -33.876 2.931 1.00 33.88 808 GLU A N 1
ATOM 6555 C CA . GLU A 1 808 ? -23.121 -33.641 2.044 1.00 33.88 808 GLU A CA 1
ATOM 6556 C C . GLU A 1 808 ? -23.980 -32.473 2.546 1.00 33.88 808 GLU A C 1
ATOM 6558 O O . GLU A 1 808 ? -24.573 -32.563 3.616 1.00 33.88 808 GLU A O 1
ATOM 6563 N N . ILE A 1 809 ? -24.047 -31.386 1.764 1.00 33.25 809 ILE A N 1
ATOM 6564 C CA . ILE A 1 809 ? -25.268 -30.710 1.268 1.00 33.25 809 ILE A CA 1
ATOM 6565 C C . ILE A 1 809 ? -24.895 -29.287 0.822 1.00 33.25 809 ILE A C 1
ATOM 6567 O O . ILE A 1 809 ? -24.864 -28.336 1.596 1.00 33.25 809 ILE A O 1
ATOM 6571 N N . ALA A 1 810 ? -24.709 -29.145 -0.488 1.00 30.80 810 ALA A N 1
ATOM 6572 C CA . ALA A 1 810 ? -25.285 -28.017 -1.199 1.00 30.80 810 ALA A CA 1
ATOM 6573 C C . ALA A 1 810 ? -26.759 -28.350 -1.511 1.00 30.80 810 ALA A C 1
ATOM 6575 O O . ALA A 1 810 ? -27.081 -29.515 -1.757 1.00 30.80 810 ALA A O 1
ATOM 6576 N N . ARG A 1 811 ? -27.597 -27.304 -1.634 1.00 34.91 811 ARG A N 1
ATOM 6577 C CA . ARG A 1 811 ? -28.928 -27.248 -2.296 1.00 34.91 811 ARG A CA 1
ATOM 6578 C C . ARG A 1 811 ? -30.173 -27.383 -1.394 1.00 34.91 811 ARG A C 1
ATOM 6580 O O . ARG A 1 811 ? -30.752 -28.456 -1.261 1.00 34.91 811 ARG A O 1
ATOM 6587 N N . THR A 1 812 ? -30.693 -26.257 -0.886 1.00 28.97 812 THR A N 1
ATOM 6588 C CA . THR A 1 812 ? -31.956 -25.610 -1.353 1.00 28.97 812 THR A CA 1
ATOM 6589 C C . THR A 1 812 ? -32.450 -24.500 -0.388 1.00 28.97 812 THR A C 1
ATOM 6591 O O . THR A 1 812 ? -32.429 -24.701 0.828 1.00 28.97 812 THR A O 1
ATOM 6594 N N . PRO A 1 813 ? -32.991 -23.363 -0.893 1.00 31.27 813 PRO A N 1
ATOM 6595 C CA . PRO A 1 813 ? -33.412 -22.204 -0.077 1.00 31.27 813 PRO A CA 1
ATOM 6596 C C . PRO A 1 813 ? -34.520 -22.471 0.962 1.00 31.27 813 PRO A C 1
ATOM 6598 O O . PRO A 1 813 ? -34.649 -21.758 1.954 1.00 31.27 813 PRO A O 1
ATOM 6601 N N . GLN A 1 814 ? -35.336 -23.511 0.770 1.00 29.92 814 GLN A N 1
ATOM 6602 C CA . GLN A 1 814 ? -36.516 -23.769 1.609 1.00 29.92 814 GLN A CA 1
ATOM 6603 C C . GLN A 1 814 ? -36.189 -24.300 3.015 1.00 29.92 814 GLN A C 1
ATOM 6605 O O . GLN A 1 814 ? -37.022 -24.182 3.915 1.00 29.92 814 GLN A O 1
ATOM 6610 N N . ASN A 1 815 ? -34.985 -24.838 3.241 1.00 32.28 815 ASN A N 1
ATOM 6611 C CA . ASN A 1 815 ? -34.595 -25.374 4.550 1.00 32.28 815 ASN A CA 1
ATOM 6612 C C . ASN A 1 815 ? -33.928 -24.332 5.467 1.00 32.28 815 ASN A C 1
ATOM 6614 O O . ASN A 1 815 ? -34.014 -24.460 6.687 1.00 32.28 815 ASN A O 1
ATOM 6618 N N . ILE A 1 816 ? -33.386 -23.247 4.907 1.00 37.84 816 ILE A N 1
ATOM 6619 C CA . ILE A 1 816 ? -32.772 -22.141 5.665 1.00 37.84 816 ILE A CA 1
ATOM 6620 C C . ILE A 1 816 ? -33.851 -21.318 6.395 1.00 37.84 816 ILE A C 1
ATOM 6622 O O . ILE A 1 816 ? -33.697 -20.960 7.561 1.00 37.84 816 ILE A O 1
ATOM 6626 N N . GLY A 1 817 ? -35.030 -21.142 5.789 1.00 30.23 817 GLY A N 1
ATOM 6627 C CA . GLY A 1 817 ? -36.164 -20.464 6.435 1.00 30.23 817 GLY A CA 1
ATOM 6628 C C . GLY A 1 817 ? -36.737 -21.191 7.665 1.00 30.23 817 GLY A C 1
ATOM 6629 O O . GLY A 1 817 ? -37.391 -20.565 8.503 1.00 30.23 817 GLY A O 1
ATOM 6630 N N . LYS A 1 818 ? -36.489 -22.502 7.810 1.00 31.08 818 LYS A N 1
ATOM 6631 C CA . LYS A 1 818 ? -36.856 -23.277 9.012 1.00 31.08 818 LYS A CA 1
ATOM 6632 C C . LYS A 1 818 ? -35.828 -23.158 10.138 1.00 31.08 818 LYS A C 1
ATOM 6634 O O . LYS A 1 818 ? -36.208 -23.336 11.291 1.00 31.08 818 LYS A O 1
ATOM 6639 N N . PHE A 1 819 ? -34.573 -22.850 9.811 1.00 31.75 819 PHE A N 1
ATOM 6640 C CA . PHE A 1 819 ? -33.507 -22.607 10.782 1.00 31.75 819 PHE A CA 1
ATOM 6641 C C . PHE A 1 819 ? -33.734 -21.277 11.519 1.00 31.75 819 PHE A C 1
ATOM 6643 O O . PHE A 1 819 ? -33.714 -21.240 12.746 1.00 31.75 819 PHE A O 1
ATOM 6650 N N . PHE A 1 820 ? -34.113 -20.219 10.793 1.00 32.16 820 PHE A N 1
ATOM 6651 C CA . PHE A 1 820 ? -34.329 -18.895 11.387 1.00 32.16 820 PHE A CA 1
ATOM 6652 C C . PHE A 1 820 ? -35.587 -18.771 12.264 1.00 32.16 820 PHE A C 1
ATOM 6654 O O . PHE A 1 820 ? -35.552 -18.074 13.270 1.00 32.16 820 PHE A O 1
ATOM 6661 N N . ARG A 1 821 ? -36.675 -19.503 11.977 1.00 33.34 821 ARG A N 1
ATOM 6662 C CA . ARG A 1 821 ? -37.907 -19.479 12.808 1.00 33.34 821 ARG A CA 1
ATOM 6663 C C . ARG A 1 821 ? -37.807 -20.211 14.150 1.00 33.34 821 ARG A C 1
ATOM 6665 O O . ARG A 1 821 ? -38.806 -20.307 14.856 1.00 33.34 821 ARG A O 1
ATOM 6672 N N . LYS A 1 822 ? -36.667 -20.832 14.448 1.00 33.22 822 LYS A N 1
ATOM 6673 C CA . LYS A 1 822 ? -36.464 -21.588 15.691 1.00 33.22 822 LYS A CA 1
ATOM 6674 C C . LYS A 1 822 ? -35.461 -20.924 16.640 1.00 33.22 822 LYS A C 1
ATOM 6676 O O . LYS A 1 822 ? -35.294 -21.428 17.745 1.00 33.22 822 LYS A O 1
ATOM 6681 N N . ILE A 1 823 ? -34.810 -19.846 16.194 1.00 34.81 823 ILE A N 1
ATOM 6682 C CA . ILE A 1 823 ? -33.803 -19.077 16.944 1.00 34.81 823 ILE A CA 1
ATOM 6683 C C . ILE A 1 823 ? -34.311 -17.657 17.255 1.00 34.81 823 ILE A C 1
ATOM 6685 O O . ILE A 1 823 ? -34.057 -17.168 18.350 1.00 34.81 823 ILE A O 1
ATOM 6689 N N . PHE A 1 824 ? -35.056 -17.031 16.339 1.00 31.11 824 PHE A N 1
ATOM 6690 C CA . PHE A 1 824 ? -35.878 -15.843 16.614 1.00 31.11 824 PHE A CA 1
ATOM 6691 C C . PHE A 1 824 ? -37.272 -16.254 17.091 1.00 31.11 824 PHE A C 1
ATOM 6693 O O . PHE A 1 824 ? -37.867 -15.490 17.885 1.00 31.11 824 PHE A O 1
#

Organism: NCBI:txid222440

Radius of gyration: 35.36 Å; chains: 1; bounding box: 95×121×82 Å

pLDDT: mean 71.29, std 20.62, range [23.17, 97.94]

Foldseek 3Di:
DAFQQQQQQQWDPVDVLTRDHLLNVLCVLVVCCVVPVVDDRAAEYQENLHAFWCCQQVDPQGCLSSLVSVLSRRHQAYEYAVRCQQDPSSQVCLFPPNQVSNVQRYAELFKAFPPPVTGNHHQWDWDFDQPAAIEIEGHYEAQDDQGDPRMDGDHLLVSLVDVVVLCVLAPPVNCVPPRHHYAAYEYRYQAPCPDPSVVVNVVSSCVRCVPHWYWYHYHNPPDDDTDGPDPVVVVVVVVCPPDDDDDDDDDPSHPPPPPPDRDPSSVVSNVVVVVSCVVSQQQAQPDFDQAKAFLAPPDPHHVCCCVAAPNCLVVVLPPPSDDFDQPPPVVARATEHEKEKEFSVQFQGIQHGTTAGNGSVCSGGVVPFRKDKDWFQFPVNVCVQQVQQDDDPPPPDPDPPDRSVNGIDIYPVVVVVVVCPDDPRSYIYMYMYTPVCVVVSVVSVVVVPDPDDDDDPDDDPGPPLPSLLVVLLVVLLVLLVCLPDPPDDPVSNLLSLLLNLLSCLLNVQNQVSLVSSVVLVSLVVCLVPPPDPSSVLSSVLSVVSNVPRDPVPDDLVSLLNNLVSLLVQLQDLDLVSNLSSLSSLLSCLVVDPSNLVSCVVVCLLVVLLVLLVQPQPPPDDPDDDDDDPDDRRDPSSNVSSLSSVQSSCVRCVPPDDDPPSSLVSLVSLLPPPDPDPSNVSSVVSNVSVVPDDDPDPVVVVVVVVVVVVVVVVVVVVVVVVVVVVVVVVVVVVVVVVVVVVVVVVVVVVVVVVVVVVVVVVVVVVVVVPDDDDDDDDDDDDDDDDDDPDPVVVVVVVVVVCVVVPPDDDDDDPPVVVVVVVVVD

Sequence (824 aa):
MNQQVHGWINGHRHIPELDADIADYYNFVQHTKELLTKHIVLAFDSGDQTQGTGLSDQTLIPGEFIFEMLEKVPIDGFTIGNHEMYNNSCIDNIADKVQPAMKGRYITSNSHHIDPNKKLGENYKIIKVENFGSILVFGYIYSFTLYQDHANVTSVPDAIKEDWLKDVLNNNQQLIDDEYPLKLVILLVHNDPADSETDLIVNKIREYRPDLPILVLGGHTHIERIVMKDDQLELLEQKHQNGKDVRIENQPTNVTDQIVWDYSVAVDMRNQITKKVKELKLDEIIGCSDKTYGHSKTDKINLFDLLINTIYPKVKPFGREKENSSYSNPINTKSISTIYIYNSQSLRAPLHQGEVTQDDFLSVDPGFNTFCAFRGVTGQDMRQLMSMKYASVNYILNEEETLFSDHYLVDDEGYKLFSDKDKDDIYEYDIVTASYDCPRISQIFQRMNSSSEYDQDIKYPVHSSNIVQKQIIQTIIQISSGLTEENIGENEKAVALQQIIALIIISGNWEQVALASEIEGKARILLSQSPNNKIKKLSNLIKSMIEHREKERMDNSEWETICQSLTELLFSTNENISTTGKDALTILIEQCEKVVSILLKQNFISHSTDELKRIIPAAQQASRQAVEEQELPPHDVVINIMDVIGTFIRVAKERMNKISDLREILEKIESQQEMDEISQKAKQLLEILGEKGNTELMEDELKQIKIRLVEEQQKVVESEQARKEEQQKRIEAEQQRNEEERRRIEAEQAREEEERRRKLIEDDARRNQQPPVNNVPPNNNQEQRRSPNPWQIIERESNRIINQTGKEIARTPQNIGKFFRKIF